Protein AF-0000000079915900 (afdb_homodimer)

Solvent-accessible surface area (backbone atoms only — not comparable to full-atom values): 59577 Å² total; per-residue (Å²): 134,82,80,74,71,80,75,80,64,76,68,66,56,54,59,34,45,52,44,34,48,49,46,30,49,30,17,37,51,18,39,53,46,24,35,73,49,29,59,40,56,47,31,46,56,17,28,40,26,33,21,35,33,28,34,64,54,98,89,42,49,38,28,45,20,43,36,99,22,16,42,59,53,60,73,24,43,40,51,26,53,40,46,46,52,72,74,42,65,73,85,75,60,54,71,45,28,26,36,32,35,15,30,29,89,50,32,28,62,23,43,41,36,38,33,41,38,31,57,38,68,56,97,87,35,74,50,33,34,36,37,32,37,34,47,47,68,51,53,18,28,60,38,75,43,37,49,38,36,54,31,46,33,42,44,39,33,38,59,57,36,61,75,29,69,44,20,56,60,67,35,75,32,57,60,55,51,49,39,55,41,74,44,30,80,47,37,67,44,46,51,35,34,53,48,16,48,49,49,17,47,54,53,26,49,54,48,46,50,51,49,31,70,73,59,32,61,68,51,45,52,49,10,36,52,48,45,22,49,52,34,26,51,47,42,24,54,27,43,45,71,44,66,68,43,78,28,64,28,73,46,62,44,55,44,28,41,70,52,73,56,64,38,45,41,27,38,36,41,36,36,55,60,44,33,37,36,42,33,30,59,81,35,25,61,46,50,66,6,13,41,15,20,44,48,41,40,46,58,41,23,50,53,37,52,36,60,66,45,40,69,78,64,76,67,35,44,16,59,48,68,47,51,45,74,44,62,47,80,54,10,31,51,12,33,50,84,63,45,17,27,44,37,32,66,44,46,29,37,42,35,22,39,30,47,33,55,14,51,40,73,66,38,79,80,33,54,18,27,33,24,41,34,50,45,42,33,29,37,31,42,47,31,63,46,91,94,40,64,76,39,56,44,69,49,71,45,36,64,16,12,3,26,20,0,24,71,83,40,60,21,51,52,66,34,47,45,88,50,45,59,38,43,43,51,52,59,68,58,48,37,73,70,38,59,38,39,71,80,41,78,45,75,37,47,24,12,28,1,36,13,42,17,27,16,3,32,7,18,35,40,28,42,34,25,64,21,54,28,43,33,23,38,43,39,41,30,30,67,47,35,13,48,33,26,74,68,17,12,19,4,12,37,26,39,32,29,43,27,68,73,56,42,66,91,80,58,60,51,87,49,50,45,67,79,42,42,45,34,24,27,21,13,36,96,85,61,44,78,26,76,81,77,33,36,74,20,46,88,25,80,29,78,45,47,26,40,49,82,42,73,44,43,53,47,18,28,40,39,33,35,36,15,0,0,0,0,13,26,41,18,69,67,30,58,61,68,60,53,49,50,33,35,75,69,55,48,30,45,63,68,52,34,34,73,42,36,20,36,36,65,52,96,91,35,79,34,66,68,57,17,53,51,41,38,52,49,49,52,53,30,35,77,71,69,75,43,70,68,50,56,21,53,58,85,72,66,39,114,133,83,79,74,71,78,77,80,60,78,67,69,55,49,60,35,45,52,45,32,50,48,47,28,48,31,17,38,52,18,38,53,45,24,36,72,51,28,58,41,58,47,32,45,56,16,30,38,26,33,24,35,34,26,34,65,54,97,89,42,47,38,28,46,22,43,35,101,21,15,42,57,55,59,72,24,44,40,51,27,52,40,48,48,52,70,74,43,67,72,86,74,60,54,72,45,28,27,35,33,37,12,29,29,89,52,32,27,66,23,44,40,35,38,32,40,38,32,56,38,67,56,96,86,36,73,49,33,36,36,36,30,36,33,47,46,66,53,56,19,28,60,38,75,42,35,51,40,35,56,31,45,33,42,44,38,33,37,58,56,37,60,76,29,70,45,20,57,58,68,36,75,33,58,60,57,51,49,38,56,40,74,43,30,79,48,35,69,44,47,51,35,33,51,48,15,49,49,49,16,47,54,53,27,49,55,49,47,49,52,50,32,71,73,59,32,62,68,49,46,51,48,10,32,51,47,44,22,50,52,35,27,51,46,42,26,53,28,44,45,69,45,67,68,43,79,29,63,30,73,45,64,45,53,44,28,42,69,53,71,57,63,38,45,42,28,36,36,40,35,37,55,60,44,33,36,36,42,32,30,58,82,34,25,60,47,49,66,7,13,41,14,21,43,46,43,42,50,60,40,24,50,53,35,51,36,60,65,46,40,69,80,64,76,67,36,44,16,59,48,68,48,50,45,73,43,63,48,79,54,12,32,52,12,33,51,86,63,45,17,29,44,36,32,66,43,46,29,36,43,35,22,40,31,47,34,56,13,51,40,74,67,38,78,80,33,55,16,29,33,24,41,35,50,46,42,34,29,38,32,42,47,31,62,45,90,95,40,63,75,39,55,43,69,48,69,45,35,63,16,13,3,27,20,0,24,73,82,40,60,22,50,54,66,35,46,46,89,51,45,60,40,42,45,51,51,59,68,58,49,35,71,69,38,59,38,40,70,79,40,78,45,75,38,47,24,13,28,1,35,14,44,15,27,16,3,32,7,19,34,40,26,43,33,27,65,21,54,27,43,34,23,39,43,38,42,31,31,66,46,34,12,47,34,27,76,68,17,11,19,4,12,37,25,39,33,29,42,28,68,73,56,41,66,90,80,57,59,52,87,48,50,44,68,78,43,43,45,33,25,27,22,14,34,97,85,61,45,78,25,77,82,77,33,36,74,21,46,89,26,79,28,76,44,46,27,41,50,81,42,73,43,45,53,47,18,28,39,39,32,35,34,16,0,0,0,0,13,27,42,17,70,69,30,58,61,69,59,54,50,50,32,36,75,70,57,47,30,46,64,66,51,34,34,72,44,36,21,36,36,67,50,96,90,37,77,32,64,69,57,17,54,50,40,39,53,48,48,52,52,31,37,76,70,68,75,42,71,70,51,56,21,52,58,86,72,66,40,115

Sequence (1278 aa):
MTITTPDTGPSVDVELDILRYGLTEVAREMLDSLMRSAFSPVCRDILDCTSAIHMRTGDGWETVALWEGCMQHAFTAPHIANFVMDEWDIDSMQPGDVIFVNDPWRGTIHQSDVNLLRPVFVDGRVEFLLHSTSHLVDLGGAIPGGFSNGTQTHFEEQLKLPPTLLYANDVPVRPLFNFILENNRVPQLVLGDLRALHGCLVVGERQLQDLIARGGLEKVRAAGRYAIEATEASMRRGIASIPDGDYTAEDFLDEDGVTDEPIPVNVTVKVRGDSMEIDFSGSGRQPLGNCGTAWCEASRCIEAVKLMVDPSTPVNSGTLRPIETLLPSGSVVQVLPPSSCSNHADIGARGINVVTQALSQAMDEAFACDTGTAVVVSLGGIDTRPGHEGTPWGAFALAGGGWGGTWKDDGVSFCVIPIGNCRTSVQEHVEIESPLVIVQHEMVIDTAGAGEFRGGLGSVYSIFAESDTMVTITADRVRCGAPGSNGGGAGSPAYGWYIENFDLAEHGDPLDLRGAEPLFGMFDEQGRPDPNNGEFGRGARYQTGKFSGLVLKAGDALRFVIGGGGGWGDPLARIPEKVLQDVRSGLVSPEFAADAHGVVIANGDVDEAATAARRAQLTADRDQGRWSVPVATPRNWNLMTITTPDTGPSVDVELDILRYGLTEVAREMLDSLMRSAFSPVCRDILDCTSAIHMRTGDGWETVALWEGCMQHAFTAPHIANFVMDEWDIDSMQPGDVIFVNDPWRGTIHQSDVNLLRPVFVDGRVEFLLHSTSHLVDLGGAIPGGFSNGTQTHFEEQLKLPPTLLYANDVPVRPLFNFILENNRVPQLVLGDLRALHGCLVVGERQLQDLIARGGLEKVRAAGRYAIEATEASMRRGIASIPDGDYTAEDFLDEDGVTDEPIPVNVTVKVRGDSMEIDFSGSGRQPLGNCGTAWCEASRCIEAVKLMVDPSTPVNSGTLRPIETLLPSGSVVQVLPPSSCSNHADIGARGINVVTQALSQAMDEAFACDTGTAVVVSLGGIDTRPGHEGTPWGAFALAGGGWGGTWKDDGVSFCVIPIGNCRTSVQEHVEIESPLVIVQHEMVIDTAGAGEFRGGLGSVYSIFAESDTMVTITADRVRCGAPGSNGGGAGSPAYGWYIENFDLAEHGDPLDLRGAEPLFGMFDEQGRPDPNNGEFGRGARYQTGKFSGLVLKAGDALRFVIGGGGGWGDPLARIPEKVLQDVRSGLVSPEFAADAHGVVIANGDVDEAATAARRAQLTADRDQGRWSVPVATPRNWNL

InterPro domains:
  IPR003692 Hydantoinase B/oxoprolinase [PF02538] (14-571)
  IPR045079 Oxoprolinase-like [PTHR11365] (14-498)

Structure (mmCIF, N/CA/C/O backbone):
data_AF-0000000079915900-model_v1
#
loop_
_entity.id
_entity.type
_entity.pdbx_description
1 polymer Hydantoinase
#
loop_
_atom_site.group_PDB
_atom_site.id
_atom_site.type_symbol
_atom_site.label_atom_id
_atom_site.label_alt_id
_atom_site.label_comp_id
_atom_site.label_asym_id
_atom_site.label_entity_id
_atom_site.label_seq_id
_atom_site.pdbx_PDB_ins_code
_atom_site.Cartn_x
_atom_site.Cartn_y
_atom_site.Cartn_z
_atom_site.occupancy
_atom_site.B_iso_or_equiv
_atom_site.auth_seq_id
_atom_site.auth_comp_id
_atom_site.auth_asym_id
_atom_site.auth_atom_id
_atom_site.pdbx_PDB_model_num
ATOM 1 N N . MET A 1 1 ? 35.906 45 47.688 1 25.5 1 MET A N 1
ATOM 2 C CA . MET A 1 1 ? 36.375 44.688 46.344 1 25.5 1 MET A CA 1
ATOM 3 C C . MET A 1 1 ? 35.25 44.719 45.344 1 25.5 1 MET A C 1
ATOM 5 O O . MET A 1 1 ? 34.281 43.969 45.469 1 25.5 1 MET A O 1
ATOM 9 N N . THR A 1 2 ? 34.969 45.875 44.625 1 27.56 2 THR A N 1
ATOM 10 C CA . THR A 1 2 ? 33.844 46.312 43.812 1 27.56 2 THR A CA 1
ATOM 11 C C . THR A 1 2 ? 33.781 45.469 42.531 1 27.56 2 THR A C 1
ATOM 13 O O . THR A 1 2 ? 34.75 45.375 41.781 1 27.56 2 THR A O 1
ATOM 16 N N . ILE A 1 3 ? 33 44.406 42.469 1 28.36 3 ILE A N 1
ATOM 17 C CA . ILE A 1 3 ? 32.875 43.438 41.375 1 28.36 3 ILE A CA 1
ATOM 18 C C . ILE A 1 3 ? 32.469 44.188 40.094 1 28.36 3 ILE A C 1
ATOM 20 O O . ILE A 1 3 ? 31.422 44.844 40.031 1 28.36 3 ILE A O 1
ATOM 24 N N . THR A 1 4 ? 33.469 44.844 39.406 1 29.34 4 THR A N 1
ATOM 25 C CA . THR A 1 4 ? 33.219 45.594 38.156 1 29.34 4 THR A CA 1
ATOM 26 C C . THR A 1 4 ? 32.469 44.719 37.156 1 29.34 4 THR A C 1
ATOM 28 O O . THR A 1 4 ? 32.875 43.594 36.875 1 29.34 4 THR A O 1
ATOM 31 N N . THR A 1 5 ? 31.172 44.906 36.969 1 31.83 5 THR A N 1
ATOM 32 C CA . THR A 1 5 ? 30.312 44.312 35.969 1 31.83 5 THR A CA 1
ATOM 33 C C . THR A 1 5 ? 30.922 44.438 34.594 1 31.83 5 THR A C 1
ATOM 35 O O . THR A 1 5 ? 31.266 45.562 34.156 1 31.83 5 THR A O 1
ATOM 38 N N . PRO A 1 6 ? 31.719 43.5 34.062 1 33.94 6 PRO A N 1
ATOM 39 C CA . PRO A 1 6 ? 32.375 43.75 32.781 1 33.94 6 PRO A CA 1
ATOM 40 C C . PRO A 1 6 ? 31.453 44.438 31.766 1 33.94 6 PRO A C 1
ATOM 42 O O . PRO A 1 6 ? 30.25 44.125 31.734 1 33.94 6 PRO A O 1
ATOM 45 N N . ASP A 1 7 ? 31.672 45.75 31.453 1 33.19 7 ASP A N 1
ATOM 46 C CA . ASP A 1 7 ? 31.078 46.594 30.422 1 33.19 7 ASP A CA 1
ATOM 47 C C . ASP A 1 7 ? 31.047 45.875 29.078 1 33.19 7 ASP A C 1
ATOM 49 O O . ASP A 1 7 ? 32.062 45.75 28.406 1 33.19 7 ASP A O 1
ATOM 53 N N . THR A 1 8 ? 30.531 44.688 28.938 1 37.25 8 THR A N 1
ATOM 54 C CA . THR A 1 8 ? 30.344 44.125 27.625 1 37.25 8 THR A CA 1
ATOM 55 C C . THR A 1 8 ? 29.875 45.156 26.625 1 37.25 8 THR A C 1
ATOM 57 O O . THR A 1 8 ? 28.781 45.719 26.766 1 37.25 8 THR A O 1
ATOM 60 N N . GLY A 1 9 ? 30.766 46.062 26.031 1 36.94 9 GLY A N 1
ATOM 61 C CA . GLY A 1 9 ? 30.656 47.188 25.094 1 36.94 9 GLY A CA 1
ATOM 62 C C . GLY A 1 9 ? 29.688 46.906 23.969 1 36.94 9 GLY A C 1
ATOM 63 O O . GLY A 1 9 ? 29.359 45.75 23.688 1 36.94 9 GLY A O 1
ATOM 64 N N . PRO A 1 10 ? 28.891 47.906 23.516 1 42.5 10 PRO A N 1
ATOM 65 C CA . PRO A 1 10 ? 27.859 48 22.469 1 42.5 10 PRO A CA 1
ATOM 66 C C . PRO A 1 10 ? 28.344 47.438 21.125 1 42.5 10 PRO A C 1
ATOM 68 O O . PRO A 1 10 ? 27.547 47.281 20.203 1 42.5 10 PRO A O 1
ATOM 71 N N . SER A 1 11 ? 29.625 47.594 20.734 1 43.75 11 SER A N 1
ATOM 72 C CA . SER A 1 11 ? 30.203 47.312 19.422 1 43.75 11 SER A CA 1
ATOM 73 C C . SER A 1 11 ? 30.031 45.875 19.047 1 43.75 11 SER A C 1
ATOM 75 O O . SER A 1 11 ? 30.094 45.5 17.859 1 43.75 11 SER A O 1
ATOM 77 N N . VAL A 1 12 ? 30.344 44.938 19.844 1 50.59 12 VAL A N 1
ATOM 78 C CA . VAL A 1 12 ? 30.25 43.5 19.656 1 50.59 12 VAL A CA 1
ATOM 79 C C . VAL A 1 12 ? 28.875 43.125 19.094 1 50.59 12 VAL A C 1
ATOM 81 O O . VAL A 1 12 ? 28.766 42.219 18.266 1 50.59 12 VAL A O 1
ATOM 84 N N . ASP A 1 13 ? 27.781 44 19.422 1 67.88 13 ASP A N 1
ATOM 85 C CA . ASP A 1 13 ? 26.391 43.625 19.203 1 67.88 13 ASP A CA 1
ATOM 86 C C . ASP A 1 13 ? 25.984 43.844 17.75 1 67.88 13 ASP A C 1
ATOM 88 O O . ASP A 1 13 ? 25.266 43.031 17.156 1 67.88 13 ASP A O 1
ATOM 92 N N . VAL A 1 14 ? 26.859 44.719 17.031 1 84.06 14 VAL A N 1
ATOM 93 C CA . VAL A 1 14 ? 26.406 45.031 15.688 1 84.06 14 VAL A CA 1
ATOM 94 C C . VAL A 1 14 ? 26.922 44 14.695 1 84.06 14 VAL A C 1
ATOM 96 O O . VAL A 1 14 ? 26.203 43.562 13.797 1 84.06 14 VAL A O 1
ATOM 99 N N . GLU A 1 15 ? 28.266 43.656 14.906 1 88.81 15 GLU A N 1
ATOM 100 C CA . GLU A 1 15 ? 28.844 42.656 14 1 88.81 15 GLU A CA 1
ATOM 101 C C . GLU A 1 15 ? 28.125 41.312 14.109 1 88.81 15 GLU A C 1
ATOM 103 O O . GLU A 1 15 ? 27.891 40.625 13.102 1 88.81 15 GLU A O 1
ATOM 108 N N . LEU A 1 16 ? 27.859 40.969 15.273 1 91 16 LEU A N 1
ATOM 109 C CA . LEU A 1 16 ? 27.125 39.719 15.492 1 91 16 LEU A CA 1
ATOM 110 C C . LEU A 1 16 ? 25.75 39.781 14.844 1 91 16 LEU A C 1
ATOM 112 O O . LEU A 1 16 ? 25.266 38.812 14.289 1 91 16 LEU A O 1
ATOM 116 N N . ASP A 1 17 ? 25.266 40.938 14.875 1 92 17 ASP A N 1
ATOM 117 C CA . ASP A 1 17 ? 23.953 41.125 14.281 1 92 17 ASP A CA 1
ATOM 118 C C . ASP A 1 17 ? 24 41 12.766 1 92 17 ASP A C 1
ATOM 120 O O . ASP A 1 17 ? 23.094 40.438 12.141 1 92 17 ASP A O 1
ATOM 124 N N . ILE A 1 18 ? 25 41.562 12.25 1 94.19 18 ILE A N 1
ATOM 125 C CA . ILE A 1 18 ? 25.172 41.5 10.797 1 94.19 18 ILE A CA 1
ATOM 126 C C . ILE A 1 18 ? 25.344 40.031 10.359 1 94.19 18 ILE A C 1
ATOM 128 O O . ILE A 1 18 ? 24.734 39.625 9.375 1 94.19 18 ILE A O 1
ATOM 132 N N . LEU A 1 19 ? 26.141 39.312 11.094 1 95.62 19 LEU A N 1
ATOM 133 C CA . LEU A 1 19 ? 26.391 37.906 10.75 1 95.62 19 LEU A CA 1
ATOM 134 C C . LEU A 1 19 ? 25.156 37.062 11.008 1 95.62 19 LEU A C 1
ATOM 136 O O . LEU A 1 19 ? 24.906 36.094 10.273 1 95.62 19 LEU A O 1
ATOM 140 N N . ARG A 1 20 ? 24.453 37.375 12.023 1 94.5 20 ARG A N 1
ATOM 141 C CA . ARG A 1 20 ? 23.203 36.688 12.289 1 94.5 20 ARG A CA 1
ATOM 142 C C . ARG A 1 20 ? 22.219 36.875 11.133 1 94.5 20 ARG A C 1
ATOM 144 O O . ARG A 1 20 ? 21.578 35.906 10.695 1 94.5 20 ARG A O 1
ATOM 151 N N . TYR A 1 21 ? 22.125 38.062 10.695 1 94.56 21 TYR A N 1
ATOM 152 C CA . TYR A 1 21 ? 21.266 38.344 9.555 1 94.56 21 TYR A CA 1
ATOM 153 C C . TYR A 1 21 ? 21.797 37.656 8.297 1 94.56 21 TYR A C 1
ATOM 155 O O . TYR A 1 21 ? 21.016 37.25 7.438 1 94.56 21 TYR A O 1
ATOM 163 N N . GLY A 1 22 ? 23.094 37.625 8.234 1 96.88 22 GLY A N 1
ATOM 164 C CA . GLY A 1 22 ? 23.688 36.875 7.137 1 96.88 22 GLY A CA 1
ATOM 165 C C . GLY A 1 22 ? 23.234 35.406 7.094 1 96.88 22 GLY A C 1
ATOM 166 O O . GLY A 1 22 ? 22.953 34.875 6.02 1 96.88 22 GLY A O 1
ATOM 167 N N . LEU A 1 23 ? 23.141 34.781 8.234 1 97.62 23 LEU A N 1
ATOM 168 C CA . LEU A 1 23 ? 22.656 33.406 8.328 1 97.62 23 LEU A CA 1
ATOM 169 C C . LEU A 1 23 ? 21.203 33.312 7.871 1 97.62 23 LEU A C 1
ATOM 171 O O . LEU A 1 23 ? 20.828 32.375 7.148 1 97.62 23 LEU A O 1
ATOM 175 N N . THR A 1 24 ? 20.406 34.25 8.258 1 96.06 24 THR A N 1
ATOM 176 C CA . THR A 1 24 ? 19 34.281 7.859 1 96.06 24 THR A CA 1
ATOM 177 C C . THR A 1 24 ? 18.875 34.469 6.352 1 96.06 24 THR A C 1
ATOM 179 O O . THR A 1 24 ? 18 33.875 5.715 1 96.06 24 THR A O 1
ATOM 182 N N . GLU A 1 25 ? 19.719 35.281 5.832 1 97 25 GLU A N 1
ATOM 183 C CA . GLU A 1 25 ? 19.703 35.531 4.391 1 97 25 GLU A CA 1
ATOM 184 C C . GLU A 1 25 ? 20.062 34.25 3.623 1 97 25 GLU A C 1
ATOM 186 O O . GLU A 1 25 ? 19.531 34 2.537 1 97 25 GLU A O 1
ATOM 191 N N . VAL A 1 26 ? 21 33.469 4.129 1 98.12 26 VAL A N 1
ATOM 192 C CA . VAL A 1 26 ? 21.344 32.219 3.51 1 98.12 26 VAL A CA 1
ATOM 193 C C . VAL A 1 26 ? 20.109 31.312 3.471 1 98.12 26 VAL A C 1
ATOM 195 O O . VAL A 1 26 ? 19.797 30.719 2.436 1 98.12 26 VAL A O 1
ATOM 198 N N . ALA A 1 27 ? 19.422 31.25 4.559 1 97.5 27 ALA A N 1
ATOM 199 C CA . ALA A 1 27 ? 18.203 30.438 4.637 1 97.5 27 ALA A CA 1
ATOM 200 C C . ALA A 1 27 ? 17.141 30.938 3.65 1 97.5 27 ALA A C 1
ATOM 202 O O . ALA A 1 27 ? 16.453 30.141 3.014 1 97.5 27 ALA A O 1
ATOM 203 N N . ARG A 1 28 ? 17.016 32.219 3.568 1 96.62 28 ARG A N 1
ATOM 204 C CA . ARG A 1 28 ? 16.062 32.812 2.645 1 96.62 28 ARG A CA 1
ATOM 205 C C . ARG A 1 28 ? 16.391 32.469 1.2 1 96.62 28 ARG A C 1
ATOM 207 O O . ARG A 1 28 ? 15.508 32.094 0.425 1 96.62 28 ARG A O 1
ATOM 214 N N . GLU A 1 29 ? 17.641 32.562 0.867 1 97.44 29 GLU A N 1
ATOM 215 C CA . GLU A 1 29 ? 18.078 32.25 -0.493 1 97.44 29 GLU A CA 1
ATOM 216 C C . GLU A 1 29 ? 17.844 30.781 -0.824 1 97.44 29 GLU A C 1
ATOM 218 O O . GLU A 1 29 ? 17.531 30.438 -1.969 1 97.44 29 GLU A O 1
ATOM 223 N N . MET A 1 30 ? 18.078 29.984 0.127 1 97.81 30 MET A N 1
ATOM 224 C CA . MET A 1 30 ? 17.781 28.562 -0.045 1 97.81 30 MET A CA 1
ATOM 225 C C . MET A 1 30 ? 16.297 28.359 -0.369 1 97.81 30 MET A C 1
ATOM 227 O O . MET A 1 30 ? 15.969 27.703 -1.354 1 97.81 30 MET A O 1
ATOM 231 N N . LEU A 1 31 ? 15.43 28.953 0.379 1 96.06 31 LEU A N 1
ATOM 232 C CA . LEU A 1 31 ? 14 28.766 0.206 1 96.06 31 LEU A CA 1
ATOM 233 C C . LEU A 1 31 ? 13.523 29.328 -1.125 1 96.06 31 LEU A C 1
ATOM 235 O O . LEU A 1 31 ? 12.711 28.719 -1.82 1 96.06 31 LEU A O 1
ATOM 239 N N . ASP A 1 32 ? 14.031 30.516 -1.433 1 95.62 32 ASP A N 1
ATOM 240 C CA . ASP A 1 32 ? 13.672 31.141 -2.699 1 95.62 32 ASP A CA 1
ATOM 241 C C . ASP A 1 32 ? 14.078 30.266 -3.883 1 95.62 32 ASP A C 1
ATOM 243 O O . ASP A 1 32 ? 13.328 30.125 -4.848 1 95.62 32 ASP A O 1
ATOM 247 N N . SER A 1 33 ? 15.242 29.781 -3.76 1 96.69 33 SER A N 1
ATOM 248 C CA . SER A 1 33 ? 15.734 28.891 -4.809 1 96.69 33 SER A CA 1
ATOM 249 C C . SER A 1 33 ? 14.859 27.641 -4.926 1 96.69 33 SER A C 1
ATOM 251 O O . SER A 1 33 ? 14.602 27.156 -6.031 1 96.69 33 SER A O 1
ATOM 253 N N . LEU A 1 34 ? 14.508 27.047 -3.82 1 96.12 34 LEU A N 1
ATOM 254 C CA . LEU A 1 34 ? 13.648 25.875 -3.787 1 96.12 34 LEU A CA 1
ATOM 255 C C . LEU A 1 34 ? 12.305 26.156 -4.449 1 96.12 34 LEU A C 1
ATOM 257 O O . LEU A 1 34 ? 11.859 25.422 -5.328 1 96.12 34 LEU A O 1
ATOM 261 N N . MET A 1 35 ? 11.656 27.219 -4.125 1 93.38 35 MET A N 1
ATOM 262 C CA . MET A 1 35 ? 10.328 27.562 -4.629 1 93.38 35 MET A CA 1
ATOM 263 C C . MET A 1 35 ? 10.367 27.844 -6.125 1 93.38 35 MET A C 1
ATOM 265 O O . MET A 1 35 ? 9.453 27.453 -6.859 1 93.38 35 MET A O 1
ATOM 269 N N . ARG A 1 36 ? 11.422 28.406 -6.602 1 93.25 36 ARG A N 1
ATOM 270 C CA . ARG A 1 36 ? 11.539 28.781 -8.008 1 93.25 36 ARG A CA 1
ATOM 271 C C . ARG A 1 36 ? 11.812 27.547 -8.875 1 93.25 36 ARG A C 1
ATOM 273 O O . ARG A 1 36 ? 11.492 27.547 -10.062 1 93.25 36 ARG A O 1
ATOM 280 N N . SER A 1 37 ? 12.391 26.578 -8.266 1 93.44 37 SER A N 1
ATOM 281 C CA . SER A 1 37 ? 12.852 25.453 -9.062 1 93.44 37 SER A CA 1
ATOM 282 C C . SER A 1 37 ? 11.922 24.25 -8.906 1 93.44 37 SER A C 1
ATOM 284 O O . SER A 1 37 ? 11.984 23.312 -9.695 1 93.44 37 SER A O 1
ATOM 286 N N . ALA A 1 38 ? 11.086 24.297 -7.914 1 90.81 38 ALA A N 1
ATOM 287 C CA . ALA A 1 38 ? 10.211 23.156 -7.641 1 90.81 38 ALA A CA 1
ATOM 288 C C . ALA A 1 38 ? 9.211 22.953 -8.773 1 90.81 38 ALA A C 1
ATOM 290 O O . ALA A 1 38 ? 8.773 23.906 -9.406 1 90.81 38 ALA A O 1
ATOM 291 N N . PHE A 1 39 ? 8.852 21.734 -8.984 1 86.06 39 PHE A N 1
ATOM 292 C CA . PHE A 1 39 ? 7.93 21.375 -10.055 1 86.06 39 PHE A CA 1
ATOM 293 C C . PHE A 1 39 ? 6.5 21.312 -9.531 1 86.06 39 PHE A C 1
ATOM 295 O O . PHE A 1 39 ? 5.559 21.656 -10.25 1 86.06 39 PHE A O 1
ATOM 302 N N . SER A 1 40 ? 6.371 20.844 -8.359 1 84.94 40 SER A N 1
ATOM 303 C CA . SER A 1 40 ? 5.027 20.656 -7.824 1 84.94 40 SER A CA 1
ATOM 304 C C . SER A 1 40 ? 4.48 21.953 -7.234 1 84.94 40 SER A C 1
ATOM 306 O O . SER A 1 40 ? 5.223 22.719 -6.617 1 84.94 40 SER A O 1
ATOM 308 N N . PRO A 1 41 ? 3.199 22.109 -7.348 1 84.44 41 PRO A N 1
ATOM 309 C CA . PRO A 1 41 ? 2.578 23.312 -6.773 1 84.44 41 PRO A CA 1
ATOM 310 C C . PRO A 1 41 ? 2.611 23.312 -5.246 1 84.44 41 PRO A C 1
ATOM 312 O O . PRO A 1 41 ? 2.496 24.375 -4.629 1 84.44 41 PRO A O 1
ATOM 315 N N . VAL A 1 42 ? 2.801 22.25 -4.68 1 83.44 42 VAL A N 1
ATOM 316 C CA . VAL A 1 42 ? 2.805 22.156 -3.225 1 83.44 42 VAL A CA 1
ATOM 317 C C . VAL A 1 42 ? 3.953 22.984 -2.652 1 83.44 42 VAL A C 1
ATOM 319 O O . VAL A 1 42 ? 3.789 23.672 -1.641 1 83.44 42 VAL A O 1
ATOM 322 N N . CYS A 1 43 ? 5.023 22.891 -3.297 1 85.06 43 CYS A N 1
ATOM 323 C CA . CYS A 1 43 ? 6.188 23.672 -2.881 1 85.06 43 CYS A CA 1
ATOM 324 C C . CYS A 1 43 ? 6.16 25.062 -3.492 1 85.06 43 CYS A C 1
ATOM 326 O O . CYS A 1 43 ? 6.266 26.062 -2.777 1 85.06 43 CYS A O 1
ATOM 328 N N . ARG A 1 44 ? 5.887 25.156 -4.684 1 85.81 44 ARG A N 1
ATOM 329 C CA . ARG A 1 44 ? 6.012 26.375 -5.457 1 85.81 44 ARG A CA 1
ATOM 330 C C . ARG A 1 44 ? 4.918 27.375 -5.082 1 85.81 44 ARG A C 1
ATOM 332 O O . ARG A 1 44 ? 5.18 28.578 -4.945 1 85.81 44 ARG A O 1
ATOM 339 N N . ASP A 1 45 ? 3.701 26.875 -4.906 1 85.25 45 ASP A N 1
ATOM 340 C CA . ASP A 1 45 ? 2.547 27.766 -4.75 1 85.25 45 ASP A CA 1
ATOM 341 C C . ASP A 1 45 ? 2.055 27.766 -3.305 1 85.25 45 ASP A C 1
ATOM 343 O O . ASP A 1 45 ? 1.742 28.828 -2.758 1 85.25 45 ASP A O 1
ATOM 347 N N . ILE A 1 46 ? 2.068 26.625 -2.721 1 86.19 46 ILE A N 1
ATOM 348 C CA . ILE A 1 46 ? 1.426 26.484 -1.419 1 86.19 46 ILE A CA 1
ATOM 349 C C . ILE A 1 46 ? 2.439 26.75 -0.309 1 86.19 46 ILE A C 1
ATOM 351 O O . ILE A 1 46 ? 2.062 27 0.838 1 86.19 46 ILE A O 1
ATOM 355 N N . LEU A 1 47 ? 3.74 26.734 -0.587 1 89.31 47 LEU A N 1
ATOM 356 C CA . LEU A 1 47 ? 4.816 26.984 0.363 1 89.31 47 LEU A CA 1
ATOM 357 C C . LEU A 1 47 ? 4.848 25.938 1.458 1 89.31 47 LEU A C 1
ATOM 359 O O . LEU A 1 47 ? 5.047 26.25 2.633 1 89.31 47 LEU A O 1
ATOM 363 N N . ASP A 1 48 ? 4.496 24.812 1.095 1 90.12 48 ASP A N 1
ATOM 364 C CA . ASP A 1 48 ? 4.668 23.688 2.008 1 90.12 48 ASP A CA 1
ATOM 365 C C . ASP A 1 48 ? 6.098 23.141 1.954 1 90.12 48 ASP A C 1
ATOM 367 O O . ASP A 1 48 ? 6.312 21.969 1.637 1 90.12 48 ASP A O 1
ATOM 371 N N . CYS A 1 49 ? 7.02 24 2.268 1 93.88 49 CYS A N 1
ATOM 372 C CA . CYS A 1 49 ? 8.453 23.719 2.254 1 93.88 49 CYS A CA 1
ATOM 373 C C . CYS A 1 49 ? 9.195 24.641 3.207 1 93.88 49 CYS A C 1
ATOM 375 O O . CYS A 1 49 ? 8.664 25.672 3.623 1 93.88 49 CYS A O 1
ATOM 377 N N . THR A 1 50 ? 10.352 24.25 3.578 1 94.12 50 THR A N 1
ATOM 378 C CA . THR A 1 50 ? 11.164 25 4.523 1 94.12 50 THR A CA 1
ATOM 379 C C . THR A 1 50 ? 12.648 24.75 4.293 1 94.12 50 THR A C 1
ATOM 381 O O . THR A 1 50 ? 13.023 23.719 3.73 1 94.12 50 THR A O 1
ATOM 384 N N . SER A 1 51 ? 13.445 25.734 4.621 1 96 51 SER A N 1
ATOM 385 C CA . SER A 1 51 ? 14.898 25.609 4.668 1 96 51 SER A CA 1
ATOM 386 C C . SER A 1 51 ? 15.445 26.047 6.02 1 96 51 SER A C 1
ATOM 388 O 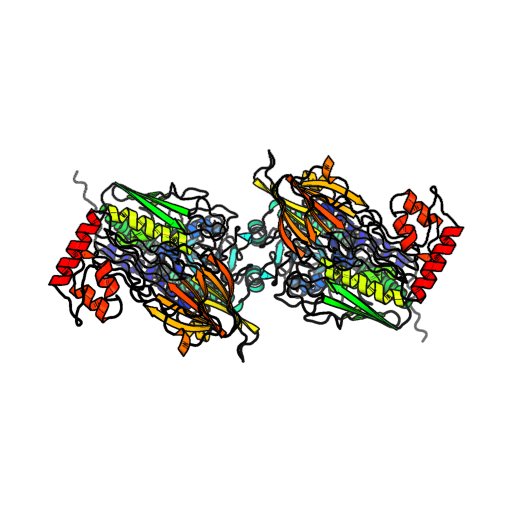O . SER A 1 51 ? 14.953 27.016 6.613 1 96 51 SER A O 1
ATOM 390 N N . ALA A 1 52 ? 16.391 25.359 6.48 1 97.06 52 ALA A N 1
ATOM 391 C CA . ALA A 1 52 ? 16.969 25.641 7.793 1 97.06 52 ALA A CA 1
ATOM 392 C C . ALA A 1 52 ? 18.469 25.422 7.793 1 97.06 52 ALA A C 1
ATOM 394 O O . ALA A 1 52 ? 19 24.672 6.965 1 97.06 52 ALA A O 1
ATOM 395 N N . ILE A 1 53 ? 19.156 26.141 8.703 1 98.5 53 ILE A N 1
ATOM 396 C CA . ILE A 1 53 ? 20.578 25.984 8.961 1 98.5 53 ILE A CA 1
ATOM 397 C C . ILE A 1 53 ? 20.797 25.531 10.398 1 98.5 53 ILE A C 1
ATOM 399 O O . ILE A 1 53 ? 20.359 26.203 11.344 1 98.5 53 ILE A O 1
ATOM 403 N N . HIS A 1 54 ? 21.438 24.406 10.516 1 98.25 54 HIS A N 1
ATOM 404 C CA . HIS A 1 54 ? 21.812 23.906 11.836 1 98.25 54 HIS A CA 1
ATOM 405 C C . HIS A 1 54 ? 23.312 24.094 12.086 1 98.25 54 HIS A C 1
ATOM 407 O O . HIS A 1 54 ? 24.109 24.016 11.148 1 98.25 54 HIS A O 1
ATOM 413 N N . MET A 1 55 ? 23.625 24.312 13.297 1 98 55 MET A N 1
ATOM 414 C CA . MET A 1 55 ? 25.016 24.484 13.719 1 98 55 MET A CA 1
ATOM 415 C C . MET A 1 55 ? 25.375 23.469 14.797 1 98 55 MET A C 1
ATOM 417 O O . MET A 1 55 ? 24.562 23.172 15.68 1 98 55 MET A O 1
ATOM 421 N N . ARG A 1 56 ? 26.578 22.969 14.672 1 95.12 56 ARG A N 1
ATOM 422 C CA . ARG A 1 56 ? 27.078 22.062 15.688 1 95.12 56 ARG A CA 1
ATOM 423 C C . ARG A 1 56 ? 27.375 22.812 16.984 1 95.12 56 ARG A C 1
ATOM 425 O O . ARG A 1 56 ? 28.141 23.781 17 1 95.12 56 ARG A O 1
ATOM 432 N N . THR A 1 57 ? 26.781 22.391 18.016 1 94.12 57 THR A N 1
ATOM 433 C CA . THR A 1 57 ? 27.016 22.984 19.344 1 94.12 57 THR A CA 1
ATOM 434 C C . THR A 1 57 ? 27.328 21.891 20.359 1 94.12 57 THR A C 1
ATOM 436 O O . THR A 1 57 ? 27.5 20.719 20 1 94.12 57 THR A O 1
ATOM 439 N N . GLY A 1 58 ? 27.516 22.281 21.625 1 90.81 58 GLY A N 1
ATOM 440 C CA . GLY A 1 58 ? 27.75 21.312 22.688 1 90.81 58 GLY A CA 1
ATOM 441 C C . GLY A 1 58 ? 26.516 20.469 23 1 90.81 58 GLY A C 1
ATOM 442 O O . GLY A 1 58 ? 26.641 19.391 23.578 1 90.81 58 GLY A O 1
ATOM 443 N N . ASP A 1 59 ? 25.391 20.875 22.547 1 90.5 59 ASP A N 1
ATOM 444 C CA . ASP A 1 59 ? 24.125 20.203 22.828 1 90.5 59 ASP A CA 1
ATOM 445 C C . ASP A 1 59 ? 23.609 19.453 21.609 1 90.5 59 ASP A C 1
ATOM 447 O O . ASP A 1 59 ? 22.453 19.016 21.578 1 90.5 59 ASP A O 1
ATOM 451 N N . GLY A 1 60 ? 24.453 19.312 20.625 1 94.25 60 GLY A N 1
ATOM 452 C CA . GLY A 1 60 ? 24.047 18.672 19.375 1 94.25 60 GLY A CA 1
ATOM 453 C C . GLY A 1 60 ? 23.891 19.641 18.219 1 94.25 60 GLY A C 1
ATOM 454 O O . GLY A 1 60 ? 24.688 20.578 18.078 1 94.25 60 GLY A O 1
ATOM 455 N N . TRP A 1 61 ? 22.953 19.359 17.391 1 96.5 61 TRP A N 1
ATOM 456 C CA . TRP A 1 61 ? 22.672 20.25 16.266 1 96.5 61 TRP A CA 1
ATOM 457 C C . TRP A 1 61 ? 21.516 21.203 16.594 1 96.5 61 TRP A C 1
ATOM 459 O O . TRP A 1 61 ? 20.406 20.766 16.875 1 96.5 61 TRP A O 1
ATOM 469 N N . GLU A 1 62 ? 21.797 22.469 16.516 1 97.25 62 GLU A N 1
ATOM 470 C CA . GLU A 1 62 ? 20.781 23.484 16.828 1 97.25 62 GLU A CA 1
ATOM 471 C C . GLU A 1 62 ? 20.484 24.359 15.617 1 97.25 62 GLU A C 1
ATOM 473 O O . GLU A 1 62 ? 21.406 24.734 14.883 1 97.25 62 GLU A O 1
ATOM 478 N N . THR A 1 63 ? 19.219 24.609 15.422 1 96.88 63 THR A N 1
ATOM 479 C CA . THR A 1 63 ? 18.828 25.469 14.312 1 96.88 63 THR A CA 1
ATOM 480 C C . THR A 1 63 ? 19.188 26.922 14.617 1 96.88 63 THR A C 1
ATOM 482 O O . THR A 1 63 ? 18.766 27.484 15.625 1 96.88 63 THR A O 1
ATOM 485 N N . VAL A 1 64 ? 19.906 27.562 13.695 1 97.25 64 VAL A N 1
ATOM 486 C CA . VAL A 1 64 ? 20.375 28.938 13.938 1 97.25 64 VAL A CA 1
ATOM 487 C C . VAL A 1 64 ? 19.578 29.906 13.07 1 97.25 64 VAL A C 1
ATOM 489 O O . VAL A 1 64 ? 19.469 31.094 13.391 1 97.25 64 VAL A O 1
ATOM 492 N N . ALA A 1 65 ? 19.109 29.406 11.977 1 96.06 65 ALA A N 1
ATOM 493 C CA . ALA A 1 65 ? 18.359 30.281 11.078 1 96.06 65 ALA A CA 1
ATOM 494 C C . ALA A 1 65 ? 17.344 29.484 10.258 1 96.06 65 ALA A C 1
ATOM 496 O O . ALA A 1 65 ? 17.594 28.328 9.898 1 96.06 65 ALA A O 1
ATOM 497 N N . LEU A 1 66 ? 16.25 30.078 10.094 1 92.69 66 LEU A N 1
ATOM 498 C CA . LEU A 1 66 ? 15.188 29.625 9.219 1 92.69 66 LEU A CA 1
ATOM 499 C C . LEU A 1 66 ? 14.5 30.797 8.516 1 92.69 66 LEU A C 1
ATOM 501 O O . LEU A 1 66 ? 14.625 31.938 8.961 1 92.69 66 LEU A O 1
ATOM 505 N N . TRP A 1 67 ? 13.938 30.453 7.383 1 85 67 TRP A N 1
ATOM 506 C CA . TRP A 1 67 ? 13.164 31.484 6.703 1 85 67 TRP A CA 1
ATOM 507 C C . TRP A 1 67 ? 11.695 31.078 6.586 1 85 67 TRP A C 1
ATOM 509 O O . TRP A 1 67 ? 11.367 29.891 6.602 1 85 67 TRP A O 1
ATOM 519 N N . GLU A 1 68 ? 10.711 32.062 6.391 1 75.88 68 GLU A N 1
ATOM 520 C CA . GLU A 1 68 ? 9.25 32.094 6.332 1 75.88 68 GLU A CA 1
ATOM 521 C C . GLU A 1 68 ? 8.711 30.875 5.578 1 75.88 68 GLU A C 1
ATOM 523 O O . GLU A 1 68 ? 8.312 31 4.418 1 75.88 68 GLU A O 1
ATOM 528 N N . GLY A 1 69 ? 8.781 29.656 6.051 1 83.38 69 GLY A N 1
ATOM 529 C CA . GLY A 1 69 ? 8.195 28.453 5.461 1 83.38 69 GLY A CA 1
ATOM 530 C C . GLY A 1 69 ? 7.129 27.812 6.328 1 83.38 69 GLY A C 1
ATOM 531 O O . GLY A 1 69 ? 6.41 28.516 7.051 1 83.38 69 GLY A O 1
ATOM 532 N N . CYS A 1 70 ? 6.949 26.641 6.016 1 86.44 70 CYS A N 1
ATOM 533 C CA . CYS A 1 70 ? 5.992 25.891 6.816 1 86.44 70 CYS A CA 1
ATOM 534 C C . CYS A 1 70 ? 6.469 25.766 8.258 1 86.44 70 CYS A C 1
ATOM 536 O O . CYS A 1 70 ? 7.527 25.188 8.516 1 86.44 70 CYS A O 1
ATOM 538 N N . MET A 1 71 ? 5.75 26.266 9.188 1 83.25 71 MET A N 1
ATOM 539 C CA . MET A 1 71 ? 6.152 26.328 10.594 1 83.25 71 MET A CA 1
ATOM 540 C C . MET A 1 71 ? 6.246 24.938 11.195 1 83.25 71 MET A C 1
ATOM 542 O O . MET A 1 71 ? 7.066 24.688 12.078 1 83.25 71 MET A O 1
ATOM 546 N N . GLN A 1 72 ? 5.434 24.109 10.695 1 84.62 72 GLN A N 1
ATOM 547 C CA . GLN A 1 72 ? 5.5 22.75 11.195 1 84.62 72 GLN A CA 1
ATOM 548 C C . GLN A 1 72 ? 6.879 22.141 10.961 1 84.62 72 GLN A C 1
ATOM 550 O O . GLN A 1 72 ? 7.422 21.453 11.828 1 84.62 72 GLN A O 1
ATOM 555 N N . HIS A 1 73 ? 7.375 22.391 9.828 1 89.38 73 HIS A N 1
ATOM 556 C CA . HIS A 1 73 ? 8.711 21.922 9.5 1 89.38 73 HIS A CA 1
ATOM 557 C C . HIS A 1 73 ? 9.766 22.578 10.383 1 89.38 73 HIS A C 1
ATOM 559 O O . HIS A 1 73 ? 10.711 21.906 10.82 1 89.38 73 HIS A O 1
ATOM 565 N N . ALA A 1 74 ? 9.547 23.797 10.641 1 85.5 74 ALA A N 1
ATOM 566 C CA . ALA A 1 74 ? 10.516 24.594 11.391 1 85.5 74 ALA A CA 1
ATOM 567 C C . ALA A 1 74 ? 10.695 24.031 12.805 1 85.5 74 ALA A C 1
ATOM 569 O O . ALA A 1 74 ? 11.82 23.938 13.297 1 85.5 74 ALA A O 1
ATOM 570 N N . PHE A 1 75 ? 9.672 23.672 13.406 1 85.19 75 PHE A N 1
ATOM 571 C CA . PHE A 1 75 ? 9.719 23.25 14.797 1 85.19 75 PHE A CA 1
ATOM 572 C C . PHE A 1 75 ? 10.258 21.828 14.906 1 85.19 75 PHE A C 1
ATOM 574 O O . PHE A 1 75 ? 10.781 21.438 15.953 1 85.19 75 PHE A O 1
ATOM 581 N N . THR A 1 76 ? 10.211 21.094 13.859 1 88.12 76 THR A N 1
ATOM 582 C CA . THR A 1 76 ? 10.664 19.703 13.914 1 88.12 76 THR A CA 1
ATOM 583 C C . THR A 1 76 ? 12.094 19.578 13.383 1 88.12 76 THR A C 1
ATOM 585 O O . THR A 1 76 ? 12.766 18.578 13.617 1 88.12 76 THR A O 1
ATOM 588 N N . ALA A 1 77 ? 12.555 20.609 12.758 1 91.81 77 ALA A N 1
ATOM 589 C CA . ALA A 1 77 ? 13.82 20.562 12.031 1 91.81 77 ALA A CA 1
ATOM 590 C C . ALA A 1 77 ? 14.969 20.172 12.961 1 91.81 77 ALA A C 1
ATOM 592 O O . ALA A 1 77 ? 15.789 19.328 12.617 1 91.81 77 ALA A O 1
ATOM 593 N N . PRO A 1 78 ? 15.086 20.781 14.172 1 91.62 78 PRO A N 1
ATOM 594 C CA . PRO A 1 78 ? 16.203 20.406 15.031 1 91.62 78 PRO A CA 1
ATOM 595 C C . PRO A 1 78 ? 16.141 18.938 15.453 1 91.62 78 PRO A C 1
ATOM 597 O O . PRO A 1 78 ? 17.188 18.297 15.609 1 91.62 78 PRO A O 1
ATOM 600 N N . HIS A 1 79 ? 14.953 18.422 15.656 1 89.69 79 HIS A N 1
ATOM 601 C CA . HIS A 1 79 ? 14.789 17.016 16.031 1 89.69 79 HIS A CA 1
ATOM 602 C C . HIS A 1 79 ? 15.234 16.094 14.914 1 89.69 79 HIS A C 1
ATOM 604 O O . HIS A 1 79 ? 15.922 15.094 15.156 1 89.69 79 HIS A O 1
ATOM 610 N N . ILE A 1 80 ? 14.82 16.391 13.719 1 93.06 80 ILE A N 1
ATOM 611 C CA . ILE A 1 80 ? 15.18 15.594 12.555 1 93.06 80 ILE A CA 1
ATOM 612 C C . ILE A 1 80 ? 16.703 15.57 12.391 1 93.06 80 ILE A C 1
ATOM 614 O O . ILE A 1 80 ? 17.281 14.508 12.188 1 93.06 80 ILE A O 1
ATOM 618 N N . ALA A 1 81 ? 17.281 16.766 12.484 1 95 81 ALA A N 1
ATOM 619 C CA . ALA A 1 81 ? 18.734 16.859 12.336 1 95 81 ALA A CA 1
ATOM 620 C C . ALA A 1 81 ? 19.453 15.977 13.344 1 95 81 ALA A C 1
ATOM 622 O O . ALA A 1 81 ? 20.406 15.266 12.984 1 95 81 ALA A O 1
ATOM 623 N N . ASN A 1 82 ? 19.047 16.016 14.547 1 93.94 82 ASN A N 1
ATOM 624 C CA . ASN A 1 82 ? 19.719 15.266 15.594 1 93.94 82 ASN A CA 1
ATOM 625 C C . ASN A 1 82 ? 19.469 13.766 15.453 1 93.94 82 ASN A C 1
ATOM 627 O O . ASN A 1 82 ? 20.375 12.953 15.648 1 93.94 82 ASN A O 1
ATOM 631 N N . PHE A 1 83 ? 18.266 13.367 15.109 1 90.69 83 PHE A N 1
ATOM 632 C CA . PHE A 1 83 ? 17.969 11.961 14.867 1 90.69 83 PHE A CA 1
ATOM 633 C C . PHE A 1 83 ? 18.844 11.414 13.742 1 90.69 83 PHE A C 1
ATOM 635 O O . PHE A 1 83 ? 19.438 10.344 13.875 1 90.69 83 PHE A O 1
ATOM 642 N N . VAL A 1 84 ? 18.844 12.125 12.633 1 91.81 84 VAL A N 1
ATOM 643 C CA . VAL A 1 84 ? 19.578 11.695 11.438 1 91.81 84 VAL A CA 1
ATOM 644 C C . VAL A 1 84 ? 21.062 11.594 11.75 1 91.81 84 VAL A C 1
ATOM 646 O O . VAL A 1 84 ? 21.703 10.594 11.422 1 91.81 84 VAL A O 1
ATOM 649 N N . MET A 1 85 ? 21.594 12.586 12.391 1 93.12 85 MET A N 1
ATOM 650 C CA . MET A 1 85 ? 23.047 12.641 12.617 1 93.12 85 MET A CA 1
ATOM 651 C C . MET A 1 85 ? 23.469 11.641 13.688 1 93.12 85 MET A C 1
ATOM 653 O O . MET A 1 85 ? 24.609 11.211 13.727 1 93.12 85 MET A O 1
ATOM 657 N N . ASP A 1 86 ? 22.562 11.258 14.531 1 90 86 ASP A N 1
ATOM 658 C CA . ASP A 1 86 ? 22.844 10.211 15.508 1 90 86 ASP A CA 1
ATOM 659 C C . ASP A 1 86 ? 23 8.852 14.828 1 90 86 ASP A C 1
ATOM 661 O O . ASP A 1 86 ? 23.656 7.957 15.367 1 90 86 ASP A O 1
ATOM 665 N N . GLU A 1 87 ? 22.422 8.742 13.703 1 84.5 87 GLU A N 1
ATOM 666 C CA . GLU A 1 87 ? 22.469 7.469 12.984 1 84.5 87 GLU A CA 1
ATOM 667 C C . GLU A 1 87 ? 23.625 7.453 11.977 1 84.5 87 GLU A C 1
ATOM 669 O O . GLU A 1 87 ? 23.891 6.43 11.344 1 84.5 87 GLU A O 1
ATOM 674 N N . TRP A 1 88 ? 24.266 8.594 11.852 1 80.88 88 TRP A N 1
ATOM 675 C CA . TRP A 1 88 ? 25.328 8.695 10.852 1 80.88 88 TRP A CA 1
ATOM 676 C C . TRP A 1 88 ? 26.688 8.883 11.523 1 80.88 88 TRP A C 1
ATOM 678 O O . TRP A 1 88 ? 26.797 9.602 12.516 1 80.88 88 TRP A O 1
ATOM 688 N N . ASP A 1 89 ? 27.672 8.148 11.008 1 81.88 89 ASP A N 1
ATOM 689 C CA . ASP A 1 89 ? 29.047 8.445 11.375 1 81.88 89 ASP A CA 1
ATOM 690 C C . ASP A 1 89 ? 29.562 9.688 10.648 1 81.88 89 ASP A C 1
ATOM 692 O O . ASP A 1 89 ? 29.938 9.609 9.477 1 81.88 89 ASP A O 1
ATOM 696 N N . ILE A 1 90 ? 29.594 10.781 11.359 1 87 90 ILE A N 1
ATOM 697 C CA . ILE A 1 90 ? 29.906 12.086 10.789 1 87 90 ILE A CA 1
ATOM 698 C C . ILE A 1 90 ? 31.297 12.062 10.172 1 87 90 ILE A C 1
ATOM 700 O O . ILE A 1 90 ? 31.562 12.727 9.172 1 87 90 ILE A O 1
ATOM 704 N N . ASP A 1 91 ? 32.156 11.203 10.695 1 86.06 91 ASP A N 1
ATOM 705 C CA . ASP A 1 91 ? 33.531 11.156 10.242 1 86.06 91 ASP A CA 1
ATOM 706 C C . ASP A 1 91 ? 33.656 10.43 8.906 1 86.06 91 ASP A C 1
ATOM 708 O O . ASP A 1 91 ? 34.656 10.555 8.211 1 86.06 91 ASP A O 1
ATOM 712 N N . SER A 1 92 ? 32.656 9.727 8.617 1 86.5 92 SER A N 1
ATOM 713 C CA . SER A 1 92 ? 32.688 8.992 7.355 1 86.5 92 SER A CA 1
ATOM 714 C C . SER A 1 92 ? 32.031 9.789 6.227 1 86.5 92 SER A C 1
ATOM 716 O O . SER A 1 92 ? 32.125 9.414 5.059 1 86.5 92 SER A O 1
ATOM 718 N N . MET A 1 93 ? 31.516 10.93 6.539 1 91.75 93 MET A N 1
ATOM 719 C CA . MET A 1 93 ? 30.828 11.734 5.535 1 91.75 93 MET A CA 1
ATOM 720 C C . MET A 1 93 ? 31.812 12.508 4.68 1 91.75 93 MET A C 1
ATOM 722 O O . MET A 1 93 ? 32.938 12.789 5.117 1 91.75 93 MET A O 1
ATOM 726 N N . GLN A 1 94 ? 31.406 12.742 3.457 1 94.56 94 GLN A N 1
ATOM 727 C CA . GLN A 1 94 ? 32.219 13.484 2.492 1 94.56 94 GLN A CA 1
ATOM 728 C C . GLN A 1 94 ? 31.484 14.734 2.018 1 94.56 94 GLN A C 1
ATOM 730 O O . GLN A 1 94 ? 30.25 14.797 2.055 1 94.56 94 GLN A O 1
ATOM 735 N N . PRO A 1 95 ? 32.312 15.789 1.604 1 96.12 95 PRO A N 1
ATOM 736 C CA . PRO A 1 95 ? 31.656 16.938 0.99 1 96.12 95 PRO A CA 1
ATOM 737 C C . PRO A 1 95 ? 30.75 16.562 -0.177 1 96.12 95 PRO A C 1
ATOM 739 O O . PRO A 1 95 ? 31.125 15.727 -1.005 1 96.12 95 PRO A O 1
ATOM 742 N N . GLY A 1 96 ? 29.578 17.094 -0.157 1 97 96 GLY A N 1
ATOM 743 C CA . GLY A 1 96 ? 28.641 16.812 -1.244 1 97 96 GLY A CA 1
ATOM 744 C C . GLY A 1 96 ? 27.641 15.719 -0.911 1 97 96 GLY A C 1
ATOM 745 O O . GLY A 1 96 ? 26.672 15.516 -1.64 1 97 96 GLY A O 1
ATOM 746 N N . ASP A 1 97 ? 27.828 15.07 0.251 1 96.81 97 ASP A N 1
ATOM 747 C CA . ASP A 1 97 ? 26.844 14.078 0.688 1 96.81 97 ASP A CA 1
ATOM 748 C C . ASP A 1 97 ? 25.516 14.734 1.034 1 96.81 97 ASP A C 1
ATOM 750 O O . ASP A 1 97 ? 25.484 15.836 1.594 1 96.81 97 ASP A O 1
ATOM 754 N N . VAL A 1 98 ? 24.438 14.117 0.651 1 97.62 98 VAL A N 1
ATOM 755 C CA . VAL A 1 98 ? 23.094 14.555 1.003 1 97.62 98 VAL A CA 1
ATOM 756 C C . VAL A 1 98 ? 22.281 13.367 1.532 1 97.62 98 VAL A C 1
ATOM 758 O O . VAL A 1 98 ? 22.188 12.336 0.871 1 97.62 98 VAL A O 1
ATOM 761 N N . ILE A 1 99 ? 21.734 13.516 2.699 1 96.31 99 ILE A N 1
ATOM 762 C CA . ILE A 1 99 ? 20.969 12.453 3.352 1 96.31 99 ILE A CA 1
ATOM 763 C C . ILE A 1 99 ? 19.469 12.695 3.141 1 96.31 99 ILE A C 1
ATOM 765 O O . ILE A 1 99 ? 18.984 13.82 3.287 1 96.31 99 ILE A O 1
ATOM 769 N N . PHE A 1 100 ? 18.766 11.664 2.711 1 96.19 100 PHE A N 1
ATOM 770 C CA . PHE A 1 100 ? 17.312 11.633 2.559 1 96.19 100 PHE A CA 1
ATOM 771 C C . PHE A 1 100 ? 16.656 10.969 3.76 1 96.19 100 PHE A C 1
ATOM 773 O O . PHE A 1 100 ? 17.125 9.93 4.23 1 96.19 100 PHE A O 1
ATOM 780 N N . VAL A 1 101 ? 15.508 11.602 4.309 1 94.88 101 VAL A N 1
ATOM 781 C CA . VAL A 1 101 ? 14.75 10.922 5.355 1 94.88 101 VAL A CA 1
ATOM 782 C C . VAL A 1 101 ? 13.289 11.375 5.309 1 94.88 101 VAL A C 1
ATOM 784 O O . VAL A 1 101 ? 13.008 12.539 5.027 1 94.88 101 VAL A O 1
ATOM 787 N N . ASN A 1 102 ? 12.328 10.453 5.488 1 94.81 102 ASN A N 1
ATOM 788 C CA . ASN A 1 102 ? 10.914 10.789 5.609 1 94.81 102 ASN A CA 1
ATOM 789 C C . ASN A 1 102 ? 10.203 9.867 6.59 1 94.81 102 ASN A C 1
ATOM 791 O O . ASN A 1 102 ? 8.977 9.727 6.539 1 94.81 102 ASN A O 1
ATOM 795 N N . ASP A 1 103 ? 10.914 9.227 7.508 1 93 103 ASP A N 1
ATOM 796 C CA . ASP A 1 103 ? 10.375 8.305 8.508 1 93 103 ASP A CA 1
ATOM 797 C C . ASP A 1 103 ? 9.828 9.07 9.711 1 93 103 ASP A C 1
ATOM 799 O O . ASP A 1 103 ? 10.586 9.695 10.461 1 93 103 ASP A O 1
ATOM 803 N N . PRO A 1 104 ? 8.547 8.938 9.992 1 92 104 PRO A N 1
ATOM 804 C CA . PRO A 1 104 ? 7.949 9.711 11.086 1 92 104 PRO A CA 1
ATOM 805 C C . PRO A 1 104 ? 8.562 9.391 12.445 1 92 104 PRO A C 1
ATOM 807 O O . PRO A 1 104 ? 8.648 10.273 13.305 1 92 104 PRO A O 1
ATOM 810 N N . TRP A 1 105 ? 9.039 8.289 12.719 1 90.62 105 TRP A N 1
ATOM 811 C CA . TRP A 1 105 ? 9.578 7.891 14.008 1 90.62 105 TRP A CA 1
ATOM 812 C C . TRP A 1 105 ? 11.055 8.273 14.125 1 90.62 105 TRP A C 1
ATOM 814 O O . TRP A 1 105 ? 11.688 8.023 15.148 1 90.62 105 TRP A O 1
ATOM 824 N N . ARG A 1 106 ? 11.5 8.969 13.086 1 88.44 106 ARG A N 1
ATOM 825 C CA . ARG A 1 106 ? 12.828 9.586 13.109 1 88.44 106 ARG A CA 1
ATOM 826 C C . ARG A 1 106 ? 12.727 11.102 13.016 1 88.44 106 ARG A C 1
ATOM 828 O O . ARG A 1 106 ? 13.562 11.742 12.375 1 88.44 106 ARG A O 1
ATOM 835 N N . GLY A 1 107 ? 11.625 11.602 13.484 1 82.06 107 GLY A N 1
ATOM 836 C CA . GLY A 1 107 ? 11.469 13.031 13.688 1 82.06 107 GLY A CA 1
ATOM 837 C C . GLY A 1 107 ? 10.656 13.703 12.594 1 82.06 107 GLY A C 1
ATOM 838 O O . GLY A 1 107 ? 10.219 14.844 12.75 1 82.06 107 GLY A O 1
ATOM 839 N N . THR A 1 108 ? 10.422 12.984 11.438 1 90.12 108 THR A N 1
ATOM 840 C CA . THR A 1 108 ? 9.664 13.617 10.359 1 90.12 108 THR A CA 1
ATOM 841 C C . THR A 1 108 ? 8.172 13.641 10.688 1 90.12 108 THR A C 1
ATOM 843 O O . THR A 1 108 ? 7.727 12.953 11.609 1 90.12 108 THR A O 1
ATOM 846 N N . ILE A 1 109 ? 7.438 14.445 10.047 1 89.25 109 ILE A N 1
ATOM 847 C CA . ILE A 1 109 ? 6.027 14.641 10.367 1 89.25 109 ILE A CA 1
ATOM 848 C C . ILE A 1 109 ? 5.199 13.492 9.797 1 89.25 109 ILE A C 1
ATOM 850 O O . ILE A 1 109 ? 4.375 12.906 10.492 1 89.25 109 ILE A O 1
ATOM 854 N N . HIS A 1 110 ? 5.273 13.203 8.602 1 92.25 110 HIS A N 1
ATOM 855 C CA . HIS A 1 110 ? 4.711 12.055 7.898 1 92.25 110 HIS A CA 1
ATOM 856 C C . HIS A 1 110 ? 5.523 11.727 6.652 1 92.25 110 HIS A C 1
ATOM 858 O O . HIS A 1 110 ? 6.484 12.43 6.328 1 92.25 110 HIS A O 1
ATOM 864 N N . GLN A 1 111 ? 5.223 10.711 5.938 1 93.12 111 GLN A N 1
ATOM 865 C CA . GLN A 1 111 ? 6.062 10.172 4.875 1 93.12 111 GLN A CA 1
ATOM 866 C C . GLN A 1 111 ? 6.129 11.125 3.686 1 93.12 111 GLN A C 1
ATOM 868 O O . GLN A 1 111 ? 7.141 11.188 2.986 1 93.12 111 GLN A O 1
ATOM 873 N N . SER A 1 112 ? 5.168 11.922 3.498 1 93.38 112 SER A N 1
ATOM 874 C CA . SER A 1 112 ? 5.117 12.805 2.338 1 93.38 112 SER A CA 1
ATOM 875 C C . SER A 1 112 ? 6.074 13.977 2.494 1 93.38 112 SER A C 1
ATOM 877 O O . SER A 1 112 ? 6.398 14.656 1.517 1 93.38 112 SER A O 1
ATOM 879 N N . ASP A 1 113 ? 6.449 14.227 3.682 1 93.31 113 ASP A N 1
ATOM 880 C CA . ASP A 1 113 ? 7.418 15.289 3.936 1 93.31 113 ASP A CA 1
ATOM 881 C C . ASP A 1 113 ? 8.852 14.773 3.812 1 93.31 113 ASP A C 1
ATOM 883 O O . ASP A 1 113 ? 9.367 14.148 4.738 1 93.31 113 ASP A O 1
ATOM 887 N N . VAL A 1 114 ? 9.445 15.18 2.793 1 96.19 114 VAL A N 1
ATOM 888 C CA . VAL A 1 114 ? 10.797 14.719 2.51 1 96.19 114 VAL A CA 1
ATOM 889 C C . VAL A 1 114 ? 11.812 15.734 3.029 1 96.19 114 VAL A C 1
ATOM 891 O O . VAL A 1 114 ? 11.641 16.938 2.846 1 96.19 114 VAL A O 1
ATOM 894 N N . ASN A 1 115 ? 12.836 15.25 3.684 1 97.06 115 ASN A N 1
ATOM 895 C CA . ASN A 1 115 ? 13.914 16.062 4.227 1 97.06 115 ASN A CA 1
ATOM 896 C C . ASN A 1 115 ? 15.258 15.688 3.623 1 97.06 115 ASN A C 1
ATOM 898 O O . ASN A 1 115 ? 15.602 14.508 3.553 1 97.06 115 ASN A O 1
ATOM 902 N N . LEU A 1 116 ? 15.953 16.656 3.18 1 98.06 116 LEU A N 1
ATOM 903 C CA . LEU A 1 116 ? 17.328 16.484 2.742 1 98.06 116 LEU A CA 1
ATOM 904 C C . LEU A 1 116 ? 18.281 17.266 3.641 1 98.06 116 LEU A C 1
ATOM 906 O O . LEU A 1 116 ? 18.031 18.422 3.969 1 98.06 116 LEU A O 1
ATOM 910 N N . LEU A 1 117 ? 19.328 16.625 4.098 1 98.06 117 LEU A N 1
ATOM 911 C CA . LEU A 1 117 ? 20.344 17.234 4.941 1 98.06 117 LEU A CA 1
ATOM 912 C C . LEU A 1 117 ? 21.719 17.172 4.273 1 98.06 117 LEU A C 1
ATOM 914 O O . LEU A 1 117 ? 22.141 16.109 3.809 1 98.06 117 LEU A O 1
ATOM 918 N N . ARG A 1 118 ? 22.359 18.266 4.215 1 98.19 118 ARG A N 1
ATOM 919 C CA . ARG A 1 118 ? 23.672 18.391 3.605 1 98.19 118 ARG A CA 1
ATOM 920 C C . ARG A 1 118 ? 24.688 18.922 4.609 1 98.19 118 ARG A C 1
ATOM 922 O O . ARG A 1 118 ? 24.641 20.094 4.984 1 98.19 118 ARG A O 1
ATOM 929 N N . PRO A 1 119 ? 25.703 18.062 5.012 1 97.69 119 PRO A N 1
ATOM 930 C CA . PRO A 1 119 ? 26.766 18.578 5.883 1 97.69 119 PRO A CA 1
ATOM 931 C C . PRO A 1 119 ? 27.672 19.578 5.18 1 97.69 119 PRO A C 1
ATOM 933 O O . PRO A 1 119 ? 28.016 19.391 4.016 1 97.69 119 PRO A O 1
ATOM 936 N N . VAL A 1 120 ? 28 20.625 5.867 1 98 120 VAL A N 1
ATOM 937 C CA . VAL A 1 120 ? 28.922 21.625 5.352 1 98 120 VAL A CA 1
ATOM 938 C C . VAL A 1 120 ? 30.266 21.531 6.078 1 98 120 VAL A C 1
ATOM 940 O O . VAL A 1 120 ? 30.328 21.734 7.293 1 98 120 VAL A O 1
ATOM 943 N N . PHE A 1 121 ? 31.266 21.266 5.305 1 96.88 121 PHE A N 1
ATOM 944 C CA . PHE A 1 121 ? 32.594 21.094 5.836 1 96.88 121 PHE A CA 1
ATOM 945 C C . PHE A 1 121 ? 33.344 22.422 5.891 1 96.88 121 PHE A C 1
ATOM 947 O O . PHE A 1 121 ? 33.406 23.141 4.898 1 96.88 121 PHE A O 1
ATOM 954 N N . VAL A 1 122 ? 33.875 22.766 7.008 1 95.94 122 VAL A N 1
ATOM 955 C CA . VAL A 1 122 ? 34.781 23.875 7.207 1 95.94 122 VAL A CA 1
ATOM 956 C C . VAL A 1 122 ? 36.094 23.391 7.855 1 95.94 122 VAL A C 1
ATOM 958 O O . VAL A 1 122 ? 36.062 22.844 8.961 1 95.94 122 VAL A O 1
ATOM 961 N N . ASP A 1 123 ? 37.156 23.531 7.18 1 92.88 123 ASP A N 1
ATOM 962 C CA . ASP A 1 123 ? 38.469 23.062 7.633 1 92.88 123 ASP A CA 1
ATOM 963 C C . ASP A 1 123 ? 38.438 21.578 7.98 1 92.88 123 ASP A C 1
ATOM 965 O O . ASP A 1 123 ? 38.906 21.172 9.047 1 92.88 123 ASP A O 1
ATOM 969 N N . GLY A 1 124 ? 37.719 20.828 7.281 1 92.44 124 GLY A N 1
ATOM 970 C CA . GLY A 1 124 ? 37.719 19.375 7.359 1 92.44 124 GLY A CA 1
ATOM 971 C C . GLY A 1 124 ? 36.719 18.828 8.344 1 92.44 124 GLY A C 1
ATOM 972 O O . GLY A 1 124 ? 36.594 17.609 8.5 1 92.44 124 GLY A O 1
ATOM 973 N N . ARG A 1 125 ? 35.969 19.656 8.984 1 93.31 125 ARG A N 1
ATOM 974 C CA . ARG A 1 125 ? 34.969 19.219 9.953 1 93.31 125 ARG A CA 1
ATOM 975 C C . ARG A 1 125 ? 33.562 19.688 9.555 1 93.31 125 ARG A C 1
ATOM 977 O O . ARG A 1 125 ? 33.406 20.766 8.977 1 93.31 125 ARG A O 1
ATOM 984 N N . VAL A 1 126 ? 32.625 18.859 9.891 1 96.38 126 VAL A N 1
ATOM 985 C CA . VAL A 1 126 ? 31.25 19.281 9.648 1 96.38 126 VAL A CA 1
ATOM 986 C C . VAL A 1 126 ? 30.828 20.281 10.727 1 96.38 126 VAL A C 1
ATOM 988 O O . VAL A 1 126 ? 30.641 19.906 11.891 1 96.38 126 VAL A O 1
ATOM 991 N N . GLU A 1 127 ? 30.641 21.484 10.344 1 96.44 127 GLU A N 1
ATOM 992 C CA . GLU A 1 127 ? 30.328 22.547 11.305 1 96.44 127 GLU A CA 1
ATOM 993 C C . GLU A 1 127 ? 28.859 22.953 11.234 1 96.44 127 GLU A C 1
ATOM 995 O O . GLU A 1 127 ? 28.312 23.469 12.203 1 96.44 127 GLU A O 1
ATOM 1000 N N . PHE A 1 128 ? 28.266 22.766 10.078 1 98.19 128 PHE A N 1
ATOM 1001 C CA . PHE A 1 128 ? 26.875 23.109 9.844 1 98.19 128 PHE A CA 1
ATOM 1002 C C . PHE A 1 128 ? 26.156 22 9.094 1 98.19 128 PHE A C 1
ATOM 1004 O O . PHE A 1 128 ? 26.797 21.125 8.5 1 98.19 128 PHE A O 1
ATOM 1011 N N . LEU A 1 129 ? 24.891 21.984 9.203 1 98.19 129 LEU A N 1
ATOM 1012 C CA . LEU A 1 129 ? 24 21.141 8.43 1 98.19 129 LEU A CA 1
ATOM 1013 C C . LEU A 1 129 ? 22.906 21.969 7.758 1 98.19 129 LEU A C 1
ATOM 1015 O O . LEU A 1 129 ? 22.156 22.672 8.43 1 98.19 129 LEU A O 1
ATOM 1019 N N . LEU A 1 130 ? 22.922 21.969 6.465 1 98.62 130 LEU A N 1
ATOM 1020 C CA . LEU A 1 130 ? 21.812 22.578 5.738 1 98.62 130 LEU A CA 1
ATOM 1021 C C . LEU A 1 130 ? 20.656 21.594 5.566 1 98.62 130 LEU A C 1
ATOM 1023 O O . LEU A 1 130 ? 20.891 20.406 5.344 1 98.62 130 LEU A O 1
ATOM 1027 N N . HIS A 1 131 ? 19.469 22.109 5.715 1 98.12 131 HIS A N 1
ATOM 1028 C CA . HIS A 1 131 ? 18.281 21.281 5.785 1 98.12 131 HIS A CA 1
ATOM 1029 C C . HIS A 1 131 ? 17.156 21.844 4.914 1 98.12 131 HIS A C 1
ATOM 1031 O O . HIS A 1 131 ? 16.781 23 5.062 1 98.12 131 HIS A O 1
ATOM 1037 N N . SER A 1 132 ? 16.688 21.078 3.955 1 97.38 132 SER A N 1
ATOM 1038 C CA . SER A 1 132 ? 15.531 21.453 3.156 1 97.38 132 SER A CA 1
ATOM 1039 C C . SER A 1 132 ? 14.406 20.438 3.318 1 97.38 132 SER A C 1
ATOM 1041 O O . SER A 1 132 ? 14.664 19.234 3.438 1 97.38 132 SER A O 1
ATOM 1043 N N . THR A 1 133 ? 13.188 20.891 3.414 1 96.19 133 THR A N 1
ATOM 1044 C CA . THR A 1 133 ? 12 20.062 3.564 1 96.19 133 THR A CA 1
ATOM 1045 C C . THR A 1 133 ? 10.906 20.484 2.586 1 96.19 133 THR A C 1
ATOM 1047 O O . THR A 1 133 ? 10.703 21.672 2.357 1 96.19 133 THR A O 1
ATOM 1050 N N . SER A 1 134 ? 10.289 19.547 2.027 1 95.12 134 SER A N 1
ATOM 1051 C CA . SER A 1 134 ? 9.102 19.828 1.224 1 95.12 134 SER A CA 1
ATOM 1052 C C . SER A 1 134 ? 8.141 18.641 1.234 1 95.12 134 SER A C 1
ATOM 1054 O O . SER A 1 134 ? 8.562 17.5 1.294 1 95.12 134 SER A O 1
ATOM 1056 N N . HIS A 1 135 ? 6.859 19.016 1.273 1 93.62 135 HIS A N 1
ATOM 1057 C CA . HIS A 1 135 ? 5.848 18.016 0.981 1 93.62 135 HIS A CA 1
ATOM 1058 C C . HIS A 1 135 ? 5.852 17.641 -0.497 1 93.62 135 HIS A C 1
ATOM 1060 O O . HIS A 1 135 ? 5.898 18.516 -1.362 1 93.62 135 HIS A O 1
ATOM 1066 N N . LEU A 1 136 ? 5.91 16.375 -0.776 1 93.19 136 LEU A N 1
ATOM 1067 C CA . LEU A 1 136 ? 5.828 15.922 -2.158 1 93.19 136 LEU A CA 1
ATOM 1068 C C . LEU A 1 136 ? 4.414 15.461 -2.496 1 93.19 136 LEU A C 1
ATOM 1070 O O . LEU A 1 136 ? 3.684 14.992 -1.62 1 93.19 136 LEU A O 1
ATOM 1074 N N . VAL A 1 137 ? 4.055 15.578 -3.73 1 89 137 VAL A N 1
ATOM 1075 C CA . VAL A 1 137 ? 2.686 15.367 -4.184 1 89 137 VAL A CA 1
ATOM 1076 C C . VAL A 1 137 ? 2.334 13.883 -4.074 1 89 137 VAL A C 1
ATOM 1078 O O . VAL A 1 137 ? 1.166 13.531 -3.891 1 89 137 VAL A O 1
ATOM 1081 N N . ASP A 1 138 ? 3.324 13.047 -4.293 1 90.44 138 ASP A N 1
ATOM 1082 C CA . ASP A 1 138 ? 3.117 11.602 -4.207 1 90.44 138 ASP A CA 1
ATOM 1083 C C . ASP A 1 138 ? 4.441 10.867 -3.998 1 90.44 138 ASP A C 1
ATOM 1085 O O . ASP A 1 138 ? 5.469 11.258 -4.555 1 90.44 138 ASP A O 1
ATOM 1089 N N . LEU A 1 139 ? 4.402 9.867 -3.166 1 92.75 139 LEU A N 1
ATOM 1090 C CA . LEU A 1 139 ? 5.574 9.023 -2.971 1 92.75 139 LEU A CA 1
ATOM 1091 C C . LEU A 1 139 ? 5.199 7.547 -3.051 1 92.75 139 LEU A C 1
ATOM 1093 O O . LEU A 1 139 ? 5.742 6.723 -2.311 1 92.75 139 LEU A O 1
ATOM 1097 N N . GLY A 1 140 ? 4.195 7.312 -3.809 1 91.31 140 GLY A N 1
ATOM 1098 C CA . GLY A 1 140 ? 3.768 5.938 -4.023 1 91.31 140 GLY A CA 1
ATOM 1099 C C . GLY A 1 140 ? 2.756 5.461 -2.996 1 91.31 140 GLY A C 1
ATOM 1100 O O . GLY A 1 140 ? 1.948 6.25 -2.5 1 91.31 140 GLY A O 1
ATOM 1101 N N . GLY A 1 141 ? 2.639 4.086 -2.811 1 90.69 141 GLY A N 1
ATOM 1102 C CA . GLY A 1 141 ? 1.66 3.508 -1.903 1 90.69 141 GLY A CA 1
ATOM 1103 C C . GLY A 1 141 ? 0.29 3.336 -2.533 1 90.69 141 GLY A C 1
ATOM 1104 O O . GLY A 1 141 ? 0.075 3.732 -3.68 1 90.69 141 GLY A O 1
ATOM 1105 N N . ALA A 1 142 ? -0.638 2.82 -1.759 1 88.75 142 ALA A N 1
ATOM 1106 C CA . ALA A 1 142 ? -1.93 2.396 -2.291 1 88.75 142 ALA A CA 1
ATOM 1107 C C . ALA A 1 142 ? -2.836 3.596 -2.553 1 88.75 142 ALA A C 1
ATOM 1109 O O . ALA A 1 142 ? -3.678 3.562 -3.453 1 88.75 142 ALA A O 1
ATOM 1110 N N . ILE A 1 143 ? -2.66 4.602 -1.793 1 90.06 143 ILE A N 1
ATOM 1111 C CA . ILE A 1 143 ? -3.537 5.762 -1.883 1 90.06 143 ILE A CA 1
ATOM 1112 C C . ILE A 1 143 ? -2.75 6.965 -2.395 1 90.06 143 ILE A C 1
ATOM 1114 O O . ILE A 1 143 ? -1.765 7.379 -1.779 1 90.06 143 ILE A O 1
ATO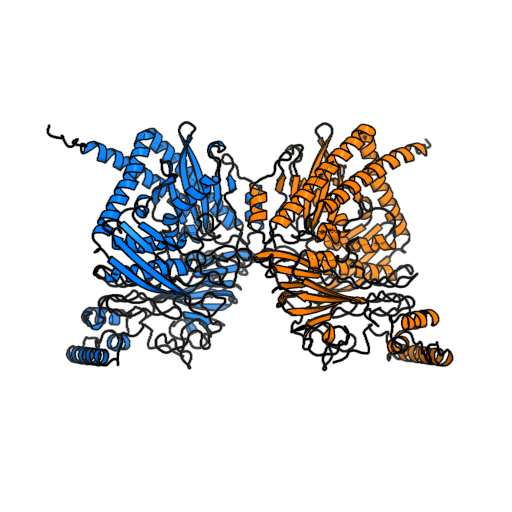M 1118 N N . PRO A 1 144 ? -3.207 7.512 -3.461 1 88.38 144 PRO A N 1
ATOM 1119 C CA . PRO A 1 144 ? -2.469 8.648 -4.023 1 88.38 144 PRO A CA 1
ATOM 1120 C C . PRO A 1 144 ? -2.461 9.859 -3.102 1 88.38 144 PRO A C 1
ATOM 1122 O O . PRO A 1 144 ? -3.439 10.109 -2.389 1 88.38 144 PRO A O 1
ATOM 1125 N N . GLY A 1 145 ? -1.347 10.664 -3.107 1 85.25 145 GLY A N 1
ATOM 1126 C CA . GLY A 1 145 ? -1.302 11.977 -2.48 1 85.25 145 GLY A CA 1
ATOM 1127 C C . GLY A 1 145 ? -0.753 11.945 -1.067 1 85.25 145 GLY A C 1
ATOM 1128 O O . GLY A 1 145 ? -0.457 12.984 -0.486 1 85.25 145 GLY A O 1
ATOM 1129 N N . GLY A 1 146 ? -0.733 10.805 -0.39 1 83.62 146 GLY A N 1
ATOM 1130 C CA . GLY A 1 146 ? 0.007 10.695 0.856 1 83.62 146 GLY A CA 1
ATOM 1131 C C . GLY A 1 146 ? -0.881 10.742 2.084 1 83.62 146 GLY A C 1
ATOM 1132 O O . GLY A 1 146 ? -0.434 10.445 3.193 1 83.62 146 GLY A O 1
ATOM 1133 N N . PHE A 1 147 ? -2.082 11.305 2.068 1 90.5 147 PHE A N 1
ATOM 1134 C CA . PHE A 1 147 ? -3.029 11.227 3.174 1 90.5 147 PHE A CA 1
ATOM 1135 C C . PHE A 1 147 ? -3.893 9.977 3.066 1 90.5 147 PHE A C 1
ATOM 1137 O O . PHE A 1 147 ? -5.035 10.047 2.609 1 90.5 147 PHE A O 1
ATOM 1144 N N . SER A 1 148 ? -3.348 8.961 3.604 1 91.5 148 SER A N 1
ATOM 1145 C CA . SER A 1 148 ? -3.938 7.648 3.375 1 91.5 148 SER A CA 1
ATOM 1146 C C . SER A 1 148 ? -5.074 7.375 4.352 1 91.5 148 SER A C 1
ATOM 1148 O O . SER A 1 148 ? -5.031 6.398 5.105 1 91.5 148 SER A O 1
ATOM 1150 N N . ASN A 1 149 ? -6.113 8.172 4.266 1 94.12 149 ASN A N 1
ATOM 1151 C CA . ASN A 1 149 ? -7.238 8.055 5.188 1 94.12 149 ASN A CA 1
ATOM 1152 C C . ASN A 1 149 ? -7.922 6.699 5.074 1 94.12 149 ASN A C 1
ATOM 1154 O O . ASN A 1 149 ? -8.133 6.195 3.971 1 94.12 149 ASN A O 1
ATOM 1158 N N . GLY A 1 150 ? -8.211 6.09 6.191 1 90.06 150 GLY A N 1
ATOM 1159 C CA . GLY A 1 150 ? -8.836 4.777 6.25 1 90.06 150 GLY A CA 1
ATOM 1160 C C . GLY A 1 150 ? -7.848 3.656 6.512 1 90.06 150 GLY A C 1
ATOM 1161 O O . GLY A 1 150 ? -8.242 2.506 6.719 1 90.06 150 GLY A O 1
ATOM 1162 N N . THR A 1 151 ? -6.594 3.967 6.496 1 92.88 151 THR A N 1
ATOM 1163 C CA . THR A 1 151 ? -5.57 2.953 6.723 1 92.88 151 THR A CA 1
ATOM 1164 C C . THR A 1 151 ? -5.273 2.809 8.211 1 92.88 151 THR A C 1
ATOM 1166 O O . THR A 1 151 ? -5.609 3.689 9.008 1 92.88 151 THR A O 1
ATOM 1169 N N . GLN A 1 152 ? -4.609 1.723 8.586 1 92.62 152 GLN A N 1
ATOM 1170 C CA . GLN A 1 152 ? -4.383 1.454 10 1 92.62 152 GLN A CA 1
ATOM 1171 C C . GLN A 1 152 ? -2.895 1.313 10.305 1 92.62 152 GLN A C 1
ATOM 1173 O O . GLN A 1 152 ? -2.451 1.599 11.414 1 92.62 152 GLN A O 1
ATOM 1178 N N . THR A 1 153 ? -2.125 0.927 9.32 1 92.38 153 THR A N 1
ATOM 1179 C CA . THR A 1 153 ? -0.697 0.732 9.547 1 92.38 153 THR A CA 1
ATOM 1180 C C . THR A 1 153 ? 0.122 1.525 8.531 1 92.38 153 THR A C 1
ATOM 1182 O O . THR A 1 153 ? -0.378 1.877 7.457 1 92.38 153 THR A O 1
ATOM 1185 N N . HIS A 1 154 ? 1.35 1.784 8.906 1 93.31 154 HIS A N 1
ATOM 1186 C CA . HIS A 1 154 ? 2.193 2.564 8.008 1 93.31 154 HIS A CA 1
ATOM 1187 C C . HIS A 1 154 ? 2.561 1.766 6.766 1 93.31 154 HIS A C 1
ATOM 1189 O O . HIS A 1 154 ? 3.041 2.33 5.777 1 93.31 154 HIS A O 1
ATOM 1195 N N . PHE A 1 155 ? 2.344 0.435 6.73 1 91.88 155 PHE A N 1
ATOM 1196 C CA . PHE A 1 155 ? 2.613 -0.386 5.555 1 91.88 155 PHE A CA 1
ATOM 1197 C C . PHE A 1 155 ? 1.662 -0.035 4.418 1 91.88 155 PHE A C 1
ATOM 1199 O O . PHE A 1 155 ? 1.945 -0.322 3.254 1 91.88 155 PHE A O 1
ATOM 1206 N N . GLU A 1 156 ? 0.567 0.531 4.801 1 92.38 156 GLU A N 1
ATOM 1207 C CA . GLU A 1 156 ? -0.454 0.884 3.818 1 92.38 156 GLU A CA 1
ATOM 1208 C C . GLU A 1 156 ? -0.225 2.287 3.264 1 92.38 156 GLU A C 1
ATOM 1210 O O . GLU A 1 156 ? -0.941 2.73 2.363 1 92.38 156 GLU A O 1
ATOM 1215 N N . GLU A 1 157 ? 0.793 2.955 3.77 1 93.56 157 GLU A N 1
ATOM 1216 C CA . GLU A 1 157 ? 1.078 4.336 3.387 1 93.56 157 GLU A CA 1
ATOM 1217 C C . GLU A 1 157 ? 2.146 4.395 2.299 1 93.56 157 GLU A C 1
ATOM 1219 O O . GLU A 1 157 ? 2.426 3.395 1.639 1 93.56 157 GLU A O 1
ATOM 1224 N N . GLN A 1 158 ? 2.641 5.586 2.066 1 93.19 158 GLN A N 1
ATOM 1225 C CA . GLN A 1 158 ? 3.664 5.824 1.055 1 93.19 158 GLN A CA 1
ATOM 1226 C C . GLN A 1 158 ? 5.008 5.25 1.486 1 93.19 158 GLN A C 1
ATOM 1228 O O . GLN A 1 158 ? 5.152 4.77 2.613 1 93.19 158 GLN A O 1
ATOM 1233 N N . LEU A 1 159 ? 5.953 5.316 0.559 1 88.94 159 LEU A N 1
ATOM 1234 C CA . LEU A 1 159 ? 7.301 4.828 0.811 1 88.94 159 LEU A CA 1
ATOM 1235 C C . LEU A 1 159 ? 7.938 5.566 1.983 1 88.94 159 LEU A C 1
ATOM 1237 O O . LEU A 1 159 ? 7.816 6.789 2.094 1 88.94 159 LEU A O 1
ATOM 1241 N N . LYS A 1 160 ? 8.438 4.816 2.875 1 90.94 160 LYS A N 1
ATOM 1242 C CA . LYS A 1 160 ? 9.133 5.348 4.043 1 90.94 160 LYS A CA 1
ATOM 1243 C C . LYS A 1 160 ? 10.609 4.965 4.027 1 90.94 160 LYS A C 1
ATOM 1245 O O . LYS A 1 160 ? 10.953 3.785 3.906 1 90.94 160 LYS A O 1
ATOM 1250 N N . LEU A 1 161 ? 11.484 5.91 4.133 1 91.81 161 LEU A N 1
ATOM 1251 C CA . LEU A 1 161 ? 12.922 5.656 4.113 1 91.81 161 LEU A CA 1
ATOM 1252 C C . LEU A 1 161 ? 13.586 6.203 5.371 1 91.81 161 LEU A C 1
ATOM 1254 O O . LEU A 1 161 ? 13.375 7.363 5.734 1 91.81 161 LEU A O 1
ATOM 1258 N N . PRO A 1 162 ? 14.328 5.367 6.102 1 90.44 162 PRO A N 1
ATOM 1259 C CA . PRO A 1 162 ? 15.234 5.914 7.113 1 90.44 162 PRO A CA 1
ATOM 1260 C C . PRO A 1 162 ? 16.328 6.793 6.512 1 90.44 162 PRO A C 1
ATOM 1262 O O . PRO A 1 162 ? 16.422 6.918 5.289 1 90.44 162 PRO A O 1
ATOM 1265 N N . PRO A 1 163 ? 17.125 7.414 7.352 1 92 163 PRO A N 1
ATOM 1266 C CA . PRO A 1 163 ? 18.203 8.219 6.777 1 92 163 PRO A CA 1
ATOM 1267 C C . PRO A 1 163 ? 19.062 7.438 5.793 1 92 163 PRO A C 1
ATOM 1269 O O . PRO A 1 163 ? 19.641 6.41 6.152 1 92 163 PRO A O 1
ATOM 1272 N N . THR A 1 164 ? 19.078 7.922 4.539 1 91 164 THR A N 1
ATOM 1273 C CA . THR A 1 164 ? 19.75 7.242 3.434 1 91 164 THR A CA 1
ATOM 1274 C C . THR A 1 164 ? 20.438 8.242 2.514 1 91 164 THR A C 1
ATOM 1276 O O . THR A 1 164 ? 19.906 9.328 2.256 1 91 164 THR A O 1
ATOM 1279 N N . LEU A 1 165 ? 21.531 7.836 1.988 1 92.81 165 LEU A N 1
ATOM 1280 C CA . LEU A 1 165 ? 22.281 8.734 1.118 1 92.81 165 LEU A CA 1
ATOM 1281 C C . LEU A 1 165 ? 21.578 8.891 -0.229 1 92.81 165 LEU A C 1
ATOM 1283 O O . LEU A 1 165 ? 21.375 7.91 -0.944 1 92.81 165 LEU A O 1
ATOM 1287 N N . LEU A 1 166 ? 21.219 10.055 -0.567 1 95.25 166 LEU A N 1
ATOM 1288 C CA . LEU A 1 166 ? 20.609 10.375 -1.855 1 95.25 166 LEU A CA 1
ATOM 1289 C C . LEU A 1 166 ? 21.672 10.836 -2.854 1 95.25 166 LEU A C 1
ATOM 1291 O O . LEU A 1 166 ? 21.562 10.547 -4.047 1 95.25 166 LEU A O 1
ATOM 1295 N N . TYR A 1 167 ? 22.625 11.594 -2.406 1 96.25 167 TYR A N 1
ATOM 1296 C CA . TYR A 1 167 ? 23.812 11.984 -3.158 1 96.25 167 TYR A CA 1
ATOM 1297 C C . TYR A 1 167 ? 25.078 11.602 -2.408 1 96.25 167 TYR A C 1
ATOM 1299 O O . TYR A 1 167 ? 25.172 11.805 -1.196 1 96.25 167 TYR A O 1
ATOM 1307 N N . ALA A 1 168 ? 25.953 10.992 -3.09 1 92.94 168 ALA A N 1
ATOM 1308 C CA . ALA A 1 168 ? 27.297 10.742 -2.598 1 92.94 168 ALA A CA 1
ATOM 1309 C C . ALA A 1 168 ? 28.312 11.641 -3.301 1 92.94 168 ALA A C 1
ATOM 1311 O O . ALA A 1 168 ? 28.578 11.477 -4.492 1 92.94 168 ALA A O 1
ATOM 1312 N N . ASN A 1 169 ? 28.891 12.609 -2.574 1 94.88 169 ASN A N 1
ATOM 1313 C CA . ASN A 1 169 ? 29.828 13.562 -3.158 1 94.88 169 ASN A CA 1
ATOM 1314 C C . ASN A 1 169 ? 29.219 14.266 -4.367 1 94.88 169 ASN A C 1
ATOM 1316 O O . ASN A 1 169 ? 29.828 14.305 -5.441 1 94.88 169 ASN A O 1
ATOM 1320 N N . ASP A 1 170 ? 27.953 14.633 -4.227 1 95.38 170 ASP A N 1
ATOM 1321 C CA . ASP A 1 170 ? 27.188 15.391 -5.215 1 95.38 170 ASP A CA 1
ATOM 1322 C C . ASP A 1 170 ? 26.859 14.531 -6.43 1 95.38 170 ASP A C 1
ATOM 1324 O O . ASP A 1 170 ? 26.5 15.055 -7.488 1 95.38 170 ASP A O 1
ATOM 1328 N N . VAL A 1 171 ? 27.047 13.242 -6.301 1 94.12 171 VAL A N 1
ATOM 1329 C CA . VAL A 1 171 ? 26.641 12.305 -7.344 1 94.12 171 VAL A CA 1
ATOM 1330 C C . VAL A 1 171 ? 25.375 11.562 -6.918 1 94.12 171 VAL A C 1
ATOM 1332 O O . VAL A 1 171 ? 25.328 10.969 -5.84 1 94.12 171 VAL A O 1
ATOM 1335 N N . PRO A 1 172 ? 24.375 11.594 -7.793 1 94.19 172 PRO A N 1
ATOM 1336 C CA . PRO A 1 172 ? 23.141 10.891 -7.43 1 94.19 172 PRO A CA 1
ATOM 1337 C C . PRO A 1 172 ? 23.359 9.406 -7.156 1 94.19 172 PRO A C 1
ATOM 1339 O O . PRO A 1 172 ? 24.062 8.734 -7.906 1 94.19 172 PRO A O 1
ATOM 1342 N N . VAL A 1 173 ? 22.844 9.008 -6.047 1 90.12 173 VAL A N 1
ATOM 1343 C CA . VAL A 1 173 ? 22.828 7.574 -5.762 1 90.12 173 VAL A CA 1
ATOM 1344 C C . VAL A 1 173 ? 21.734 6.895 -6.57 1 90.12 173 VAL A C 1
ATOM 1346 O O . VAL A 1 173 ? 20.578 6.852 -6.145 1 90.12 173 VAL A O 1
ATOM 1349 N N . ARG A 1 174 ? 22.031 6.312 -7.598 1 84.44 174 ARG A N 1
ATOM 1350 C CA . ARG A 1 174 ? 21.109 5.871 -8.641 1 84.44 174 ARG A CA 1
ATOM 1351 C C . ARG A 1 174 ? 20.109 4.855 -8.094 1 84.44 174 ARG A C 1
ATOM 1353 O O . ARG A 1 174 ? 18.906 4.941 -8.375 1 84.44 174 ARG A O 1
ATOM 1360 N N . PRO A 1 175 ? 20.578 3.869 -7.305 1 79.69 175 PRO A N 1
ATOM 1361 C CA . PRO A 1 175 ? 19.609 2.893 -6.812 1 79.69 175 PRO A CA 1
ATOM 1362 C C . PRO A 1 175 ? 18.484 3.539 -6.008 1 79.69 175 PRO A C 1
ATOM 1364 O O . PRO A 1 175 ? 17.328 3.117 -6.113 1 79.69 175 PRO A O 1
ATOM 1367 N N . LEU A 1 176 ? 18.812 4.516 -5.238 1 88.12 176 LEU A N 1
ATOM 1368 C CA . LEU A 1 176 ? 17.781 5.172 -4.441 1 88.12 176 LEU A CA 1
ATOM 1369 C C . LEU A 1 176 ? 16.812 5.941 -5.332 1 88.12 176 LEU A C 1
ATOM 1371 O O . LEU A 1 176 ? 15.594 5.887 -5.129 1 88.12 176 LEU A O 1
ATOM 1375 N N . PHE A 1 177 ? 17.328 6.625 -6.328 1 91.38 177 PHE A N 1
ATOM 1376 C CA . PHE A 1 177 ? 16.469 7.332 -7.273 1 91.38 177 PHE A CA 1
ATOM 1377 C C . PHE A 1 177 ? 15.562 6.355 -8.008 1 91.38 177 PHE A C 1
ATOM 1379 O O . PHE A 1 177 ? 14.367 6.617 -8.188 1 91.38 177 PHE A O 1
ATOM 1386 N N . ASN A 1 178 ? 16.141 5.27 -8.414 1 86.12 178 ASN A N 1
ATOM 1387 C CA . ASN A 1 178 ? 15.352 4.262 -9.109 1 86.12 178 ASN A CA 1
ATOM 1388 C C . ASN A 1 178 ? 14.211 3.746 -8.234 1 86.12 178 ASN A C 1
ATOM 1390 O O . ASN A 1 178 ? 13.094 3.566 -8.711 1 86.12 178 ASN A O 1
ATOM 1394 N N . PHE A 1 179 ? 14.555 3.531 -7.07 1 85.88 179 PHE A N 1
ATOM 1395 C CA . PHE A 1 179 ? 13.562 3.031 -6.133 1 85.88 179 PHE A CA 1
ATOM 1396 C C . PHE A 1 179 ? 12.406 4.02 -5.988 1 85.88 179 PHE A C 1
ATOM 1398 O O . PHE A 1 179 ? 11.242 3.633 -6.074 1 85.88 179 PHE A O 1
ATOM 1405 N N . ILE A 1 180 ? 12.711 5.238 -5.762 1 91.81 180 ILE A N 1
ATOM 1406 C CA . ILE A 1 180 ? 11.703 6.27 -5.531 1 91.81 180 ILE A CA 1
ATOM 1407 C C . ILE A 1 180 ? 10.891 6.488 -6.805 1 91.81 180 ILE A C 1
ATOM 1409 O O . ILE A 1 180 ? 9.656 6.484 -6.77 1 91.81 180 ILE A O 1
ATOM 1413 N N . LEU A 1 181 ? 11.539 6.566 -7.938 1 91.38 181 LEU A N 1
ATOM 1414 C CA . LEU A 1 181 ? 10.891 7.004 -9.172 1 91.38 181 LEU A CA 1
ATOM 1415 C C . LEU A 1 181 ? 10.094 5.867 -9.797 1 91.38 181 LEU A C 1
ATOM 1417 O O . LEU A 1 181 ? 9.055 6.098 -10.414 1 91.38 181 LEU A O 1
ATOM 1421 N N . GLU A 1 182 ? 10.508 4.613 -9.641 1 87.69 182 GLU A N 1
ATOM 1422 C CA . GLU A 1 182 ? 9.82 3.475 -10.25 1 87.69 182 GLU A CA 1
ATOM 1423 C C . GLU A 1 182 ? 8.586 3.086 -9.445 1 87.69 182 GLU A C 1
ATOM 1425 O O . GLU A 1 182 ? 7.711 2.375 -9.953 1 87.69 182 GLU A O 1
ATOM 1430 N N . ASN A 1 183 ? 8.516 3.555 -8.258 1 90.38 183 ASN A N 1
ATOM 1431 C CA . ASN A 1 183 ? 7.367 3.238 -7.406 1 90.38 183 ASN A CA 1
ATOM 1432 C C . ASN A 1 183 ? 6.445 4.441 -7.242 1 90.38 183 ASN A C 1
ATOM 1434 O O . ASN A 1 183 ? 5.727 4.547 -6.246 1 90.38 183 ASN A O 1
ATOM 1438 N N . ASN A 1 184 ? 6.48 5.305 -8.172 1 91.69 184 ASN A N 1
ATOM 1439 C CA . ASN A 1 184 ? 5.719 6.543 -8.062 1 91.69 184 ASN A CA 1
ATOM 1440 C C . ASN A 1 184 ? 4.844 6.773 -9.289 1 91.69 184 ASN A C 1
ATOM 1442 O O . ASN A 1 184 ? 5.262 6.5 -10.414 1 91.69 184 ASN A O 1
ATOM 1446 N N . ARG A 1 185 ? 3.666 7.391 -9.102 1 91.94 185 ARG A N 1
ATOM 1447 C CA . ARG A 1 185 ? 2.689 7.621 -10.164 1 91.94 185 ARG A CA 1
ATOM 1448 C C . ARG A 1 185 ? 3.074 8.828 -11.008 1 91.94 185 ARG A C 1
ATOM 1450 O O . ARG A 1 185 ? 2.664 8.945 -12.164 1 91.94 185 ARG A O 1
ATOM 1457 N N . VAL A 1 186 ? 3.75 9.758 -10.391 1 92.06 186 VAL A N 1
ATOM 1458 C CA . VAL A 1 186 ? 4.156 10.984 -11.062 1 92.06 186 VAL A CA 1
ATOM 1459 C C . VAL A 1 186 ? 5.66 11.188 -10.898 1 92.06 186 VAL A C 1
ATOM 1461 O O . VAL A 1 186 ? 6.105 12.242 -10.43 1 92.06 186 VAL A O 1
ATOM 1464 N N . PRO A 1 187 ? 6.465 10.344 -11.43 1 92.12 187 PRO A N 1
ATOM 1465 C CA . PRO A 1 187 ? 7.906 10.375 -11.172 1 92.12 187 PRO A CA 1
ATOM 1466 C C . PRO A 1 187 ? 8.57 11.664 -11.664 1 92.12 187 PRO A C 1
ATOM 1468 O O . PRO A 1 187 ? 9.547 12.117 -11.07 1 92.12 187 PRO A O 1
ATOM 1471 N N . GLN A 1 188 ? 8.047 12.289 -12.656 1 91.12 188 GLN A N 1
ATOM 1472 C CA . GLN A 1 188 ? 8.641 13.516 -13.188 1 91.12 188 GLN A CA 1
ATOM 1473 C C . GLN A 1 188 ? 8.531 14.656 -12.188 1 91.12 188 GLN A C 1
ATOM 1475 O O . GLN A 1 188 ? 9.453 15.461 -12.039 1 91.12 188 GLN A O 1
ATOM 1480 N N . LEU A 1 189 ? 7.402 14.758 -11.547 1 91.44 189 LEU A N 1
ATOM 1481 C CA . LEU A 1 189 ? 7.215 15.797 -10.539 1 91.44 189 LEU A CA 1
ATOM 1482 C C . LEU A 1 189 ? 8.109 15.539 -9.32 1 91.44 189 LEU A C 1
ATOM 1484 O O . LEU A 1 189 ? 8.711 16.469 -8.789 1 91.44 189 LEU A O 1
ATOM 1488 N N . VAL A 1 190 ? 8.203 14.305 -8.945 1 94.12 190 VAL A N 1
ATOM 1489 C CA . VAL A 1 190 ? 9 13.938 -7.777 1 94.12 190 VAL A CA 1
ATOM 1490 C C . VAL A 1 190 ? 10.477 14.195 -8.055 1 94.12 190 VAL A C 1
ATOM 1492 O O . VAL A 1 190 ? 11.188 14.734 -7.203 1 94.12 190 VAL A O 1
ATOM 1495 N N . LEU A 1 191 ? 10.914 13.828 -9.234 1 95.5 191 LEU A N 1
ATOM 1496 C CA . LEU A 1 191 ? 12.297 14.07 -9.609 1 95.5 191 LEU A CA 1
ATOM 1497 C C . LEU A 1 191 ? 12.617 15.562 -9.586 1 95.5 191 LEU A C 1
ATOM 1499 O O . LEU A 1 191 ? 13.664 15.969 -9.07 1 95.5 191 LEU A O 1
ATOM 1503 N N . GLY A 1 192 ? 11.703 16.297 -10.195 1 95.19 192 GLY A N 1
ATOM 1504 C CA . GLY A 1 192 ? 11.891 17.75 -10.172 1 95.19 192 GLY A CA 1
ATOM 1505 C C . GLY A 1 192 ? 11.984 18.312 -8.773 1 95.19 192 GLY A C 1
ATOM 1506 O O . GLY A 1 192 ? 12.852 19.141 -8.492 1 95.19 192 GLY A O 1
ATOM 1507 N N . ASP A 1 193 ? 11.164 17.922 -7.91 1 95.94 193 ASP A N 1
ATOM 1508 C CA . ASP A 1 193 ? 11.156 18.422 -6.539 1 95.94 193 ASP A CA 1
ATOM 1509 C C . ASP A 1 193 ? 12.406 17.969 -5.781 1 95.94 193 ASP A C 1
ATOM 1511 O O . ASP A 1 193 ? 12.961 18.719 -4.984 1 95.94 193 ASP A O 1
ATOM 1515 N N . LEU A 1 194 ? 12.805 16.688 -6.02 1 96.69 194 LEU A N 1
ATOM 1516 C CA . LEU A 1 194 ? 14.008 16.203 -5.363 1 96.69 194 LEU A CA 1
ATOM 1517 C C . LEU A 1 194 ? 15.234 17 -5.809 1 96.69 194 LEU A C 1
ATOM 1519 O O . LEU A 1 194 ? 16.109 17.297 -4.996 1 96.69 194 LEU A O 1
ATOM 1523 N N . ARG A 1 195 ? 15.281 17.312 -7.035 1 97 195 ARG A N 1
ATOM 1524 C CA . ARG A 1 195 ? 16.391 18.125 -7.559 1 97 195 ARG A CA 1
ATOM 1525 C C . ARG A 1 195 ? 16.344 19.547 -7.004 1 97 195 ARG A C 1
ATOM 1527 O O . ARG A 1 195 ? 17.375 20.141 -6.715 1 97 195 ARG A O 1
ATOM 1534 N N . ALA A 1 196 ? 15.133 20.062 -6.914 1 97.56 196 ALA A N 1
ATOM 1535 C CA . ALA A 1 196 ? 14.977 21.391 -6.328 1 97.56 196 ALA A CA 1
ATOM 1536 C C . ALA A 1 196 ? 15.438 21.406 -4.875 1 97.56 196 ALA A C 1
ATOM 1538 O O . ALA A 1 196 ? 16.125 22.328 -4.445 1 97.56 196 ALA A O 1
ATOM 1539 N N . LEU A 1 197 ? 15.055 20.422 -4.168 1 98.06 197 LEU A N 1
ATOM 1540 C CA . LEU A 1 197 ? 15.461 20.281 -2.773 1 98.06 197 LEU A CA 1
ATOM 1541 C C . LEU A 1 197 ? 16.984 20.188 -2.658 1 98.06 197 LEU A C 1
ATOM 1543 O O . LEU A 1 197 ? 17.578 20.781 -1.758 1 98.06 197 LEU A O 1
ATOM 1547 N N . HIS A 1 198 ? 17.562 19.438 -3.492 1 98.25 198 HIS A N 1
ATOM 1548 C CA . HIS A 1 198 ? 19.016 19.312 -3.521 1 98.25 198 HIS A CA 1
ATOM 1549 C C . HIS A 1 198 ? 19.672 20.625 -3.932 1 98.25 198 HIS A C 1
ATOM 1551 O O . HIS A 1 198 ? 20.625 21.078 -3.301 1 98.25 198 HIS A O 1
ATOM 1557 N N . GLY A 1 199 ? 19.172 21.188 -4.988 1 98.06 199 GLY A N 1
ATOM 1558 C CA . GLY A 1 199 ? 19.719 22.422 -5.535 1 98.06 199 GLY A CA 1
ATOM 1559 C C . GLY A 1 199 ? 19.781 23.547 -4.527 1 98.06 199 GLY A C 1
ATOM 1560 O O . GLY A 1 199 ? 20.75 24.312 -4.488 1 98.06 199 GLY A O 1
ATOM 1561 N N . CYS A 1 200 ? 18.766 23.672 -3.744 1 97.88 200 CYS A N 1
ATOM 1562 C CA . CYS A 1 200 ? 18.75 24.766 -2.787 1 97.88 200 CYS A CA 1
ATOM 1563 C C . CYS A 1 200 ? 19.812 24.578 -1.71 1 97.88 200 CYS A C 1
ATOM 1565 O O . CYS A 1 200 ? 20.312 25.547 -1.15 1 97.88 200 CYS A O 1
ATOM 1567 N N . LEU A 1 201 ? 20.141 23.312 -1.382 1 98.69 201 LEU A N 1
ATOM 1568 C CA . LEU A 1 201 ? 21.203 23.031 -0.428 1 98.69 201 LEU A CA 1
ATOM 1569 C C . LEU A 1 201 ? 22.562 23.453 -0.987 1 98.69 201 LEU A C 1
ATOM 1571 O O . LEU A 1 201 ? 23.406 23.984 -0.254 1 98.69 201 LEU A O 1
ATOM 1575 N N . VAL A 1 202 ? 22.766 23.234 -2.27 1 98.44 202 VAL A N 1
ATOM 1576 C CA . VAL A 1 202 ? 24 23.641 -2.93 1 98.44 202 VAL A CA 1
ATOM 1577 C C . VAL A 1 202 ? 24.125 25.156 -2.9 1 98.44 202 VAL A C 1
ATOM 1579 O O . VAL A 1 202 ? 25.203 25.688 -2.609 1 98.44 202 VAL A O 1
ATOM 1582 N N . VAL A 1 203 ? 23.062 25.828 -3.199 1 98.12 203 VAL A N 1
ATOM 1583 C CA . VAL A 1 203 ? 23.047 27.281 -3.131 1 98.12 203 VAL A CA 1
ATOM 1584 C C . VAL A 1 203 ? 23.359 27.734 -1.71 1 98.12 203 VAL A C 1
ATOM 1586 O O . VAL A 1 203 ? 24.172 28.656 -1.51 1 98.12 203 VAL A O 1
ATOM 1589 N N . GLY A 1 204 ? 22.75 27.125 -0.76 1 98.56 204 GLY A N 1
ATOM 1590 C CA . GLY A 1 204 ? 22.969 27.469 0.636 1 98.56 204 GLY A CA 1
ATOM 1591 C C . GLY A 1 204 ? 24.406 27.266 1.07 1 98.56 204 GLY A C 1
ATOM 1592 O O . GLY A 1 204 ? 24.969 28.078 1.811 1 98.56 204 GLY A O 1
ATOM 1593 N N . GLU A 1 205 ? 24.969 26.188 0.646 1 98.62 205 GLU A N 1
ATOM 1594 C CA . GLU A 1 205 ? 26.359 25.906 1.011 1 98.62 205 GLU A CA 1
ATOM 1595 C C . GLU A 1 205 ? 27.297 26.984 0.465 1 98.62 205 GLU A C 1
ATOM 1597 O O . GLU A 1 205 ? 28.203 27.438 1.167 1 98.62 205 GLU A O 1
ATOM 1602 N N . ARG A 1 206 ? 27.141 27.344 -0.77 1 98.25 206 ARG A N 1
ATOM 1603 C CA . ARG A 1 206 ? 27.953 28.375 -1.382 1 98.25 206 ARG A CA 1
ATOM 1604 C C . ARG A 1 206 ? 27.844 29.688 -0.614 1 98.25 206 ARG A C 1
ATOM 1606 O O . ARG A 1 206 ? 28.859 30.312 -0.29 1 98.25 206 ARG A O 1
ATOM 1613 N N . GLN A 1 207 ? 26.641 30.062 -0.331 1 98.38 207 GLN A N 1
ATOM 1614 C CA . GLN A 1 207 ? 26.406 31.328 0.365 1 98.38 207 GLN A CA 1
ATOM 1615 C C . GLN A 1 207 ? 26.953 31.281 1.791 1 98.38 207 GLN A C 1
ATOM 1617 O O . GLN A 1 207 ? 27.484 32.281 2.291 1 98.38 207 GLN A O 1
ATOM 1622 N N . LEU A 1 208 ? 26.766 30.141 2.451 1 98.56 208 LEU A N 1
ATOM 1623 C CA . LEU A 1 208 ? 27.266 29.984 3.812 1 98.56 208 LEU A CA 1
ATOM 1624 C C . LEU A 1 208 ? 28.797 30.047 3.834 1 98.56 208 LEU A C 1
ATOM 1626 O O . LEU A 1 208 ? 29.375 30.656 4.723 1 98.56 208 LEU A O 1
ATOM 1630 N N . GLN A 1 209 ? 29.406 29.422 2.896 1 98.12 209 GLN A N 1
ATOM 1631 C CA . GLN A 1 209 ? 30.859 29.469 2.777 1 98.12 209 GLN A CA 1
ATOM 1632 C C . GLN A 1 209 ? 31.344 30.906 2.553 1 98.12 209 GLN A C 1
ATOM 1634 O O . GLN A 1 209 ? 32.375 31.312 3.115 1 98.12 209 GLN A O 1
ATOM 1639 N N . ASP A 1 210 ? 30.672 31.609 1.745 1 98.12 210 ASP A N 1
ATOM 1640 C CA . ASP A 1 210 ? 31 33.031 1.519 1 98.12 210 ASP A CA 1
ATOM 1641 C C . ASP A 1 210 ? 30.906 33.812 2.814 1 98.12 210 ASP A C 1
ATOM 1643 O O . ASP A 1 210 ? 31.75 34.688 3.086 1 98.12 210 ASP A O 1
ATOM 1647 N N . LEU A 1 211 ? 29.844 33.562 3.531 1 97.94 211 LEU A N 1
ATOM 1648 C CA . LEU A 1 211 ? 29.656 34.25 4.809 1 97.94 211 LEU A CA 1
ATOM 1649 C C . LEU A 1 211 ? 30.797 33.938 5.766 1 97.94 211 LEU A C 1
ATOM 1651 O O . LEU A 1 211 ? 31.312 34.812 6.445 1 97.94 211 LEU A O 1
ATOM 1655 N N . ILE A 1 212 ? 31.219 32.688 5.824 1 97.75 212 ILE A N 1
ATOM 1656 C CA . ILE A 1 212 ? 32.312 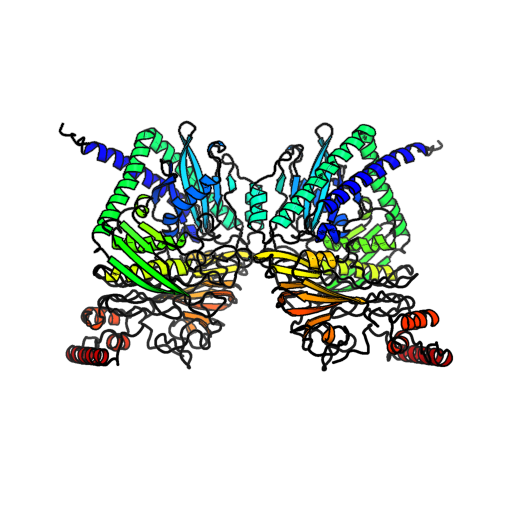32.25 6.695 1 97.75 212 ILE A CA 1
ATOM 1657 C C . ILE A 1 212 ? 33.625 32.844 6.227 1 97.75 212 ILE A C 1
ATOM 1659 O O . ILE A 1 212 ? 34.469 33.25 7.043 1 97.75 212 ILE A O 1
ATOM 1663 N N . ALA A 1 213 ? 33.812 32.906 4.957 1 96.94 213 ALA A N 1
ATOM 1664 C CA . ALA A 1 213 ? 35.031 33.5 4.402 1 96.94 213 ALA A CA 1
ATOM 1665 C C . ALA A 1 213 ? 35.156 34.969 4.781 1 96.94 213 ALA A C 1
ATOM 1667 O O . ALA A 1 213 ? 36.25 35.469 5.055 1 96.94 213 ALA A O 1
ATOM 1668 N N . ARG A 1 214 ? 34.094 35.625 4.852 1 95.06 214 ARG A N 1
ATOM 1669 C CA . ARG A 1 214 ? 34.094 37.062 5.148 1 95.06 214 ARG A CA 1
ATOM 1670 C C . ARG A 1 214 ? 34.188 37.312 6.652 1 95.06 214 ARG A C 1
ATOM 1672 O O . ARG A 1 214 ? 34.906 38.219 7.09 1 95.06 214 ARG A O 1
ATOM 1679 N N . GLY A 1 215 ? 33.469 36.531 7.398 1 94.56 215 GLY A N 1
ATOM 1680 C CA . GLY A 1 215 ? 33.312 36.812 8.82 1 94.56 215 GLY A CA 1
ATOM 1681 C C . GLY A 1 215 ? 34.219 35.969 9.688 1 94.56 215 GLY A C 1
ATOM 1682 O O . GLY A 1 215 ? 34.469 36.281 10.844 1 94.56 215 GLY A O 1
ATOM 1683 N N . GLY A 1 216 ? 34.719 34.875 9.133 1 95.94 216 GLY A N 1
ATOM 1684 C CA . GLY A 1 216 ? 35.438 33.875 9.93 1 95.94 216 GLY A CA 1
ATOM 1685 C C . GLY A 1 216 ? 34.5 32.906 10.633 1 95.94 216 GLY A C 1
ATOM 1686 O O . GLY A 1 216 ? 33.406 33.281 11.094 1 95.94 216 GLY A O 1
ATOM 1687 N N . LEU A 1 217 ? 34.938 31.656 10.719 1 96.88 217 LEU A N 1
ATOM 1688 C CA . LEU A 1 217 ? 34.125 30.594 11.289 1 96.88 217 LEU A CA 1
ATOM 1689 C C . LEU A 1 217 ? 33.719 30.922 12.727 1 96.88 217 LEU A C 1
ATOM 1691 O O . LEU A 1 217 ? 32.562 30.75 13.109 1 96.88 217 LEU A O 1
ATOM 1695 N N . GLU A 1 218 ? 34.594 31.375 13.539 1 96.25 218 GLU A N 1
ATOM 1696 C CA . GLU A 1 218 ? 34.344 31.609 14.953 1 96.25 218 GLU A CA 1
ATOM 1697 C C . GLU A 1 218 ? 33.312 32.688 15.156 1 96.25 218 GLU A C 1
ATOM 1699 O O . GLU A 1 218 ? 32.438 32.594 16.047 1 96.25 218 GLU A O 1
ATOM 1704 N N . LYS A 1 219 ? 33.375 33.719 14.367 1 96.31 219 LYS A N 1
ATOM 1705 C CA . LYS A 1 219 ? 32.406 34.812 14.484 1 96.31 219 LYS A CA 1
ATOM 1706 C C . LYS A 1 219 ? 31.016 34.375 14 1 96.31 219 LYS A C 1
ATOM 1708 O O . LYS A 1 219 ? 30 34.75 14.555 1 96.31 219 LYS A O 1
ATOM 1713 N N . VAL A 1 220 ? 31.016 33.594 12.938 1 97.12 220 VAL A N 1
ATOM 1714 C CA . VAL A 1 220 ? 29.734 33.094 12.438 1 97.12 220 VAL A CA 1
ATOM 1715 C C . VAL A 1 220 ? 29.109 32.188 13.477 1 97.12 220 VAL A C 1
ATOM 1717 O O . VAL A 1 220 ? 27.891 32.25 13.719 1 97.12 220 VAL A O 1
ATOM 1720 N N . ARG A 1 221 ? 29.906 31.344 14.156 1 96.94 221 ARG A N 1
ATOM 1721 C CA . ARG A 1 221 ? 29.406 30.5 15.234 1 96.94 221 ARG A CA 1
ATOM 1722 C C . ARG A 1 221 ? 28.859 31.344 16.391 1 96.94 221 ARG A C 1
ATOM 1724 O O . ARG A 1 221 ? 27.812 31.031 16.938 1 96.94 221 ARG A O 1
ATOM 1731 N N . ALA A 1 222 ? 29.609 32.344 16.672 1 96.56 222 ALA A N 1
ATOM 1732 C CA . ALA A 1 222 ? 29.188 33.25 17.75 1 96.56 222 ALA A CA 1
ATOM 1733 C C . ALA A 1 222 ? 27.859 33.906 17.391 1 96.56 222 ALA A C 1
ATOM 1735 O O . ALA A 1 222 ? 27 34.125 18.266 1 96.56 222 ALA A O 1
ATOM 1736 N N . ALA A 1 223 ? 27.75 34.312 16.172 1 96.62 223 ALA A N 1
ATOM 1737 C CA . ALA A 1 223 ? 26.5 34.906 15.711 1 96.62 223 ALA A CA 1
ATOM 1738 C C . ALA A 1 223 ? 25.344 33.938 15.82 1 96.62 223 ALA A C 1
ATOM 1740 O O . ALA A 1 223 ? 24.234 34.312 16.188 1 96.62 223 ALA A O 1
ATOM 1741 N N . GLY A 1 224 ? 25.625 32.688 15.438 1 96.88 224 GLY A N 1
ATOM 1742 C CA . GLY A 1 224 ? 24.609 31.672 15.602 1 96.88 224 GLY A CA 1
ATOM 1743 C C . GLY A 1 224 ? 24.172 31.469 17.047 1 96.88 224 GLY A C 1
ATOM 1744 O O . GLY A 1 224 ? 22.984 31.391 17.328 1 96.88 224 GLY A O 1
ATOM 1745 N N . ARG A 1 225 ? 25.094 31.406 17.906 1 96.56 225 ARG A N 1
ATOM 1746 C CA . ARG A 1 225 ? 24.797 31.266 19.328 1 96.56 225 ARG A CA 1
ATOM 1747 C C . ARG A 1 225 ? 24.016 32.469 19.828 1 96.56 225 ARG A C 1
ATOM 1749 O O . ARG A 1 225 ? 23.062 32.312 20.609 1 96.56 225 ARG A O 1
ATOM 1756 N N . TYR A 1 226 ? 24.422 33.594 19.406 1 95.19 226 TYR A N 1
ATOM 1757 C CA . TYR A 1 226 ? 23.734 34.844 19.781 1 95.19 226 TYR A CA 1
ATOM 1758 C C . TYR A 1 226 ? 22.281 34.812 19.328 1 95.19 226 TYR A C 1
ATOM 1760 O O . TYR A 1 226 ? 21.375 35.188 20.062 1 95.19 226 TYR A O 1
ATOM 1768 N N . ALA A 1 227 ? 22.062 34.375 18.094 1 95.38 227 ALA A N 1
ATOM 1769 C CA . ALA A 1 227 ? 20.703 34.25 17.562 1 95.38 227 ALA A CA 1
ATOM 1770 C C . ALA A 1 227 ? 19.828 33.375 18.438 1 95.38 227 ALA A C 1
ATOM 1772 O O . ALA A 1 227 ? 18.703 33.719 18.766 1 95.38 227 ALA A O 1
ATOM 1773 N N . ILE A 1 228 ? 20.344 32.219 18.812 1 96.31 228 ILE A N 1
ATOM 1774 C CA . ILE A 1 228 ? 19.609 31.25 19.625 1 96.31 228 ILE A CA 1
ATOM 1775 C C . ILE A 1 228 ? 19.312 31.844 21 1 96.31 228 ILE A C 1
ATOM 1777 O O . ILE A 1 228 ? 18.188 31.797 21.484 1 96.31 228 ILE A O 1
ATOM 1781 N N . GLU A 1 229 ? 20.297 32.438 21.594 1 96 229 GLU A N 1
ATOM 1782 C CA . GLU A 1 229 ? 20.172 33 22.938 1 96 229 GLU A CA 1
ATOM 1783 C C . GLU A 1 229 ? 19.203 34.188 22.969 1 96 229 GLU A C 1
ATOM 1785 O O . GLU A 1 229 ? 18.438 34.344 23.922 1 96 229 GLU A O 1
ATOM 1790 N N . ALA A 1 230 ? 19.297 35 21.938 1 94.38 230 ALA A N 1
ATOM 1791 C CA . ALA A 1 230 ? 18.406 36.156 21.859 1 94.38 230 ALA A CA 1
ATOM 1792 C C . ALA A 1 230 ? 16.953 35.688 21.734 1 94.38 230 ALA A C 1
ATOM 1794 O O . ALA A 1 230 ? 16.062 36.281 22.359 1 94.38 230 ALA A O 1
ATOM 1795 N N . THR A 1 231 ? 16.75 34.75 20.906 1 95.06 231 THR A N 1
ATOM 1796 C CA . THR A 1 231 ? 15.406 34.219 20.734 1 95.06 231 THR A CA 1
ATOM 1797 C C . THR A 1 231 ? 14.906 33.562 22.016 1 95.06 231 THR A C 1
ATOM 1799 O O . THR A 1 231 ? 13.75 33.75 22.391 1 95.06 231 THR A O 1
ATOM 1802 N N . GLU A 1 232 ? 15.742 32.781 22.672 1 96.56 232 GLU A N 1
ATOM 1803 C CA . GLU A 1 232 ? 15.383 32.188 23.938 1 96.56 232 GLU A CA 1
ATOM 1804 C C . GLU A 1 232 ? 14.992 33.25 24.969 1 96.56 232 GLU A C 1
ATOM 1806 O O . GLU A 1 232 ? 14 33.094 25.672 1 96.56 232 GLU A O 1
ATOM 1811 N N . ALA A 1 233 ? 15.805 34.25 25.016 1 97.12 233 ALA A N 1
ATOM 1812 C CA . ALA A 1 233 ? 15.539 35.344 25.969 1 97.12 233 ALA A CA 1
ATOM 1813 C C . ALA A 1 233 ? 14.18 35.969 25.688 1 97.12 233 ALA A C 1
ATOM 1815 O O . ALA A 1 233 ? 13.445 36.312 26.625 1 97.12 233 ALA A O 1
ATOM 1816 N N . SER A 1 234 ? 13.93 36.188 24.438 1 96.62 234 SER A N 1
ATOM 1817 C CA . SER A 1 234 ? 12.656 36.781 24.062 1 96.62 234 SER A CA 1
ATOM 1818 C C . SER A 1 234 ? 11.484 35.875 24.453 1 96.62 234 SER A C 1
ATOM 1820 O O . SER A 1 234 ? 10.5 36.344 25.016 1 96.62 234 SER A O 1
ATOM 1822 N N . MET A 1 235 ? 11.57 34.594 24.219 1 96.5 235 MET A N 1
ATOM 1823 C CA . MET A 1 235 ? 10.531 33.625 24.594 1 96.5 235 MET A CA 1
ATOM 1824 C C . MET A 1 235 ? 10.328 33.594 26.094 1 96.5 235 MET A C 1
ATOM 1826 O O . MET A 1 235 ? 9.195 33.594 26.578 1 96.5 235 MET A O 1
ATOM 1830 N N . ARG A 1 236 ? 11.414 33.594 26.812 1 97.75 236 ARG A N 1
ATOM 1831 C CA . ARG A 1 236 ? 11.352 33.531 28.266 1 97.75 236 ARG A CA 1
ATOM 1832 C C . ARG A 1 236 ? 10.688 34.781 28.828 1 97.75 236 ARG A C 1
ATOM 1834 O O . ARG A 1 236 ? 9.906 34.719 29.766 1 97.75 236 ARG A O 1
ATOM 1841 N N . ARG A 1 237 ? 11 35.938 28.219 1 97.31 237 ARG A N 1
ATOM 1842 C CA . ARG A 1 237 ? 10.352 37.156 28.641 1 97.31 237 ARG A CA 1
ATOM 1843 C C . ARG A 1 237 ? 8.844 37.094 28.406 1 97.31 237 ARG A C 1
ATOM 1845 O O . ARG A 1 237 ? 8.055 37.531 29.25 1 97.31 237 ARG A O 1
ATOM 1852 N N . GLY A 1 238 ? 8.508 36.625 27.234 1 95.62 238 GLY A N 1
ATOM 1853 C CA . GLY A 1 238 ? 7.094 36.469 26.922 1 95.62 238 GLY A CA 1
ATOM 1854 C C . GLY A 1 238 ? 6.387 35.5 27.859 1 95.62 238 GLY A C 1
ATOM 1855 O O . GLY A 1 238 ? 5.289 35.812 28.344 1 95.62 238 GLY A O 1
ATOM 1856 N N . ILE A 1 239 ? 6.969 34.375 28.172 1 96.75 239 ILE A N 1
ATOM 1857 C CA . ILE A 1 239 ? 6.383 33.375 29.047 1 96.75 239 ILE A CA 1
ATOM 1858 C C . ILE A 1 239 ? 6.242 33.969 30.453 1 96.75 239 ILE A C 1
ATOM 1860 O O . ILE A 1 239 ? 5.234 33.719 31.141 1 96.75 239 ILE A O 1
ATOM 1864 N N . ALA A 1 240 ? 7.191 34.75 30.875 1 97.38 240 ALA A N 1
ATOM 1865 C CA . ALA A 1 240 ? 7.203 35.344 32.219 1 97.38 240 ALA A CA 1
ATOM 1866 C C . ALA A 1 240 ? 6.043 36.312 32.375 1 97.38 240 ALA A C 1
ATOM 1868 O O . ALA A 1 240 ? 5.66 36.625 33.531 1 97.38 240 ALA A O 1
ATOM 1869 N N . SER A 1 241 ? 5.535 36.781 31.297 1 94.75 241 SER A N 1
ATOM 1870 C CA . SER A 1 241 ? 4.41 37.688 31.375 1 94.75 241 SER A CA 1
ATOM 1871 C C . SER A 1 241 ? 3.107 36.969 31.656 1 94.75 241 SER A C 1
ATOM 1873 O O . SER A 1 241 ? 2.105 37.594 32.031 1 94.75 241 SER A O 1
ATOM 1875 N N . ILE A 1 242 ? 3.061 35.719 31.578 1 95.81 242 ILE A N 1
ATOM 1876 C CA . ILE A 1 242 ? 1.895 34.906 31.891 1 95.81 242 ILE A CA 1
ATOM 1877 C C . ILE A 1 242 ? 1.901 34.562 33.375 1 95.81 242 ILE A C 1
ATOM 1879 O O . ILE A 1 242 ? 2.91 34.094 33.906 1 95.81 242 ILE A O 1
ATOM 1883 N N . PRO A 1 243 ? 0.833 34.75 34.062 1 96.62 243 PRO A N 1
ATOM 1884 C CA . PRO A 1 243 ? 0.8 34.344 35.5 1 96.62 243 PRO A CA 1
ATOM 1885 C C . PRO A 1 243 ? 1.101 32.875 35.688 1 96.62 243 PRO A C 1
ATOM 1887 O O . PRO A 1 243 ? 0.627 32.031 34.938 1 96.62 243 PRO A O 1
ATOM 1890 N N . ASP A 1 244 ? 1.948 32.594 36.719 1 97.81 244 ASP A N 1
ATOM 1891 C CA . ASP A 1 244 ? 2.211 31.219 37.062 1 97.81 244 ASP A CA 1
ATOM 1892 C C . ASP A 1 244 ? 0.909 30.453 37.344 1 97.81 244 ASP A C 1
ATOM 1894 O O . ASP A 1 244 ? -0.026 31.016 37.906 1 97.81 244 ASP A O 1
ATOM 1898 N N . GLY A 1 245 ? 0.865 29.188 36.812 1 98.06 245 GLY A N 1
ATOM 1899 C CA . GLY A 1 245 ? -0.335 28.391 37 1 98.06 245 GLY A CA 1
ATOM 1900 C C . GLY A 1 245 ? -0.399 27.172 36.094 1 98.06 245 GLY A C 1
ATOM 1901 O O . GLY A 1 245 ? 0.489 26.969 35.281 1 98.06 245 GLY A O 1
ATOM 1902 N N . ASP A 1 246 ? -1.304 26.328 36.469 1 98.38 246 ASP A N 1
ATOM 1903 C CA . ASP A 1 246 ? -1.661 25.188 35.625 1 98.38 246 ASP A CA 1
ATOM 1904 C C . ASP A 1 246 ? -2.979 25.438 34.906 1 98.38 246 ASP A C 1
ATOM 1906 O O . ASP A 1 246 ? -4.035 25.531 35.531 1 98.38 246 ASP A O 1
ATOM 1910 N N . TYR A 1 247 ? -2.908 25.562 33.656 1 97.81 247 TYR A N 1
ATOM 1911 C CA . TYR A 1 247 ? -4.078 25.844 32.812 1 97.81 247 TYR A CA 1
ATOM 1912 C C . TYR A 1 247 ? -4.453 24.641 31.969 1 97.81 247 TYR A C 1
ATOM 1914 O O . TYR A 1 247 ? -3.621 24.109 31.234 1 97.81 247 TYR A O 1
ATOM 1922 N N . THR A 1 248 ? -5.691 24.203 32.062 1 97.69 248 THR A N 1
ATOM 1923 C CA . THR A 1 248 ? -6.105 22.969 31.391 1 97.69 248 THR A CA 1
ATOM 1924 C C . THR A 1 248 ? -7.184 23.25 30.344 1 97.69 248 THR A C 1
ATOM 1926 O O . THR A 1 248 ? -7.992 24.172 30.516 1 97.69 248 THR A O 1
ATOM 1929 N N . ALA A 1 249 ? -7.164 22.516 29.281 1 96.69 249 ALA A N 1
ATOM 1930 C CA . ALA A 1 249 ? -8.195 22.531 28.25 1 96.69 249 ALA A CA 1
ATOM 1931 C C . ALA A 1 249 ? -8.359 21.156 27.609 1 96.69 249 ALA A C 1
ATOM 1933 O O . ALA A 1 249 ? -7.449 20.328 27.672 1 96.69 249 ALA A O 1
ATOM 1934 N N . GLU A 1 250 ? -9.531 20.953 27.109 1 96.38 250 GLU A N 1
ATOM 1935 C CA . GLU A 1 250 ? -9.844 19.703 26.406 1 96.38 250 GLU A CA 1
ATOM 1936 C C . GLU A 1 250 ? -10.516 19.984 25.062 1 96.38 250 GLU A C 1
ATOM 1938 O O . GLU A 1 250 ? -11.328 20.906 24.938 1 96.38 250 GLU A O 1
ATOM 1943 N N . ASP A 1 251 ? -10.148 19.312 24.141 1 96 251 ASP A N 1
ATOM 1944 C CA . ASP A 1 251 ? -10.742 19.25 22.797 1 96 251 ASP A CA 1
ATOM 1945 C C . ASP A 1 251 ? -10.75 17.812 22.281 1 96 251 ASP A C 1
ATOM 1947 O O . ASP A 1 251 ? -10.617 16.875 23.047 1 96 251 ASP A O 1
ATOM 1951 N N . PHE A 1 252 ? -11.086 17.625 20.984 1 96.56 252 PHE A N 1
ATOM 1952 C CA . PHE A 1 252 ? -11.109 16.266 20.469 1 96.56 252 PHE A CA 1
ATOM 1953 C C . PHE A 1 252 ? -10.945 16.25 18.953 1 96.56 252 PHE A C 1
ATOM 1955 O O . PHE A 1 252 ? -11.164 17.266 18.297 1 96.56 252 PHE A O 1
ATOM 1962 N N . LEU A 1 253 ? -10.453 15.195 18.391 1 96.38 253 LEU A N 1
ATOM 1963 C CA . LEU A 1 253 ? -10.641 14.867 16.984 1 96.38 253 LEU A CA 1
ATOM 1964 C C . LEU A 1 253 ? -11.992 14.195 16.766 1 96.38 253 LEU A C 1
ATOM 1966 O O . LEU A 1 253 ? -12.422 13.375 17.578 1 96.38 253 LEU A O 1
ATOM 1970 N N . ASP A 1 254 ? -12.609 14.453 15.664 1 96.75 254 ASP A N 1
ATOM 1971 C CA . ASP A 1 254 ? -13.953 13.945 15.406 1 96.75 254 ASP A CA 1
ATOM 1972 C C . ASP A 1 254 ? -13.984 12.414 15.469 1 96.75 254 ASP A C 1
ATOM 1974 O O . ASP A 1 254 ? -14.906 11.836 16.047 1 96.75 254 ASP A O 1
ATOM 1978 N N . GLU A 1 255 ? -13.172 11.781 14.867 1 95.81 255 GLU A N 1
ATOM 1979 C CA . GLU A 1 255 ? -13.008 10.344 14.719 1 95.81 255 GLU A CA 1
ATOM 1980 C C . GLU A 1 255 ? -11.711 10.008 13.992 1 95.81 255 GLU A C 1
ATOM 1982 O O . GLU A 1 255 ? -10.906 10.898 13.695 1 95.81 255 GLU A O 1
ATOM 1987 N N . ASP A 1 256 ? -11.406 8.727 13.844 1 94.94 256 ASP A N 1
ATOM 1988 C CA . ASP A 1 256 ? -10.102 8.406 13.266 1 94.94 256 ASP A CA 1
ATOM 1989 C C . ASP A 1 256 ? -10.25 7.773 11.883 1 94.94 256 ASP A C 1
ATOM 1991 O O . ASP A 1 256 ? -9.297 7.227 11.344 1 94.94 256 ASP A O 1
ATOM 1995 N N . GLY A 1 257 ? -11.43 7.816 11.32 1 92.88 257 GLY A N 1
ATOM 1996 C CA . GLY A 1 257 ? -11.672 7.273 9.992 1 92.88 257 GLY A CA 1
ATOM 1997 C C . GLY A 1 257 ? -11.992 5.793 10 1 92.88 257 GLY A C 1
ATOM 1998 O O . GLY A 1 257 ? -12.445 5.242 9 1 92.88 257 GLY A O 1
ATOM 1999 N N . VAL A 1 258 ? -11.75 5.078 11.062 1 92.62 258 VAL A N 1
ATOM 2000 C CA . VAL A 1 258 ? -11.984 3.646 11.219 1 92.62 258 VAL A CA 1
ATOM 2001 C C . VAL A 1 258 ? -13.102 3.418 12.234 1 92.62 258 VAL A C 1
ATOM 2003 O O . VAL A 1 258 ? -13.992 2.594 12.016 1 92.62 258 VAL A O 1
ATOM 2006 N N . THR A 1 259 ? -13.062 4.16 13.281 1 91.31 259 THR A N 1
ATOM 2007 C CA . THR A 1 259 ? -14.117 4.145 14.297 1 91.31 259 THR A CA 1
ATOM 2008 C C . THR A 1 259 ? -14.82 5.496 14.359 1 91.31 259 THR A C 1
ATOM 2010 O O . THR A 1 259 ? -14.258 6.516 13.953 1 91.31 259 THR A O 1
ATOM 2013 N N . ASP A 1 260 ? -15.969 5.531 14.93 1 88.31 260 ASP A N 1
ATOM 2014 C CA . ASP A 1 260 ? -16.781 6.746 14.922 1 88.31 260 ASP A CA 1
ATOM 2015 C C . ASP A 1 260 ? -16.641 7.508 16.234 1 88.31 260 ASP A C 1
ATOM 2017 O O . ASP A 1 260 ? -17.219 8.586 16.406 1 88.31 260 ASP A O 1
ATOM 2021 N N . GLU A 1 261 ? -15.859 7.047 17.062 1 92.44 261 GLU A N 1
ATOM 2022 C CA . GLU A 1 261 ? -15.742 7.668 18.375 1 92.44 261 GLU A CA 1
ATOM 2023 C C . GLU A 1 261 ? -14.781 8.852 18.344 1 92.44 261 GLU A C 1
ATOM 2025 O O . GLU A 1 261 ? -13.711 8.773 17.734 1 92.44 261 GLU A O 1
ATOM 2030 N N . PRO A 1 262 ? -15.211 9.984 19 1 95.69 262 PRO A N 1
ATOM 2031 C CA . PRO A 1 262 ? -14.258 11.094 19.141 1 95.69 262 PRO A CA 1
ATOM 2032 C C . PRO A 1 262 ? -13.023 10.711 19.953 1 95.69 262 PRO A C 1
ATOM 2034 O O . PRO A 1 262 ? -13.102 9.844 20.828 1 95.69 262 PRO A O 1
ATOM 2037 N N . ILE A 1 263 ? -11.93 11.305 19.656 1 97 263 ILE A N 1
ATOM 2038 C CA . ILE A 1 263 ? -10.68 11.078 20.375 1 97 263 ILE A CA 1
ATOM 2039 C C . ILE A 1 263 ? -10.297 12.336 21.156 1 97 263 ILE A C 1
ATOM 2041 O O . ILE A 1 263 ? -9.906 13.344 20.562 1 97 263 ILE A O 1
ATOM 2045 N N . PRO A 1 264 ? -10.289 12.281 22.422 1 97.44 264 PRO A N 1
ATOM 2046 C CA . PRO A 1 264 ? -9.977 13.469 23.219 1 97.44 264 PRO A CA 1
ATOM 2047 C C . PRO A 1 264 ? -8.523 13.914 23.078 1 97.44 264 PRO A C 1
ATOM 2049 O O . PRO A 1 264 ? -7.625 13.07 22.984 1 97.44 264 PRO A O 1
ATOM 2052 N N . VAL A 1 265 ? -8.344 15.164 23.078 1 96.5 265 VAL A N 1
ATOM 2053 C CA . VAL A 1 265 ? -7.039 15.812 23.156 1 96.5 265 VAL A CA 1
ATOM 2054 C C . VAL A 1 265 ? -7.008 16.75 24.359 1 96.5 265 VAL A C 1
ATOM 2056 O O . VAL A 1 265 ? -7.59 17.844 24.312 1 96.5 265 VAL A O 1
ATOM 2059 N N . ASN A 1 266 ? -6.273 16.312 25.375 1 96.81 266 ASN A N 1
ATOM 2060 C CA . ASN A 1 266 ? -6.188 17.062 26.625 1 96.81 266 ASN A CA 1
ATOM 2061 C C . ASN A 1 266 ? -4.816 17.703 26.797 1 96.81 266 ASN A C 1
ATOM 2063 O O . ASN A 1 266 ? -3.803 17.141 26.375 1 96.81 266 ASN A O 1
ATOM 2067 N N . VAL A 1 267 ? -4.84 18.906 27.438 1 97 267 VAL A N 1
ATOM 2068 C CA . VAL A 1 267 ? -3.549 19.531 27.688 1 97 267 VAL A CA 1
ATOM 2069 C C . VAL A 1 267 ? -3.584 20.234 29.047 1 97 267 VAL A C 1
ATOM 2071 O O . VAL A 1 267 ? -4.637 20.719 29.469 1 97 267 VAL A O 1
ATOM 2074 N N . THR A 1 268 ? -2.537 20.172 29.75 1 98.06 268 THR A N 1
ATOM 2075 C CA . THR A 1 268 ? -2.238 21.047 30.875 1 98.06 268 THR A CA 1
ATOM 2076 C C . THR A 1 268 ? -0.967 21.844 30.609 1 98.06 268 THR A C 1
ATOM 2078 O O . THR A 1 268 ? 0.113 21.281 30.453 1 98.06 268 THR A O 1
ATOM 2081 N N . VAL A 1 269 ? -1.139 23.141 30.516 1 97.5 269 VAL A N 1
ATOM 2082 C CA . VAL A 1 269 ? 0.01 24.031 30.375 1 97.5 269 VAL A CA 1
ATOM 2083 C C . VAL A 1 269 ? 0.436 24.562 31.734 1 97.5 269 VAL A C 1
ATOM 2085 O O . VAL A 1 269 ? -0.317 25.281 32.406 1 97.5 269 VAL A O 1
ATOM 2088 N N . LYS A 1 270 ? 1.654 24.172 32.125 1 98.38 270 LYS A N 1
ATOM 2089 C CA . LYS A 1 270 ? 2.205 24.594 33.406 1 98.38 270 LYS A CA 1
ATOM 2090 C C . LYS A 1 270 ? 3.223 25.719 33.219 1 98.38 270 LYS A C 1
ATOM 2092 O O . LYS A 1 270 ? 4.285 25.516 32.625 1 98.38 270 LYS A O 1
ATOM 2097 N N . VAL A 1 271 ? 2.869 26.875 33.688 1 98.06 271 VAL A N 1
ATOM 2098 C CA . VAL A 1 271 ? 3.76 28.031 33.594 1 98.06 271 VAL A CA 1
ATOM 2099 C C . VAL A 1 271 ? 4.453 28.234 34.938 1 98.06 271 VAL A C 1
ATOM 2101 O O . VAL A 1 271 ? 3.799 28.312 36 1 98.06 271 VAL A O 1
ATOM 2104 N N . ARG A 1 272 ? 5.793 28.234 34.969 1 98.38 272 ARG A N 1
ATOM 2105 C CA . ARG A 1 272 ? 6.641 28.5 36.125 1 98.38 272 ARG A CA 1
ATOM 2106 C C . ARG A 1 272 ? 7.73 29.5 35.812 1 98.38 272 ARG A C 1
ATOM 2108 O O . ARG A 1 272 ? 8.758 29.156 35.219 1 98.38 272 ARG A O 1
ATOM 2115 N N . GLY A 1 273 ? 7.512 30.688 36.25 1 97.81 273 GLY A N 1
ATOM 2116 C CA . GLY A 1 273 ? 8.477 31.734 35.938 1 97.81 273 GLY A CA 1
ATOM 2117 C C . GLY A 1 273 ? 8.586 32 34.469 1 97.81 273 GLY A C 1
ATOM 2118 O O . GLY A 1 273 ? 7.641 32.5 33.844 1 97.81 273 GLY A O 1
ATOM 2119 N N . ASP A 1 274 ? 9.719 31.641 33.938 1 98.06 274 ASP A N 1
ATOM 2120 C CA . ASP A 1 274 ? 9.984 31.938 32.531 1 98.06 274 ASP A CA 1
ATOM 2121 C C . ASP A 1 274 ? 10.047 30.656 31.703 1 98.06 274 ASP A C 1
ATOM 2123 O O . ASP A 1 274 ? 10.664 30.625 30.625 1 98.06 274 ASP A O 1
ATOM 2127 N N . SER A 1 275 ? 9.492 29.609 32.281 1 97.56 275 SER A N 1
ATOM 2128 C CA . SER A 1 275 ? 9.461 28.312 31.609 1 97.56 275 SER A CA 1
ATOM 2129 C C . SER A 1 275 ? 8.055 27.719 31.625 1 97.56 275 SER A C 1
ATOM 2131 O O . SER A 1 275 ? 7.191 28.172 32.375 1 97.56 275 SER A O 1
ATOM 2133 N N . MET A 1 276 ? 7.93 26.797 30.688 1 96.12 276 MET A N 1
ATOM 2134 C CA . MET A 1 276 ? 6.605 26.219 30.516 1 96.12 276 MET A CA 1
ATOM 2135 C C . MET A 1 276 ? 6.707 24.719 30.234 1 96.12 276 MET A C 1
ATOM 2137 O O . MET A 1 276 ? 7.641 24.266 29.578 1 96.12 276 MET A O 1
ATOM 2141 N N . GLU A 1 277 ? 5.797 23.953 30.766 1 96.88 277 GLU A N 1
ATOM 2142 C CA . GLU A 1 277 ? 5.582 22.547 30.422 1 96.88 277 GLU A CA 1
ATOM 2143 C C . GLU A 1 277 ? 4.207 22.344 29.797 1 96.88 277 GLU A C 1
ATOM 2145 O O . GLU A 1 277 ? 3.193 22.766 30.359 1 96.88 277 GLU A O 1
ATOM 2150 N N . ILE A 1 278 ? 4.191 21.797 28.656 1 96.44 278 ILE A N 1
ATOM 2151 C CA . ILE A 1 278 ? 2.945 21.438 27.984 1 96.44 278 ILE A CA 1
ATOM 2152 C C . ILE A 1 278 ? 2.709 19.938 28.078 1 96.44 278 ILE A C 1
ATOM 2154 O O . ILE A 1 278 ? 3.344 19.156 27.359 1 96.44 278 ILE A O 1
ATOM 2158 N N . ASP A 1 279 ? 1.781 19.531 28.875 1 96.81 279 ASP A N 1
ATOM 2159 C CA . ASP A 1 279 ? 1.525 18.141 29.234 1 96.81 279 ASP A CA 1
ATOM 2160 C C . ASP A 1 279 ? 0.246 17.625 28.578 1 96.81 279 ASP A C 1
ATOM 2162 O O . ASP A 1 279 ? -0.855 18.047 28.938 1 96.81 279 ASP A O 1
ATOM 2166 N N . PHE A 1 280 ? 0.391 16.688 27.688 1 96.44 280 PHE A N 1
ATOM 2167 C CA . PHE A 1 280 ? -0.76 16.156 26.969 1 96.44 280 PHE A CA 1
ATOM 2168 C C . PHE A 1 280 ? -1.289 14.898 27.656 1 96.44 280 PHE A C 1
ATOM 2170 O O . PHE A 1 280 ? -2.105 14.18 27.078 1 96.44 280 PHE A O 1
ATOM 2177 N N . SER A 1 281 ? -0.85 14.68 28.812 1 95.38 281 SER A N 1
ATOM 2178 C CA . SER A 1 281 ? -1.4 13.555 29.547 1 95.38 281 SER A CA 1
ATOM 2179 C C . SER A 1 281 ? -2.922 13.625 29.625 1 95.38 281 SER A C 1
ATOM 2181 O O . SER A 1 281 ? -3.49 14.711 29.781 1 95.38 281 SER A O 1
ATOM 2183 N N . GLY A 1 282 ? -3.502 12.469 29.516 1 96.06 282 GLY A N 1
ATOM 2184 C CA . GLY A 1 282 ? -4.953 12.414 29.516 1 96.06 282 GLY A CA 1
ATOM 2185 C C . GLY A 1 282 ? -5.555 12.398 28.125 1 96.06 282 GLY A C 1
ATOM 2186 O O . GLY A 1 282 ? -6.754 12.18 27.969 1 96.06 282 GLY A O 1
ATOM 2187 N N . SER A 1 283 ? -4.773 12.633 27.141 1 96 283 SER A N 1
ATOM 2188 C CA . SER A 1 283 ? -5.254 12.531 25.766 1 96 283 SER A CA 1
ATOM 2189 C C . SER A 1 283 ? -5.664 11.102 25.422 1 96 283 SER A C 1
ATOM 2191 O O . SER A 1 283 ? -5.266 10.156 26.094 1 96 283 SER A O 1
ATOM 2193 N N . GLY A 1 284 ? -6.41 10.984 24.406 1 95.56 284 GLY A N 1
ATOM 2194 C CA . GLY A 1 284 ? -7.07 9.742 24.047 1 95.56 284 GLY A CA 1
ATOM 2195 C C . GLY A 1 284 ? -6.105 8.672 23.578 1 95.56 284 GLY A C 1
ATOM 2196 O O . GLY A 1 284 ? -4.895 8.891 23.547 1 95.56 284 GLY A O 1
ATOM 2197 N N . ARG A 1 285 ? -6.68 7.602 23.219 1 91.94 285 ARG A N 1
ATOM 2198 C CA . ARG A 1 285 ? -5.984 6.395 22.781 1 91.94 285 ARG A CA 1
ATOM 2199 C C . ARG A 1 285 ? -5.234 6.637 21.469 1 91.94 285 ARG A C 1
ATOM 2201 O O . ARG A 1 285 ? -5.516 7.602 20.75 1 91.94 285 ARG A O 1
ATOM 2208 N N . GLN A 1 286 ? -4.328 5.746 21.25 1 94.44 286 GLN A N 1
ATOM 2209 C CA . GLN A 1 286 ? -3.812 5.641 19.891 1 94.44 286 GLN A CA 1
ATOM 2210 C C . GLN A 1 286 ? -4.93 5.32 18.906 1 94.44 286 GLN A C 1
ATOM 2212 O O . GLN A 1 286 ? -5.656 4.34 19.078 1 94.44 286 GLN A O 1
ATOM 2217 N N . PRO A 1 287 ? -5.105 6.215 17.938 1 95.81 287 PRO A N 1
ATOM 2218 C CA . PRO A 1 287 ? -6.176 5.957 16.969 1 95.81 287 PRO A CA 1
ATOM 2219 C C . PRO A 1 287 ? -5.953 4.676 16.172 1 95.81 287 PRO A C 1
ATOM 2221 O O . PRO A 1 287 ? -4.812 4.324 15.867 1 95.81 287 PRO A O 1
ATOM 2224 N N . LEU A 1 288 ? -7.016 4.008 15.781 1 94 288 LEU A N 1
ATOM 2225 C CA . LEU A 1 288 ? -6.922 2.893 14.852 1 94 288 LEU A CA 1
ATOM 2226 C C . LEU A 1 288 ? -6.648 3.389 13.43 1 94 288 LEU A C 1
ATOM 2228 O O . LEU A 1 288 ? -6.012 2.693 12.641 1 94 288 LEU A O 1
ATOM 2232 N N . GLY A 1 289 ? -7.133 4.543 13.188 1 94.44 289 GLY A N 1
ATOM 2233 C CA . GLY A 1 289 ? -6.875 5.168 11.898 1 94.44 289 GLY A CA 1
ATOM 2234 C C . GLY A 1 289 ? -5.625 6.027 11.898 1 94.44 289 GLY A C 1
ATOM 2235 O O . GLY A 1 289 ? -4.754 5.871 12.758 1 94.44 289 GLY A O 1
ATOM 2236 N N . ASN A 1 290 ? -5.449 6.898 10.953 1 94.44 290 ASN A N 1
ATOM 2237 C CA . ASN A 1 290 ? -4.168 7.52 10.648 1 94.44 290 ASN A CA 1
ATOM 2238 C C . ASN A 1 290 ? -4.105 8.961 11.141 1 94.44 290 ASN A C 1
ATOM 2240 O O . ASN A 1 290 ? -3.316 9.766 10.641 1 94.44 290 ASN A O 1
ATOM 2244 N N . CYS A 1 291 ? -4.852 9.414 12.102 1 94.19 291 CYS A N 1
ATOM 2245 C CA . CYS A 1 291 ? -4.973 10.828 12.43 1 94.19 291 CYS A CA 1
ATOM 2246 C C . CYS A 1 291 ? -4.105 11.18 13.633 1 94.19 291 CYS A C 1
ATOM 2248 O O . CYS A 1 291 ? -4.188 12.297 14.156 1 94.19 291 CYS A O 1
ATOM 2250 N N . GLY A 1 292 ? -3.318 10.242 14.133 1 93.56 292 GLY A N 1
ATOM 2251 C CA . GLY A 1 292 ? -2.35 10.555 15.172 1 93.56 292 GLY A CA 1
ATOM 2252 C C . GLY A 1 292 ? -1.01 11 14.617 1 93.56 292 GLY A C 1
ATOM 2253 O O . GLY A 1 292 ? -0.828 11.094 13.406 1 93.56 292 GLY A O 1
ATOM 2254 N N . THR A 1 293 ? -0.139 11.344 15.547 1 92.56 293 THR A N 1
ATOM 2255 C CA . THR A 1 293 ? 1.2 11.75 15.133 1 92.56 293 THR A CA 1
ATOM 2256 C C . THR A 1 293 ? 2.262 10.938 15.883 1 92.56 293 THR A C 1
ATOM 2258 O O . THR A 1 293 ? 2.027 10.477 17 1 92.56 293 THR A O 1
ATOM 2261 N N . ALA A 1 294 ? 3.355 10.656 15.273 1 86.75 294 ALA A N 1
ATOM 2262 C CA . ALA A 1 294 ? 4.414 9.859 15.891 1 86.75 294 ALA A CA 1
ATOM 2263 C C . ALA A 1 294 ? 5.102 10.633 17.016 1 86.75 294 ALA A C 1
ATOM 2265 O O . ALA A 1 294 ? 5.336 10.094 18.094 1 86.75 294 ALA A O 1
ATOM 2266 N N . TRP A 1 295 ? 5.527 11.766 16.984 1 73.81 295 TRP A N 1
ATOM 2267 C CA . TRP A 1 295 ? 6.164 12.484 18.094 1 73.81 295 TRP A CA 1
ATOM 2268 C C . TRP A 1 295 ? 6.16 13.984 17.828 1 73.81 295 TRP A C 1
ATOM 2270 O O . TRP A 1 295 ? 5.621 14.758 18.625 1 73.81 295 TRP A O 1
ATOM 2280 N N . CYS A 1 296 ? 6.582 14.312 16.75 1 62.38 296 CYS A N 1
ATOM 2281 C CA . CYS A 1 296 ? 7.117 15.656 16.562 1 62.38 296 CYS A CA 1
ATOM 2282 C C . CYS A 1 296 ? 6 16.656 16.312 1 62.38 296 CYS A C 1
ATOM 2284 O O . CYS A 1 296 ? 6.094 17.812 16.719 1 62.38 296 CYS A O 1
ATOM 2286 N N . GLU A 1 297 ? 4.855 16.172 15.828 1 63.72 297 GLU A N 1
ATOM 2287 C CA . GLU A 1 297 ? 3.84 17.141 15.422 1 63.72 297 GLU A CA 1
ATOM 2288 C C . GLU A 1 297 ? 3.107 17.719 16.641 1 63.72 297 GLU A C 1
ATOM 2290 O O . GLU A 1 297 ? 2.699 18.875 16.625 1 63.72 297 GLU A O 1
ATOM 2295 N N . ALA A 1 298 ? 3.131 16.922 17.609 1 61.94 298 ALA A N 1
ATOM 2296 C CA . ALA A 1 298 ? 2.465 17.453 18.797 1 61.94 298 ALA A CA 1
ATOM 2297 C C . ALA A 1 298 ? 3.285 18.578 19.422 1 61.94 298 ALA A C 1
ATOM 2299 O O . ALA A 1 298 ? 2.734 19.453 20.094 1 61.94 298 ALA A O 1
ATOM 2300 N N . SER A 1 299 ? 4.457 18.609 19.047 1 69.81 299 SER A N 1
ATOM 2301 C CA . SER A 1 299 ? 5.281 19.703 19.578 1 69.81 299 SER A CA 1
ATOM 2302 C C . SER A 1 299 ? 5.008 21 18.828 1 69.81 299 SER A C 1
ATOM 2304 O O . SER A 1 299 ? 5.422 22.078 19.266 1 69.81 299 SER A O 1
ATOM 2306 N N . ARG A 1 300 ? 4.176 20.812 17.875 1 81 300 ARG A N 1
ATOM 2307 C CA . ARG A 1 300 ? 3.725 21.984 17.125 1 81 300 ARG A CA 1
ATOM 2308 C C . ARG A 1 300 ? 2.885 22.906 18 1 81 300 ARG A C 1
ATOM 2310 O O . ARG A 1 300 ? 2.684 24.078 17.672 1 81 300 ARG A O 1
ATOM 2317 N N . CYS A 1 301 ? 2.504 22.391 19.047 1 86.44 301 CYS A N 1
ATOM 2318 C CA . CYS A 1 301 ? 1.665 23.141 19.953 1 86.44 301 CYS A CA 1
ATOM 2319 C C .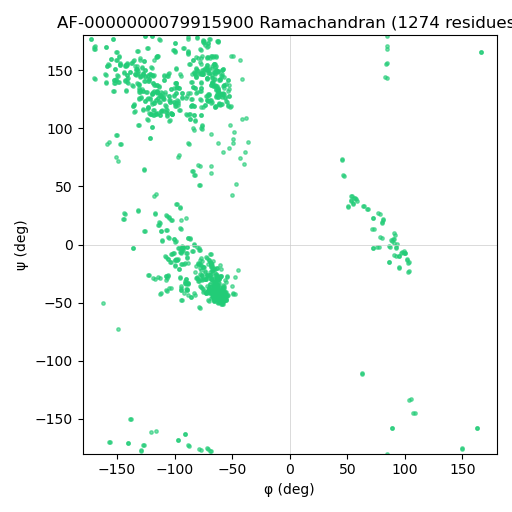 CYS A 1 301 ? 2.381 24.406 20.438 1 86.44 301 CYS A C 1
ATOM 2321 O O . CYS A 1 301 ? 1.736 25.375 20.844 1 86.44 301 CYS A O 1
ATOM 2323 N N . ILE A 1 302 ? 3.658 24.422 20.281 1 89 302 ILE A N 1
ATOM 2324 C CA . ILE A 1 302 ? 4.484 25.547 20.703 1 89 302 ILE A CA 1
ATOM 2325 C C . ILE A 1 302 ? 4.152 26.766 19.844 1 89 302 ILE A C 1
ATOM 2327 O O . ILE A 1 302 ? 4.379 27.906 20.266 1 89 302 ILE A O 1
ATOM 2331 N N . GLU A 1 303 ? 3.602 26.5 18.719 1 89.19 303 GLU A N 1
ATOM 2332 C CA . GLU A 1 303 ? 3.186 27.609 17.844 1 89.19 303 GLU A CA 1
ATOM 2333 C C . GLU A 1 303 ? 2.162 28.5 18.547 1 89.19 303 GLU A C 1
ATOM 2335 O O . GLU A 1 303 ? 2.154 29.719 18.359 1 89.19 303 GLU A O 1
ATOM 2340 N N . ALA A 1 304 ? 1.273 27.891 19.266 1 90.38 304 ALA A N 1
ATOM 2341 C CA . ALA A 1 304 ? 0.306 28.672 20.031 1 90.38 304 ALA A CA 1
ATOM 2342 C C . ALA A 1 304 ? 1.009 29.625 21 1 90.38 304 ALA A C 1
ATOM 2344 O O . ALA A 1 304 ? 0.638 30.797 21.125 1 90.38 304 ALA A O 1
ATOM 2345 N N . VAL A 1 305 ? 2.031 29.078 21.656 1 91.88 305 VAL A N 1
ATOM 2346 C CA . VAL A 1 305 ? 2.791 29.875 22.609 1 91.88 305 VAL A CA 1
ATOM 2347 C C . VAL A 1 305 ? 3.523 31 21.875 1 91.88 305 VAL A C 1
ATOM 2349 O O . VAL A 1 305 ? 3.49 32.156 22.312 1 91.88 305 VAL A O 1
ATOM 2352 N N . LYS A 1 306 ? 4.145 30.594 20.828 1 91.06 306 LYS A N 1
ATOM 2353 C CA . LYS A 1 306 ? 4.91 31.562 20.047 1 91.06 306 LYS A CA 1
ATOM 2354 C C . LYS A 1 306 ? 4.02 32.719 19.562 1 91.06 306 LYS A C 1
ATOM 2356 O O . LYS A 1 306 ? 4.402 33.875 19.656 1 91.06 306 LYS A O 1
ATOM 2361 N N . LEU A 1 307 ? 2.893 32.469 19.109 1 87.31 307 LEU A N 1
ATOM 2362 C CA . LEU A 1 307 ? 1.966 33.469 18.594 1 87.31 307 LEU A CA 1
ATOM 2363 C C . LEU A 1 307 ? 1.48 34.375 19.719 1 87.31 307 LEU A C 1
ATOM 2365 O O . LEU A 1 307 ? 1.22 35.562 19.5 1 87.31 307 LEU A O 1
ATOM 2369 N N . MET A 1 308 ? 1.425 33.906 20.875 1 88.5 308 MET A N 1
ATOM 2370 C CA . MET A 1 308 ? 0.839 34.656 21.969 1 88.5 308 MET A CA 1
ATOM 2371 C C . MET A 1 308 ? 1.898 35.5 22.688 1 88.5 308 MET A C 1
ATOM 2373 O O . MET A 1 308 ? 1.629 36.625 23.094 1 88.5 308 MET A O 1
ATOM 2377 N N . VAL A 1 309 ? 3.158 34.969 22.734 1 90.56 309 VAL A N 1
ATOM 2378 C CA . VAL A 1 309 ? 4.082 35.625 23.656 1 90.56 309 VAL A CA 1
ATOM 2379 C C . VAL A 1 309 ? 5.191 36.312 22.875 1 90.56 309 VAL A C 1
ATOM 2381 O O . VAL A 1 309 ? 5.82 37.25 23.375 1 90.56 309 VAL A O 1
ATOM 2384 N N . ASP A 1 310 ? 5.488 35.75 21.688 1 90.06 310 ASP A N 1
ATOM 2385 C CA . ASP A 1 310 ? 6.562 36.312 20.891 1 90.06 310 ASP A CA 1
ATOM 2386 C C . ASP A 1 310 ? 6.312 36.125 19.406 1 90.06 310 ASP A C 1
ATOM 2388 O O . ASP A 1 310 ? 7.082 35.406 18.734 1 90.06 310 ASP A O 1
ATOM 2392 N N . PRO A 1 311 ? 5.41 36.812 18.812 1 84.06 311 PRO A N 1
ATOM 2393 C CA . PRO A 1 311 ? 5.062 36.594 17.406 1 84.06 311 PRO A CA 1
ATOM 2394 C C . PRO A 1 311 ? 6.074 37.219 16.453 1 84.06 311 PRO A C 1
ATOM 2396 O O . PRO A 1 311 ? 6.047 36.938 15.25 1 84.06 311 PRO A O 1
ATOM 2399 N N . SER A 1 312 ? 7.066 37.938 16.906 1 84.31 312 SER A N 1
ATOM 2400 C CA . SER A 1 312 ? 7.852 38.75 16 1 84.31 312 SER A CA 1
ATOM 2401 C C . SER A 1 312 ? 9.227 38.156 15.75 1 84.31 312 SER A C 1
ATOM 2403 O O . SER A 1 312 ? 9.844 38.406 14.711 1 84.31 312 SER A O 1
ATOM 2405 N N . THR A 1 313 ? 9.75 37.438 16.703 1 86.06 313 THR A N 1
ATOM 2406 C CA . THR A 1 313 ? 11.102 36.906 16.531 1 86.06 313 THR A CA 1
ATOM 2407 C C . THR A 1 313 ? 11.086 35.688 15.617 1 86.06 313 THR A C 1
ATOM 2409 O O . THR A 1 313 ? 10.148 34.875 15.664 1 86.06 313 THR A O 1
ATOM 2412 N N . PRO A 1 314 ? 12.164 35.531 14.844 1 85.88 314 PRO A N 1
ATOM 2413 C CA . PRO A 1 314 ? 12.25 34.312 14.016 1 85.88 314 PRO A CA 1
ATOM 2414 C C . PRO A 1 314 ? 12.375 33.031 14.844 1 85.88 314 PRO A C 1
ATOM 2416 O O . PRO A 1 314 ? 12.883 33.062 15.969 1 85.88 314 PRO A O 1
ATOM 2419 N N . VAL A 1 315 ? 11.961 32 14.227 1 90.06 315 VAL A N 1
ATOM 2420 C CA . VAL A 1 315 ? 12 30.703 14.906 1 90.06 315 VAL A CA 1
ATOM 2421 C C . VAL A 1 315 ? 13.398 30.109 14.789 1 90.06 315 VAL A C 1
ATOM 2423 O O . VAL A 1 315 ? 14.023 30.172 13.727 1 90.06 315 VAL A O 1
ATOM 2426 N N . ASN A 1 316 ? 13.953 29.609 15.766 1 94 316 ASN A N 1
ATOM 2427 C CA . ASN A 1 316 ? 15.172 28.812 15.859 1 94 316 ASN A CA 1
ATOM 2428 C C . ASN A 1 316 ? 15.18 27.953 17.125 1 94 316 ASN A C 1
ATOM 2430 O O . ASN A 1 316 ? 14.141 27.766 17.766 1 94 316 ASN A O 1
ATOM 2434 N N . SER A 1 317 ? 16.281 27.328 17.453 1 94.56 317 SER A N 1
ATOM 2435 C CA . SER A 1 317 ? 16.328 26.406 18.578 1 94.56 317 SER A CA 1
ATOM 2436 C C . SER A 1 317 ? 16.031 27.141 19.891 1 94.56 317 SER A C 1
ATOM 2438 O O . SER A 1 317 ? 15.555 26.531 20.844 1 94.56 317 SER A O 1
ATOM 2440 N N . GLY A 1 318 ? 16.312 28.391 19.969 1 94.81 318 GLY A N 1
ATOM 2441 C CA . GLY A 1 318 ? 16.016 29.172 21.156 1 94.81 318 GLY A CA 1
ATOM 2442 C C . GLY A 1 318 ? 14.523 29.266 21.453 1 94.81 318 GLY A C 1
ATOM 2443 O O . GLY A 1 318 ? 14.125 29.438 22.609 1 94.81 318 GLY A O 1
ATOM 2444 N N . THR A 1 319 ? 13.727 29.188 20.422 1 93.44 319 THR A N 1
ATOM 2445 C CA . THR A 1 319 ? 12.273 29.219 20.562 1 93.44 319 THR A CA 1
ATOM 2446 C C . THR A 1 319 ? 11.781 28.031 21.391 1 93.44 319 THR A C 1
ATOM 2448 O O . THR A 1 319 ? 10.82 28.156 22.141 1 93.44 319 THR A O 1
ATOM 2451 N N . LEU A 1 320 ? 12.469 26.922 21.359 1 92 320 LEU A N 1
ATOM 2452 C CA . LEU A 1 320 ? 12 25.672 21.922 1 92 320 LEU A CA 1
ATOM 2453 C C . LEU A 1 320 ? 12.555 25.453 23.328 1 92 320 LEU A C 1
ATOM 2455 O O . LEU A 1 320 ? 11.953 24.75 24.141 1 92 320 LEU A O 1
ATOM 2459 N N . ARG A 1 321 ? 13.609 26.078 23.703 1 93.69 321 ARG A N 1
ATOM 2460 C CA . ARG A 1 321 ? 14.383 25.781 24.891 1 93.69 321 ARG A CA 1
ATOM 2461 C C . ARG A 1 321 ? 13.547 26 26.156 1 93.69 321 ARG A C 1
ATOM 2463 O O . ARG A 1 321 ? 13.625 25.203 27.094 1 93.69 321 ARG A O 1
ATOM 2470 N N . PRO A 1 322 ? 12.742 27 26.172 1 96.19 322 PRO A N 1
ATOM 2471 C CA . PRO A 1 322 ? 12.039 27.234 27.438 1 96.19 322 PRO A CA 1
ATOM 2472 C C . PRO A 1 322 ? 10.797 26.359 27.594 1 96.19 322 PRO A C 1
ATOM 2474 O O . PRO A 1 322 ? 10.086 26.469 28.594 1 96.19 322 PRO A O 1
ATOM 2477 N N . ILE A 1 323 ? 10.484 25.531 26.672 1 95.12 323 ILE A N 1
ATOM 2478 C CA . ILE A 1 323 ? 9.234 24.781 26.672 1 95.12 323 ILE A CA 1
ATOM 2479 C C . ILE A 1 323 ? 9.516 23.281 26.656 1 95.12 323 ILE A C 1
ATOM 2481 O O . ILE A 1 323 ? 10.258 22.812 25.797 1 95.12 323 ILE A O 1
ATOM 2485 N N . GLU A 1 324 ? 8.992 22.578 27.562 1 93.44 324 GLU A N 1
ATOM 2486 C CA . GLU A 1 324 ? 9.023 21.109 27.578 1 93.44 324 GLU A CA 1
ATOM 2487 C C . GLU A 1 324 ? 7.652 20.531 27.266 1 93.44 324 GLU A C 1
ATOM 2489 O O . GLU A 1 324 ? 6.641 21 27.797 1 93.44 324 GLU A O 1
ATOM 2494 N N . THR A 1 325 ? 7.637 19.625 26.375 1 93 325 THR A N 1
ATOM 2495 C CA . THR A 1 325 ? 6.375 18.984 26.031 1 93 325 THR A CA 1
ATOM 2496 C C . THR A 1 325 ? 6.367 17.531 26.484 1 93 325 THR A C 1
ATOM 2498 O O . THR A 1 325 ? 7.324 16.797 26.234 1 93 325 THR A O 1
ATOM 2501 N N . LEU A 1 326 ? 5.332 17.141 27.141 1 93.75 326 LEU A N 1
ATOM 2502 C CA . LEU A 1 326 ? 5.137 15.758 27.578 1 93.75 326 LEU A CA 1
ATOM 2503 C C . LEU A 1 326 ? 4.051 15.078 26.75 1 93.75 326 LEU A C 1
ATOM 2505 O O . LEU A 1 326 ? 2.891 15.5 26.766 1 93.75 326 LEU A O 1
ATOM 2509 N N . LEU A 1 327 ? 4.434 14.086 26.047 1 93.94 327 LEU A N 1
ATOM 2510 C CA . LE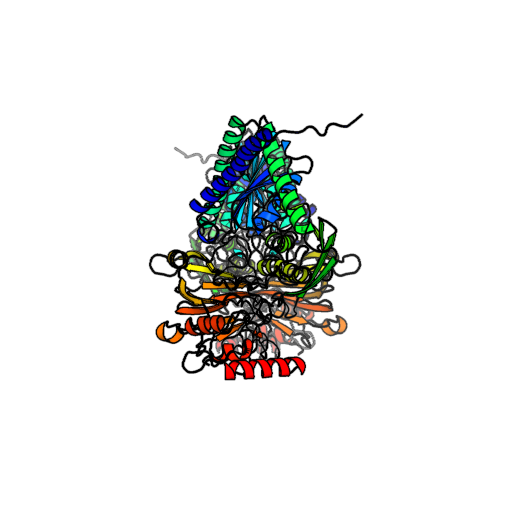U A 1 327 ? 3.531 13.352 25.172 1 93.94 327 LEU A CA 1
ATOM 2511 C C . LEU A 1 327 ? 3.375 11.906 25.641 1 93.94 327 LEU A C 1
ATOM 2513 O O . LEU A 1 327 ? 4.32 11.117 25.578 1 93.94 327 LEU A O 1
ATOM 2517 N N . PRO A 1 328 ? 2.232 11.508 26.094 1 94.12 328 PRO A N 1
ATOM 2518 C CA . PRO A 1 328 ? 2.049 10.109 26.5 1 94.12 328 PRO A CA 1
ATOM 2519 C C . PRO A 1 328 ? 2.209 9.133 25.344 1 94.12 328 PRO A C 1
ATOM 2521 O O . PRO A 1 328 ? 1.533 9.273 24.312 1 94.12 328 PRO A O 1
ATOM 2524 N N . SER A 1 329 ? 3.029 8.102 25.516 1 93.25 329 SER A N 1
ATOM 2525 C CA . SER A 1 329 ? 3.264 7.094 24.5 1 93.25 329 SER A CA 1
ATOM 2526 C C . SER A 1 329 ? 2.01 6.262 24.25 1 93.25 329 SER A C 1
ATOM 2528 O O . SER A 1 329 ? 1.298 5.902 25.188 1 93.25 329 SER A O 1
ATOM 2530 N N . GLY A 1 330 ? 1.762 5.965 23 1 94.31 330 GLY A N 1
ATOM 2531 C CA . GLY A 1 330 ? 0.606 5.152 22.656 1 94.31 330 GLY A CA 1
ATOM 2532 C C . GLY A 1 330 ? -0.697 5.93 22.672 1 94.31 330 GLY A C 1
ATOM 2533 O O . GLY A 1 330 ? -1.752 5.367 22.984 1 94.31 330 GLY A O 1
ATOM 2534 N N . SER A 1 331 ? -0.611 7.152 22.469 1 95.12 331 SER A N 1
ATOM 2535 C CA . SER A 1 331 ? -1.777 8.023 22.422 1 95.12 331 SER A CA 1
ATOM 2536 C C . SER A 1 331 ? -1.898 8.711 21.062 1 95.12 331 SER A C 1
ATOM 2538 O O . SER A 1 331 ? -1.043 8.531 20.188 1 95.12 331 SER A O 1
ATOM 2540 N N . VAL A 1 332 ? -2.91 9.492 20.906 1 95.75 332 VAL A N 1
ATOM 2541 C CA . VAL A 1 332 ? -3.16 10.211 19.672 1 95.75 332 VAL A CA 1
ATOM 2542 C C . VAL A 1 332 ? -2.035 11.211 19.406 1 95.75 332 VAL A C 1
ATOM 2544 O O . VAL A 1 332 ? -1.724 11.523 18.25 1 95.75 332 VAL A O 1
ATOM 2547 N N . VAL A 1 333 ? -1.343 11.664 20.453 1 95.19 333 VAL A N 1
ATOM 2548 C CA . VAL A 1 333 ? -0.315 12.688 20.312 1 95.19 333 VAL A CA 1
ATOM 2549 C C . VAL A 1 333 ? 1.059 12.031 20.203 1 95.19 333 VAL A C 1
ATOM 2551 O O . VAL A 1 333 ? 2.07 12.711 20.047 1 95.19 333 VAL A O 1
ATOM 2554 N N . GLN A 1 334 ? 1.133 10.773 20.297 1 94.5 334 GLN A N 1
ATOM 2555 C CA . GLN A 1 334 ? 2.35 10 20.078 1 94.5 334 GLN A CA 1
ATOM 2556 C C . GLN A 1 334 ? 2.021 8.547 19.75 1 94.5 334 GLN A C 1
ATOM 2558 O O . GLN A 1 334 ? 2.104 7.68 20.625 1 94.5 334 GLN A O 1
ATOM 2563 N N . VAL A 1 335 ? 1.812 8.305 18.562 1 94.75 335 VAL A N 1
ATOM 2564 C CA . VAL A 1 335 ? 1.46 6.953 18.141 1 94.75 335 VAL A CA 1
ATOM 2565 C C . VAL A 1 335 ? 2.725 6.105 18.016 1 94.75 335 VAL A C 1
ATOM 2567 O O . VAL A 1 335 ? 3.803 6.629 17.719 1 94.75 335 VAL A O 1
ATOM 2570 N N . LEU A 1 336 ? 2.584 4.914 18.219 1 92.88 336 LEU A N 1
ATOM 2571 C CA . LEU A 1 336 ? 3.676 3.953 18.094 1 92.88 336 LEU A CA 1
ATOM 2572 C C . LEU A 1 336 ? 3.51 3.121 16.812 1 92.88 336 LEU A C 1
ATOM 2574 O O . LEU A 1 336 ? 2.389 2.906 16.359 1 92.88 336 LEU A O 1
ATOM 2578 N N . PRO A 1 337 ? 4.664 2.758 16.156 1 89.19 337 PRO A N 1
ATOM 2579 C CA . PRO A 1 337 ? 4.547 1.841 15.023 1 89.19 337 PRO A CA 1
ATOM 2580 C C . PRO A 1 337 ? 3.885 0.518 15.398 1 89.19 337 PRO A C 1
ATOM 2582 O O . PRO A 1 337 ? 3.947 0.096 16.562 1 89.19 337 PRO A O 1
ATOM 2585 N N . PRO A 1 338 ? 3.188 -0.143 14.445 1 89.88 338 PRO A N 1
ATOM 2586 C CA . PRO A 1 338 ? 3.145 0.193 13.023 1 89.88 338 PRO A CA 1
ATOM 2587 C C . PRO A 1 338 ? 1.947 1.069 12.656 1 89.88 338 PRO A C 1
ATOM 2589 O O . PRO A 1 338 ? 1.472 1.029 11.523 1 89.88 338 PRO A O 1
ATOM 2592 N N . SER A 1 339 ? 1.496 1.907 13.516 1 92.19 339 SER A N 1
ATOM 2593 C CA . SER A 1 339 ? 0.331 2.748 13.258 1 92.19 339 SER A CA 1
ATOM 2594 C C . SER A 1 339 ? 0.555 3.654 12.055 1 92.19 339 SER A C 1
ATOM 2596 O O . SER A 1 339 ? 1.678 4.098 11.805 1 92.19 339 SER A O 1
ATOM 2598 N N . SER A 1 340 ? -0.55 3.789 11.344 1 93.31 340 SER A N 1
ATOM 2599 C CA . SER A 1 340 ? -0.544 4.824 10.312 1 93.31 340 SER A CA 1
ATOM 2600 C C . SER A 1 340 ? -0.595 6.219 10.93 1 93.31 340 SER A C 1
ATOM 2602 O O . SER A 1 340 ? -1.253 6.426 11.953 1 93.31 340 SER A O 1
ATOM 2604 N N . CYS A 1 341 ? 0.131 7.219 10.328 1 91.75 341 CYS A N 1
ATOM 2605 C CA . CYS A 1 341 ? 0.115 8.578 10.867 1 91.75 341 CYS A CA 1
ATOM 2606 C C . CYS A 1 341 ? 0.147 9.609 9.75 1 91.75 341 CYS A C 1
ATOM 2608 O O . CYS A 1 341 ? 0.683 10.703 9.922 1 91.75 341 CYS A O 1
ATOM 2610 N N . SER A 1 342 ? -0.333 9.25 8.609 1 92.38 342 SER A N 1
ATOM 2611 C CA . SER A 1 342 ? -0.233 10.102 7.43 1 92.38 342 SER A CA 1
ATOM 2612 C C . SER A 1 342 ? -1.097 11.352 7.574 1 92.38 342 SER A C 1
ATOM 2614 O O . SER A 1 342 ? -0.823 12.375 6.949 1 92.38 342 SER A O 1
ATOM 2616 N N . ASN A 1 343 ? -2.162 11.281 8.297 1 91.06 343 ASN A N 1
ATOM 2617 C CA . ASN A 1 343 ? -3.021 12.43 8.531 1 91.06 343 ASN A CA 1
ATOM 2618 C C . ASN A 1 343 ? -2.682 13.125 9.852 1 91.06 343 ASN A C 1
ATOM 2620 O O . ASN A 1 343 ? -3.459 13.07 10.805 1 91.06 343 ASN A O 1
ATOM 2624 N N . HIS A 1 344 ? -1.678 13.836 9.859 1 86 344 HIS A N 1
ATOM 2625 C CA . HIS A 1 344 ? -1.23 14.594 11.023 1 86 344 HIS A CA 1
ATOM 2626 C C . HIS A 1 344 ? -1.841 15.992 11.047 1 86 344 HIS A C 1
ATOM 2628 O O . HIS A 1 344 ? -1.688 16.734 12.023 1 86 344 HIS A O 1
ATOM 2634 N N . ALA A 1 345 ? -2.51 16.359 10.039 1 86.06 345 ALA A N 1
ATOM 2635 C CA . ALA A 1 345 ? -2.928 17.75 9.836 1 86.06 345 ALA A CA 1
ATOM 2636 C C . ALA A 1 345 ? -3.92 18.188 10.906 1 86.06 345 ALA A C 1
ATOM 2638 O O . ALA A 1 345 ? -3.879 19.328 11.367 1 86.06 345 ALA A O 1
ATOM 2639 N N . ASP A 1 346 ? -4.68 17.297 11.336 1 90.81 346 ASP A N 1
ATOM 2640 C CA . ASP A 1 346 ? -5.742 17.703 12.25 1 90.81 346 ASP A CA 1
ATOM 2641 C C . ASP A 1 346 ? -5.266 17.656 13.703 1 90.81 346 ASP A C 1
ATOM 2643 O O . ASP A 1 346 ? -5.648 18.5 14.508 1 90.81 346 ASP A O 1
ATOM 2647 N N . ILE A 1 347 ? -4.469 16.641 14.023 1 92.62 347 ILE A N 1
ATOM 2648 C CA . ILE A 1 347 ? -3.984 16.547 15.398 1 92.62 347 ILE A CA 1
ATOM 2649 C C . ILE A 1 347 ? -3.045 17.719 15.688 1 92.62 347 ILE A C 1
ATOM 2651 O O . ILE A 1 347 ? -3.025 18.25 16.797 1 92.62 347 ILE A O 1
ATOM 2655 N N . GLY A 1 348 ? -2.227 18.094 14.727 1 90.06 348 GLY A N 1
ATOM 2656 C CA . GLY A 1 348 ? -1.376 19.266 14.891 1 90.06 348 GLY A CA 1
ATOM 2657 C C . GLY A 1 348 ? -2.158 20.531 15.148 1 90.06 348 GLY A C 1
ATOM 2658 O O . GLY A 1 348 ? -1.839 21.281 16.078 1 90.06 348 GLY A O 1
ATOM 2659 N N . ALA A 1 349 ? -3.113 20.781 14.344 1 91.06 349 ALA A N 1
ATOM 2660 C CA . ALA A 1 349 ? -3.969 21.953 14.523 1 91.06 349 ALA A CA 1
ATOM 2661 C C . ALA A 1 349 ? -4.695 21.906 15.859 1 91.06 349 ALA A C 1
ATOM 2663 O O . ALA A 1 349 ? -4.875 22.938 16.516 1 91.06 349 ALA A O 1
ATOM 2664 N N . ARG A 1 350 ? -5.07 20.719 16.219 1 93.75 350 ARG A N 1
ATOM 2665 C CA . ARG A 1 350 ? -5.77 20.562 17.484 1 93.75 350 ARG A CA 1
ATOM 2666 C C . ARG A 1 350 ? -4.852 20.875 18.672 1 93.75 350 ARG A C 1
ATOM 2668 O O . ARG A 1 350 ? -5.305 21.391 19.703 1 93.75 350 ARG A O 1
ATOM 2675 N N . GLY A 1 351 ? -3.633 20.438 18.547 1 92.44 351 GLY A N 1
ATOM 2676 C CA . GLY A 1 351 ? -2.656 20.781 19.562 1 92.44 351 GLY A CA 1
ATOM 2677 C C . GLY A 1 351 ? -2.51 22.281 19.766 1 92.44 351 GLY A C 1
ATOM 2678 O O . GLY A 1 351 ? -2.441 22.75 20.906 1 92.44 351 GLY A O 1
ATOM 2679 N N . ILE A 1 352 ? -2.486 23.031 18.719 1 92.19 352 ILE A N 1
ATOM 2680 C CA . ILE A 1 352 ? -2.396 24.484 18.781 1 92.19 352 ILE A CA 1
ATOM 2681 C C . ILE A 1 352 ? -3.654 25.047 19.422 1 92.19 352 ILE A C 1
ATOM 2683 O O . ILE A 1 352 ? -3.57 25.922 20.297 1 92.19 352 ILE A O 1
ATOM 2687 N N . ASN A 1 353 ? -4.773 24.562 19.062 1 94 353 ASN A N 1
ATOM 2688 C CA . ASN A 1 353 ? -6.055 25.062 19.547 1 94 353 ASN A CA 1
ATOM 2689 C C . ASN A 1 353 ? -6.215 24.828 21.047 1 94 353 ASN A C 1
ATOM 2691 O O . ASN A 1 353 ? -6.676 25.703 21.781 1 94 353 ASN A O 1
ATOM 2695 N N . VAL A 1 354 ? -5.871 23.641 21.469 1 95 354 VAL A N 1
ATOM 2696 C CA . VAL A 1 354 ? -6.102 23.312 22.875 1 95 354 VAL A CA 1
ATOM 2697 C C . VAL A 1 354 ? -5.145 24.109 23.766 1 95 354 VAL A C 1
ATOM 2699 O O . VAL A 1 354 ? -5.496 24.5 24.875 1 95 354 VAL A O 1
ATOM 2702 N N . VAL A 1 355 ? -3.947 24.297 23.328 1 94.69 355 VAL A N 1
ATOM 2703 C CA . VAL A 1 355 ? -3.006 25.125 24.078 1 94.69 355 VAL A CA 1
ATOM 2704 C C . VAL A 1 355 ? -3.488 26.562 24.094 1 94.69 355 VAL A C 1
ATOM 2706 O O . VAL A 1 355 ? -3.395 27.25 25.125 1 94.69 355 VAL A O 1
ATOM 2709 N N . THR A 1 356 ? -3.947 27.062 22.984 1 93 356 THR A N 1
ATOM 2710 C CA . THR A 1 356 ? -4.531 28.391 22.922 1 93 356 THR A CA 1
ATOM 2711 C C . THR A 1 356 ? -5.664 28.547 23.922 1 93 356 THR A C 1
ATOM 2713 O O . THR A 1 356 ? -5.738 29.547 24.641 1 93 356 THR A O 1
ATOM 2716 N N . GLN A 1 357 ? -6.52 27.609 23.953 1 95 357 GLN A N 1
ATOM 2717 C CA . GLN A 1 357 ? -7.645 27.625 24.891 1 95 357 GLN A CA 1
ATOM 2718 C C . GLN A 1 357 ? -7.164 27.656 26.344 1 95 357 GLN A C 1
ATOM 2720 O O . GLN A 1 357 ? -7.699 28.391 27.156 1 95 357 GLN A O 1
ATOM 2725 N N . ALA A 1 358 ? -6.195 26.844 26.625 1 96.06 358 ALA A N 1
ATOM 2726 C CA . ALA A 1 358 ? -5.652 26.781 27.969 1 96.06 358 ALA A CA 1
ATOM 2727 C C . ALA A 1 358 ? -5.051 28.125 28.375 1 96.06 358 ALA A C 1
ATOM 2729 O O . ALA A 1 358 ? -5.375 28.672 29.438 1 96.06 358 ALA A O 1
ATOM 2730 N N . LEU A 1 359 ? -4.227 28.656 27.516 1 93.81 359 LEU A N 1
ATOM 2731 C CA . LEU A 1 359 ? -3.512 29.891 27.844 1 93.81 359 LEU A CA 1
ATOM 2732 C C . LEU A 1 359 ? -4.457 31.094 27.844 1 93.81 359 LEU A C 1
ATOM 2734 O O . LEU A 1 359 ? -4.184 32.094 28.5 1 93.81 359 LEU A O 1
ATOM 2738 N N . SER A 1 360 ? -5.492 31.016 27.109 1 92.06 360 SER A N 1
ATOM 2739 C CA . SER A 1 360 ? -6.477 32.094 27.078 1 92.06 360 SER A CA 1
ATOM 2740 C C . SER A 1 360 ? -7.125 32.281 28.453 1 92.06 360 SER A C 1
ATOM 2742 O O . SER A 1 360 ? -7.703 33.344 28.734 1 92.06 360 SER A O 1
ATOM 2744 N N . GLN A 1 361 ? -7.055 31.281 29.281 1 92.25 361 GLN A N 1
ATOM 2745 C CA . GLN A 1 361 ? -7.562 31.391 30.641 1 92.25 361 GLN A CA 1
ATOM 2746 C C . GLN A 1 361 ? -6.664 32.281 31.5 1 92.25 361 GLN A C 1
ATOM 2748 O O . GLN A 1 361 ? -7.105 32.812 32.531 1 92.25 361 GLN A O 1
ATOM 2753 N N . ALA A 1 362 ? -5.473 32.312 31.109 1 91.75 362 ALA A N 1
ATOM 2754 C CA . ALA A 1 362 ? -4.473 33 31.922 1 91.75 362 ALA A CA 1
ATOM 2755 C C . ALA A 1 362 ? -4.371 34.469 31.516 1 91.75 362 ALA A C 1
ATOM 2757 O O . ALA A 1 362 ? -3.939 35.312 32.312 1 91.75 362 ALA A O 1
ATOM 2758 N N . MET A 1 363 ? -4.641 34.75 30.266 1 86.19 363 MET A N 1
ATOM 2759 C CA . MET A 1 363 ? -4.426 36.094 29.766 1 86.19 363 MET A CA 1
ATOM 2760 C C . MET A 1 363 ? -5.613 36.562 28.938 1 86.19 363 MET A C 1
ATOM 2762 O O . MET A 1 363 ? -6.188 35.781 28.172 1 86.19 363 MET A O 1
ATOM 2766 N N . ASP A 1 364 ? -5.898 37.812 28.984 1 80.38 364 ASP A N 1
ATOM 2767 C CA . ASP A 1 364 ? -6.973 38.406 28.203 1 80.38 364 ASP A CA 1
ATOM 2768 C C . ASP A 1 364 ? -6.527 38.688 26.766 1 80.38 364 ASP A C 1
ATOM 2770 O O . ASP A 1 364 ? -7.344 38.656 25.844 1 80.38 364 ASP A O 1
ATOM 2774 N N . GLU A 1 365 ? -5.262 38.938 26.578 1 84.31 365 GLU A N 1
ATOM 2775 C CA . GLU A 1 365 ? -4.715 39.156 25.25 1 84.31 365 GLU A CA 1
ATOM 2776 C C . GLU A 1 365 ? -4.516 37.844 24.5 1 84.31 365 GLU A C 1
ATOM 2778 O O . GLU A 1 365 ? -3.379 37.406 24.266 1 84.31 365 GLU A O 1
ATOM 2783 N N . ALA A 1 366 ? -5.652 37.25 24.188 1 87 366 ALA A N 1
ATOM 2784 C CA . ALA A 1 366 ? -5.656 35.938 23.531 1 87 366 ALA A CA 1
ATOM 2785 C C . ALA A 1 366 ? -6.477 36 22.25 1 87 366 ALA A C 1
ATOM 2787 O O . ALA A 1 366 ? -6.844 37.062 21.766 1 87 366 ALA A O 1
ATOM 2788 N N . PHE A 1 367 ? -6.535 34.875 21.562 1 91.25 367 PHE A N 1
ATOM 2789 C CA . PHE A 1 367 ? -7.34 34.75 20.359 1 91.25 367 PHE A CA 1
ATOM 2790 C C . PHE A 1 367 ? -8.148 33.438 20.391 1 91.25 367 PHE A C 1
ATOM 2792 O O . PHE A 1 367 ? -7.809 32.5 21.125 1 91.25 367 PHE A O 1
ATOM 2799 N N . ALA A 1 368 ? -9.258 33.469 19.688 1 94.81 368 ALA A N 1
ATOM 2800 C CA . ALA A 1 368 ? -10.078 32.25 19.531 1 94.81 368 ALA A CA 1
ATOM 2801 C C . ALA A 1 368 ? -9.461 31.297 18.5 1 94.81 368 ALA A C 1
ATOM 2803 O O . ALA A 1 368 ? -8.508 31.656 17.812 1 94.81 368 ALA A O 1
ATOM 2804 N N . CYS A 1 369 ? -9.945 30.125 18.484 1 95.25 369 CYS A N 1
ATOM 2805 C CA . CYS A 1 369 ? -9.398 29.078 17.625 1 95.25 369 CYS A CA 1
ATOM 2806 C C . CYS A 1 369 ? -9.727 29.328 16.156 1 95.25 369 CYS A C 1
ATOM 2808 O O . CYS A 1 369 ? -10.797 29.859 15.844 1 95.25 369 CYS A O 1
ATOM 2810 N N . ASP A 1 370 ? -8.797 29.031 15.266 1 94.81 370 ASP A N 1
ATOM 2811 C CA . ASP A 1 370 ? -9.07 28.969 13.828 1 94.81 370 ASP A CA 1
ATOM 2812 C C . ASP A 1 370 ? -9.914 27.75 13.477 1 94.81 370 ASP A C 1
ATOM 2814 O O . ASP A 1 370 ? -10.367 27.016 14.367 1 94.81 370 ASP A O 1
ATOM 2818 N N . THR A 1 371 ? -10.156 27.531 12.203 1 94.06 371 THR A N 1
ATOM 2819 C CA . THR A 1 371 ? -11.047 26.469 11.766 1 94.06 371 THR A CA 1
ATOM 2820 C C . THR A 1 371 ? -10.609 25.125 12.344 1 94.06 371 THR A C 1
ATOM 2822 O O . THR A 1 371 ? -11.422 24.203 12.469 1 94.06 371 THR A O 1
ATOM 2825 N N . GLY A 1 372 ? -9.32 24.984 12.633 1 91.81 372 GLY A N 1
ATOM 2826 C CA . GLY A 1 372 ? -8.789 23.766 13.211 1 91.81 372 GLY A CA 1
ATOM 2827 C C . GLY A 1 372 ? -8.656 22.641 12.195 1 91.81 372 GLY A C 1
ATOM 2828 O O . GLY A 1 372 ? -8.297 21.516 12.562 1 91.81 372 GLY A O 1
ATOM 2829 N N . THR A 1 373 ? -9.023 22.812 11 1 92.56 373 THR A N 1
ATOM 2830 C CA . THR A 1 373 ? -8.867 21.859 9.906 1 92.56 373 THR A CA 1
ATOM 2831 C C . THR A 1 373 ? -8.68 22.578 8.578 1 92.56 373 THR A C 1
ATOM 2833 O O . THR A 1 373 ? -9.297 23.625 8.344 1 92.56 373 THR A O 1
ATOM 2836 N N . ALA A 1 374 ? -7.82 22.078 7.781 1 90.06 374 ALA A N 1
ATOM 2837 C CA . ALA A 1 374 ? -7.586 22.672 6.465 1 90.06 374 ALA A CA 1
ATOM 2838 C C . ALA A 1 374 ? -8.516 22.062 5.422 1 90.06 374 ALA A C 1
ATOM 2840 O O . ALA A 1 374 ? -8.688 22.625 4.332 1 90.06 374 ALA A O 1
ATOM 2841 N N . VAL A 1 375 ? -9.188 21 5.758 1 93.31 375 VAL A N 1
ATOM 2842 C CA . VAL A 1 375 ? -9.898 20.203 4.762 1 93.31 375 VAL A CA 1
ATOM 2843 C C . VAL A 1 375 ? -9.008 19.969 3.551 1 93.31 375 VAL A C 1
ATOM 2845 O O . VAL A 1 375 ? -9.227 20.547 2.482 1 93.31 375 VAL A O 1
ATOM 2848 N N . VAL A 1 376 ? -8.07 19.141 3.725 1 92.75 376 VAL A N 1
ATOM 2849 C CA . VAL A 1 376 ? -7.117 18.844 2.662 1 92.75 376 VAL A CA 1
ATOM 2850 C C . VAL A 1 376 ? -7.754 17.891 1.649 1 92.75 376 VAL A C 1
ATOM 2852 O O . VAL A 1 376 ? -8.25 16.828 2.016 1 92.75 376 VAL A O 1
ATOM 2855 N N . VAL A 1 377 ? -7.734 18.328 0.424 1 93.94 377 VAL A N 1
ATOM 2856 C CA . VAL A 1 377 ? -8.25 17.484 -0.652 1 93.94 377 VAL A CA 1
ATOM 2857 C C . VAL A 1 377 ? -7.105 17.062 -1.569 1 93.94 377 VAL A C 1
ATOM 2859 O O . VAL A 1 377 ? -6.484 17.891 -2.229 1 93.94 377 VAL A O 1
ATOM 2862 N N . SER A 1 378 ? -6.785 15.836 -1.553 1 93.38 378 SER A N 1
ATOM 2863 C CA . SER A 1 378 ? -5.816 15.273 -2.486 1 93.38 378 SER A CA 1
ATOM 2864 C C . SER A 1 378 ? -6.504 14.688 -3.717 1 93.38 378 SER A C 1
ATOM 2866 O O . SER A 1 378 ? -7.473 13.938 -3.596 1 93.38 378 SER A O 1
ATOM 2868 N N . LEU A 1 379 ? -6 15.086 -4.832 1 93.94 379 LEU A N 1
ATOM 2869 C CA . LEU A 1 379 ? -6.613 14.688 -6.094 1 93.94 379 LEU A CA 1
ATOM 2870 C C . LEU A 1 379 ? -5.57 14.125 -7.055 1 93.94 379 LEU A C 1
ATOM 2872 O O . LEU A 1 379 ? -4.418 14.562 -7.055 1 93.94 379 LEU A O 1
ATOM 2876 N N . GLY A 1 380 ? -5.926 13.148 -7.832 1 92.38 380 GLY A N 1
ATOM 2877 C CA . GLY A 1 380 ? -5.031 12.594 -8.836 1 92.38 380 GLY A CA 1
ATOM 2878 C C . GLY A 1 380 ? -5.727 11.648 -9.797 1 92.38 380 GLY A C 1
ATOM 2879 O O . GLY A 1 380 ? -6.863 11.234 -9.555 1 92.38 380 GLY A O 1
ATOM 2880 N N . GLY A 1 381 ? -5.023 11.32 -10.859 1 91.69 381 GLY A N 1
ATOM 2881 C CA . GLY A 1 381 ? -5.547 10.414 -11.867 1 91.69 381 GLY A CA 1
ATOM 2882 C C . GLY A 1 381 ? -4.793 10.484 -13.18 1 91.69 381 GLY A C 1
ATOM 2883 O O . GLY A 1 381 ? -3.594 10.766 -13.203 1 91.69 381 GLY A O 1
ATOM 2884 N N . ILE A 1 382 ? -5.457 10.062 -14.211 1 92.5 382 ILE A N 1
ATOM 2885 C CA . ILE A 1 382 ? -4.949 10.109 -15.578 1 92.5 382 ILE A CA 1
ATOM 2886 C C . ILE A 1 382 ? -5.734 11.148 -16.375 1 92.5 382 ILE A C 1
ATOM 2888 O O . ILE A 1 382 ? -6.961 11.094 -16.453 1 92.5 382 ILE A O 1
ATOM 2892 N N . ASP A 1 383 ? -4.977 12.047 -16.953 1 94.88 383 ASP A N 1
ATOM 2893 C CA . ASP A 1 383 ? -5.613 13.086 -17.75 1 94.88 383 ASP A CA 1
ATOM 2894 C C . ASP A 1 383 ? -6.211 12.508 -19.031 1 94.88 383 ASP A C 1
ATOM 2896 O O . ASP A 1 383 ? -5.527 11.805 -19.781 1 94.88 383 ASP A O 1
ATOM 2900 N N . THR A 1 384 ? -7.453 12.719 -19.234 1 94.94 384 THR A N 1
ATOM 2901 C CA . THR A 1 384 ? -8.117 12.172 -20.422 1 94.94 384 THR A CA 1
ATOM 2902 C C . THR A 1 384 ? -8.508 13.281 -21.391 1 94.94 384 THR A C 1
ATOM 2904 O O . THR A 1 384 ? -9.188 13.031 -22.375 1 94.94 384 THR A O 1
ATOM 2907 N N . ARG A 1 385 ? -8.188 14.516 -21.156 1 94 385 ARG A N 1
ATOM 2908 C CA . ARG A 1 385 ? -8.5 15.625 -22.047 1 94 385 ARG A CA 1
ATOM 2909 C C . ARG A 1 385 ? -7.766 15.477 -23.375 1 94 385 ARG A C 1
ATOM 2911 O O . ARG A 1 385 ? -6.68 14.898 -23.438 1 94 385 ARG A O 1
ATOM 2918 N N . PRO A 1 386 ? -8.344 16.031 -24.359 1 92.75 386 PRO A N 1
ATOM 2919 C CA . PRO A 1 386 ? -7.641 15.984 -25.641 1 92.75 386 PRO A CA 1
ATOM 2920 C C . PRO A 1 386 ? -6.25 16.609 -25.578 1 92.75 386 PRO A C 1
ATOM 2922 O O . PRO A 1 386 ? -6.094 17.734 -25.078 1 92.75 386 PRO A O 1
ATOM 2925 N N . GLY A 1 387 ? -5.277 15.914 -26.047 1 92.19 387 GLY A N 1
ATOM 2926 C CA . GLY A 1 387 ? -3.906 16.406 -26.078 1 92.19 387 GLY A CA 1
ATOM 2927 C C . GLY A 1 387 ? -3.113 16.016 -24.844 1 92.19 387 GLY A C 1
ATOM 2928 O O . GLY A 1 387 ? -1.889 16.156 -24.812 1 92.19 387 GLY A O 1
ATOM 2929 N N . HIS A 1 388 ? -3.76 15.469 -23.812 1 91.56 388 HIS A N 1
ATOM 2930 C CA . HIS A 1 388 ? -3.1 15.117 -22.547 1 91.56 388 HIS A CA 1
ATOM 2931 C C . HIS A 1 388 ? -3.359 13.656 -22.188 1 91.56 388 HIS A C 1
ATOM 2933 O O . HIS A 1 388 ? -2.994 13.211 -21.094 1 91.56 388 HIS A O 1
ATOM 2939 N N . GLU A 1 389 ? -3.877 12.914 -23.078 1 88.69 389 GLU A N 1
ATOM 2940 C CA . GLU A 1 389 ? -4.359 11.57 -22.781 1 88.69 389 GLU A CA 1
ATOM 2941 C C . GLU A 1 389 ? -3.238 10.688 -22.25 1 88.69 389 GLU A C 1
ATOM 2943 O O . GLU A 1 389 ? -2.145 10.656 -22.812 1 88.69 389 GLU A O 1
ATOM 2948 N N . GLY A 1 390 ? -3.59 10.094 -21.078 1 88.06 390 GLY A N 1
ATOM 2949 C CA . GLY A 1 390 ? -2.652 9.117 -20.531 1 88.06 390 GLY A CA 1
ATOM 2950 C C . GLY A 1 390 ? -1.658 9.727 -19.562 1 88.06 390 GLY A C 1
ATOM 2951 O O . GLY A 1 390 ? -0.89 9.008 -18.922 1 88.06 390 GLY A O 1
ATOM 2952 N N . THR A 1 391 ? -1.701 10.992 -19.359 1 90.5 391 THR A N 1
ATOM 2953 C CA . THR A 1 391 ? -0.731 11.656 -18.5 1 90.5 391 THR A CA 1
ATOM 2954 C C . THR A 1 391 ? -1.164 11.578 -17.031 1 90.5 391 THR A C 1
ATOM 2956 O O . THR A 1 391 ? -2.242 12.055 -16.672 1 90.5 391 THR A O 1
ATOM 2959 N N . PRO A 1 392 ? -0.32 10.961 -16.234 1 90.88 392 PRO A N 1
ATOM 2960 C CA . PRO A 1 392 ? -0.634 10.977 -14.805 1 90.88 392 PRO A CA 1
ATOM 2961 C C . PRO A 1 392 ? -0.454 12.359 -14.18 1 90.88 392 PRO A C 1
ATOM 2963 O O . PRO A 1 392 ? 0.405 13.133 -14.617 1 90.88 392 PRO A O 1
ATOM 2966 N N . TRP A 1 393 ? -1.263 12.664 -13.203 1 91.5 393 TRP A N 1
ATOM 2967 C CA . TRP A 1 393 ? -1.185 13.953 -12.523 1 91.5 393 TRP A CA 1
ATOM 2968 C C . TRP A 1 393 ? -1.594 13.82 -11.062 1 91.5 393 TRP A C 1
ATOM 2970 O O . TRP A 1 393 ? -2.139 12.797 -10.648 1 91.5 393 TRP A O 1
ATOM 2980 N N . GLY A 1 394 ? -1.235 14.758 -10.281 1 90.25 394 GLY A N 1
ATOM 2981 C CA . GLY A 1 394 ? -1.597 14.898 -8.883 1 90.25 394 GLY A CA 1
ATOM 2982 C C . GLY A 1 394 ? -1.674 16.344 -8.43 1 90.25 394 GLY A C 1
ATOM 2983 O O . GLY A 1 394 ? -0.901 17.188 -8.891 1 90.25 394 GLY A O 1
ATOM 2984 N N . ALA A 1 395 ? -2.654 16.594 -7.496 1 89.5 395 ALA A N 1
ATOM 2985 C CA . ALA A 1 395 ? -2.842 17.953 -6.988 1 89.5 395 ALA A CA 1
ATOM 2986 C C . ALA A 1 395 ? -3.379 17.938 -5.559 1 89.5 395 ALA A C 1
ATOM 2988 O O . ALA A 1 395 ? -3.898 16.906 -5.098 1 89.5 395 ALA A O 1
ATOM 2989 N N . PHE A 1 396 ? -3.168 19.031 -4.914 1 89.44 396 PHE A N 1
ATOM 2990 C CA . PHE A 1 396 ? -3.793 19.312 -3.627 1 89.44 396 PHE A CA 1
ATOM 2991 C C . PHE A 1 396 ? -4.66 20.562 -3.711 1 89.44 396 PHE A C 1
ATOM 2993 O O . PHE A 1 396 ? -4.332 21.516 -4.43 1 89.44 396 PHE A O 1
ATOM 3000 N N . ALA A 1 397 ? -5.695 20.5 -2.973 1 88.19 397 ALA A N 1
ATOM 3001 C CA . ALA A 1 397 ? -6.535 21.703 -2.85 1 88.19 397 ALA A CA 1
ATOM 3002 C C . ALA A 1 397 ? -6.676 22.125 -1.391 1 88.19 397 ALA A C 1
ATOM 3004 O O . ALA A 1 397 ? -7.113 21.328 -0.549 1 88.19 397 ALA A O 1
ATOM 3005 N N . LEU A 1 398 ? -6.223 23.266 -1.146 1 88.5 398 LEU A N 1
ATOM 3006 C CA . LEU A 1 398 ? -6.367 23.938 0.141 1 88.5 398 LEU A CA 1
ATOM 3007 C C . LEU A 1 398 ? -7.113 25.25 -0.014 1 88.5 398 LEU A C 1
ATOM 3009 O O . LEU A 1 398 ? -6.574 26.219 -0.565 1 88.5 398 LEU A O 1
ATOM 3013 N N . ALA A 1 399 ? -8.273 25.344 0.497 1 86.56 399 ALA A N 1
ATOM 3014 C CA . ALA A 1 399 ? -9.109 26.516 0.244 1 86.56 399 ALA A CA 1
ATOM 3015 C C . ALA A 1 399 ? -8.969 27.547 1.36 1 86.56 399 ALA A C 1
ATOM 3017 O O . ALA A 1 399 ? -9.141 28.75 1.132 1 86.56 399 ALA A O 1
ATOM 3018 N N . GLY A 1 400 ? -8.664 27.141 2.549 1 90.38 400 GLY A N 1
ATOM 3019 C CA . GLY A 1 400 ? -8.594 28.062 3.676 1 90.38 400 GLY A CA 1
ATOM 3020 C C . GLY A 1 400 ? -9.945 28.328 4.309 1 90.38 400 GLY A C 1
ATOM 3021 O O . GLY A 1 400 ? -10.977 28.25 3.643 1 90.38 400 GLY A O 1
ATOM 3022 N N . GLY A 1 401 ? -9.898 28.703 5.539 1 94.06 401 GLY A N 1
ATOM 3023 C CA . GLY A 1 401 ? -11.078 29.062 6.309 1 94.06 401 GLY A CA 1
ATOM 3024 C C . GLY A 1 401 ? -10.875 30.297 7.18 1 94.06 401 GLY A C 1
ATOM 3025 O O . GLY A 1 401 ? -10.219 31.25 6.762 1 94.06 401 GLY A O 1
ATOM 3026 N N . GLY A 1 402 ? -11.609 30.266 8.258 1 95.75 402 GLY A N 1
ATOM 3027 C CA . GLY A 1 402 ? -11.555 31.438 9.133 1 95.75 402 GLY A CA 1
ATOM 3028 C C . GLY A 1 402 ? -10.625 31.25 10.312 1 95.75 402 GLY A C 1
ATOM 3029 O O . GLY A 1 402 ? -10.586 30.172 10.914 1 95.75 402 GLY A O 1
ATOM 3030 N N . TRP A 1 403 ? -9.867 32.312 10.641 1 96.12 403 TRP A N 1
ATOM 3031 C CA . TRP A 1 403 ? -9.117 32.344 11.891 1 96.12 403 TRP A CA 1
ATOM 3032 C C . TRP A 1 403 ? -9.977 32.906 13.023 1 96.12 403 TRP A C 1
ATOM 3034 O O . TRP A 1 403 ? -11.047 33.469 12.773 1 96.12 403 TRP A O 1
ATOM 3044 N N . GLY A 1 404 ? -9.539 32.719 14.188 1 96.69 404 GLY A N 1
ATOM 3045 C CA . GLY A 1 404 ? -10.297 33.188 15.344 1 96.69 404 GLY A CA 1
ATOM 3046 C C . GLY A 1 404 ? -10.219 34.688 15.562 1 96.69 404 GLY A C 1
ATOM 3047 O O . GLY A 1 404 ? -9.211 35.312 15.234 1 96.69 404 GLY A O 1
ATOM 3048 N N . GLY A 1 405 ? -11.32 35.188 16.062 1 96.75 405 GLY A N 1
ATOM 3049 C CA . GLY A 1 405 ? -11.234 36.562 16.562 1 96.75 405 GLY A CA 1
ATOM 3050 C C . GLY A 1 405 ? -10.203 36.75 17.656 1 96.75 405 GLY A C 1
ATOM 3051 O O . GLY A 1 405 ? -9.875 35.781 18.375 1 96.75 405 GLY A O 1
ATOM 3052 N N . THR A 1 406 ? -9.641 38 17.703 1 95 406 THR A N 1
ATOM 3053 C CA . THR A 1 406 ? -8.648 38.281 18.734 1 95 406 THR A CA 1
ATOM 3054 C C . THR A 1 406 ? -9.188 39.312 19.719 1 95 406 THR A C 1
ATOM 3056 O O . THR A 1 406 ? -10.305 39.812 19.547 1 95 406 THR A O 1
ATOM 3059 N N . TRP A 1 407 ? -8.344 39.594 20.766 1 93 407 TRP A N 1
ATOM 3060 C CA . TRP A 1 407 ? -8.742 40.562 21.781 1 93 407 TRP A CA 1
ATOM 3061 C C . TRP A 1 407 ? -8.773 41.969 21.203 1 93 407 TRP A C 1
ATOM 3063 O O . TRP A 1 407 ? -9.32 42.906 21.812 1 93 407 TRP A O 1
ATOM 3073 N N . LYS A 1 408 ? -8.266 42.031 19.953 1 93.69 408 LYS A N 1
ATOM 3074 C CA . LYS A 1 408 ? -8.125 43.375 19.391 1 93.69 408 LYS A CA 1
ATOM 3075 C C . LYS A 1 408 ? -8.969 43.531 18.141 1 93.69 408 LYS A C 1
ATOM 3077 O O . LYS A 1 408 ? -9.352 44.656 17.781 1 93.69 408 LYS A O 1
ATOM 3082 N N . ASP A 1 409 ? -9.172 42.469 17.469 1 96.25 409 ASP A N 1
ATOM 3083 C CA . ASP A 1 409 ? -9.828 42.625 16.172 1 96.25 409 ASP A CA 1
ATOM 3084 C C . ASP A 1 409 ? -10.453 41.312 15.703 1 96.25 409 ASP A C 1
ATOM 3086 O O . ASP A 1 409 ? -10.227 40.25 16.312 1 96.25 409 ASP A O 1
ATOM 3090 N N . ASP A 1 410 ? -11.273 41.438 14.586 1 97.94 410 ASP A N 1
ATOM 3091 C CA . ASP A 1 410 ? -11.945 40.281 13.984 1 97.94 410 ASP A CA 1
ATOM 3092 C C . ASP A 1 410 ? -10.93 39.312 13.344 1 97.94 410 ASP A C 1
ATOM 3094 O O . ASP A 1 410 ? -9.82 39.719 13.008 1 97.94 410 ASP A O 1
ATOM 3098 N N . GLY A 1 411 ? -11.297 38.062 13.273 1 96.81 411 GLY A N 1
ATOM 3099 C CA . GLY A 1 411 ? -10.453 37.094 12.617 1 96.81 411 GLY A CA 1
ATOM 3100 C C . GLY A 1 411 ? -10.344 37.281 11.117 1 96.81 411 GLY A C 1
ATOM 3101 O O . GLY A 1 411 ? -11.211 37.906 10.516 1 96.81 411 GLY A O 1
ATOM 3102 N N . VAL A 1 412 ? -9.344 36.688 10.531 1 94.38 412 VAL A N 1
ATOM 3103 C CA . VAL A 1 412 ? -9.109 36.812 9.094 1 94.38 412 VAL A CA 1
ATOM 3104 C C . VAL A 1 412 ? -9.742 35.625 8.375 1 94.38 412 VAL A C 1
ATOM 3106 O O . VAL A 1 412 ? -9.844 34.531 8.938 1 94.38 412 VAL A O 1
ATOM 3109 N N . SER A 1 413 ? -10.234 35.844 7.145 1 94.56 413 SER A N 1
ATOM 3110 C CA . SER A 1 413 ? -10.82 34.812 6.316 1 94.56 413 SER A CA 1
ATOM 3111 C C . SER A 1 413 ? -9.844 34.344 5.25 1 94.56 413 SER A C 1
ATOM 3113 O O . SER A 1 413 ? -8.789 34.938 5.043 1 94.56 413 SER A O 1
ATOM 3115 N N . PHE A 1 414 ? -10.117 33.219 4.566 1 91.69 414 PHE A N 1
ATOM 3116 C CA . PHE A 1 414 ? -9.352 32.625 3.475 1 91.69 414 PHE A CA 1
ATOM 3117 C C . PHE A 1 414 ? -7.926 32.312 3.918 1 91.69 414 PHE A C 1
ATOM 3119 O O . PHE A 1 414 ? -6.973 32.5 3.16 1 91.69 414 PHE A O 1
ATOM 3126 N N . CYS A 1 415 ? -7.824 31.875 5.16 1 88.56 415 CYS A N 1
ATOM 3127 C CA . CYS A 1 415 ? -6.508 31.5 5.672 1 88.56 415 CYS A CA 1
ATOM 3128 C C . CYS A 1 415 ? -6.445 30.016 5.984 1 88.56 415 CYS A C 1
ATOM 3130 O O . CYS A 1 415 ? -7.383 29.453 6.555 1 88.56 415 CYS A O 1
ATOM 3132 N N . VAL A 1 416 ? -5.355 29.5 5.594 1 87.31 416 VAL A N 1
ATOM 3133 C CA . VAL A 1 416 ? -5.113 28.125 5.988 1 87.31 416 VAL A CA 1
ATOM 3134 C C . VAL A 1 416 ? -4.758 28.062 7.473 1 87.31 416 VAL A C 1
ATOM 3136 O O . VAL A 1 416 ? -4.293 29.047 8.047 1 87.31 416 VAL A O 1
ATOM 3139 N N . ILE A 1 417 ? -5.059 27.016 8.109 1 83.75 417 ILE A N 1
ATOM 3140 C CA . ILE A 1 417 ? -4.758 26.844 9.531 1 83.75 417 ILE A CA 1
ATOM 3141 C C . ILE A 1 417 ? -3.285 27.156 9.789 1 83.75 417 ILE A C 1
ATOM 3143 O O . ILE A 1 417 ? -2.482 27.203 8.852 1 83.75 417 ILE A O 1
ATOM 3147 N N . PRO A 1 418 ? -3.021 27.375 10.984 1 75.31 418 PRO A N 1
ATOM 3148 C CA . PRO A 1 418 ? -1.643 27.781 11.266 1 75.31 418 PRO A CA 1
ATOM 3149 C C . PRO A 1 418 ? -0.633 26.656 11.023 1 75.31 418 PRO A C 1
ATOM 3151 O O . PRO A 1 418 ? -0.086 26.109 11.977 1 75.31 418 PRO A O 1
ATOM 3154 N N . ILE A 1 419 ? -0.508 26.172 9.883 1 65 419 ILE A N 1
ATOM 3155 C CA . ILE A 1 419 ? 0.566 25.281 9.484 1 65 419 ILE A CA 1
ATOM 3156 C C . ILE A 1 419 ? 1.744 26.078 8.945 1 65 419 ILE A C 1
ATOM 3158 O O . ILE A 1 419 ? 2.611 25.547 8.25 1 65 419 ILE A O 1
ATOM 3162 N N . GLY A 1 420 ? 1.729 27.312 9.406 1 59.41 420 GLY A N 1
ATOM 3163 C CA . GLY A 1 420 ? 2.773 28.25 9.031 1 59.41 420 GLY A CA 1
ATOM 3164 C C . GLY A 1 420 ? 2.324 29.25 7.992 1 59.41 420 GLY A C 1
ATOM 3165 O O . GLY A 1 420 ? 1.29 29.906 8.156 1 59.41 420 GLY A O 1
ATOM 3166 N N . ASN A 1 421 ? 3.162 29.375 7.074 1 69.12 421 ASN A N 1
ATOM 3167 C CA . ASN A 1 421 ? 2.957 30.375 6.039 1 69.12 421 ASN A CA 1
ATOM 3168 C C . ASN A 1 421 ? 2.441 29.75 4.746 1 69.12 421 ASN A C 1
ATOM 3170 O O . ASN A 1 421 ? 2.564 30.359 3.674 1 69.12 421 ASN A O 1
ATOM 3174 N N . CYS A 1 422 ? 1.851 28.516 4.98 1 76.94 422 CYS A N 1
ATOM 3175 C CA . CYS A 1 422 ? 1.283 27.891 3.795 1 76.94 422 CYS A CA 1
ATOM 3176 C C . CYS A 1 422 ? 0.129 28.719 3.238 1 76.94 422 CYS A C 1
ATOM 3178 O O . CYS A 1 422 ? -0.558 29.422 3.986 1 76.94 422 CYS A O 1
ATOM 3180 N N . ARG A 1 423 ? 0.052 28.547 1.923 1 80.38 423 ARG A N 1
ATOM 3181 C CA . ARG A 1 423 ? -0.945 29.344 1.214 1 80.38 423 ARG A CA 1
ATOM 3182 C C . ARG A 1 423 ? -2.027 28.453 0.612 1 80.38 423 ARG A C 1
ATOM 3184 O O . ARG A 1 423 ? -1.88 27.234 0.565 1 80.38 423 ARG A O 1
ATOM 3191 N N . THR A 1 424 ? -3.076 29.141 0.327 1 79.5 424 THR A N 1
ATOM 3192 C CA . THR A 1 424 ? -4.105 28.453 -0.442 1 79.5 424 THR A CA 1
ATOM 3193 C C . THR A 1 424 ? -3.598 28.109 -1.839 1 79.5 424 THR A C 1
ATOM 3195 O O . THR A 1 424 ? -2.643 28.719 -2.326 1 79.5 424 THR A O 1
ATOM 3198 N N . SER A 1 425 ? -4.121 27.203 -2.389 1 81.06 425 SER A N 1
ATOM 3199 C CA . SER A 1 425 ? -3.785 26.844 -3.76 1 81.06 425 SER A CA 1
ATOM 3200 C C . SER A 1 425 ? -4.035 28 -4.723 1 81.06 425 SER A C 1
ATOM 3202 O O . SER A 1 425 ? -4.938 28.797 -4.504 1 81.06 425 SER A O 1
ATOM 3204 N N . VAL A 1 426 ? -3.217 28.031 -5.668 1 85.19 426 VAL A N 1
ATOM 3205 C CA . VAL A 1 426 ? -3.461 28.969 -6.762 1 85.19 426 VAL A CA 1
ATOM 3206 C C . VAL A 1 426 ? -4.359 28.312 -7.809 1 85.19 426 VAL A C 1
ATOM 3208 O O . VAL A 1 426 ? -3.928 27.406 -8.531 1 85.19 426 VAL A O 1
ATOM 3211 N N . GLN A 1 427 ? -5.543 28.844 -7.891 1 88.88 427 GLN A N 1
ATOM 3212 C CA . GLN A 1 427 ? -6.594 28.172 -8.656 1 88.88 427 GLN A CA 1
ATOM 3213 C C . GLN A 1 427 ? -6.207 28.047 -10.125 1 88.88 427 GLN A C 1
ATOM 3215 O O . GLN A 1 427 ? -6.426 27 -10.742 1 88.88 427 GLN A O 1
ATOM 3220 N N . GLU A 1 428 ? -5.617 29.078 -10.633 1 89.56 428 GLU A N 1
ATOM 3221 C CA . GLU A 1 428 ? -5.211 29.062 -12.031 1 89.56 428 GLU A CA 1
ATOM 3222 C C . GLU A 1 428 ? -4.168 27.984 -12.297 1 89.56 428 GLU A C 1
ATOM 3224 O O . GLU A 1 428 ? -4.184 27.344 -13.344 1 89.56 428 GLU A O 1
ATOM 3229 N N . HIS A 1 429 ? -3.287 27.859 -11.406 1 88.31 429 HIS A N 1
ATOM 3230 C CA . HIS A 1 429 ? -2.252 26.844 -11.562 1 88.31 429 HIS A CA 1
ATOM 3231 C C . HIS A 1 429 ? -2.842 25.438 -11.469 1 88.31 429 HIS A C 1
ATOM 3233 O O . HIS A 1 429 ? -2.43 24.547 -12.203 1 88.31 429 HIS A O 1
ATOM 3239 N N . VAL A 1 430 ? -3.779 25.25 -10.57 1 88.81 430 VAL A N 1
ATOM 3240 C CA . VAL A 1 430 ? -4.461 23.953 -10.453 1 88.81 430 VAL A CA 1
ATOM 3241 C C . VAL A 1 430 ? -5.125 23.609 -11.781 1 88.81 430 VAL A C 1
ATOM 3243 O O . VAL A 1 430 ? -5 22.484 -12.266 1 88.81 430 VAL A O 1
ATOM 3246 N N . GLU A 1 431 ? -5.723 24.594 -12.383 1 91.81 431 GLU A N 1
ATOM 3247 C CA . GLU A 1 431 ? -6.48 24.375 -13.609 1 91.81 431 GLU A CA 1
ATOM 3248 C C . GLU A 1 431 ? -5.551 24.109 -14.789 1 91.81 431 GLU A C 1
ATOM 3250 O O . GLU A 1 431 ? -5.906 23.391 -15.727 1 91.81 431 GLU A O 1
ATOM 3255 N N . ILE A 1 432 ? -4.379 24.656 -14.75 1 89.38 432 ILE A N 1
ATOM 3256 C CA . ILE A 1 432 ? -3.416 24.5 -15.836 1 89.38 432 ILE A CA 1
ATOM 3257 C C . ILE A 1 432 ? -2.76 23.125 -15.727 1 89.38 432 ILE A C 1
ATOM 3259 O O . ILE A 1 432 ? -2.523 22.453 -16.75 1 89.38 432 ILE A O 1
ATOM 3263 N N . GLU A 1 433 ? -2.547 22.688 -14.586 1 89.31 433 GLU A N 1
ATOM 3264 C CA . GLU A 1 433 ? -1.693 21.516 -14.391 1 89.31 433 GLU A CA 1
ATOM 3265 C C . GLU A 1 433 ? -2.523 20.266 -14.141 1 89.31 433 GLU A C 1
ATOM 3267 O O . GLU A 1 433 ? -1.979 19.156 -14.031 1 89.31 433 GLU A O 1
ATOM 3272 N N . SER A 1 434 ? -3.781 20.375 -13.992 1 92.56 434 SER A N 1
ATOM 3273 C CA . SER A 1 434 ? -4.672 19.234 -13.75 1 92.56 434 SER A CA 1
ATOM 3274 C C . SER A 1 434 ? -5.992 19.406 -14.492 1 92.56 434 SER A C 1
ATOM 3276 O O . SER A 1 434 ? -6.359 20.516 -14.883 1 92.56 434 SER A O 1
ATOM 3278 N N . PRO A 1 435 ? -6.66 18.281 -14.797 1 96.81 435 PRO A N 1
ATOM 3279 C CA . PRO A 1 435 ? -7.957 18.375 -15.469 1 96.81 435 PRO A CA 1
ATOM 3280 C C . PRO A 1 435 ? -9.094 18.734 -14.516 1 96.81 435 PRO A C 1
ATOM 3282 O O . PRO A 1 435 ? -10.133 18.062 -14.5 1 96.81 435 PRO A O 1
ATOM 3285 N N . LEU A 1 436 ? -8.922 19.781 -13.75 1 96.56 436 LEU A N 1
ATOM 3286 C CA . LEU A 1 436 ? -9.875 20.297 -12.773 1 96.56 436 LEU A CA 1
ATOM 3287 C C . LEU A 1 436 ? -10.172 21.781 -13.039 1 96.56 436 LEU A C 1
ATOM 3289 O O . LEU A 1 436 ? -9.344 22.484 -13.609 1 96.56 436 LEU A O 1
ATOM 3293 N N . VAL A 1 437 ? -11.328 22.156 -12.703 1 96.94 437 VAL A N 1
ATOM 3294 C CA . VAL A 1 437 ? -11.695 23.578 -12.711 1 96.94 437 VAL A CA 1
ATOM 3295 C C . VAL A 1 437 ? -12.234 23.984 -11.344 1 96.94 437 VAL A C 1
ATOM 3297 O O . VAL A 1 437 ? -13.18 23.375 -10.828 1 96.94 437 VAL A O 1
ATOM 3300 N N . ILE A 1 438 ? -11.594 24.953 -10.812 1 96.06 438 ILE A N 1
ATOM 3301 C CA . ILE A 1 438 ? -12.109 25.516 -9.57 1 96.06 438 ILE A CA 1
ATOM 3302 C C . ILE A 1 438 ? -13.227 26.516 -9.875 1 96.06 438 ILE A C 1
ATOM 3304 O O . ILE A 1 438 ? -12.961 27.688 -10.148 1 96.06 438 ILE A O 1
ATOM 3308 N N . VAL A 1 439 ? -14.422 26.156 -9.609 1 96 439 VAL A N 1
ATOM 3309 C CA . VAL A 1 439 ? -15.555 26.938 -10.094 1 96 439 VAL A CA 1
ATOM 3310 C C . VAL A 1 439 ? -16 27.922 -9.016 1 96 439 VAL A C 1
ATOM 3312 O O . VAL A 1 439 ? -16.719 28.891 -9.305 1 96 439 VAL A O 1
ATOM 3315 N N . GLN A 1 440 ? -15.562 27.656 -7.848 1 94.81 440 GLN A N 1
ATOM 3316 C CA . GLN A 1 440 ? -15.992 28.531 -6.766 1 94.81 440 GLN A CA 1
ATOM 3317 C C . GLN A 1 440 ? -14.969 28.562 -5.633 1 94.81 440 GLN A C 1
ATOM 3319 O O . GLN A 1 440 ? -14.477 27.5 -5.215 1 94.81 440 GLN A O 1
ATOM 3324 N N . HIS A 1 441 ? -14.609 29.703 -5.168 1 95.06 441 HIS A N 1
ATOM 3325 C CA . HIS A 1 441 ? -13.812 30 -3.979 1 95.06 441 HIS A CA 1
ATOM 3326 C C . HIS A 1 441 ? -14.18 31.344 -3.385 1 95.06 441 HIS A C 1
ATOM 3328 O O . HIS A 1 441 ? -13.617 32.375 -3.771 1 95.06 441 HIS A O 1
ATOM 3334 N N . GLU A 1 442 ? -15.062 31.359 -2.422 1 95.5 442 GLU A N 1
ATOM 3335 C CA . GLU A 1 442 ? -15.594 32.594 -1.865 1 95.5 442 GLU A CA 1
ATOM 3336 C C . GLU A 1 442 ? -15.977 32.438 -0.399 1 95.5 442 GLU A C 1
ATOM 3338 O O . GLU A 1 442 ? -16.047 31.297 0.104 1 95.5 442 GLU A O 1
ATOM 3343 N N . MET A 1 443 ? -16.188 33.469 0.265 1 96.19 443 MET A N 1
ATOM 3344 C CA . MET A 1 443 ? -16.625 33.438 1.655 1 96.19 443 MET A CA 1
ATOM 3345 C C . MET A 1 443 ? -18.078 32.969 1.751 1 96.19 443 MET A C 1
ATOM 3347 O O . MET A 1 443 ? -18.875 33.219 0.838 1 96.19 443 MET A O 1
ATOM 3351 N N . VAL A 1 444 ? -18.391 32.375 2.811 1 97 444 VAL A N 1
ATOM 3352 C CA . VAL A 1 444 ? -19.75 31.922 3.039 1 97 444 VAL A CA 1
ATOM 3353 C C . VAL A 1 444 ? -20.391 32.719 4.176 1 97 444 VAL A C 1
ATOM 3355 O O . VAL A 1 444 ? -19.844 32.781 5.277 1 97 444 VAL A O 1
ATOM 3358 N N . ILE A 1 445 ? -21.547 33.25 3.959 1 97.56 445 ILE A N 1
ATOM 3359 C CA . ILE A 1 445 ? -22.266 34.094 4.898 1 97.56 445 ILE A CA 1
ATOM 3360 C C . ILE A 1 445 ? -22.562 33.312 6.172 1 97.56 445 ILE A C 1
ATOM 3362 O O . ILE A 1 445 ? -22.812 32.094 6.121 1 97.56 445 ILE A O 1
ATOM 3366 N N . ASP A 1 446 ? -22.484 33.938 7.371 1 98.12 446 ASP A N 1
ATOM 3367 C CA . ASP A 1 446 ? -22.922 33.438 8.672 1 98.12 446 ASP A CA 1
ATOM 3368 C C . ASP A 1 446 ? -22.062 32.25 9.125 1 98.12 446 ASP A C 1
ATOM 3370 O O . ASP A 1 446 ? -22.562 31.344 9.773 1 98.12 446 ASP A O 1
ATOM 3374 N N . THR A 1 447 ? -20.812 32.219 8.742 1 98.12 447 THR A N 1
ATOM 3375 C CA . THR A 1 447 ? -19.984 31.078 9.148 1 98.12 447 THR A CA 1
ATOM 3376 C C . THR A 1 447 ? -18.984 31.5 10.219 1 98.12 447 THR A C 1
ATOM 3378 O O . THR A 1 447 ? -18.328 30.656 10.828 1 98.12 447 THR A O 1
ATOM 3381 N N . ALA A 1 448 ? -18.812 32.75 10.492 1 98.5 448 ALA A N 1
ATOM 3382 C CA . ALA A 1 448 ? -17.891 33.25 11.508 1 98.5 448 ALA A CA 1
ATOM 3383 C C . ALA A 1 448 ? -18.5 33.156 12.906 1 98.5 448 ALA A C 1
ATOM 3385 O O . ALA A 1 448 ? -19.641 33.531 13.125 1 98.5 448 ALA A O 1
ATOM 3386 N N . GLY A 1 449 ? -17.703 32.594 13.82 1 98.62 449 GLY A N 1
ATOM 3387 C CA . GLY A 1 449 ? -18.156 32.594 15.203 1 98.62 449 GLY A CA 1
ATOM 3388 C C . GLY A 1 449 ? -18.453 34 15.734 1 98.62 449 GLY A C 1
ATOM 3389 O O . GLY A 1 449 ? -17.672 34.906 15.5 1 98.62 449 GLY A O 1
ATOM 3390 N N . ALA A 1 450 ? -19.547 34.125 16.453 1 98.62 450 ALA A N 1
ATOM 3391 C CA . ALA A 1 450 ? -19.969 35.406 16.984 1 98.62 450 ALA A CA 1
ATOM 3392 C C . ALA A 1 450 ? -19.141 35.781 18.219 1 98.62 450 ALA A C 1
ATOM 3394 O O . ALA A 1 450 ? -18.812 34.938 19.031 1 98.62 450 ALA A O 1
ATOM 3395 N N . GLY A 1 451 ? -18.781 37.031 18.312 1 98.31 451 GLY A N 1
ATOM 3396 C CA . GLY A 1 451 ? -18.062 37.562 19.453 1 98.31 451 GLY A CA 1
ATOM 3397 C C . GLY A 1 451 ? -17.984 39.094 19.422 1 98.31 451 GLY A C 1
ATOM 3398 O O . GLY A 1 451 ? -18.5 39.719 18.5 1 98.31 451 GLY A O 1
ATOM 3399 N N . GLU A 1 452 ? -17.5 39.656 20.594 1 98.19 452 GLU A N 1
ATOM 3400 C CA . GLU A 1 452 ? -17.141 41.062 20.5 1 98.19 452 GLU A CA 1
ATOM 3401 C C . GLU A 1 452 ? -16.281 41.344 19.266 1 98.19 452 GLU A C 1
ATOM 3403 O O . GLU A 1 452 ? -16.469 42.344 18.594 1 98.19 452 GLU A O 1
ATOM 3408 N N . PHE A 1 453 ? -15.398 40.469 19.078 1 98.31 453 PHE A N 1
ATOM 3409 C CA . PHE A 1 453 ? -14.688 40.344 17.812 1 98.31 453 PHE A CA 1
ATOM 3410 C C . PHE A 1 453 ? -14.984 39 17.156 1 98.31 453 PHE A C 1
ATOM 3412 O O . PHE A 1 453 ? -14.586 37.938 17.688 1 98.31 453 PHE A O 1
ATOM 3419 N N . ARG A 1 454 ? -15.656 39.031 16.078 1 98.44 454 ARG A N 1
ATOM 3420 C CA . ARG A 1 454 ? -16.094 37.812 15.43 1 98.44 454 ARG A CA 1
ATOM 3421 C C . ARG A 1 454 ? -14.906 37.062 14.805 1 98.44 454 ARG A C 1
ATOM 3423 O O . ARG A 1 454 ? -13.852 37.656 14.57 1 98.44 454 ARG A O 1
ATOM 3430 N N . GLY A 1 455 ? -15.109 35.812 14.547 1 98.31 455 GLY A N 1
ATOM 3431 C CA . GLY A 1 455 ? -14.117 35.062 13.797 1 98.31 455 GLY A CA 1
ATOM 3432 C C . GLY A 1 455 ? -14.109 35.406 12.32 1 98.31 455 GLY A C 1
ATOM 3433 O O . GLY A 1 455 ? -14.945 36.188 11.852 1 98.31 455 GLY A O 1
ATOM 3434 N N . GLY A 1 456 ? -13.117 34.844 11.641 1 98 456 GLY A N 1
ATOM 3435 C CA . GLY A 1 456 ? -13.141 34.906 10.188 1 98 456 GLY A CA 1
ATOM 3436 C C . GLY A 1 456 ? -14.172 33.969 9.562 1 98 456 GLY A C 1
ATOM 3437 O O . GLY A 1 456 ? -14.516 32.938 10.141 1 98 456 GLY A O 1
ATOM 3438 N N . LEU A 1 457 ? -14.641 34.375 8.375 1 98.06 457 LEU A N 1
ATOM 3439 C CA . LEU A 1 457 ? -15.648 33.594 7.688 1 98.06 457 LEU A CA 1
ATOM 3440 C C . LEU A 1 457 ? -15.016 32.344 7.051 1 98.06 457 LEU A C 1
ATOM 3442 O O . LEU A 1 457 ? -13.859 32.375 6.621 1 98.06 457 LEU A O 1
ATOM 3446 N N . GLY A 1 458 ? -15.812 31.297 7.039 1 96.94 458 GLY A N 1
ATOM 3447 C CA . GLY A 1 458 ? -15.445 30.141 6.242 1 96.94 458 GLY A CA 1
ATOM 3448 C C . GLY A 1 458 ? -15.531 30.375 4.75 1 96.94 458 GLY A C 1
ATOM 3449 O O . GLY A 1 458 ? -15.945 31.453 4.316 1 96.94 458 GLY A O 1
ATOM 3450 N N . SER A 1 459 ? -15.156 29.391 4.039 1 96.38 459 SER A N 1
ATOM 3451 C CA . SER A 1 459 ? -15.148 29.531 2.584 1 96.38 459 SER A CA 1
ATOM 3452 C C . SER A 1 459 ? -15.789 28.312 1.916 1 96.38 459 SER A C 1
ATOM 3454 O O . SER A 1 459 ? -15.812 27.219 2.488 1 96.38 459 SER A O 1
ATOM 3456 N N . VAL A 1 460 ? -16.344 28.547 0.802 1 96.62 460 VAL A N 1
ATOM 3457 C CA . VAL A 1 460 ? -16.797 27.469 -0.054 1 96.62 460 VAL A CA 1
ATOM 3458 C C . VAL A 1 460 ? -15.773 27.188 -1.146 1 96.62 460 VAL A C 1
ATOM 3460 O O . VAL A 1 460 ? -15.133 28.109 -1.654 1 96.62 460 VAL A O 1
ATOM 3463 N N . TYR A 1 461 ? -15.547 26.016 -1.432 1 96.38 461 TYR A N 1
ATOM 3464 C CA . TYR A 1 461 ? -14.617 25.562 -2.459 1 96.38 461 TYR A CA 1
ATOM 3465 C C . TYR A 1 461 ? -15.242 24.453 -3.301 1 96.38 461 TYR A C 1
ATOM 3467 O O . TYR A 1 461 ? -15.562 23.375 -2.789 1 96.38 461 TYR A O 1
ATOM 3475 N N . SER A 1 462 ? -15.477 24.719 -4.566 1 96.94 462 SER A N 1
ATOM 3476 C CA . SER A 1 462 ? -16.078 23.734 -5.465 1 96.94 462 SER A CA 1
ATOM 3477 C C . SER A 1 462 ? -15.141 23.375 -6.605 1 96.94 462 SER A C 1
ATOM 3479 O O . SER A 1 462 ? -14.594 24.266 -7.266 1 96.94 462 SER A O 1
ATOM 3481 N N . ILE A 1 463 ? -14.969 22.125 -6.855 1 97.31 463 ILE A N 1
ATOM 3482 C CA . ILE A 1 463 ? -14.039 21.594 -7.848 1 97.31 463 ILE A CA 1
ATOM 3483 C C . ILE A 1 463 ? -14.805 20.797 -8.898 1 97.31 463 ILE A C 1
ATOM 3485 O O . ILE A 1 463 ? -15.5 19.828 -8.562 1 97.31 463 ILE A O 1
ATOM 3489 N N . PHE A 1 464 ? -14.688 21.203 -10.117 1 97.75 464 PHE A N 1
ATOM 3490 C CA . PHE A 1 464 ? -15.266 20.5 -11.258 1 97.75 464 PHE A CA 1
ATOM 3491 C C . PHE A 1 464 ? -14.211 19.641 -11.945 1 97.75 464 PHE A C 1
ATOM 3493 O O . PHE A 1 464 ? -13.102 20.094 -12.203 1 97.75 464 PHE A O 1
ATOM 3500 N N . ALA A 1 465 ? -14.594 18.375 -12.266 1 98.06 465 ALA A N 1
ATOM 3501 C CA . ALA A 1 465 ? -13.625 17.453 -12.859 1 98.06 465 ALA A CA 1
ATOM 3502 C C . ALA A 1 465 ? -13.859 17.312 -14.359 1 98.06 465 ALA A C 1
ATOM 3504 O O . ALA A 1 465 ? -14.992 17.078 -14.805 1 98.06 465 ALA A O 1
ATOM 3505 N N . GLU A 1 466 ? -12.781 17.391 -15.117 1 97.69 466 GLU A N 1
ATOM 3506 C CA . GLU A 1 466 ? -12.82 17.156 -16.562 1 97.69 466 GLU A CA 1
ATOM 3507 C C . GLU A 1 466 ? -12.352 15.75 -16.891 1 97.69 466 GLU A C 1
ATOM 3509 O O . GLU A 1 466 ? -12.477 15.305 -18.047 1 97.69 466 GLU A O 1
ATOM 3514 N N . SER A 1 467 ? -11.766 15.062 -15.984 1 97.62 467 SER A N 1
ATOM 3515 C CA . SER A 1 467 ? -11.383 13.656 -16.031 1 97.62 467 SER A CA 1
ATOM 3516 C C . SER A 1 467 ? -11.789 12.938 -14.742 1 97.62 467 SER A C 1
ATOM 3518 O O . SER A 1 467 ? -11.906 13.555 -13.688 1 97.62 467 SER A O 1
ATOM 3520 N N . ASP A 1 468 ? -12.062 11.617 -14.914 1 96.69 468 ASP A N 1
ATOM 3521 C CA . ASP A 1 468 ? -12.258 10.852 -13.68 1 96.69 468 ASP A CA 1
ATOM 3522 C C . ASP A 1 468 ? -11.086 11.055 -12.719 1 96.69 468 ASP A C 1
ATOM 3524 O O . ASP A 1 468 ? -9.93 10.961 -13.117 1 96.69 468 ASP A O 1
ATOM 3528 N N . THR A 1 469 ? -11.406 11.422 -11.484 1 96.62 469 THR A N 1
ATOM 3529 C CA . THR A 1 469 ? -10.391 11.844 -10.531 1 96.62 469 THR A CA 1
ATOM 3530 C C . THR A 1 469 ? -10.539 11.086 -9.211 1 96.62 469 THR A C 1
ATOM 3532 O O . THR A 1 469 ? -11.633 11 -8.656 1 96.62 469 THR A O 1
ATOM 3535 N N . MET A 1 470 ? -9.414 10.484 -8.805 1 94.81 470 MET A N 1
ATOM 3536 C CA . MET A 1 470 ? -9.383 9.898 -7.473 1 94.81 470 MET A CA 1
ATOM 3537 C C . MET A 1 470 ? -9.219 10.969 -6.402 1 94.81 470 MET A C 1
ATOM 3539 O O . MET A 1 470 ? -8.359 11.852 -6.527 1 94.81 470 MET A O 1
ATOM 3543 N N . VAL A 1 471 ? -10.047 10.875 -5.289 1 96.56 471 VAL A N 1
ATOM 3544 C CA . VAL A 1 471 ? -10.078 11.953 -4.305 1 96.56 471 VAL A CA 1
ATOM 3545 C C . VAL A 1 471 ? -9.914 11.375 -2.902 1 96.56 471 VAL A C 1
ATOM 3547 O O . VAL A 1 471 ? -10.531 10.359 -2.568 1 96.56 471 VAL A O 1
ATOM 3550 N N . THR A 1 472 ? -9.062 11.922 -2.135 1 96 472 THR A N 1
ATOM 3551 C CA . THR A 1 472 ? -8.938 11.695 -0.7 1 96 472 THR A CA 1
ATOM 3552 C C . THR A 1 472 ? -9.258 12.969 0.082 1 96 472 THR A C 1
ATOM 3554 O O . THR A 1 472 ? -8.734 14.039 -0.234 1 96 472 THR A O 1
ATOM 3557 N N . ILE A 1 473 ? -10.094 12.836 1.089 1 96.06 473 ILE A N 1
ATOM 3558 C CA . ILE A 1 473 ? -10.5 13.992 1.883 1 96.06 473 ILE A CA 1
ATOM 3559 C C . ILE A 1 473 ? -9.992 13.836 3.314 1 96.06 473 ILE A C 1
ATOM 3561 O O . ILE A 1 473 ? -10.141 12.781 3.924 1 96.06 473 ILE A O 1
ATOM 3565 N N . THR A 1 474 ? -9.406 14.852 3.771 1 95.38 474 THR A N 1
ATOM 3566 C CA . THR A 1 474 ? -8.992 14.977 5.164 1 95.38 474 THR A CA 1
ATOM 3567 C C . THR A 1 474 ? -9.664 16.172 5.828 1 95.38 474 THR A C 1
ATOM 3569 O O . THR A 1 474 ? -9.234 17.312 5.656 1 95.38 474 THR A O 1
ATOM 3572 N N . ALA A 1 475 ? -10.688 15.852 6.578 1 95.56 475 ALA A N 1
ATOM 3573 C CA . ALA A 1 475 ? -11.445 16.906 7.234 1 95.56 475 ALA A CA 1
ATOM 3574 C C . ALA A 1 475 ? -11.766 16.547 8.68 1 95.56 475 ALA A C 1
ATOM 3576 O O . ALA A 1 475 ? -12.078 15.383 8.977 1 95.56 475 ALA A O 1
ATOM 3577 N N . ASP A 1 476 ? -11.602 17.453 9.484 1 95.69 476 ASP A N 1
ATOM 3578 C CA . ASP A 1 476 ? -12.031 17.422 10.875 1 95.69 476 ASP A CA 1
ATOM 3579 C C . ASP A 1 476 ? -12.883 18.641 11.219 1 95.69 476 ASP A C 1
ATOM 3581 O O . ASP A 1 476 ? -13.391 19.312 10.328 1 95.69 476 ASP A O 1
ATOM 3585 N N . ARG A 1 477 ? -13.219 18.828 12.5 1 96.75 477 ARG A N 1
ATOM 3586 C CA . ARG A 1 477 ? -14.133 19.906 12.852 1 96.75 477 ARG A CA 1
ATOM 3587 C C . ARG A 1 477 ? -15.414 19.844 12.039 1 96.75 477 ARG A C 1
ATOM 3589 O O . ARG A 1 477 ? -15.875 20.844 11.508 1 96.75 477 ARG A O 1
ATOM 3596 N N . VAL A 1 478 ? -15.836 18.641 11.828 1 96.94 478 VAL A N 1
ATOM 3597 C CA . VAL A 1 478 ? -17.094 18.359 11.156 1 96.94 478 VAL A CA 1
ATOM 3598 C C . VAL A 1 478 ? -18.219 18.281 12.188 1 96.94 478 VAL A C 1
ATOM 3600 O O . VAL A 1 478 ? -19.312 18.828 11.977 1 96.94 478 VAL A O 1
ATOM 3603 N N . ARG A 1 479 ? -17.938 17.719 13.344 1 95.06 479 ARG A N 1
ATOM 3604 C CA . ARG A 1 479 ? -18.906 17.547 14.422 1 95.06 479 ARG A CA 1
ATOM 3605 C C . ARG A 1 479 ? -19.156 18.875 15.133 1 95.06 479 ARG A C 1
ATOM 3607 O O . ARG A 1 479 ? -20.281 19.141 15.555 1 95.06 479 ARG A O 1
ATOM 3614 N N . CYS A 1 480 ? -18.094 19.547 15.305 1 93.31 480 CYS A N 1
ATOM 3615 C CA . CYS A 1 480 ? -18.156 20.812 16.016 1 93.31 480 CYS A CA 1
ATOM 3616 C C . CYS A 1 480 ? -17.25 21.859 15.375 1 93.31 480 CYS A C 1
ATOM 3618 O O . CYS A 1 480 ? -16.109 21.531 15.008 1 93.31 480 CYS A O 1
ATOM 3620 N N . GLY A 1 481 ? -17.75 23 15.312 1 94.81 481 GLY A N 1
ATOM 3621 C CA . GLY A 1 481 ? -16.938 24.078 14.758 1 94.81 481 GLY A CA 1
ATOM 3622 C C . GLY A 1 481 ? -15.852 24.562 15.711 1 94.81 481 GLY A C 1
ATOM 3623 O O . GLY A 1 481 ? -15.742 24.062 16.828 1 94.81 481 GLY A O 1
ATOM 3624 N N . ALA A 1 482 ? -15.055 25.453 15.219 1 95.81 482 ALA A N 1
ATOM 3625 C CA . ALA A 1 482 ? -13.969 26.031 16.016 1 95.81 482 ALA A CA 1
ATOM 3626 C C . ALA A 1 482 ? -14.516 26.781 17.234 1 95.81 482 ALA A C 1
ATOM 3628 O O . ALA A 1 482 ? -15.32 27.703 17.078 1 95.81 482 ALA A O 1
ATOM 3629 N N . PRO A 1 483 ? -14.039 26.453 18.375 1 95.69 483 PRO A N 1
ATOM 3630 C CA . PRO A 1 483 ? -14.594 27.094 19.562 1 95.69 483 PRO A CA 1
ATOM 3631 C C . PRO A 1 483 ? -14.203 28.578 19.672 1 95.69 483 PRO A C 1
ATOM 3633 O O . PRO A 1 483 ? -13.117 28.969 19.234 1 95.69 483 PRO A O 1
ATOM 3636 N N . GLY A 1 484 ? -15.078 29.328 20.281 1 94.69 484 GLY A N 1
ATOM 3637 C CA . GLY A 1 484 ? -14.75 30.703 20.625 1 94.69 484 GLY A CA 1
ATOM 3638 C C . GLY A 1 484 ? -13.922 30.812 21.891 1 94.69 484 GLY A C 1
ATOM 3639 O O . GLY A 1 484 ? -13.523 29.797 22.484 1 94.69 484 GLY A O 1
ATOM 3640 N N . SER A 1 485 ? -13.594 32 22.188 1 93.88 485 SER A N 1
ATOM 3641 C CA . SER A 1 485 ? -12.859 32.312 23.406 1 93.88 485 SER A CA 1
ATOM 3642 C C . SER A 1 485 ? -13.477 33.5 24.156 1 93.88 485 SER A C 1
ATOM 3644 O O . SER A 1 485 ? -14.117 34.344 23.547 1 93.88 485 SER A O 1
ATOM 3646 N N . ASN A 1 486 ? -13.391 33.438 25.516 1 92.94 486 ASN A N 1
ATOM 3647 C CA . ASN A 1 486 ? -13.836 34.531 26.391 1 92.94 486 ASN A CA 1
ATOM 3648 C C . ASN A 1 486 ? -15.297 34.875 26.141 1 92.94 486 ASN A C 1
ATOM 3650 O O . ASN A 1 486 ? -15.648 36.062 26.016 1 92.94 486 ASN A O 1
ATOM 3654 N N . GLY A 1 487 ? -16.062 33.844 25.938 1 92.88 487 GLY A N 1
ATOM 3655 C CA . GLY A 1 487 ? -17.484 34.031 25.812 1 92.88 487 GLY A CA 1
ATOM 3656 C C . GLY A 1 487 ? -17.969 34.062 24.375 1 92.88 487 GLY A C 1
ATOM 3657 O O . GLY A 1 487 ? -19.172 34.094 24.109 1 92.88 487 GLY A O 1
ATOM 3658 N N . GLY A 1 488 ? -17.078 34.031 23.422 1 96.31 488 GLY A N 1
ATOM 3659 C CA . GLY A 1 488 ? -17.422 34 22.016 1 96.31 488 GLY A CA 1
ATOM 3660 C C . GLY A 1 488 ? -18 32.656 21.578 1 96.31 488 GLY A C 1
ATOM 3661 O O . GLY A 1 488 ? -17.844 31.656 22.281 1 96.31 488 GLY A O 1
ATOM 3662 N N . GLY A 1 489 ? -18.703 32.656 20.438 1 97.12 489 GLY A N 1
ATOM 3663 C CA . GLY A 1 489 ? -19.312 31.469 19.906 1 97.12 489 GLY A CA 1
ATOM 3664 C C . GLY A 1 489 ? -18.422 30.734 18.922 1 97.12 489 GLY A C 1
ATOM 3665 O O . GLY A 1 489 ? -17.391 31.25 18.5 1 97.12 489 GLY A O 1
ATOM 3666 N N . ALA A 1 490 ? -18.859 29.547 18.609 1 98.06 490 ALA A N 1
ATOM 3667 C CA . ALA A 1 490 ? -18.109 28.688 17.688 1 98.06 490 ALA A CA 1
ATOM 3668 C C . ALA A 1 490 ? -18.375 29.062 16.234 1 98.06 490 ALA A C 1
ATOM 3670 O O . ALA A 1 490 ? -19.484 29.5 15.898 1 98.06 490 ALA A O 1
ATOM 3671 N N . GLY A 1 491 ? -17.297 28.938 15.43 1 98.31 491 GLY A N 1
ATOM 3672 C CA . GLY A 1 491 ? -17.484 29.047 13.992 1 98.31 491 GLY A CA 1
ATOM 3673 C C . GLY A 1 491 ? -18.203 27.859 13.383 1 98.31 491 GLY A C 1
ATOM 3674 O O . GLY A 1 491 ? -18.422 26.844 14.055 1 98.31 491 GLY A O 1
ATOM 3675 N N . SER A 1 492 ? -18.562 28 12.125 1 97.62 492 SER A N 1
ATOM 3676 C CA . SER A 1 492 ? -19.219 26.922 11.406 1 97.62 492 SER A CA 1
ATOM 3677 C C . SER A 1 492 ? -18.281 25.719 11.25 1 97.62 492 SER A C 1
ATOM 3679 O O . SER A 1 492 ? -17.078 25.875 11.023 1 97.62 492 SER A O 1
ATOM 3681 N N . PRO A 1 493 ? -18.812 24.469 11.344 1 97.81 493 PRO A N 1
ATOM 3682 C CA . PRO A 1 493 ? -18.016 23.281 11.016 1 97.81 493 PRO A CA 1
ATOM 3683 C C . PRO A 1 493 ? -17.828 23.094 9.516 1 97.81 493 PRO A C 1
ATOM 3685 O O . PRO A 1 493 ? -18.328 23.891 8.719 1 97.81 493 PRO A O 1
ATOM 3688 N N . ALA A 1 494 ? -17.031 22.109 9.164 1 97.69 494 ALA A N 1
ATOM 3689 C CA . ALA A 1 494 ? -16.781 21.781 7.762 1 97.69 494 ALA A CA 1
ATOM 3690 C C . ALA A 1 494 ? -17.906 20.906 7.195 1 97.69 494 ALA A C 1
ATOM 3692 O O . ALA A 1 494 ? -18.5 20.109 7.914 1 97.69 494 ALA A O 1
ATOM 3693 N N . TYR A 1 495 ? -18.219 21.031 5.926 1 97.69 495 TYR A N 1
ATOM 3694 C CA . TYR A 1 495 ? -19.219 20.25 5.203 1 97.69 495 TYR A CA 1
ATOM 3695 C C . TYR A 1 495 ? -18.703 19.844 3.828 1 97.69 495 TYR A C 1
ATOM 3697 O O . TYR A 1 495 ? -17.781 20.484 3.293 1 97.69 495 TYR A O 1
ATOM 3705 N N . GLY A 1 496 ? -19.234 18.781 3.242 1 97.88 496 GLY A N 1
ATOM 3706 C CA . GLY A 1 496 ? -18.938 18.391 1.875 1 97.88 496 GLY A CA 1
ATOM 3707 C C . GLY A 1 496 ? -20.141 17.797 1.152 1 97.88 496 GLY A C 1
ATOM 3708 O O . GLY A 1 496 ? -20.969 17.125 1.77 1 97.88 496 GLY A O 1
ATOM 3709 N N . TRP A 1 497 ? -20.203 18.016 -0.165 1 98.25 497 TRP A N 1
ATOM 3710 C CA . TRP A 1 497 ? -21.266 17.469 -1.017 1 98.25 497 TRP A CA 1
ATOM 3711 C C . TRP A 1 497 ? -20.688 16.969 -2.34 1 98.25 497 TRP A C 1
ATOM 3713 O O . TRP A 1 497 ? -19.656 17.453 -2.797 1 98.25 497 TRP A O 1
ATOM 3723 N N . TYR A 1 498 ? -21.25 15.961 -2.914 1 98.56 498 TYR A N 1
ATOM 3724 C CA . TYR A 1 498 ? -21.031 15.492 -4.277 1 98.56 498 TYR A CA 1
ATOM 3725 C C . TYR A 1 498 ? -22.156 15.969 -5.195 1 98.56 498 TYR A C 1
ATOM 3727 O O . TYR A 1 498 ? -23.344 15.805 -4.879 1 98.56 498 TYR A O 1
ATOM 3735 N N . ILE A 1 499 ? -21.844 16.609 -6.32 1 98.25 499 ILE A N 1
ATOM 3736 C CA . ILE A 1 499 ? -22.844 17.109 -7.258 1 98.25 499 ILE A CA 1
ATOM 3737 C C . ILE A 1 499 ? -22.688 16.422 -8.609 1 98.25 499 ILE A C 1
ATOM 3739 O O . ILE A 1 499 ? -21.703 16.656 -9.32 1 98.25 499 ILE A O 1
ATOM 3743 N N . GLU A 1 500 ? -23.609 15.625 -8.977 1 97.81 500 GLU A N 1
ATOM 3744 C CA . GLU A 1 500 ? -23.609 14.961 -10.281 1 97.81 500 GLU A CA 1
ATOM 3745 C C . GLU A 1 500 ? -24.031 15.922 -11.391 1 97.81 500 GLU A C 1
ATOM 3747 O O . GLU A 1 500 ? -24.875 16.781 -11.18 1 97.81 500 GLU A O 1
ATOM 3752 N N . ASN A 1 501 ? -23.531 15.766 -12.516 1 97.62 501 ASN A N 1
ATOM 3753 C CA . ASN A 1 501 ? -23.859 16.578 -13.688 1 97.62 501 ASN A CA 1
ATOM 3754 C C . ASN A 1 501 ? -23.859 18.062 -13.359 1 97.62 501 ASN A C 1
ATOM 3756 O O . ASN A 1 501 ? -24.844 18.766 -13.578 1 97.62 501 ASN A O 1
ATOM 3760 N N . PHE A 1 502 ? -22.766 18.547 -12.922 1 97.25 502 PHE A N 1
ATOM 3761 C CA . PHE A 1 502 ? -22.625 19.906 -12.43 1 97.25 502 PHE A CA 1
ATOM 3762 C C . PHE A 1 502 ? -22.828 20.906 -13.57 1 97.25 502 PHE A C 1
ATOM 3764 O O . PHE A 1 502 ? -22.281 20.719 -14.664 1 97.25 502 PHE A O 1
ATOM 3771 N N . ASP A 1 503 ? -23.562 21.938 -13.289 1 95.69 503 ASP A N 1
ATOM 3772 C CA . ASP A 1 503 ? -23.781 23.109 -14.141 1 95.69 503 ASP A CA 1
ATOM 3773 C C . ASP A 1 503 ? -23.688 24.406 -13.344 1 95.69 503 ASP A C 1
ATOM 3775 O O . ASP A 1 503 ? -24.453 24.609 -12.398 1 95.69 503 ASP A O 1
ATOM 3779 N N . LEU A 1 504 ? -22.75 25.219 -13.727 1 92.69 504 LEU A N 1
ATOM 3780 C CA . LEU A 1 504 ? -22.484 26.438 -12.961 1 92.69 504 LEU A CA 1
ATOM 3781 C C . LEU A 1 504 ? -23.734 27.297 -12.859 1 92.69 504 LEU A C 1
ATOM 3783 O O . LEU A 1 504 ? -23.969 27.938 -11.828 1 92.69 504 LEU A O 1
ATOM 3787 N N . ALA A 1 505 ? -24.516 27.359 -13.859 1 92.94 505 ALA A N 1
ATOM 3788 C CA . ALA A 1 505 ? -25.734 28.172 -13.859 1 92.94 505 ALA A CA 1
ATOM 3789 C C . ALA A 1 505 ? -26.734 27.641 -12.844 1 92.94 505 ALA A C 1
ATOM 3791 O O . ALA A 1 505 ? -27.453 28.406 -12.195 1 92.94 505 ALA A O 1
ATOM 3792 N N . GLU A 1 506 ? -26.766 26.344 -12.711 1 93.5 506 GLU A N 1
ATOM 3793 C CA . GLU A 1 506 ? -27.734 25.703 -11.828 1 93.5 506 GLU A CA 1
ATOM 3794 C C . GLU A 1 506 ? -27.172 25.547 -10.414 1 93.5 506 GLU A C 1
ATOM 3796 O O . GLU A 1 506 ? -27.922 25.625 -9.438 1 93.5 506 GLU A O 1
ATOM 3801 N N . HIS A 1 507 ? -25.906 25.328 -10.344 1 94.88 507 HIS A N 1
ATOM 3802 C CA . HIS A 1 507 ? -25.312 24.906 -9.078 1 94.88 507 HIS A CA 1
ATOM 3803 C C . HIS A 1 507 ? -24.375 25.984 -8.523 1 94.88 507 HIS A C 1
ATOM 3805 O O . HIS A 1 507 ? -23.641 25.734 -7.57 1 94.88 507 HIS A O 1
ATOM 3811 N N . GLY A 1 508 ? -24.438 27.188 -8.977 1 93.44 508 GLY A N 1
ATOM 3812 C CA . GLY A 1 508 ? -23.484 28.234 -8.641 1 93.44 508 GLY A CA 1
ATOM 3813 C C . GLY A 1 508 ? -23.703 28.812 -7.246 1 93.44 508 GLY A C 1
ATOM 3814 O O . GLY A 1 508 ? -22.766 29.328 -6.637 1 93.44 508 GLY A O 1
ATOM 3815 N N . ASP A 1 509 ? -24.922 28.781 -6.711 1 94.5 509 ASP A N 1
ATOM 3816 C CA . ASP A 1 509 ? -25.203 29.266 -5.363 1 94.5 509 ASP A CA 1
ATOM 3817 C C . ASP A 1 509 ? -24.75 28.266 -4.312 1 94.5 509 ASP A C 1
ATOM 3819 O O . ASP A 1 509 ? -25.281 27.156 -4.227 1 94.5 509 ASP A O 1
ATOM 3823 N N . PRO A 1 510 ? -23.859 28.656 -3.492 1 92.12 510 PRO A N 1
ATOM 3824 C CA . PRO A 1 510 ? -23.312 27.703 -2.529 1 92.12 510 PRO A CA 1
ATOM 3825 C C . PRO A 1 510 ? -24.344 27.281 -1.477 1 92.12 510 PRO A C 1
ATOM 3827 O O . PRO A 1 510 ? -24.156 26.266 -0.805 1 92.12 510 PRO A O 1
ATOM 3830 N N . LEU A 1 511 ? -25.359 28.016 -1.302 1 94.94 511 LEU A N 1
ATOM 3831 C CA . LEU A 1 511 ? -26.359 27.703 -0.281 1 94.94 511 LEU A CA 1
ATOM 3832 C C . LEU A 1 511 ? -27.5 26.891 -0.867 1 94.94 511 LEU A C 1
ATOM 3834 O O . LEU A 1 511 ? -28.375 26.422 -0.135 1 94.94 511 LEU A O 1
ATOM 3838 N N . ASP A 1 512 ? -27.406 26.672 -2.164 1 94.56 512 ASP A N 1
ATOM 3839 C CA . ASP A 1 512 ? -28.391 25.797 -2.814 1 94.56 512 ASP A CA 1
ATOM 3840 C C . ASP A 1 512 ? -27.922 24.344 -2.82 1 94.56 512 ASP A C 1
ATOM 3842 O O . ASP A 1 512 ? -27 23.984 -3.559 1 94.56 512 ASP A O 1
ATOM 3846 N N . LEU A 1 513 ? -28.578 23.531 -2.104 1 94.06 513 LEU A N 1
ATOM 3847 C CA . LEU A 1 513 ? -28.156 22.156 -1.915 1 94.06 513 LEU A CA 1
ATOM 3848 C C . LEU A 1 513 ? -29.016 21.203 -2.723 1 94.06 513 LEU A C 1
ATOM 3850 O O . LEU A 1 513 ? -28.859 19.984 -2.627 1 94.06 513 LEU A O 1
ATOM 3854 N N . ARG A 1 514 ? -30 21.703 -3.631 1 92 514 ARG A N 1
ATOM 3855 C CA . ARG A 1 514 ? -30.812 20.828 -4.484 1 92 514 ARG A CA 1
ATOM 3856 C C . ARG A 1 514 ? -29.938 20.031 -5.438 1 92 514 ARG A C 1
ATOM 3858 O O . ARG A 1 514 ? -29.062 20.594 -6.117 1 92 514 ARG A O 1
ATOM 3865 N N . GLY A 1 515 ? -30.078 18.703 -5.273 1 91.75 515 GLY A N 1
ATOM 3866 C CA . GLY A 1 515 ? -29.375 17.812 -6.172 1 91.75 515 GLY A CA 1
ATOM 3867 C C . GLY A 1 515 ? -27.953 17.484 -5.707 1 91.75 515 GLY A C 1
ATOM 3868 O O . GLY A 1 515 ? -27.234 16.766 -6.383 1 91.75 515 GLY A O 1
ATOM 3869 N N . ALA A 1 516 ? -27.594 18.094 -4.594 1 95.88 516 ALA A N 1
ATOM 3870 C CA . ALA A 1 516 ? -26.266 17.812 -4.035 1 95.88 516 ALA A CA 1
ATOM 3871 C C . ALA A 1 516 ? -26.344 16.703 -2.992 1 95.88 516 ALA A C 1
ATOM 3873 O O . ALA A 1 516 ? -27.156 16.766 -2.07 1 95.88 516 ALA A O 1
ATOM 3874 N N . GLU A 1 517 ? -25.562 15.68 -3.133 1 97.44 517 GLU A N 1
ATOM 3875 C CA . GLU A 1 517 ? -25.5 14.578 -2.174 1 97.44 517 GLU A CA 1
ATOM 3876 C C . GLU A 1 517 ? -24.531 14.891 -1.032 1 97.44 517 GLU A C 1
ATOM 3878 O O . GLU A 1 517 ? -23.344 15.133 -1.261 1 97.44 517 GLU A O 1
ATOM 3883 N N . PRO A 1 518 ? -25.062 14.93 0.199 1 97.81 518 PRO A N 1
ATOM 3884 C CA . PRO A 1 518 ? -24.141 15.172 1.306 1 97.81 518 PRO A CA 1
ATOM 3885 C C . PRO A 1 518 ? -23.078 14.086 1.43 1 97.81 518 PRO A C 1
ATOM 3887 O O . PRO A 1 518 ? -23.391 12.898 1.397 1 97.81 518 PRO A O 1
ATOM 3890 N N . LEU A 1 519 ? -21.844 14.484 1.548 1 97.94 519 LEU A N 1
ATOM 3891 C CA . LEU A 1 519 ? -20.734 13.555 1.769 1 97.94 519 LEU A CA 1
ATOM 3892 C C . LEU A 1 519 ? -20.438 13.414 3.256 1 97.94 519 LEU A C 1
ATOM 3894 O O . LEU A 1 519 ? -20.297 12.297 3.762 1 97.94 519 LEU A O 1
ATOM 3898 N N . PHE A 1 520 ? -20.328 14.477 3.986 1 97.5 520 PHE A N 1
ATOM 3899 C CA . PHE A 1 520 ? -20.078 14.508 5.422 1 97.5 520 PHE A CA 1
ATOM 3900 C C . PHE A 1 520 ? -20.516 15.836 6.023 1 97.5 520 PHE A C 1
ATOM 3902 O O . PHE A 1 520 ? -20.609 16.844 5.32 1 97.5 520 PHE A O 1
ATOM 3909 N N . GLY A 1 521 ? -20.875 15.891 7.305 1 97.38 521 GLY A N 1
ATOM 3910 C CA . GLY A 1 521 ? -21.312 17.078 8.008 1 97.38 521 GLY A CA 1
ATOM 3911 C C . GLY A 1 521 ? -22.297 16.797 9.125 1 97.38 521 GLY A C 1
ATOM 3912 O O . GLY A 1 521 ? -22.516 15.633 9.477 1 97.38 521 GLY A O 1
ATOM 3913 N N . MET A 1 522 ? -22.766 17.859 9.688 1 97.31 522 MET A N 1
ATOM 3914 C CA . MET A 1 522 ? -23.859 17.828 10.641 1 97.31 522 MET A CA 1
ATOM 3915 C C . MET A 1 522 ? -25.172 18.203 9.961 1 97.31 522 MET A C 1
ATOM 3917 O O . MET A 1 522 ? -25.359 19.344 9.523 1 97.31 522 MET A O 1
ATOM 3921 N N . PHE A 1 523 ? -26.109 17.25 9.992 1 97.44 523 PHE A N 1
ATOM 3922 C CA . PHE A 1 523 ? -27.328 17.484 9.242 1 97.44 523 PHE A CA 1
ATOM 3923 C C . PHE A 1 523 ? -28.547 17.172 10.102 1 97.44 523 PHE A C 1
ATOM 3925 O O . PHE A 1 523 ? -28.5 16.312 10.977 1 97.44 523 PHE A O 1
ATOM 3932 N N . ASP A 1 524 ? -29.625 17.891 9.875 1 96.38 524 ASP A N 1
ATOM 3933 C CA . ASP A 1 524 ? -30.906 17.562 10.508 1 96.38 524 ASP A CA 1
ATOM 3934 C C . ASP A 1 524 ? -31.688 16.547 9.688 1 96.38 524 ASP A C 1
ATOM 3936 O O . ASP A 1 524 ? -31.141 15.945 8.758 1 96.38 524 ASP A O 1
ATOM 3940 N N . GLU A 1 525 ? -32.875 16.266 10.039 1 95 525 GLU A N 1
ATOM 3941 C CA . GLU A 1 525 ? -33.688 15.219 9.43 1 95 525 GLU A CA 1
ATOM 3942 C C . GLU A 1 525 ? -33.969 15.531 7.965 1 95 525 GLU A C 1
ATOM 3944 O O . GLU A 1 525 ? -34.188 14.625 7.16 1 95 525 GLU A O 1
ATOM 3949 N N . GLN A 1 526 ? -33.969 16.797 7.68 1 92.94 526 GLN A N 1
ATOM 3950 C CA . GLN A 1 526 ? -34.312 17.203 6.32 1 92.94 526 GLN A CA 1
ATOM 3951 C C . GLN A 1 526 ? -33.062 17.328 5.465 1 92.94 526 GLN A C 1
ATOM 3953 O O . GLN A 1 526 ? -33.125 17.688 4.285 1 92.94 526 GLN A O 1
ATOM 3958 N N . GLY A 1 527 ? -31.922 17.125 6.055 1 93.62 527 GLY A N 1
ATOM 3959 C CA . GLY A 1 527 ? -30.672 17.219 5.324 1 93.62 527 GLY A CA 1
ATOM 3960 C C . GLY A 1 527 ? -30.062 18.609 5.363 1 93.62 527 GLY A C 1
ATOM 3961 O O . GLY A 1 527 ? -29.109 18.906 4.641 1 93.62 527 GLY A O 1
ATOM 3962 N N . ARG A 1 528 ? -30.625 19.516 6.188 1 95.25 528 ARG A N 1
ATOM 3963 C CA . ARG A 1 528 ? -30.094 20.859 6.352 1 95.25 528 ARG A CA 1
ATOM 3964 C C . ARG A 1 528 ? -28.859 20.859 7.25 1 95.25 528 ARG A C 1
ATOM 3966 O O . ARG A 1 528 ? -28.844 20.203 8.289 1 95.25 528 ARG A O 1
ATOM 3973 N N . PRO A 1 529 ? -27.844 21.547 6.758 1 97.25 529 PRO A N 1
ATOM 3974 C CA . PRO A 1 529 ? -26.75 21.719 7.703 1 97.25 529 PRO A CA 1
ATOM 3975 C C . PRO A 1 529 ? -27.188 22.359 9.016 1 97.25 529 PRO A C 1
ATOM 3977 O O . PRO A 1 529 ? -27.797 23.438 9.016 1 97.25 529 PRO A O 1
ATOM 3980 N N . ASP A 1 530 ? -26.938 21.719 10.094 1 96.31 530 ASP A N 1
ATOM 3981 C CA . ASP A 1 530 ? -27.359 22.172 11.414 1 96.31 530 ASP A CA 1
ATOM 3982 C C . ASP A 1 530 ? -26.359 21.766 12.484 1 96.31 530 ASP A C 1
ATOM 3984 O O . ASP A 1 530 ? -26.531 20.734 13.141 1 96.31 530 ASP A O 1
ATOM 3988 N N . PRO A 1 531 ? -25.375 22.578 12.664 1 96.19 531 PRO A N 1
ATOM 3989 C CA . PRO A 1 531 ? -24.359 22.234 13.664 1 96.19 531 PRO A CA 1
ATOM 3990 C C . PRO A 1 531 ? -24.906 22.297 15.094 1 96.19 531 PRO A C 1
ATOM 3992 O O . PRO A 1 531 ? -24.281 21.781 16.016 1 96.19 531 PRO A O 1
ATOM 3995 N N . ASN A 1 532 ? -25.984 22.922 15.312 1 93.69 532 ASN A N 1
ATOM 3996 C CA . ASN A 1 532 ? -26.516 23.125 16.656 1 93.69 532 ASN A CA 1
ATOM 3997 C C . ASN A 1 532 ? -27.406 21.969 17.094 1 93.69 532 ASN A C 1
ATOM 3999 O O . ASN A 1 532 ? -27.406 21.594 18.281 1 93.69 532 ASN A O 1
ATOM 4003 N N . ASN A 1 533 ? -28.141 21.328 16.125 1 93.44 533 ASN A N 1
ATOM 4004 C CA . ASN A 1 533 ? -29.094 20.297 16.531 1 93.44 533 ASN A CA 1
ATOM 4005 C C . ASN A 1 533 ? -29.016 19.078 15.625 1 93.44 533 ASN A C 1
ATOM 4007 O O . ASN A 1 533 ? -29.719 18.094 15.844 1 93.44 533 ASN A O 1
ATOM 4011 N N . GLY A 1 534 ? -28.234 19.141 14.664 1 95.56 534 GLY A N 1
ATOM 4012 C CA . GLY A 1 534 ? -28.125 18.031 13.727 1 95.56 534 GLY A CA 1
ATOM 4013 C C . GLY A 1 534 ? -27.312 16.875 14.266 1 95.56 534 GLY A C 1
ATOM 4014 O O . GLY A 1 534 ? -26.969 16.859 15.453 1 95.56 534 GLY A O 1
ATOM 4015 N N . GLU A 1 535 ? -27.141 15.852 13.375 1 96.25 535 GLU A N 1
ATOM 4016 C CA . GLU A 1 535 ? -26.375 14.656 13.711 1 96.25 535 GLU A CA 1
ATOM 4017 C C . GLU A 1 535 ? -25.219 14.445 12.742 1 96.25 535 GLU A C 1
ATOM 4019 O O . GLU A 1 535 ? -25.375 14.656 11.539 1 96.25 535 GLU A O 1
ATOM 4024 N N . PHE A 1 536 ? -24.188 14.008 13.336 1 95.75 536 PHE A N 1
ATOM 4025 C CA . PHE A 1 536 ? -22.969 13.766 12.562 1 95.75 536 PHE A CA 1
ATOM 4026 C C . PHE A 1 536 ? -23.188 12.648 11.547 1 95.75 536 PHE A C 1
ATOM 4028 O O . PHE A 1 536 ? -23.562 11.531 11.906 1 95.75 536 PHE A O 1
ATOM 4035 N N . GLY A 1 537 ? -23.062 12.961 10.273 1 94.75 537 GLY A N 1
ATOM 4036 C CA . GLY A 1 537 ? -23.109 12 9.188 1 94.75 537 GLY A CA 1
ATOM 4037 C C . GLY A 1 537 ? -24.531 11.594 8.812 1 94.75 537 GLY A C 1
ATOM 4038 O O . GLY A 1 537 ? -24.734 10.711 7.984 1 94.75 537 GLY A O 1
ATOM 4039 N N . ARG A 1 538 ? -25.547 12.188 9.367 1 95.88 538 ARG A N 1
ATOM 4040 C CA . ARG A 1 538 ? -26.906 11.797 9.055 1 95.88 538 ARG A CA 1
ATOM 4041 C C . ARG A 1 538 ? -27.219 12.008 7.578 1 95.88 538 ARG A C 1
ATOM 4043 O O . ARG A 1 538 ? -27.141 13.133 7.078 1 95.88 538 ARG A O 1
ATOM 4050 N N . GLY A 1 539 ? -27.594 10.891 7.008 1 95.75 539 GLY A N 1
ATOM 4051 C CA . GLY A 1 539 ? -27.969 10.969 5.605 1 95.75 539 GLY A CA 1
ATOM 4052 C C . GLY A 1 539 ? -26.797 11.18 4.676 1 95.75 539 GLY A C 1
ATOM 4053 O O . GLY A 1 539 ? -26.969 11.328 3.463 1 95.75 539 GLY A O 1
ATOM 4054 N N . ALA A 1 540 ? -25.672 11.328 5.168 1 97.12 540 ALA A N 1
ATOM 4055 C CA . ALA A 1 540 ? -24.484 11.547 4.352 1 97.12 540 ALA A CA 1
ATOM 4056 C C . ALA A 1 540 ? -23.906 10.227 3.855 1 97.12 540 ALA A C 1
ATOM 4058 O O . ALA A 1 540 ? -24.172 9.172 4.43 1 97.12 540 ALA A O 1
ATOM 4059 N N . ARG A 1 541 ? -23.125 10.234 2.787 1 96.38 541 ARG A N 1
ATOM 4060 C CA . ARG A 1 541 ? -22.484 9.07 2.197 1 96.38 541 ARG A CA 1
ATOM 4061 C C . ARG A 1 541 ? -21.484 8.445 3.164 1 96.38 541 ARG A C 1
ATOM 4063 O O . ARG A 1 541 ? -21.312 7.227 3.195 1 96.38 541 ARG A O 1
ATOM 4070 N N . TYR A 1 542 ? -20.781 9.32 3.938 1 95.81 542 TYR A N 1
ATOM 4071 C CA . TYR A 1 542 ? -19.75 8.875 4.859 1 95.81 542 TYR A CA 1
ATOM 4072 C C . TYR A 1 542 ? -20.047 9.336 6.281 1 95.81 542 TYR A C 1
ATOM 4074 O O . TYR A 1 542 ? -20.516 10.461 6.488 1 95.81 542 TYR A O 1
ATOM 4082 N N . GLN A 1 543 ? -19.719 8.547 7.277 1 94.31 543 GLN A N 1
ATOM 4083 C CA . GLN A 1 543 ? -19.797 8.898 8.695 1 94.31 543 GLN A CA 1
ATOM 4084 C C . GLN A 1 543 ? -18.438 9.336 9.234 1 94.31 543 GLN A C 1
ATOM 4086 O O . GLN A 1 543 ? -18.047 8.922 10.32 1 94.31 543 GLN A O 1
ATOM 4091 N N . THR A 1 544 ? -17.703 9.984 8.375 1 95.31 544 THR A N 1
ATOM 4092 C CA . THR A 1 544 ? -16.359 10.477 8.656 1 95.31 544 THR A CA 1
ATOM 4093 C C . THR A 1 544 ? -15.969 11.578 7.68 1 95.31 544 THR A C 1
ATOM 4095 O O . THR A 1 544 ? -16.484 11.633 6.559 1 95.31 544 THR A O 1
ATOM 4098 N N . GLY A 1 545 ? -15.227 12.492 8.156 1 95.62 545 GLY A N 1
ATOM 4099 C CA . GLY A 1 545 ? -14.594 13.438 7.25 1 95.62 545 GLY A CA 1
ATOM 4100 C C . GLY A 1 545 ? -13.242 12.977 6.746 1 95.62 545 GLY A C 1
ATOM 4101 O O . GLY A 1 545 ? -12.523 13.727 6.082 1 95.62 545 GLY A O 1
ATOM 4102 N N . LYS A 1 546 ? -12.812 11.781 7.051 1 96.25 546 LYS A N 1
ATOM 4103 C CA . LYS A 1 546 ? -11.508 11.219 6.715 1 96.25 546 LYS A CA 1
ATOM 4104 C C . LYS A 1 546 ? -11.656 9.945 5.883 1 96.25 546 LYS A C 1
ATOM 4106 O O . LYS A 1 546 ? -11.656 8.844 6.422 1 96.25 546 LYS A O 1
ATOM 4111 N N . PHE A 1 547 ? -11.656 10.078 4.578 1 94.31 547 PHE A N 1
ATOM 4112 C CA . PHE A 1 547 ? -11.844 8.906 3.734 1 94.31 547 PHE A CA 1
ATOM 4113 C C . PHE A 1 547 ? -11.07 9.047 2.43 1 94.31 547 PHE A C 1
ATOM 4115 O O . PHE A 1 547 ? -10.703 10.156 2.037 1 94.31 547 PHE A O 1
ATOM 4122 N N . SER A 1 548 ? -10.766 7.922 1.84 1 94.25 548 SER A N 1
ATOM 4123 C CA . SER A 1 548 ? -10.117 7.82 0.539 1 94.25 548 SER A CA 1
ATOM 4124 C C . SER A 1 548 ? -10.945 6.984 -0.431 1 94.25 548 SER A C 1
ATOM 4126 O O . SER A 1 548 ? -11.969 6.406 -0.046 1 94.25 548 SER A O 1
ATOM 4128 N N . GLY A 1 549 ? -10.578 7.004 -1.72 1 91.06 549 GLY A N 1
ATOM 4129 C CA . GLY A 1 549 ? -11.18 6.121 -2.709 1 91.06 549 GLY A CA 1
ATOM 4130 C C . GLY A 1 549 ? -12.406 6.715 -3.377 1 91.06 549 GLY A C 1
ATOM 4131 O O . GLY A 1 549 ? -13.094 6.035 -4.141 1 91.06 549 GLY A O 1
ATOM 4132 N N . LEU A 1 550 ? -12.703 7.93 -3.078 1 96 550 LEU A N 1
ATOM 4133 C CA . LEU A 1 550 ? -13.797 8.594 -3.781 1 96 550 LEU A CA 1
ATOM 4134 C C . LEU A 1 550 ? -13.414 8.883 -5.227 1 96 550 LEU A C 1
ATOM 4136 O O . LEU A 1 550 ? -12.336 9.406 -5.496 1 96 550 LEU A O 1
ATOM 4140 N N . VAL A 1 551 ? -14.258 8.477 -6.129 1 96.19 551 VAL A N 1
ATOM 4141 C CA . VAL A 1 551 ? -14.031 8.789 -7.535 1 96.19 551 VAL A CA 1
ATOM 4142 C C . VAL A 1 551 ? -14.93 9.945 -7.961 1 96.19 551 VAL A C 1
ATOM 4144 O O . VAL A 1 551 ? -16.156 9.836 -7.93 1 96.19 551 VAL A O 1
ATOM 4147 N N . LEU A 1 552 ? -14.375 11.047 -8.242 1 98.25 552 LEU A N 1
ATOM 4148 C CA . LEU A 1 552 ? -15.07 12.164 -8.875 1 98.25 552 LEU A CA 1
ATOM 4149 C C . LEU A 1 552 ? -15.125 11.984 -10.391 1 98.25 552 LEU A C 1
ATOM 4151 O O . LEU A 1 552 ? -14.102 12.109 -11.07 1 98.25 552 LEU A O 1
ATOM 4155 N N . LYS A 1 553 ? -16.281 11.758 -10.891 1 98.06 553 LYS A N 1
ATOM 4156 C CA . LYS A 1 553 ? -16.438 11.469 -12.312 1 98.06 553 LYS A CA 1
ATOM 4157 C C . LYS A 1 553 ? -16.312 12.734 -13.156 1 98.06 553 LYS A C 1
ATOM 4159 O O . LYS A 1 553 ? -16.688 13.82 -12.711 1 98.06 553 LYS A O 1
ATOM 4164 N N . ALA A 1 554 ? -15.812 12.516 -14.422 1 98.06 554 ALA A N 1
ATOM 4165 C CA . ALA A 1 554 ? -15.82 13.633 -15.359 1 98.06 554 ALA A CA 1
ATOM 4166 C C . ALA A 1 554 ? -17.234 14.195 -15.531 1 98.06 554 ALA A C 1
ATOM 4168 O O . ALA A 1 554 ? -18.188 13.445 -15.727 1 98.06 554 ALA A O 1
ATOM 4169 N N . GLY A 1 555 ? -17.344 15.492 -15.328 1 98.19 555 GLY A N 1
ATOM 4170 C CA . GLY A 1 555 ? -18.641 16.141 -15.461 1 98.19 555 GLY A CA 1
ATOM 4171 C C . GLY A 1 555 ? -19.281 16.453 -14.125 1 98.19 555 GLY A C 1
ATOM 4172 O O . GLY A 1 555 ? -20.234 17.234 -14.055 1 98.19 555 GLY A O 1
ATOM 4173 N N . ASP A 1 556 ? -18.812 15.867 -13.047 1 98.38 556 ASP A N 1
ATOM 4174 C CA . ASP A 1 556 ? -19.344 16.078 -11.703 1 98.38 556 ASP A CA 1
ATOM 4175 C C . ASP A 1 556 ? -18.469 17.078 -10.93 1 98.38 556 ASP A C 1
ATOM 4177 O O . ASP A 1 556 ? -17.438 17.516 -11.43 1 98.38 556 ASP A O 1
ATOM 4181 N N . ALA A 1 557 ? -18.984 17.438 -9.719 1 98.44 557 ALA A N 1
ATOM 4182 C CA . ALA A 1 557 ? -18.234 18.375 -8.898 1 98.44 557 ALA A CA 1
ATOM 4183 C C . ALA A 1 557 ? -18.312 18 -7.422 1 98.44 557 ALA A C 1
ATOM 4185 O O . ALA A 1 557 ? -19.219 17.281 -7 1 98.44 557 ALA A O 1
ATOM 4186 N N . LEU A 1 558 ? -17.328 18.453 -6.746 1 98.06 558 LEU A N 1
ATOM 4187 C CA . LEU A 1 558 ? -17.312 18.438 -5.289 1 98.06 558 LEU A CA 1
ATOM 4188 C C . LEU A 1 558 ? -17.453 19.844 -4.734 1 98.06 558 LEU A C 1
ATOM 4190 O O . LEU A 1 558 ? -16.891 20.797 -5.289 1 98.06 558 LEU A O 1
ATOM 4194 N N . ARG A 1 559 ? -18.172 19.984 -3.682 1 97.75 559 ARG A N 1
ATOM 4195 C CA . ARG A 1 559 ? -18.312 21.25 -2.977 1 97.75 559 ARG A CA 1
ATOM 4196 C C . ARG A 1 559 ? -18 21.094 -1.492 1 97.75 559 ARG A C 1
ATOM 4198 O O . ARG A 1 559 ? -18.531 20.203 -0.834 1 97.75 559 ARG A O 1
ATOM 4205 N N . PHE A 1 560 ? -17.188 21.984 -1.01 1 97.25 560 PHE A N 1
ATOM 4206 C CA . PHE A 1 560 ? -16.812 21.969 0.402 1 97.25 560 PHE A CA 1
ATOM 4207 C C . PHE A 1 560 ? -17.094 23.312 1.045 1 97.25 560 PHE A C 1
ATOM 4209 O O . PHE A 1 560 ? -17.031 24.359 0.38 1 97.25 560 PHE A O 1
ATOM 4216 N N . VAL A 1 561 ? -17.484 23.297 2.244 1 96.69 561 VAL A N 1
ATOM 4217 C CA . VAL A 1 561 ? -17.438 24.469 3.115 1 96.69 561 VAL A CA 1
ATOM 4218 C C . VAL A 1 561 ? -16.359 24.266 4.188 1 96.69 561 VAL A C 1
ATOM 4220 O O . VAL A 1 561 ? -16.438 23.312 4.977 1 96.69 561 VAL A O 1
ATOM 4223 N N . ILE A 1 562 ? -15.383 25.078 4.098 1 96.12 562 ILE A N 1
ATOM 4224 C CA . ILE A 1 562 ? -14.391 25.125 5.164 1 96.12 562 ILE A CA 1
ATOM 4225 C C . ILE A 1 562 ? -14.867 26.062 6.277 1 96.12 562 ILE A C 1
ATOM 4227 O O . ILE A 1 562 ? -15.188 27.219 6.027 1 96.12 562 ILE A O 1
ATOM 4231 N N . GLY A 1 563 ? -14.961 25.719 7.43 1 96.25 563 GLY A N 1
ATOM 4232 C CA . GLY A 1 563 ? -15.633 26.375 8.539 1 96.25 563 GLY A CA 1
ATOM 4233 C C . GLY A 1 563 ? -15.047 27.75 8.859 1 96.25 563 GLY A C 1
ATOM 4234 O O . GLY A 1 563 ? -14.102 28.188 8.195 1 96.25 563 GLY A O 1
ATOM 4235 N N . GLY A 1 564 ? -15.664 28.406 9.758 1 97.62 564 GLY A N 1
ATOM 4236 C CA . GLY A 1 564 ? -15.203 29.703 10.234 1 97.62 564 GLY A CA 1
ATOM 4237 C C . GLY A 1 564 ? -14.445 29.625 11.547 1 97.62 564 GLY A C 1
ATOM 4238 O O . GLY A 1 564 ? -14.406 28.578 12.188 1 97.62 564 GLY A O 1
ATOM 4239 N N . GLY A 1 565 ? -13.781 30.688 11.867 1 98 565 GLY A N 1
ATOM 4240 C CA . GLY A 1 565 ? -13.086 30.781 13.141 1 98 565 GLY A CA 1
ATOM 4241 C C . GLY A 1 565 ? -14 31.125 14.297 1 98 565 GLY A C 1
ATOM 4242 O O . GLY A 1 565 ? -15.102 31.641 14.094 1 98 565 GLY A O 1
ATOM 4243 N N . GLY A 1 566 ? -13.523 30.828 15.484 1 98 566 GLY A N 1
ATOM 4244 C CA . GLY A 1 566 ? -14.266 31.188 16.688 1 98 566 GLY A CA 1
ATOM 4245 C C . GLY A 1 566 ? -14.258 32.688 16.984 1 98 566 GLY A C 1
ATOM 4246 O O . GLY A 1 566 ? -13.336 33.375 16.562 1 98 566 GLY A O 1
ATOM 4247 N N . GLY A 1 567 ? -15.281 33.094 17.672 1 98 567 GLY A N 1
ATOM 4248 C CA . GLY A 1 567 ? -15.336 34.5 18.109 1 98 567 GLY A CA 1
ATOM 4249 C C . GLY A 1 567 ? -14.641 34.719 19.438 1 98 567 GLY A C 1
ATOM 4250 O O . GLY A 1 567 ? -14.461 33.781 20.219 1 98 567 GLY A O 1
ATOM 4251 N N . TRP A 1 568 ? -14.227 35.938 19.625 1 97.31 568 TRP A N 1
ATOM 4252 C CA . TRP A 1 568 ? -13.602 36.344 20.875 1 97.31 568 TRP A CA 1
ATOM 4253 C C . TRP A 1 568 ? -14.492 37.312 21.641 1 97.31 568 TRP A C 1
ATOM 4255 O O . TRP A 1 568 ? -14.961 38.312 21.078 1 97.31 568 TRP A O 1
ATOM 4265 N N . GLY A 1 569 ? -14.758 37.031 22.906 1 96.62 569 GLY A N 1
ATOM 4266 C CA . GLY A 1 569 ? -15.547 37.938 23.719 1 96.62 569 GLY A CA 1
ATOM 4267 C C . GLY A 1 569 ? -17.047 37.75 23.562 1 96.62 569 GLY A C 1
ATOM 4268 O O . GLY A 1 569 ? -17.484 37.094 22.625 1 96.62 569 GLY A O 1
ATOM 4269 N N . ASP A 1 570 ? -17.859 38.375 24.375 1 97.25 570 ASP A N 1
ATOM 4270 C CA . ASP A 1 570 ? -19.312 38.281 24.344 1 97.25 570 ASP A CA 1
ATOM 4271 C C . ASP A 1 570 ? -19.891 38.938 23.094 1 97.25 570 ASP A C 1
ATOM 4273 O O . ASP A 1 570 ? -19.703 40.125 22.875 1 97.25 570 ASP A O 1
ATOM 4277 N N . PRO A 1 571 ? -20.594 38.188 22.359 1 98.38 571 PRO A N 1
ATOM 4278 C CA . PRO A 1 571 ? -21.156 38.75 21.125 1 98.38 571 PRO A CA 1
ATOM 4279 C C . PRO A 1 571 ? -22.094 39.938 21.406 1 98.38 571 PRO A C 1
ATOM 4281 O O . PRO A 1 571 ? -22.25 40.812 20.547 1 98.38 571 PRO A O 1
ATOM 4284 N N . LEU A 1 572 ? -22.703 39.969 22.531 1 98.19 572 LEU A N 1
ATOM 4285 C CA . LEU A 1 572 ? -23.641 41.031 22.875 1 98.19 572 LEU A CA 1
ATOM 4286 C C . LEU A 1 572 ? -22.906 42.344 23.156 1 98.19 572 LEU A C 1
ATOM 4288 O O . LEU A 1 572 ? -23.516 43.406 23.203 1 98.19 572 LEU A O 1
ATOM 4292 N N . ALA A 1 573 ? -21.625 42.281 23.266 1 97.69 573 ALA A N 1
ATOM 4293 C CA . ALA A 1 573 ? -20.812 43.469 23.516 1 97.69 573 ALA A CA 1
ATOM 4294 C C . ALA A 1 573 ? -20.281 44.031 22.219 1 97.69 573 ALA A C 1
ATOM 4296 O O . ALA A 1 573 ? -19.703 45.125 22.203 1 97.69 573 ALA A O 1
ATOM 4297 N N . ARG A 1 574 ? -20.484 43.344 21.109 1 98.19 574 ARG A N 1
ATOM 4298 C CA . ARG A 1 574 ? -20.016 43.906 19.844 1 98.19 574 ARG A CA 1
ATOM 4299 C C . ARG A 1 574 ? -20.75 45.188 19.5 1 98.19 574 ARG A C 1
ATOM 4301 O O . ARG A 1 574 ? -21.984 45.25 19.609 1 98.19 574 ARG A O 1
ATOM 4308 N N . ILE A 1 575 ? -20.047 46.156 19.047 1 97.62 575 ILE A N 1
ATOM 4309 C CA . ILE A 1 575 ? -20.625 47.438 18.703 1 97.62 575 ILE A CA 1
ATOM 4310 C C . ILE A 1 575 ? -21.609 47.281 17.547 1 97.62 575 ILE A C 1
ATOM 4312 O O . ILE A 1 575 ? -21.266 46.719 16.516 1 97.62 575 ILE A O 1
ATOM 4316 N N . PRO A 1 576 ? -22.859 47.75 17.656 1 98.19 576 PRO A N 1
ATOM 4317 C CA . PRO A 1 576 ? -23.891 47.531 16.641 1 98.19 576 PRO A CA 1
ATOM 4318 C C . PRO A 1 576 ? -23.469 48.031 15.258 1 98.19 576 PRO A C 1
ATOM 4320 O O . PRO A 1 576 ? -23.828 47.406 14.25 1 98.19 576 PRO A O 1
ATOM 4323 N N . GLU A 1 577 ? -22.641 49.062 15.211 1 97.5 577 GLU A N 1
ATOM 4324 C CA . GLU A 1 577 ? -22.188 49.625 13.93 1 97.5 577 GLU A CA 1
ATOM 4325 C C . GLU A 1 577 ? -21.312 48.594 13.188 1 97.5 577 GLU A C 1
ATOM 4327 O O . GLU A 1 577 ? -21.344 48.531 11.953 1 97.5 577 GLU A O 1
ATOM 4332 N N . LYS A 1 578 ? -20.531 47.875 13.891 1 97.75 578 LYS A N 1
ATOM 4333 C CA . LYS A 1 578 ? -19.719 46.812 13.273 1 97.75 578 LYS A CA 1
ATOM 4334 C C . LYS A 1 578 ? -20.578 45.688 12.734 1 97.75 578 LYS A C 1
ATOM 4336 O O . LYS A 1 578 ? -20.281 45.125 11.688 1 97.75 578 LYS A O 1
ATOM 4341 N N . VAL A 1 579 ? -21.609 45.375 13.5 1 98.31 579 VAL A N 1
ATOM 4342 C CA . VAL A 1 579 ? -22.531 44.344 13.039 1 98.31 579 VAL A CA 1
ATOM 4343 C C . VAL A 1 579 ? -23.234 44.812 11.773 1 98.31 579 VAL A C 1
ATOM 4345 O O . VAL A 1 579 ? -23.406 44.062 10.82 1 98.31 579 VAL A O 1
ATOM 4348 N N . LEU A 1 580 ? -23.672 46.094 11.773 1 98.25 580 LEU A N 1
ATOM 4349 C CA . LEU A 1 580 ? -24.312 46.656 10.594 1 98.25 580 LEU A CA 1
ATOM 4350 C C . LEU A 1 580 ? -23.375 46.594 9.391 1 98.25 580 LEU A C 1
ATOM 4352 O O . LEU A 1 580 ? -23.812 46.281 8.273 1 98.25 580 LEU A O 1
ATOM 4356 N N . GLN A 1 581 ? -22.156 46.938 9.578 1 97.81 581 GLN A N 1
ATOM 4357 C CA . GLN A 1 581 ? -21.172 46.875 8.5 1 97.81 581 GLN A CA 1
ATOM 4358 C C . GLN A 1 581 ? -21.062 45.438 7.949 1 97.81 581 GLN A C 1
ATOM 4360 O O . GLN A 1 581 ? -20.938 45.25 6.738 1 97.81 581 GLN A O 1
ATOM 4365 N N . ASP A 1 582 ? -21.016 44.469 8.836 1 97.69 582 ASP A N 1
ATOM 4366 C CA . ASP A 1 582 ? -20.969 43.062 8.422 1 97.69 582 ASP A CA 1
ATOM 4367 C C . ASP A 1 582 ? -22.188 42.688 7.582 1 97.69 582 ASP A C 1
ATOM 4369 O O . ASP A 1 582 ? -22.078 41.969 6.594 1 97.69 582 ASP A O 1
ATOM 4373 N N . VAL A 1 583 ? -23.328 43.094 8.008 1 97.75 583 VAL A N 1
ATOM 4374 C CA . VAL A 1 583 ? -24.562 42.812 7.293 1 97.75 583 VAL A CA 1
ATOM 4375 C C . VAL A 1 583 ? -24.547 43.469 5.918 1 97.75 583 VAL A C 1
ATOM 4377 O O . VAL A 1 583 ? -24.891 42.844 4.914 1 97.75 583 VAL A O 1
ATOM 4380 N N . ARG A 1 584 ? -24.094 44.719 5.84 1 97.5 584 ARG A N 1
ATOM 4381 C CA . ARG A 1 584 ? -24.031 45.469 4.582 1 97.5 584 ARG A CA 1
ATOM 4382 C C . ARG A 1 584 ? -23.047 44.812 3.621 1 97.5 584 ARG A C 1
ATOM 4384 O O . ARG A 1 584 ? -23.25 44.812 2.406 1 97.5 584 ARG A O 1
ATOM 4391 N N . SER A 1 585 ? -22.047 44.25 4.199 1 96.75 585 SER A N 1
ATOM 4392 C CA . SER A 1 585 ? -21 43.625 3.398 1 96.75 585 SER A CA 1
ATOM 4393 C C . SER A 1 585 ? -21.391 42.188 3.02 1 96.75 585 SER A C 1
ATOM 4395 O O . SER A 1 585 ? -20.641 41.5 2.309 1 96.75 585 SER A O 1
ATOM 4397 N N . GLY A 1 586 ? -22.5 41.688 3.533 1 95.31 586 GLY A N 1
ATOM 4398 C CA . GLY A 1 586 ? -22.969 40.344 3.193 1 95.31 586 GLY A CA 1
ATOM 4399 C C . GLY A 1 586 ? -22.25 39.25 3.959 1 95.31 586 GLY A C 1
ATOM 4400 O O . GLY A 1 586 ? -22.25 38.094 3.535 1 95.31 586 GLY A O 1
ATOM 4401 N N . LEU A 1 587 ? -21.625 39.594 5.047 1 97.19 587 LEU A N 1
ATOM 4402 C CA . LEU A 1 587 ? -20.859 38.625 5.836 1 97.19 587 LEU A CA 1
ATOM 4403 C C . LEU A 1 587 ? -21.75 37.938 6.875 1 97.19 587 LEU A C 1
ATOM 4405 O O . LEU A 1 587 ? -21.5 36.812 7.277 1 97.19 587 LEU A O 1
ATOM 4409 N N . VAL A 1 588 ? -22.688 38.688 7.367 1 97.38 588 VAL A N 1
ATOM 4410 C CA . VAL A 1 588 ? -23.656 38.25 8.367 1 97.38 588 VAL A CA 1
ATOM 4411 C C . VAL A 1 588 ? -25.062 38.562 7.922 1 97.38 588 VAL A C 1
ATOM 4413 O O . VAL A 1 588 ? -25.312 39.656 7.395 1 97.38 588 VAL A O 1
ATOM 4416 N N . SER A 1 589 ? -25.953 37.656 8.031 1 97.06 589 SER A N 1
ATOM 4417 C CA . SER A 1 589 ? -27.344 37.938 7.711 1 97.06 589 SER A CA 1
ATOM 4418 C C . SER A 1 589 ? -28.031 38.719 8.828 1 97.06 589 SER A C 1
ATOM 4420 O O . SER A 1 589 ? -27.594 38.688 9.977 1 97.06 589 SER A O 1
ATOM 4422 N N . PRO A 1 590 ? -29.062 39.438 8.438 1 97.06 590 PRO A N 1
ATOM 4423 C CA . PRO A 1 590 ? -29.812 40.125 9.5 1 97.06 590 PRO A CA 1
ATOM 4424 C C . PRO A 1 590 ? -30.344 39.156 10.562 1 97.06 590 PRO A C 1
ATOM 4426 O O . PRO A 1 590 ? -30.406 39.5 11.742 1 97.06 590 PRO A O 1
ATOM 4429 N N . GLU A 1 591 ? -30.719 38 10.133 1 95.94 591 GLU A N 1
ATOM 4430 C CA . GLU A 1 591 ? -31.219 37 11.055 1 95.94 591 GLU A CA 1
ATOM 4431 C C . GLU A 1 591 ? -30.141 36.562 12.047 1 95.94 591 GLU A C 1
ATOM 4433 O O . GLU A 1 591 ? -30.406 36.5 13.25 1 95.94 591 GLU A O 1
ATOM 4438 N N . PHE A 1 592 ? -28.984 36.281 11.555 1 96.88 592 PHE A N 1
ATOM 4439 C CA . PHE A 1 592 ? -27.906 35.875 12.438 1 96.88 592 PHE A CA 1
ATOM 4440 C C . PHE A 1 592 ? -27.438 37 13.32 1 96.88 592 PHE A C 1
ATOM 4442 O O . PHE A 1 592 ? -27.062 36.812 14.477 1 96.88 592 PHE A O 1
ATOM 4449 N N . ALA A 1 593 ? -27.422 38.25 12.781 1 98 593 ALA A N 1
ATOM 4450 C CA . ALA A 1 593 ? -27.109 39.438 13.586 1 98 593 ALA A CA 1
ATOM 4451 C C . ALA A 1 593 ? -28 39.531 14.812 1 98 593 ALA A C 1
ATOM 4453 O O . ALA A 1 593 ? -27.531 39.812 15.914 1 98 593 ALA A O 1
ATOM 4454 N N . ALA A 1 594 ? -29.25 39.281 14.609 1 97.81 594 ALA A N 1
ATOM 4455 C CA . ALA A 1 594 ? -30.219 39.344 15.703 1 97.81 594 ALA A CA 1
ATOM 4456 C C . ALA A 1 594 ? -30.047 38.156 16.656 1 97.81 594 ALA A C 1
ATOM 4458 O O . ALA A 1 594 ? -30.141 38.344 17.875 1 97.81 594 ALA A O 1
ATOM 4459 N N . ASP A 1 595 ? -29.844 37.031 16.156 1 96.81 595 ASP A N 1
ATOM 4460 C CA . ASP A 1 595 ? -29.828 35.812 16.953 1 96.81 595 ASP A CA 1
ATOM 4461 C C . ASP A 1 595 ? -28.547 35.688 17.766 1 96.81 595 ASP A C 1
ATOM 4463 O O . ASP A 1 595 ? -28.562 35.188 18.891 1 96.81 595 ASP A O 1
ATOM 4467 N N . ALA A 1 596 ? -27.406 36.094 17.188 1 97.88 596 ALA A N 1
ATOM 4468 C CA . ALA A 1 596 ? -26.109 35.812 17.812 1 97.88 596 ALA A CA 1
ATOM 4469 C C . ALA A 1 596 ? -25.562 37.062 18.484 1 97.88 596 ALA A C 1
ATOM 4471 O O . ALA A 1 596 ? -24.938 37 19.547 1 97.88 596 ALA A O 1
ATOM 4472 N N . HIS A 1 597 ? -25.781 38.25 17.859 1 98.31 597 HIS A N 1
ATOM 4473 C CA . HIS A 1 597 ? -25.203 39.469 18.375 1 98.31 597 HIS A CA 1
ATOM 4474 C C . HIS A 1 597 ? -26.25 40.344 19.062 1 98.31 597 HIS A C 1
ATOM 4476 O O . HIS A 1 597 ? -25.922 41.312 19.734 1 98.31 597 HIS A O 1
ATOM 4482 N N . GLY A 1 598 ? -27.562 40.031 18.875 1 98.31 598 GLY A N 1
ATOM 4483 C CA . GLY A 1 598 ? -28.656 40.812 19.438 1 98.31 598 GLY A CA 1
ATOM 4484 C C . GLY A 1 598 ? -28.859 42.156 18.766 1 98.31 598 GLY A C 1
ATOM 4485 O O . GLY A 1 598 ? -29.344 43.094 19.375 1 98.31 598 GLY A O 1
ATOM 4486 N N . VAL A 1 599 ? -28.438 42.312 17.578 1 98.62 599 VAL A N 1
ATOM 4487 C CA . VAL A 1 599 ? -28.578 43.562 16.859 1 98.62 599 VAL A CA 1
ATOM 4488 C C . VAL A 1 599 ? -29.703 43.438 15.828 1 98.62 599 VAL A C 1
ATOM 4490 O O . VAL A 1 599 ? -29.656 42.562 14.953 1 98.62 599 VAL A O 1
ATOM 4493 N N . VAL A 1 600 ? -30.625 44.25 15.922 1 98.5 600 VAL A N 1
ATOM 4494 C CA . VAL A 1 600 ? -31.766 44.25 15.031 1 98.5 600 VAL A CA 1
ATOM 4495 C C . VAL A 1 600 ? -31.578 45.312 13.945 1 98.5 600 VAL A C 1
ATOM 4497 O O . VAL A 1 600 ? -31.406 46.5 14.25 1 98.5 600 VAL A O 1
ATOM 4500 N N . ILE A 1 601 ? -31.609 44.875 12.75 1 97.56 601 ILE A N 1
ATOM 4501 C CA . ILE A 1 601 ? -31.469 45.75 11.602 1 97.56 601 ILE A CA 1
ATOM 4502 C C . ILE A 1 601 ? -32.844 45.969 10.938 1 97.56 601 ILE A C 1
ATOM 4504 O O . ILE A 1 601 ? -33.531 45 10.602 1 97.56 601 ILE A O 1
ATOM 4508 N N . ALA A 1 602 ? -33.219 47.156 10.797 1 94.12 602 ALA A N 1
ATOM 4509 C CA . ALA A 1 602 ? -34.469 47.562 10.133 1 94.12 602 ALA A CA 1
ATOM 4510 C C . ALA A 1 602 ? -34.219 48.656 9.102 1 94.12 602 ALA A C 1
ATOM 4512 O O . ALA A 1 602 ? -33.562 49.656 9.406 1 94.12 602 ALA A O 1
ATOM 4513 N N . ASN A 1 603 ? -34.75 48.531 7.91 1 92.81 603 ASN A N 1
ATOM 4514 C CA . ASN A 1 603 ? -34.625 49.469 6.812 1 92.81 603 ASN A CA 1
ATOM 4515 C C . ASN A 1 603 ? -33.188 49.844 6.539 1 92.81 603 ASN A C 1
ATOM 4517 O O . ASN A 1 603 ? -32.844 51 6.34 1 92.81 603 ASN A O 1
ATOM 4521 N N . GLY A 1 604 ? -32.312 48.906 6.762 1 93.31 604 GLY A N 1
ATOM 4522 C CA . GLY A 1 604 ? -30.906 49.062 6.398 1 93.31 604 GLY A CA 1
ATOM 4523 C C . GLY A 1 604 ? -30.062 49.719 7.488 1 93.31 604 GLY A C 1
ATOM 4524 O O . GLY A 1 604 ? -28.859 49.906 7.316 1 93.31 604 GLY A O 1
ATOM 4525 N N . ASP A 1 605 ? -30.703 49.969 8.617 1 96.75 605 ASP A N 1
ATOM 4526 C CA . ASP A 1 605 ? -30 50.594 9.719 1 96.75 605 ASP A CA 1
ATOM 4527 C C . ASP A 1 605 ? -30.234 49.875 11.031 1 96.75 605 ASP A C 1
ATOM 4529 O O . ASP A 1 605 ? -31.172 49.062 11.125 1 96.75 605 ASP A O 1
ATOM 4533 N N . VAL A 1 606 ? -29.406 50.219 12.023 1 98.12 606 VAL A N 1
ATOM 4534 C CA . VAL A 1 606 ? -29.594 49.625 13.344 1 98.12 606 VAL A CA 1
ATOM 4535 C C . VAL A 1 606 ? -30.844 50.219 14 1 98.12 606 VAL A C 1
ATOM 4537 O O . VAL A 1 606 ? -30.984 51.438 14.094 1 98.12 606 VAL A O 1
ATOM 4540 N N . ASP A 1 607 ? -31.75 49.375 14.391 1 98.19 607 ASP A N 1
ATOM 4541 C CA . ASP A 1 607 ? -32.844 49.812 15.273 1 98.19 607 ASP A CA 1
ATOM 4542 C C . ASP A 1 607 ? -32.406 49.781 16.734 1 98.19 607 ASP A C 1
ATOM 4544 O O . ASP A 1 607 ? -32.5 48.75 17.406 1 98.19 607 ASP A O 1
ATOM 4548 N N . GLU A 1 608 ? -32.062 50.969 17.219 1 97.56 608 GLU A N 1
ATOM 4549 C CA . GLU A 1 608 ? -31.422 51.062 18.531 1 97.56 608 GLU A CA 1
ATOM 4550 C C . GLU A 1 608 ? -32.344 50.531 19.625 1 97.56 608 GLU A C 1
ATOM 4552 O O . GLU A 1 608 ? -31.891 49.812 20.516 1 97.56 608 GLU A O 1
ATOM 4557 N N . ALA A 1 609 ? -33.594 50.875 19.531 1 97.69 609 ALA A N 1
ATOM 4558 C CA . ALA A 1 609 ? -34.531 50.469 20.547 1 97.69 609 ALA A CA 1
ATOM 4559 C C . ALA A 1 609 ? -34.75 48.938 20.5 1 97.69 609 ALA A C 1
ATOM 4561 O O . ALA A 1 609 ? -34.75 48.281 21.547 1 97.69 609 ALA A O 1
ATOM 4562 N N . ALA A 1 610 ? -34.938 48.5 19.344 1 98.12 610 ALA A N 1
ATOM 4563 C CA . ALA A 1 610 ? -35.156 47.062 19.188 1 98.12 610 ALA A CA 1
ATOM 4564 C C . ALA A 1 610 ? -33.906 46.281 19.562 1 98.12 610 ALA A C 1
ATOM 4566 O O . ALA A 1 610 ? -34 45.156 20.109 1 98.12 610 ALA A O 1
ATOM 4567 N N . THR A 1 611 ? -32.719 46.75 19.25 1 98.56 611 THR A N 1
ATOM 4568 C CA . THR A 1 611 ? -31.453 46.125 19.609 1 98.56 611 THR A CA 1
ATOM 4569 C C . THR A 1 611 ? -31.297 46.062 21.125 1 98.56 611 THR A C 1
ATOM 4571 O O . THR A 1 611 ? -30.922 45.031 21.672 1 98.56 611 THR A O 1
ATOM 4574 N N . ALA A 1 612 ? -31.594 47.156 21.797 1 98.06 612 ALA A N 1
ATOM 4575 C CA . ALA A 1 612 ? -31.516 47.188 23.25 1 98.06 612 ALA A CA 1
ATOM 4576 C C . ALA A 1 612 ? -32.469 46.156 23.859 1 98.06 612 ALA A C 1
ATOM 4578 O O . ALA A 1 612 ? -32.094 45.438 24.797 1 98.06 612 ALA A O 1
ATOM 4579 N N . ALA A 1 613 ? -33.656 46.094 23.297 1 98.25 613 ALA A N 1
ATOM 4580 C CA . ALA A 1 613 ? -34.656 45.125 23.781 1 98.25 613 ALA A CA 1
ATOM 4581 C C . ALA A 1 613 ? -34.188 43.688 23.531 1 98.25 613 ALA A C 1
ATOM 4583 O O . ALA A 1 613 ? -34.344 42.812 24.391 1 98.25 613 ALA A O 1
ATOM 4584 N N . ARG A 1 614 ? -33.719 43.469 22.359 1 98.25 614 ARG A N 1
ATOM 4585 C CA . ARG A 1 614 ? -33.281 42.156 21.969 1 98.25 614 ARG A CA 1
ATOM 4586 C C . ARG A 1 614 ? -32.125 41.688 22.828 1 98.25 614 ARG A C 1
ATOM 4588 O O . ARG A 1 614 ? -32.094 40.531 23.266 1 98.25 614 ARG A O 1
ATOM 4595 N N . ARG A 1 615 ? -31.094 42.469 23.094 1 98.38 615 ARG A N 1
ATOM 4596 C CA . ARG A 1 615 ? -29.953 42.125 23.922 1 98.38 615 ARG A CA 1
ATOM 4597 C C . ARG A 1 615 ? -30.375 41.875 25.359 1 98.38 615 ARG A C 1
ATOM 4599 O O . ARG A 1 615 ? -29.828 41 26.031 1 98.38 615 ARG A O 1
ATOM 4606 N N . ALA A 1 616 ? -31.344 42.719 25.797 1 98 616 ALA A N 1
ATOM 4607 C CA . ALA A 1 616 ? -31.875 42.469 27.141 1 98 616 ALA A CA 1
ATOM 4608 C C . ALA A 1 616 ? -32.562 41.125 27.219 1 98 616 ALA A C 1
ATOM 4610 O O . ALA A 1 616 ? -32.406 40.406 28.219 1 98 616 ALA A O 1
ATOM 4611 N N . GLN A 1 617 ? -33.281 40.844 26.234 1 98.12 617 GLN A N 1
ATOM 4612 C CA . GLN A 1 617 ? -33.969 39.562 26.172 1 98.12 617 GLN A CA 1
ATOM 4613 C C . GLN A 1 617 ? -32.938 38.406 26.125 1 98.12 617 GLN A C 1
ATOM 4615 O O . GLN A 1 617 ? -33.094 37.438 26.859 1 98.12 617 GLN A O 1
ATOM 4620 N N . LEU A 1 618 ? -31.953 38.438 25.281 1 97.94 618 LEU A N 1
ATOM 4621 C CA . LEU A 1 618 ? -30.938 37.406 25.156 1 97.94 618 LEU A CA 1
ATOM 4622 C C . LEU A 1 618 ? -30.172 37.25 26.453 1 97.94 618 LEU A C 1
ATOM 4624 O O . LEU A 1 618 ? -29.828 36.125 26.844 1 97.94 618 LEU A O 1
ATOM 4628 N N . THR A 1 619 ? -29.844 38.344 27.094 1 97.38 619 THR A N 1
ATOM 4629 C CA . THR A 1 619 ? -29.156 38.312 28.391 1 97.38 619 THR A CA 1
ATOM 4630 C C . THR A 1 619 ? -30.016 37.562 29.406 1 97.38 619 THR A C 1
ATOM 4632 O O . THR A 1 619 ? -29.5 36.719 30.156 1 97.38 619 THR A O 1
ATOM 4635 N N . ALA A 1 620 ? -31.297 37.906 29.438 1 97.38 620 ALA A N 1
ATOM 4636 C CA . ALA A 1 620 ? -32.219 37.25 30.344 1 97.38 620 ALA A CA 1
ATOM 4637 C C . ALA A 1 620 ? -32.312 35.75 30.031 1 97.38 620 ALA A C 1
ATOM 4639 O O . ALA A 1 620 ? -32.344 34.938 30.938 1 97.38 620 ALA A O 1
ATOM 4640 N N . ASP A 1 621 ? -32.469 35.469 28.844 1 97.62 621 ASP A N 1
ATOM 4641 C CA . ASP A 1 621 ? -32.562 34.094 28.406 1 97.62 621 ASP A CA 1
ATOM 4642 C C . ASP A 1 621 ? -31.281 33.312 28.75 1 97.62 621 ASP A C 1
ATOM 4644 O O . ASP A 1 621 ? -31.344 32.125 29.094 1 97.62 621 ASP A O 1
ATOM 4648 N N . ARG A 1 622 ? -30.141 33.906 28.484 1 96.75 622 ARG A N 1
ATOM 4649 C CA . ARG A 1 622 ? -28.875 33.281 28.844 1 96.75 622 ARG A CA 1
ATOM 4650 C C . ARG A 1 622 ? -28.828 32.938 30.328 1 96.75 622 ARG A C 1
ATOM 4652 O O . ARG A 1 622 ? -28.406 31.859 30.719 1 96.75 622 ARG A O 1
ATOM 4659 N N . ASP A 1 623 ? -29.266 33.844 31.188 1 96.12 623 ASP A N 1
ATOM 4660 C CA . ASP A 1 623 ? -29.266 33.656 32.625 1 96.12 623 ASP A CA 1
ATOM 4661 C C . ASP A 1 623 ? -30.188 32.5 33.031 1 96.12 623 ASP A C 1
ATOM 4663 O O . ASP A 1 623 ? -29.953 31.828 34.062 1 96.12 623 ASP A O 1
ATOM 4667 N N . GLN A 1 624 ? -31.219 32.281 32.25 1 96.19 624 GLN A N 1
ATOM 4668 C CA . GLN A 1 624 ? -32.188 31.234 32.562 1 96.19 624 GLN A CA 1
ATOM 4669 C C . GLN A 1 624 ? -31.812 29.938 31.844 1 96.19 624 GLN A C 1
ATOM 4671 O O . GLN A 1 624 ? -32.531 28.938 31.938 1 96.19 624 GLN A O 1
ATOM 4676 N N . GLY A 1 625 ? -30.781 29.984 31.109 1 93.69 625 GLY A N 1
ATOM 4677 C CA . GLY A 1 625 ? -30.312 28.797 30.422 1 93.69 625 GLY A CA 1
ATOM 4678 C C . GLY A 1 625 ? -31.062 28.5 29.141 1 93.69 625 GLY A C 1
ATOM 4679 O O . GLY A 1 625 ? -31.047 27.375 28.641 1 93.69 625 GLY A O 1
ATOM 4680 N N . ARG A 1 626 ? -31.703 29.516 28.562 1 94.62 626 ARG A N 1
ATOM 4681 C CA . ARG A 1 626 ? -32.531 29.312 27.391 1 94.62 626 ARG A CA 1
ATOM 4682 C C . ARG A 1 626 ? -31.828 29.781 26.125 1 94.62 626 ARG A C 1
ATOM 4684 O O . ARG A 1 626 ? -32.312 29.531 25.016 1 94.62 626 ARG A O 1
ATOM 4691 N N . TRP A 1 627 ? -30.688 30.422 26.359 1 94.5 627 TRP A N 1
ATOM 4692 C CA . TRP A 1 627 ? -29.938 30.875 25.203 1 94.5 627 TRP A CA 1
ATOM 4693 C C . TRP A 1 627 ? -28.438 30.719 25.438 1 94.5 627 TRP A C 1
ATOM 4695 O O . TRP A 1 627 ? -27.938 31 26.531 1 94.5 627 TRP A O 1
ATOM 4705 N N . SER A 1 628 ? -27.828 30.203 24.516 1 95.31 628 SER A N 1
ATOM 4706 C CA . SER A 1 628 ? -26.375 30.203 24.375 1 95.31 628 SER A CA 1
ATOM 4707 C C . SER A 1 628 ? -25.953 30.703 23 1 95.31 628 SER A C 1
ATOM 4709 O O . SER A 1 628 ? -26.75 30.688 22.062 1 95.31 628 SER A O 1
ATOM 4711 N N . VAL A 1 629 ? -24.766 31.297 22.906 1 96.69 629 VAL A N 1
ATOM 4712 C CA . VAL A 1 629 ? -24.297 31.781 21.609 1 96.69 629 VAL A CA 1
ATOM 4713 C C . VAL A 1 629 ? -24.406 30.672 20.562 1 96.69 629 VAL A C 1
ATOM 4715 O O . VAL A 1 629 ? -23.812 29.609 20.734 1 96.69 629 VAL A O 1
ATOM 4718 N N . PRO A 1 630 ? -25.141 30.812 19.531 1 96.25 630 PRO A N 1
ATOM 4719 C CA . PRO A 1 630 ? -25.266 29.75 18.547 1 96.25 630 PRO A CA 1
ATOM 4720 C C . PRO A 1 630 ? -23.984 29.516 17.75 1 96.25 630 PRO A C 1
ATOM 4722 O O . PRO A 1 630 ? -23.25 30.453 17.484 1 96.25 630 PRO A O 1
ATOM 4725 N N . VAL A 1 631 ? -23.797 28.25 17.391 1 97.25 631 VAL A N 1
ATOM 4726 C CA . VAL A 1 631 ? -22.75 27.938 16.422 1 97.25 631 VAL A CA 1
ATOM 4727 C C . VAL A 1 631 ? -23.094 28.594 15.078 1 97.25 631 VAL A C 1
ATOM 4729 O O . VAL A 1 631 ? -24.234 28.531 14.625 1 97.25 631 VAL A O 1
ATOM 4732 N N . ALA A 1 632 ? -22.141 29.219 14.516 1 97.88 632 ALA A N 1
ATOM 4733 C CA . ALA A 1 632 ? -22.359 29.953 13.266 1 97.88 632 ALA A CA 1
ATOM 4734 C C . ALA A 1 632 ? -22.766 29 12.141 1 97.88 632 ALA A C 1
ATOM 4736 O O . ALA A 1 632 ? -22.156 27.938 11.969 1 97.88 632 ALA A O 1
ATOM 4737 N N . THR A 1 633 ? -23.766 29.406 11.367 1 96.06 633 THR A N 1
ATOM 4738 C CA . THR A 1 633 ? -24.234 28.656 10.211 1 96.06 633 THR A CA 1
ATOM 4739 C C . THR A 1 633 ? -25.203 29.484 9.383 1 96.06 633 THR A C 1
ATOM 4741 O O . THR A 1 633 ? -26 30.25 9.938 1 96.06 633 THR A O 1
ATOM 4744 N N . PRO A 1 634 ? -25.078 29.312 8.109 1 95.19 634 PRO A N 1
ATOM 4745 C CA . PRO A 1 634 ? -26.047 30.031 7.281 1 95.19 634 PRO A CA 1
ATOM 4746 C C . PRO A 1 634 ? -27.5 29.688 7.625 1 95.19 634 PRO A C 1
ATOM 4748 O O . PRO A 1 634 ? -27.812 28.531 7.914 1 95.19 634 PRO A O 1
ATOM 4751 N N . ARG A 1 635 ? -28.344 30.672 7.531 1 88.62 635 ARG A N 1
ATOM 4752 C CA . ARG A 1 635 ? -29.734 30.484 7.887 1 88.62 635 ARG A CA 1
ATOM 4753 C C . ARG A 1 635 ? -30.594 30.219 6.652 1 88.62 635 ARG A C 1
ATOM 4755 O O . ARG A 1 635 ? -31.703 29.703 6.754 1 88.62 635 ARG A O 1
ATOM 4762 N N . ASN A 1 636 ? -30.125 30.438 5.52 1 88.06 636 ASN A N 1
ATOM 4763 C CA . ASN A 1 636 ? -30.938 30.406 4.312 1 88.06 636 ASN A CA 1
ATOM 4764 C C . ASN A 1 636 ? -30.5 29.297 3.361 1 88.06 636 ASN A C 1
ATOM 4766 O O . ASN A 1 636 ? -30.391 29.516 2.152 1 88.06 636 ASN A O 1
ATOM 4770 N N . TRP A 1 637 ? -30.234 28.141 3.896 1 92.88 637 TRP A N 1
ATOM 4771 C CA . TRP A 1 637 ? -29.969 27 3.023 1 92.88 637 TRP A CA 1
ATOM 4772 C C . TRP A 1 637 ? -31.188 26.672 2.176 1 92.88 637 TRP A C 1
ATOM 4774 O O . TRP A 1 637 ? -32.312 26.672 2.676 1 92.88 637 TRP A O 1
ATOM 4784 N N . ASN A 1 638 ? -31.016 26.469 0.893 1 93.12 638 ASN A N 1
ATOM 4785 C CA . ASN A 1 638 ? -32.062 26.016 0.002 1 93.12 638 ASN A CA 1
ATOM 4786 C C . ASN A 1 638 ? -32 24.5 -0.226 1 93.12 638 ASN A C 1
ATOM 4788 O O . ASN A 1 638 ? -31 24 -0.735 1 93.12 638 ASN A O 1
ATOM 4792 N N . LEU A 1 639 ? -33.094 23.75 0.055 1 92 639 LEU A N 1
ATOM 4793 C CA . LEU A 1 639 ? -33.125 22.297 -0.03 1 92 639 LEU A CA 1
ATOM 4794 C C . LEU A 1 639 ? -34.031 21.828 -1.162 1 92 639 LEU A C 1
ATOM 4796 O O . LEU A 1 639 ? -35.031 22.453 -1.456 1 92 639 LEU A O 1
ATOM 4800 N N . MET B 1 1 ? 36.688 -32.875 -52.719 1 24.62 1 MET B N 1
ATOM 4801 C CA . MET B 1 1 ? 37.375 -32.875 -51.438 1 24.62 1 MET B CA 1
ATOM 4802 C C . MET B 1 1 ? 36.406 -33.188 -50.281 1 24.62 1 MET B C 1
ATOM 4804 O O . MET B 1 1 ? 35.406 -32.5 -50.125 1 24.62 1 MET B O 1
ATOM 4808 N N . THR B 1 2 ? 36.312 -34.5 -49.875 1 26.27 2 THR B N 1
ATOM 4809 C CA . THR B 1 2 ? 35.375 -35.125 -48.938 1 26.27 2 THR B CA 1
ATOM 4810 C C . THR B 1 2 ? 35.5 -34.562 -47.562 1 26.27 2 THR B C 1
ATOM 4812 O O . THR B 1 2 ? 36.594 -34.562 -46.969 1 26.27 2 THR B O 1
ATOM 4815 N N . ILE B 1 3 ? 34.812 -33.5 -47.219 1 27.56 3 ILE B N 1
ATOM 4816 C CA . ILE B 1 3 ? 34.906 -32.781 -45.938 1 27.56 3 ILE B CA 1
ATOM 4817 C C . ILE B 1 3 ? 34.719 -33.781 -44.781 1 27.56 3 ILE B C 1
ATOM 4819 O O . ILE B 1 3 ? 33.688 -34.406 -44.688 1 27.56 3 ILE B O 1
ATOM 4823 N N . THR B 1 4 ? 35.812 -34.5 -44.375 1 28.62 4 THR B N 1
ATOM 4824 C CA . THR B 1 4 ? 35.844 -35.438 -43.25 1 28.62 4 THR B CA 1
ATOM 4825 C C . THR B 1 4 ? 35.219 -34.812 -42 1 28.62 4 THR B C 1
ATOM 4827 O O . THR B 1 4 ? 35.625 -33.719 -41.594 1 28.62 4 THR B O 1
ATOM 4830 N N . THR B 1 5 ? 33.969 -35.062 -41.719 1 32.19 5 THR B N 1
ATOM 4831 C CA . THR B 1 5 ? 33.281 -34.688 -40.5 1 32.19 5 THR B CA 1
ATOM 4832 C C . THR B 1 5 ? 34.094 -35.094 -39.25 1 32.19 5 THR B C 1
ATOM 4834 O O . THR B 1 5 ? 34.469 -36.25 -39.125 1 32.19 5 THR B O 1
ATOM 4837 N N . PRO B 1 6 ? 35.031 -34.25 -38.75 1 33.97 6 PRO B N 1
ATOM 4838 C CA . PRO B 1 6 ? 35.875 -34.781 -37.656 1 33.97 6 PRO B CA 1
ATOM 4839 C C . PRO B 1 6 ? 35.125 -35.656 -36.688 1 33.97 6 PRO B C 1
ATOM 4841 O O . PRO B 1 6 ? 33.969 -35.375 -36.375 1 33.97 6 PRO B O 1
ATOM 4844 N N . ASP B 1 7 ? 35.375 -37 -36.688 1 33.03 7 ASP B N 1
ATOM 4845 C CA . ASP B 1 7 ? 34.938 -38.062 -35.812 1 33.03 7 ASP B CA 1
ATOM 4846 C C . ASP B 1 7 ? 35.188 -37.688 -34.344 1 33.03 7 ASP B C 1
ATOM 4848 O O . ASP B 1 7 ? 36.312 -37.781 -33.875 1 33.03 7 ASP B O 1
ATOM 4852 N N . THR B 1 8 ? 34.938 -36.5 -33.875 1 37.34 8 THR B N 1
ATOM 4853 C CA . THR B 1 8 ? 35.125 -36.219 -32.438 1 37.34 8 THR B CA 1
ATOM 4854 C C . THR B 1 8 ? 34.719 -37.438 -31.594 1 37.34 8 THR B C 1
ATOM 4856 O O . THR B 1 8 ? 33.531 -37.812 -31.625 1 37.34 8 THR B O 1
ATOM 4859 N N . GLY B 1 9 ? 35.562 -38.438 -31.281 1 37.06 9 GLY B N 1
ATOM 4860 C CA . GLY B 1 9 ? 35.562 -39.719 -30.594 1 37.06 9 GLY B CA 1
ATOM 4861 C C . GLY B 1 9 ? 34.781 -39.688 -29.297 1 37.06 9 GLY B C 1
ATOM 4862 O O . GLY B 1 9 ? 34.438 -38.625 -28.781 1 37.06 9 GLY B O 1
ATOM 4863 N N . PRO B 1 10 ? 34.312 -40.875 -28.766 1 42.91 10 PRO B N 1
ATOM 4864 C CA . PRO B 1 10 ? 33.531 -41.188 -27.562 1 42.91 10 PRO B CA 1
ATOM 4865 C C . PRO B 1 10 ? 34.094 -40.531 -26.312 1 42.91 10 PRO B C 1
ATOM 4867 O O . PRO B 1 10 ? 33.375 -40.375 -25.312 1 42.91 10 PRO B O 1
ATOM 4870 N N . SER B 1 11 ? 35.406 -40.5 -26.109 1 45.25 11 SER B N 1
ATOM 4871 C CA . SER B 1 11 ? 36.094 -40.062 -24.906 1 45.25 11 SER B CA 1
ATOM 4872 C C . SER B 1 11 ? 35.75 -38.625 -24.562 1 45.25 11 SER B C 1
ATOM 4874 O O . SER B 1 11 ? 35.781 -38.25 -23.391 1 45.25 11 SER B O 1
ATOM 4876 N N . VAL B 1 12 ? 35.844 -37.688 -25.453 1 51.31 12 VAL B N 1
ATOM 4877 C CA . VAL B 1 12 ? 35.531 -36.25 -25.359 1 51.31 12 VAL B CA 1
ATOM 4878 C C . VAL B 1 12 ? 34.188 -36.031 -24.656 1 51.31 12 VAL B C 1
ATOM 4880 O O . VAL B 1 12 ? 34.062 -35.156 -23.812 1 51.31 12 VAL B O 1
ATOM 4883 N N . ASP B 1 13 ? 33.375 -37.219 -24.734 1 70 13 ASP B N 1
ATOM 4884 C CA . ASP B 1 13 ? 31.969 -37.156 -24.328 1 70 13 ASP B CA 1
ATOM 4885 C C . ASP B 1 13 ? 31.812 -37.438 -22.844 1 70 13 ASP B C 1
ATOM 4887 O O . ASP B 1 13 ? 31.031 -36.781 -22.141 1 70 13 ASP B O 1
ATOM 4891 N N . VAL B 1 14 ? 33.031 -38.062 -22.297 1 84 14 VAL B N 1
ATOM 4892 C CA . VAL B 1 14 ? 32.844 -38.469 -20.906 1 84 14 VAL B CA 1
ATOM 4893 C C . VAL B 1 14 ? 33.281 -37.344 -19.984 1 84 14 VAL B C 1
ATOM 4895 O O . VAL B 1 14 ? 32.594 -37.062 -18.984 1 84 14 VAL B O 1
ATOM 4898 N N . GLU B 1 15 ? 34.469 -36.688 -20.375 1 88.38 15 GLU B N 1
ATOM 4899 C CA . GLU B 1 15 ? 34.938 -35.594 -19.547 1 88.38 15 GLU B CA 1
ATOM 4900 C C . GLU B 1 15 ? 33.938 -34.438 -19.531 1 88.38 15 GLU B C 1
ATOM 4902 O O . GLU B 1 15 ? 33.688 -33.812 -18.484 1 88.38 15 GLU B O 1
ATOM 4907 N N . LEU B 1 16 ? 33.406 -34.188 -20.641 1 91 16 LEU B N 1
ATOM 4908 C CA . LEU B 1 16 ? 32.375 -33.125 -20.719 1 91 16 LEU B CA 1
ATOM 4909 C C . LEU B 1 16 ? 31.172 -33.5 -19.859 1 91 16 LEU B C 1
ATOM 4911 O O . LEU B 1 16 ? 30.594 -32.625 -19.219 1 91 16 LEU B O 1
ATOM 4915 N N . ASP B 1 17 ? 30.984 -34.719 -19.828 1 91.94 17 ASP B N 1
ATOM 4916 C CA . ASP B 1 17 ? 29.844 -35.188 -19.031 1 91.94 17 ASP B CA 1
ATOM 4917 C C . ASP B 1 17 ? 30.109 -35.031 -17.547 1 91.94 17 ASP B C 1
ATOM 4919 O O . ASP B 1 17 ? 29.219 -34.656 -16.781 1 91.94 17 ASP B O 1
ATOM 4923 N N . ILE B 1 18 ? 31.281 -35.312 -17.188 1 94.12 18 ILE B N 1
ATOM 4924 C CA . ILE B 1 18 ? 31.656 -35.219 -15.789 1 94.12 18 ILE B CA 1
ATOM 4925 C C . ILE B 1 18 ? 31.562 -33.75 -15.359 1 94.12 18 ILE B C 1
ATOM 4927 O O . ILE B 1 18 ? 31.047 -33.438 -14.281 1 94.12 18 ILE B O 1
ATOM 4931 N N . LEU B 1 19 ? 32.031 -32.844 -16.203 1 95.62 19 LEU B N 1
ATOM 4932 C CA . LEU B 1 19 ? 32.031 -31.438 -15.875 1 95.62 19 LEU B CA 1
ATOM 4933 C C . LEU B 1 19 ? 30.625 -30.875 -15.914 1 95.62 19 LEU B C 1
ATOM 4935 O O . LEU B 1 19 ? 30.266 -29.984 -15.133 1 95.62 19 LEU B O 1
ATOM 4939 N N . ARG B 1 20 ? 29.844 -31.359 -16.828 1 94.38 20 ARG B N 1
ATOM 4940 C CA . ARG B 1 20 ? 28.438 -30.984 -16.875 1 94.38 20 ARG B CA 1
ATOM 4941 C C . ARG B 1 20 ? 27.734 -31.359 -15.57 1 94.38 20 ARG B C 1
ATOM 4943 O O . ARG B 1 20 ? 26.969 -30.562 -15.016 1 94.38 20 ARG B O 1
ATOM 4950 N N . TYR B 1 21 ? 27.984 -32.562 -15.141 1 94.44 21 TYR B N 1
ATOM 4951 C CA . TYR B 1 21 ? 27.391 -33 -13.875 1 94.44 21 TYR B CA 1
ATOM 4952 C C . TYR B 1 21 ? 27.953 -32.188 -12.711 1 94.44 21 TYR B C 1
ATOM 4954 O O . TYR B 1 21 ? 27.25 -31.938 -11.727 1 94.44 21 TYR B O 1
ATOM 4962 N N . GLY B 1 22 ? 29.203 -31.828 -12.859 1 96.81 22 GLY B N 1
ATOM 4963 C CA . GLY B 1 22 ? 29.781 -30.953 -11.859 1 96.81 22 GLY B CA 1
ATOM 4964 C C . GLY B 1 22 ? 29.031 -29.641 -11.719 1 96.81 22 GLY B C 1
ATOM 4965 O O . GLY B 1 22 ? 28.828 -29.156 -10.602 1 96.81 22 GLY B O 1
ATOM 4966 N N . LEU B 1 23 ? 28.625 -29.047 -12.82 1 97.62 23 LEU B N 1
ATOM 4967 C CA . LEU B 1 23 ? 27.844 -27.812 -12.805 1 97.62 23 LEU B CA 1
ATOM 4968 C C . LEU B 1 23 ? 26.5 -28.031 -12.117 1 97.62 23 LEU B C 1
ATOM 4970 O O . LEU B 1 23 ? 26.047 -27.203 -11.32 1 97.62 23 LEU B O 1
ATOM 4974 N N . THR B 1 24 ? 25.859 -29.141 -12.383 1 95.94 24 THR B N 1
ATOM 4975 C CA . THR B 1 24 ? 24.594 -29.469 -11.766 1 95.94 24 THR B CA 1
ATOM 4976 C C . THR B 1 24 ? 24.75 -29.656 -10.258 1 95.94 24 THR B C 1
ATOM 4978 O O . THR B 1 24 ? 23.875 -29.266 -9.477 1 95.94 24 THR B O 1
ATOM 4981 N N . GLU B 1 25 ? 25.828 -30.266 -9.891 1 97 25 GLU B N 1
ATOM 4982 C CA . GLU B 1 25 ? 26.109 -30.469 -8.477 1 97 25 GLU B CA 1
ATOM 4983 C C . GLU B 1 25 ? 26.297 -29.141 -7.75 1 97 25 GLU B C 1
ATOM 4985 O O . GLU B 1 25 ? 25.906 -29 -6.59 1 97 25 GLU B O 1
ATOM 4990 N N . VAL B 1 26 ? 26.953 -28.188 -8.391 1 98.12 26 VAL B N 1
ATOM 4991 C CA . VAL B 1 26 ? 27.094 -26.859 -7.809 1 98.12 26 VAL B CA 1
ATOM 4992 C C . VAL B 1 26 ? 25.703 -26.266 -7.555 1 98.12 26 VAL B C 1
ATOM 4994 O O . VAL B 1 26 ? 25.438 -25.734 -6.473 1 98.12 26 VAL B O 1
ATOM 4997 N N . ALA B 1 27 ? 24.859 -26.359 -8.523 1 97.5 27 ALA B N 1
ATOM 4998 C CA . ALA B 1 27 ? 23.5 -25.844 -8.391 1 97.5 27 ALA B CA 1
ATOM 4999 C C . ALA B 1 27 ? 22.75 -26.547 -7.258 1 97.5 27 ALA B C 1
ATOM 5001 O O . ALA B 1 27 ? 22.016 -25.906 -6.5 1 97.5 27 ALA B O 1
ATOM 5002 N N . ARG B 1 28 ? 22.922 -27.828 -7.172 1 96.5 28 ARG B N 1
ATOM 5003 C CA . ARG B 1 28 ? 22.281 -28.609 -6.113 1 96.5 28 ARG B CA 1
ATOM 5004 C C . ARG B 1 28 ? 22.766 -28.156 -4.738 1 96.5 28 ARG B C 1
ATOM 5006 O O . ARG B 1 28 ? 21.953 -27.969 -3.822 1 96.5 28 ARG B O 1
ATOM 5013 N N . GLU B 1 29 ? 24.031 -27.969 -4.609 1 97.44 29 GLU B N 1
ATOM 5014 C CA . GLU B 1 29 ? 24.609 -27.547 -3.33 1 97.44 29 GLU B CA 1
ATOM 5015 C C . GLU B 1 29 ? 24.109 -26.156 -2.939 1 97.44 29 GLU B C 1
ATOM 5017 O O . GLU B 1 29 ? 23.922 -25.875 -1.754 1 97.44 29 GLU B O 1
ATOM 5022 N N . MET B 1 30 ? 24.016 -25.344 -3.908 1 97.81 30 MET B N 1
ATOM 5023 C CA . MET B 1 30 ? 23.438 -24.031 -3.664 1 97.81 30 MET B CA 1
ATOM 5024 C C . MET B 1 30 ? 22.031 -24.141 -3.1 1 97.81 30 MET B C 1
ATOM 5026 O O . MET B 1 30 ? 21.719 -23.547 -2.061 1 97.81 30 MET B O 1
ATOM 5030 N N . LEU B 1 31 ? 21.203 -24.938 -3.709 1 96 31 LEU B N 1
ATOM 5031 C CA . LEU B 1 31 ? 19.812 -25.062 -3.301 1 96 31 LEU B CA 1
ATOM 5032 C C . LEU B 1 31 ? 19.688 -25.703 -1.923 1 96 31 LEU B C 1
ATOM 5034 O O . LEU B 1 31 ? 18.891 -25.266 -1.094 1 96 31 LEU B O 1
ATOM 5038 N N . ASP B 1 32 ? 20.484 -26.734 -1.72 1 95.56 32 ASP B N 1
ATOM 5039 C CA . ASP B 1 32 ? 20.484 -27.406 -0.423 1 95.56 32 ASP B CA 1
ATOM 5040 C C . ASP B 1 32 ? 20.891 -26.438 0.694 1 95.56 32 ASP B C 1
ATOM 5042 O O . ASP B 1 32 ? 20.281 -26.453 1.773 1 95.56 32 ASP B O 1
ATOM 5046 N N . SER B 1 33 ? 21.875 -25.703 0.392 1 96.69 33 SER B N 1
ATOM 5047 C CA . SER B 1 33 ? 22.312 -24.719 1.363 1 96.69 33 SER B CA 1
ATOM 5048 C C . SER B 1 33 ? 21.234 -23.688 1.645 1 96.69 33 SER B C 1
ATOM 5050 O O . SER B 1 33 ? 21.047 -23.266 2.787 1 96.69 33 SER B O 1
ATOM 5052 N N . LEU B 1 34 ? 20.562 -23.203 0.625 1 96.12 34 LEU B N 1
ATOM 5053 C CA . LEU B 1 34 ? 19.469 -22.25 0.755 1 96.12 34 LEU B CA 1
ATOM 5054 C C . LEU B 1 34 ? 18.359 -22.828 1.621 1 96.12 34 LEU B C 1
ATOM 5056 O O . LEU B 1 34 ? 17.906 -22.172 2.572 1 96.12 34 LEU B O 1
ATOM 5060 N N . MET B 1 35 ? 17.922 -23.984 1.386 1 93.38 35 MET B N 1
ATOM 5061 C CA . MET B 1 35 ? 16.797 -24.625 2.088 1 93.38 35 MET B CA 1
ATOM 5062 C C . MET B 1 35 ? 17.141 -24.859 3.555 1 93.38 35 MET B C 1
ATOM 5064 O O . MET B 1 35 ? 16.297 -24.672 4.434 1 93.38 35 MET B O 1
ATOM 5068 N N . ARG B 1 36 ? 18.359 -25.156 3.838 1 93.19 36 ARG B N 1
ATOM 5069 C CA . ARG B 1 36 ? 18.766 -25.469 5.199 1 93.19 36 ARG B CA 1
ATOM 5070 C C . ARG B 1 36 ? 18.906 -24.203 6.035 1 93.19 36 ARG B C 1
ATOM 5072 O O . ARG B 1 36 ? 18.797 -24.25 7.262 1 93.19 36 ARG B O 1
ATOM 5079 N N . SER B 1 37 ? 19.156 -23.141 5.355 1 93.5 37 SER B N 1
ATOM 5080 C CA . SER B 1 37 ? 19.484 -21.922 6.09 1 93.5 37 SER B CA 1
ATOM 5081 C C . SER B 1 37 ? 18.297 -20.969 6.109 1 93.5 37 SER B C 1
ATOM 5083 O O . SER B 1 37 ? 18.281 -20.016 6.891 1 93.5 37 SER B O 1
ATOM 5085 N N . ALA B 1 38 ? 17.344 -21.219 5.262 1 90.81 38 ALA B N 1
ATOM 5086 C CA . ALA B 1 38 ? 16.203 -20.297 5.152 1 90.81 38 ALA B CA 1
ATOM 5087 C C . ALA B 1 38 ? 15.383 -20.297 6.438 1 90.81 38 ALA B C 1
ATOM 5089 O O . ALA B 1 38 ? 15.289 -21.312 7.125 1 90.81 38 ALA B O 1
ATOM 5090 N N . PHE B 1 39 ? 14.805 -19.172 6.723 1 86.06 39 PHE B N 1
ATOM 5091 C CA . PHE B 1 39 ? 14.016 -19.016 7.934 1 86.06 39 PHE B CA 1
ATOM 5092 C C . PHE B 1 39 ? 12.539 -19.281 7.656 1 86.06 39 PHE B C 1
ATOM 5094 O O . PHE B 1 39 ? 11.828 -19.828 8.5 1 86.06 39 PHE B O 1
ATOM 5101 N N . SER B 1 40 ? 12.117 -18.891 6.523 1 84.81 40 SER B N 1
ATOM 5102 C CA . SER B 1 40 ? 10.695 -19.016 6.219 1 84.81 40 SER B CA 1
ATOM 5103 C C . SER B 1 40 ? 10.367 -20.406 5.699 1 84.81 40 SER B C 1
ATOM 5105 O O . SER B 1 40 ? 11.148 -21 4.953 1 84.81 40 SER B O 1
ATOM 5107 N N . PRO B 1 41 ? 9.188 -20.844 6.027 1 84.31 41 PRO B N 1
ATOM 5108 C CA . PRO B 1 41 ? 8.758 -22.156 5.535 1 84.31 41 PRO B CA 1
ATOM 5109 C C . PRO B 1 41 ? 8.547 -22.188 4.023 1 84.31 41 PRO B C 1
ATOM 5111 O O . PRO B 1 41 ? 8.562 -23.25 3.408 1 84.31 41 PRO B O 1
ATOM 5114 N N . VAL B 1 42 ? 8.391 -21.109 3.465 1 83.19 42 VAL B N 1
ATOM 5115 C CA . VAL B 1 42 ? 8.141 -21.047 2.029 1 83.19 42 VAL B CA 1
ATOM 5116 C C . VAL B 1 42 ? 9.336 -21.609 1.262 1 83.19 42 VAL B C 1
ATOM 5118 O O . VAL B 1 42 ? 9.164 -22.328 0.275 1 83.19 42 VAL B O 1
ATOM 5121 N N . CYS B 1 43 ? 10.453 -21.266 1.723 1 85.06 43 CYS B N 1
ATOM 5122 C CA . CYS B 1 43 ? 11.672 -21.781 1.106 1 85.06 43 CYS B CA 1
ATOM 5123 C C . CYS B 1 43 ? 12.055 -23.125 1.688 1 85.06 43 CYS B C 1
ATOM 5125 O O . CYS B 1 43 ? 12.25 -24.094 0.947 1 85.06 43 CYS B O 1
ATOM 5127 N N . ARG B 1 44 ? 12.008 -23.25 2.908 1 85.75 44 ARG B N 1
ATOM 5128 C CA . ARG B 1 44 ? 12.523 -24.406 3.627 1 85.75 44 ARG B CA 1
ATOM 5129 C C . ARG B 1 44 ? 11.625 -25.625 3.416 1 85.75 44 ARG B C 1
ATOM 5131 O O . ARG B 1 44 ? 12.117 -26.734 3.211 1 85.75 44 ARG B O 1
ATOM 5138 N N . ASP B 1 45 ? 10.32 -25.422 3.455 1 85.19 45 ASP B N 1
ATOM 5139 C CA . ASP B 1 45 ? 9.375 -26.531 3.473 1 85.19 45 ASP B CA 1
ATOM 5140 C C . ASP B 1 45 ? 8.672 -26.672 2.127 1 85.19 45 ASP B C 1
ATOM 5142 O O . ASP B 1 45 ? 8.508 -27.797 1.618 1 85.19 45 ASP B O 1
ATOM 5146 N N . ILE B 1 46 ? 8.344 -25.578 1.57 1 86.06 46 ILE B N 1
ATOM 5147 C CA . ILE B 1 46 ? 7.477 -25.609 0.395 1 86.06 46 ILE B CA 1
ATOM 5148 C C . ILE B 1 46 ? 8.328 -25.656 -0.871 1 86.06 46 ILE B C 1
ATOM 5150 O O . ILE B 1 46 ? 7.836 -26 -1.945 1 86.06 46 ILE B O 1
ATOM 5154 N N . LEU B 1 47 ? 9.617 -25.328 -0.807 1 89.25 47 LEU B N 1
ATOM 5155 C CA . LEU B 1 47 ? 10.555 -25.359 -1.925 1 89.25 47 LEU B CA 1
ATOM 5156 C C . LEU B 1 47 ? 10.172 -24.344 -2.992 1 89.25 47 LEU B C 1
ATOM 5158 O O . LEU B 1 47 ? 10.234 -24.641 -4.188 1 89.25 47 LEU B O 1
ATOM 5162 N N . ASP B 1 48 ? 9.648 -23.312 -2.551 1 90.12 48 ASP B N 1
ATOM 5163 C CA . ASP B 1 48 ? 9.414 -22.203 -3.459 1 90.12 48 ASP B CA 1
ATOM 5164 C C . ASP B 1 48 ? 10.68 -21.359 -3.631 1 90.12 48 ASP B C 1
ATOM 5166 O O . ASP B 1 48 ? 10.68 -20.156 -3.336 1 90.12 48 ASP B O 1
ATOM 5170 N N . CYS B 1 49 ? 11.711 -21.984 -4.109 1 93.81 49 CYS B N 1
ATOM 5171 C CA . CYS B 1 49 ? 13.023 -21.391 -4.324 1 93.81 49 CYS B CA 1
ATOM 5172 C C . CYS B 1 49 ? 13.789 -22.156 -5.402 1 93.81 49 CYS B C 1
ATOM 5174 O O . CYS B 1 49 ? 13.438 -23.281 -5.746 1 93.81 49 CYS B O 1
ATOM 5176 N N . THR B 1 50 ? 14.75 -21.516 -5.957 1 94.06 50 THR B N 1
ATOM 5177 C CA . THR B 1 50 ? 15.547 -22.094 -7.039 1 94.06 50 THR B CA 1
ATOM 5178 C C . THR B 1 50 ? 16.953 -21.516 -7.047 1 94.06 50 THR B C 1
ATOM 5180 O O . THR B 1 50 ? 17.188 -20.422 -6.535 1 94.06 50 THR B O 1
ATOM 5183 N N . SER B 1 51 ? 17.875 -22.312 -7.508 1 96 51 SER B N 1
ATOM 5184 C CA . SER B 1 51 ? 19.25 -21.859 -7.785 1 96 51 SER B CA 1
ATOM 5185 C C . SER B 1 51 ? 19.656 -22.203 -9.219 1 96 51 SER B C 1
ATOM 5187 O O . SER B 1 51 ? 19.297 -23.266 -9.742 1 96 51 SER B O 1
ATOM 5189 N N . ALA B 1 52 ? 20.328 -21.328 -9.82 1 97 52 ALA B N 1
ATOM 5190 C CA . ALA B 1 52 ? 20.719 -21.5 -11.211 1 97 52 ALA B CA 1
ATOM 5191 C C . ALA B 1 52 ? 22.125 -20.953 -11.453 1 97 52 ALA B C 1
ATOM 5193 O O . ALA B 1 52 ? 22.594 -20.094 -10.711 1 97 52 ALA B O 1
ATOM 5194 N N . ILE B 1 53 ? 22.797 -21.516 -12.477 1 98.5 53 ILE B N 1
ATOM 5195 C CA . ILE B 1 53 ? 24.094 -21.047 -12.953 1 98.5 53 ILE B CA 1
ATOM 5196 C C . ILE B 1 53 ? 23.969 -20.578 -14.406 1 98.5 53 ILE B C 1
ATOM 5198 O O . ILE B 1 53 ? 23.547 -21.344 -15.273 1 98.5 53 ILE B O 1
ATOM 5202 N N . HIS B 1 54 ? 24.312 -19.359 -14.609 1 98.25 54 HIS B N 1
ATOM 5203 C CA . HIS B 1 54 ? 24.344 -18.812 -15.961 1 98.25 54 HIS B CA 1
ATOM 5204 C C . HIS B 1 54 ? 25.781 -18.656 -16.453 1 98.25 54 HIS B C 1
ATOM 5206 O O . HIS B 1 54 ? 26.688 -18.391 -15.656 1 98.25 54 HIS B O 1
ATOM 5212 N N . MET B 1 55 ? 25.953 -18.828 -17.703 1 97.94 55 MET B N 1
ATOM 5213 C CA . MET B 1 55 ? 27.25 -18.688 -18.344 1 97.94 55 MET B CA 1
ATOM 5214 C C . MET B 1 55 ? 27.203 -17.641 -19.453 1 97.94 55 MET B C 1
ATOM 5216 O O . MET B 1 55 ? 26.219 -17.547 -20.188 1 97.94 55 MET B O 1
ATOM 5220 N N . ARG B 1 56 ? 28.266 -16.906 -19.516 1 95.06 56 ARG B N 1
ATOM 5221 C CA . ARG B 1 56 ? 28.391 -15.922 -20.594 1 95.06 56 ARG B CA 1
ATOM 5222 C C . ARG B 1 56 ? 28.625 -16.609 -21.922 1 95.06 56 ARG B C 1
ATOM 5224 O O . ARG B 1 56 ? 29.578 -17.375 -22.078 1 95.06 56 ARG B O 1
ATOM 5231 N N . THR B 1 57 ? 27.781 -16.344 -22.844 1 94 57 THR B N 1
ATOM 5232 C CA . THR B 1 57 ? 27.922 -16.891 -24.188 1 94 57 THR B CA 1
ATOM 5233 C C . THR B 1 57 ? 27.828 -15.781 -25.234 1 94 57 THR B C 1
ATOM 5235 O O . THR B 1 57 ? 27.781 -14.602 -24.875 1 94 57 THR B O 1
ATOM 5238 N N . GLY B 1 58 ? 27.875 -16.125 -26.5 1 90.75 58 GLY B N 1
ATOM 5239 C CA . GLY B 1 58 ? 27.703 -15.164 -27.578 1 90.75 58 GLY B CA 1
ATOM 5240 C C . GLY B 1 58 ? 26.297 -14.617 -27.672 1 90.75 58 GLY B C 1
ATOM 5241 O O . GLY B 1 58 ? 26.062 -13.555 -28.25 1 90.75 58 GLY B O 1
ATOM 5242 N N . ASP B 1 59 ? 25.359 -15.258 -27.031 1 90.38 59 ASP B N 1
ATOM 5243 C CA . ASP B 1 59 ? 23.953 -14.883 -27.109 1 90.38 59 ASP B CA 1
ATOM 5244 C C . ASP B 1 59 ? 23.5 -14.234 -25.797 1 90.38 59 ASP B C 1
ATOM 5246 O O . ASP B 1 59 ? 22.297 -14.07 -25.578 1 90.38 59 ASP B O 1
ATOM 5250 N N . GLY B 1 60 ? 24.453 -13.898 -24.953 1 94.12 60 GLY B N 1
ATOM 5251 C CA . GLY B 1 60 ? 24.109 -13.336 -23.656 1 94.12 60 GLY B CA 1
ATOM 5252 C C . GLY B 1 60 ? 24.375 -14.297 -22.516 1 94.12 60 GLY B C 1
ATOM 5253 O O . GLY B 1 60 ? 25.375 -15.016 -22.516 1 94.12 60 GLY B O 1
ATOM 5254 N N . TRP B 1 61 ? 23.547 -14.242 -21.531 1 96.38 61 TRP B N 1
ATOM 5255 C CA . TRP B 1 61 ? 23.641 -15.148 -20.391 1 96.38 61 TRP B CA 1
ATOM 5256 C C . TRP B 1 61 ? 22.703 -16.328 -20.547 1 96.38 61 TRP B C 1
ATOM 5258 O O . TRP B 1 61 ? 21.484 -16.156 -20.641 1 96.38 61 TRP B O 1
ATOM 5268 N N . GLU B 1 62 ? 23.25 -17.5 -20.562 1 97.06 62 GLU B N 1
ATOM 5269 C CA . GLU B 1 62 ? 22.453 -18.703 -20.719 1 97.06 62 GLU B CA 1
ATOM 5270 C C . GLU B 1 62 ? 22.562 -19.609 -19.484 1 97.06 62 GLU B C 1
ATOM 5272 O O . GLU B 1 62 ? 23.641 -19.766 -18.906 1 97.06 62 GLU B O 1
ATOM 5277 N N . THR B 1 63 ? 21.422 -20.125 -19.094 1 96.69 63 THR B N 1
ATOM 5278 C CA . THR B 1 63 ? 21.422 -21.047 -17.953 1 96.69 63 THR B CA 1
ATOM 5279 C C . THR B 1 63 ? 22.047 -22.375 -18.344 1 96.69 63 THR B C 1
ATOM 5281 O O . THR B 1 63 ? 21.594 -23.031 -19.281 1 96.69 63 THR B O 1
ATOM 5284 N N . VAL B 1 64 ? 23.031 -22.828 -17.562 1 97.19 64 VAL B N 1
ATOM 5285 C CA . VAL B 1 64 ? 23.734 -24.062 -17.891 1 97.19 64 VAL B CA 1
ATOM 5286 C C . VAL B 1 64 ? 23.328 -25.172 -16.922 1 97.19 64 VAL B C 1
ATOM 5288 O O . VAL B 1 64 ? 23.422 -26.359 -17.25 1 97.19 64 VAL B O 1
ATOM 5291 N N . ALA B 1 65 ? 22.938 -24.766 -15.758 1 95.94 65 ALA B N 1
ATOM 5292 C CA . ALA B 1 65 ? 22.562 -25.766 -14.773 1 95.94 65 ALA B CA 1
ATOM 5293 C C . ALA B 1 65 ? 21.547 -25.203 -13.781 1 95.94 65 ALA B C 1
ATOM 5295 O O . ALA B 1 65 ? 21.594 -24.016 -13.445 1 95.94 65 ALA B O 1
ATOM 5296 N N . LEU B 1 66 ? 20.656 -26.031 -13.453 1 92.5 66 LEU B N 1
ATOM 5297 C CA . LEU B 1 66 ? 19.672 -25.797 -12.406 1 92.5 66 LEU B CA 1
ATOM 5298 C C . LEU B 1 66 ? 19.391 -27.078 -11.633 1 92.5 66 LEU B C 1
ATOM 5300 O O . LEU B 1 66 ? 19.688 -28.172 -12.109 1 92.5 66 LEU B O 1
ATOM 5304 N N . TRP B 1 67 ? 18.969 -26.859 -10.398 1 84.94 67 TRP B N 1
ATOM 5305 C CA . TRP B 1 67 ? 18.562 -28.031 -9.625 1 84.94 67 TRP B CA 1
ATOM 5306 C C . TRP B 1 67 ? 17.078 -27.969 -9.273 1 84.94 67 TRP B C 1
ATOM 5308 O O . TRP B 1 67 ? 16.484 -26.875 -9.266 1 84.94 67 TRP B O 1
ATOM 5318 N N . GLU B 1 68 ? 16.406 -29.141 -8.883 1 75.94 68 GLU B N 1
ATOM 5319 C CA . GLU B 1 68 ? 15.016 -29.469 -8.586 1 75.94 68 GLU B CA 1
ATOM 5320 C C . GLU B 1 68 ? 14.359 -28.391 -7.734 1 75.94 68 GLU B C 1
ATOM 5322 O O . GLU B 1 68 ? 14.359 -28.469 -6.504 1 75.94 68 GLU B O 1
ATOM 5327 N N . GLY B 1 69 ? 14 -27.188 -8.258 1 83.19 69 GLY B N 1
ATOM 5328 C CA . GLY B 1 69 ? 13.281 -26.125 -7.566 1 83.19 69 GLY B CA 1
ATOM 5329 C C . GLY B 1 69 ? 11.969 -25.766 -8.242 1 83.19 69 GLY B C 1
ATOM 5330 O O . GLY B 1 69 ? 11.32 -26.609 -8.852 1 83.19 69 GLY B O 1
ATOM 5331 N N . CYS B 1 70 ? 11.609 -24.656 -7.867 1 86.19 70 CYS B N 1
ATOM 5332 C CA . CYS B 1 70 ? 10.391 -24.156 -8.484 1 86.19 70 CYS B CA 1
ATOM 5333 C C . CYS B 1 70 ? 10.586 -23.938 -9.984 1 86.19 70 CYS B C 1
ATOM 5335 O O . CYS B 1 70 ? 11.438 -23.156 -10.398 1 86.19 70 CYS B O 1
ATOM 5337 N N . MET B 1 71 ? 9.867 -24.609 -10.797 1 82.94 71 MET B N 1
ATOM 5338 C CA . MET B 1 71 ? 10.031 -24.594 -12.242 1 82.94 71 MET B CA 1
ATOM 5339 C C . MET B 1 71 ? 9.719 -23.219 -12.82 1 82.94 71 MET B C 1
ATOM 5341 O O . MET B 1 71 ? 10.312 -22.812 -13.82 1 82.94 71 MET B O 1
ATOM 5345 N N . GLN B 1 72 ? 8.828 -22.609 -12.188 1 83.88 72 GLN B N 1
ATOM 5346 C CA . GLN B 1 72 ? 8.508 -21.266 -12.648 1 83.88 72 GLN B CA 1
ATOM 5347 C C . GLN B 1 72 ? 9.742 -20.359 -12.641 1 83.88 72 GLN B C 1
ATOM 5349 O O . GLN B 1 72 ? 9.961 -19.594 -13.57 1 83.88 72 GLN B O 1
ATOM 5354 N N . HIS B 1 73 ? 10.469 -20.484 -11.617 1 88.88 73 HIS B N 1
ATOM 5355 C CA . HIS B 1 73 ? 11.695 -19.719 -11.5 1 88.88 73 HIS B CA 1
ATOM 5356 C C . HIS B 1 73 ? 12.719 -20.141 -12.555 1 88.88 73 HIS B C 1
ATOM 5358 O O . HIS B 1 73 ? 13.406 -19.281 -13.125 1 88.88 73 HIS B O 1
ATOM 5364 N N . ALA B 1 74 ? 12.727 -21.375 -12.805 1 85.12 74 ALA B N 1
ATOM 5365 C CA . ALA B 1 74 ? 13.711 -21.938 -13.719 1 85.12 74 ALA B CA 1
ATOM 5366 C C . ALA B 1 74 ? 13.531 -21.391 -15.125 1 85.12 74 ALA B C 1
ATOM 5368 O O . ALA B 1 74 ? 14.516 -21.047 -15.797 1 85.12 74 ALA B O 1
ATOM 5369 N N . PHE B 1 75 ? 12.375 -21.266 -15.555 1 84.62 75 PHE B N 1
ATOM 5370 C CA . PHE B 1 75 ? 12.094 -20.859 -16.922 1 84.62 75 PHE B CA 1
ATOM 5371 C C . PHE B 1 75 ? 12.297 -19.359 -17.094 1 84.62 75 PHE B C 1
ATOM 5373 O O . PHE B 1 75 ? 12.562 -18.891 -18.203 1 84.62 75 PHE B O 1
ATOM 5380 N N . THR B 1 76 ? 12.234 -18.641 -16.047 1 87.62 76 THR B N 1
ATOM 5381 C CA . THR B 1 76 ? 12.359 -17.188 -16.156 1 87.62 76 THR B CA 1
ATOM 5382 C C . THR B 1 76 ? 13.797 -16.75 -15.852 1 87.62 76 THR B C 1
ATOM 5384 O O . THR B 1 76 ? 14.18 -15.617 -16.172 1 87.62 76 THR B O 1
ATOM 5387 N N . ALA B 1 77 ? 14.562 -17.641 -15.32 1 91.44 77 ALA B N 1
ATOM 5388 C CA . ALA B 1 77 ? 15.891 -17.312 -14.805 1 91.44 77 ALA B CA 1
ATOM 5389 C C . ALA B 1 77 ? 16.766 -16.688 -15.898 1 91.44 77 ALA B C 1
ATOM 5391 O O . ALA B 1 77 ? 17.422 -15.672 -15.672 1 91.44 77 ALA B O 1
ATOM 5392 N N . PRO B 1 78 ? 16.812 -17.281 -17.125 1 91.25 78 PRO B N 1
ATOM 5393 C CA . PRO B 1 78 ? 17.688 -16.672 -18.141 1 91.25 78 PRO B CA 1
ATOM 5394 C C . PRO B 1 78 ? 17.234 -15.266 -18.531 1 91.25 78 PRO B C 1
ATOM 5396 O O . PRO B 1 78 ? 18.078 -14.414 -18.828 1 91.25 78 PRO B O 1
ATOM 5399 N N . HIS B 1 79 ? 15.945 -15.031 -18.531 1 89.38 79 HIS B N 1
ATOM 5400 C CA . HIS B 1 79 ? 15.422 -13.703 -18.859 1 89.38 79 HIS B CA 1
ATOM 5401 C C . HIS B 1 79 ? 15.812 -12.68 -17.797 1 89.38 79 HIS B C 1
ATOM 5403 O O . HIS B 1 79 ? 16.219 -11.562 -18.125 1 89.38 79 HIS B O 1
ATOM 5409 N N . ILE B 1 80 ? 15.672 -13.055 -16.547 1 92.69 80 ILE B N 1
ATOM 5410 C CA . ILE B 1 80 ? 16.031 -12.18 -15.445 1 92.69 80 ILE B CA 1
ATOM 5411 C C . ILE B 1 80 ? 17.5 -11.812 -15.523 1 92.69 80 ILE B C 1
ATOM 5413 O O . ILE B 1 80 ? 17.875 -10.648 -15.398 1 92.69 80 ILE B O 1
ATOM 5417 N N . ALA B 1 81 ? 18.312 -12.836 -15.742 1 94.75 81 ALA B N 1
ATOM 5418 C CA . ALA B 1 81 ? 19.766 -12.625 -15.82 1 94.75 81 ALA B CA 1
ATOM 5419 C C . ALA B 1 81 ? 20.109 -11.617 -16.906 1 94.75 81 ALA B C 1
ATOM 5421 O O . ALA B 1 81 ? 20.906 -10.711 -16.703 1 94.75 81 ALA B O 1
ATOM 5422 N N . ASN B 1 82 ? 19.531 -11.766 -18.047 1 93.75 82 ASN B N 1
ATOM 5423 C CA . ASN B 1 82 ? 19.844 -10.898 -19.172 1 93.75 82 ASN B CA 1
ATOM 5424 C C . ASN B 1 82 ? 19.297 -9.484 -18.953 1 93.75 82 ASN B C 1
ATOM 5426 O O . ASN B 1 82 ? 19.953 -8.5 -19.281 1 93.75 82 ASN B O 1
ATOM 5430 N N . PHE B 1 83 ? 18.094 -9.367 -18.422 1 90.44 83 PHE B N 1
ATOM 5431 C CA . PHE B 1 83 ? 17.547 -8.055 -18.094 1 90.44 83 PHE B CA 1
ATOM 5432 C C . PHE B 1 83 ? 18.438 -7.309 -17.125 1 90.44 83 PHE B C 1
ATOM 5434 O O . PHE B 1 83 ? 18.766 -6.137 -17.328 1 90.44 83 PHE B O 1
ATOM 5441 N N . VAL B 1 84 ? 18.781 -7.984 -16.047 1 91.88 84 VAL B N 1
ATOM 5442 C CA . VAL B 1 84 ? 19.562 -7.383 -14.977 1 91.88 84 VAL B CA 1
ATOM 5443 C C . VAL B 1 84 ? 20.938 -6.965 -15.516 1 91.88 84 VAL B C 1
ATOM 5445 O O . VAL B 1 84 ? 21.375 -5.844 -15.273 1 91.88 84 VAL B O 1
ATOM 5448 N N . MET B 1 85 ? 21.562 -7.812 -16.25 1 93.06 85 MET B N 1
ATOM 5449 C CA . MET B 1 85 ? 22.922 -7.551 -16.703 1 93.06 85 MET B CA 1
ATOM 5450 C C . MET B 1 85 ? 22.938 -6.496 -17.797 1 93.06 85 MET B C 1
ATOM 5452 O O . MET B 1 85 ? 23.938 -5.816 -18 1 93.06 85 MET B O 1
ATOM 5456 N N . ASP B 1 86 ? 21.844 -6.344 -18.484 1 89.75 86 ASP B N 1
ATOM 5457 C CA . ASP B 1 86 ? 21.734 -5.277 -19.469 1 89.75 86 ASP B CA 1
ATOM 5458 C C . ASP B 1 86 ? 21.703 -3.906 -18.797 1 89.75 86 ASP B C 1
ATOM 5460 O O . ASP B 1 86 ? 22.047 -2.898 -19.422 1 89.75 86 ASP B O 1
ATOM 5464 N N . GLU B 1 87 ? 21.281 -3.916 -17.594 1 84.25 87 GLU B N 1
ATOM 5465 C CA . GLU B 1 87 ? 21.156 -2.65 -16.875 1 84.25 87 GLU B CA 1
ATOM 5466 C C . GLU B 1 87 ? 22.422 -2.365 -16.062 1 84.25 87 GLU B C 1
ATOM 5468 O O . GLU B 1 87 ? 22.531 -1.301 -15.453 1 84.25 87 GLU B O 1
ATOM 5473 N N . TRP B 1 88 ? 23.312 -3.326 -16.062 1 80.94 88 TRP B N 1
ATOM 5474 C CA . TRP B 1 88 ? 24.516 -3.172 -15.25 1 80.94 88 TRP B CA 1
ATOM 5475 C C . TRP B 1 88 ? 25.766 -3.07 -16.141 1 80.94 88 TRP B C 1
ATOM 5477 O O . TRP B 1 88 ? 25.875 -3.768 -17.141 1 80.94 88 TRP B O 1
ATOM 5487 N N . ASP B 1 89 ? 26.625 -2.113 -15.773 1 81.75 89 ASP B N 1
ATOM 5488 C CA . ASP B 1 89 ? 27.953 -2.109 -16.375 1 81.75 89 ASP B CA 1
ATOM 5489 C C . ASP B 1 89 ? 28.828 -3.195 -15.758 1 81.75 89 ASP B C 1
ATOM 5491 O O . ASP B 1 89 ? 29.375 -3.02 -14.664 1 81.75 89 ASP B O 1
ATOM 5495 N N . ILE B 1 90 ? 28.984 -4.277 -16.5 1 86.88 90 ILE B N 1
ATOM 5496 C CA . ILE B 1 90 ? 29.672 -5.473 -16.016 1 86.88 90 ILE B CA 1
ATOM 5497 C C . ILE B 1 90 ? 31.109 -5.133 -15.641 1 86.88 90 ILE B C 1
ATOM 5499 O O . ILE B 1 90 ? 31.672 -5.715 -14.711 1 86.88 90 ILE B O 1
ATOM 5503 N N . ASP B 1 91 ? 31.641 -4.113 -16.281 1 86 91 ASP B N 1
ATOM 5504 C CA . ASP B 1 91 ? 33.031 -3.756 -16.062 1 86 91 ASP B CA 1
ATOM 5505 C C . ASP B 1 91 ? 33.219 -2.998 -14.742 1 86 91 ASP B C 1
ATOM 5507 O O . ASP B 1 91 ? 34.344 -2.889 -14.227 1 86 91 ASP B O 1
ATOM 5511 N N . SER B 1 92 ? 32.156 -2.533 -14.266 1 86.38 92 SER B N 1
ATOM 5512 C CA . SER B 1 92 ? 32.219 -1.784 -13.016 1 86.38 92 SER B CA 1
ATOM 5513 C C . SER B 1 92 ? 31.969 -2.686 -11.82 1 86.38 92 SER B C 1
ATOM 5515 O O . SER B 1 92 ? 32.156 -2.275 -10.672 1 86.38 92 SER B O 1
ATOM 5517 N N . MET B 1 93 ? 31.656 -3.92 -12.062 1 91.62 93 MET B N 1
ATOM 5518 C CA . MET B 1 93 ? 31.328 -4.84 -10.977 1 91.62 93 MET B CA 1
ATOM 5519 C C . MET B 1 93 ? 32.594 -5.359 -10.305 1 91.62 93 MET B C 1
ATOM 5521 O O . MET B 1 93 ? 33.656 -5.402 -10.93 1 91.62 93 MET B O 1
ATOM 5525 N N . GLN B 1 94 ? 32.469 -5.645 -9.039 1 94.5 94 GLN B N 1
ATOM 5526 C CA . GLN B 1 94 ? 33.562 -6.176 -8.234 1 94.5 94 GLN B CA 1
ATOM 5527 C C . GLN B 1 94 ? 33.188 -7.551 -7.672 1 94.5 94 GLN B C 1
ATOM 5529 O O . GLN B 1 94 ? 32.031 -7.883 -7.512 1 94.5 94 GLN B O 1
ATOM 5534 N N . PRO B 1 95 ? 34.312 -8.391 -7.434 1 96.12 95 PRO B N 1
ATOM 5535 C CA . PRO B 1 95 ? 34.031 -9.656 -6.742 1 96.12 95 PRO B CA 1
ATOM 5536 C C . PRO B 1 95 ? 33.25 -9.453 -5.438 1 96.12 95 PRO B C 1
ATOM 5538 O O . PRO B 1 95 ? 33.562 -8.539 -4.668 1 96.12 95 PRO B O 1
ATOM 5541 N N . GLY B 1 96 ? 32.25 -10.25 -5.27 1 97 96 GLY B N 1
ATOM 5542 C CA . GLY B 1 96 ? 31.469 -10.156 -4.039 1 97 96 GLY B CA 1
ATOM 5543 C C . GLY B 1 96 ? 30.219 -9.32 -4.184 1 97 96 GLY B C 1
ATOM 5544 O O . GLY B 1 96 ? 29.344 -9.328 -3.305 1 97 96 GLY B O 1
ATOM 5545 N N . ASP B 1 97 ? 30.047 -8.656 -5.34 1 96.81 97 ASP B N 1
ATOM 5546 C CA . ASP B 1 97 ? 28.812 -7.914 -5.59 1 96.81 97 ASP B CA 1
ATOM 5547 C C . ASP B 1 97 ? 27.625 -8.852 -5.727 1 96.81 97 ASP B C 1
ATOM 5549 O O . ASP B 1 97 ? 27.734 -9.938 -6.301 1 96.81 97 ASP B O 1
ATOM 5553 N N . VAL B 1 98 ? 26.516 -8.484 -5.16 1 97.62 98 VAL B N 1
ATOM 5554 C CA . VAL B 1 98 ? 25.25 -9.211 -5.301 1 97.62 98 VAL B CA 1
ATOM 5555 C C . VAL B 1 98 ? 24.141 -8.242 -5.668 1 97.62 98 VAL B C 1
ATOM 5557 O O . VAL B 1 98 ? 23.922 -7.242 -4.98 1 97.62 98 VAL B O 1
ATOM 5560 N N . ILE B 1 99 ? 23.453 -8.523 -6.734 1 96.31 99 ILE B N 1
ATOM 5561 C CA . ILE B 1 99 ? 22.375 -7.676 -7.234 1 96.31 99 ILE B CA 1
ATOM 5562 C C . ILE B 1 99 ? 21.016 -8.234 -6.789 1 96.31 99 ILE B C 1
ATOM 5564 O O . ILE B 1 99 ? 20.781 -9.445 -6.875 1 96.31 99 ILE B O 1
ATOM 5568 N N . PHE B 1 100 ? 20.188 -7.375 -6.23 1 96.25 100 PHE B N 1
ATOM 5569 C CA . PHE B 1 100 ? 18.812 -7.668 -5.844 1 96.25 100 PHE B CA 1
ATOM 5570 C C . PHE B 1 100 ? 17.828 -7.184 -6.91 1 96.25 100 PHE B C 1
ATOM 5572 O O . PHE B 1 100 ? 17.969 -6.074 -7.426 1 96.25 100 PHE B O 1
ATOM 5579 N N . VAL B 1 101 ? 16.781 -8.062 -7.281 1 94.88 101 VAL B N 1
ATOM 5580 C CA . VAL B 1 101 ? 15.727 -7.586 -8.172 1 94.88 101 VAL B CA 1
ATOM 5581 C C . VAL B 1 101 ? 14.43 -8.352 -7.902 1 94.88 101 VAL B C 1
ATOM 5583 O O . VAL B 1 101 ? 14.461 -9.547 -7.602 1 94.88 101 VAL B O 1
ATOM 5586 N N . ASN B 1 102 ? 13.273 -7.664 -7.895 1 94.81 102 ASN B N 1
ATOM 5587 C CA . ASN B 1 102 ? 11.969 -8.305 -7.793 1 94.81 102 ASN B CA 1
ATOM 5588 C C . ASN B 1 102 ? 10.914 -7.582 -8.625 1 94.81 102 ASN B C 1
ATOM 5590 O O . ASN B 1 102 ? 9.719 -7.711 -8.375 1 94.81 102 ASN B O 1
ATOM 5594 N N . ASP B 1 103 ? 11.312 -6.82 -9.633 1 92.81 103 ASP B N 1
ATOM 5595 C CA . ASP B 1 103 ? 10.43 -6.059 -10.516 1 92.81 103 ASP B CA 1
ATOM 5596 C C . ASP B 1 103 ? 9.875 -6.941 -11.633 1 92.81 103 ASP B C 1
ATOM 5598 O O . ASP B 1 103 ? 10.617 -7.398 -12.5 1 92.81 103 ASP B O 1
ATOM 5602 N N . PRO B 1 104 ? 8.555 -7.094 -11.695 1 91.75 104 PRO B N 1
ATOM 5603 C CA . PRO B 1 104 ? 7.973 -8.008 -12.68 1 91.75 104 PRO B CA 1
ATOM 5604 C C . PRO B 1 104 ? 8.273 -7.586 -14.117 1 91.75 104 PRO B C 1
ATOM 5606 O O . PRO B 1 104 ? 8.406 -8.438 -15 1 91.75 104 PRO B O 1
ATOM 5609 N N . TRP B 1 105 ? 8.445 -6.41 -14.445 1 90.25 105 TRP B N 1
ATOM 5610 C CA . TRP B 1 105 ? 8.664 -5.926 -15.805 1 90.25 105 TRP B CA 1
ATOM 5611 C C . TRP B 1 105 ? 10.141 -5.977 -16.156 1 90.25 105 TRP B C 1
ATOM 5613 O O . TRP B 1 105 ? 10.531 -5.613 -17.281 1 90.25 105 TRP B O 1
ATOM 5623 N N . ARG B 1 106 ? 10.898 -6.535 -15.242 1 88 106 ARG B N 1
ATOM 5624 C CA . ARG B 1 106 ? 12.305 -6.836 -15.492 1 88 106 ARG B CA 1
ATOM 5625 C C . ARG B 1 106 ? 12.562 -8.336 -15.414 1 88 106 ARG B C 1
ATOM 5627 O O . ARG B 1 106 ? 13.633 -8.766 -14.969 1 88 106 ARG B O 1
ATOM 5634 N N . GLY B 1 107 ? 11.531 -9.078 -15.688 1 81 107 GLY B N 1
ATOM 5635 C CA . GLY B 1 107 ? 11.656 -10.508 -15.891 1 81 107 GLY B CA 1
ATOM 5636 C C . GLY B 1 107 ? 11.219 -11.32 -14.688 1 81 107 GLY B C 1
ATOM 5637 O O . GLY B 1 107 ? 11.039 -12.539 -14.789 1 81 107 GLY B O 1
ATOM 5638 N N . THR B 1 108 ? 11.016 -10.656 -13.492 1 89.62 108 THR B N 1
ATOM 5639 C CA . THR B 1 108 ? 10.609 -11.414 -12.32 1 89.62 108 THR B CA 1
ATOM 5640 C C . THR B 1 108 ? 9.125 -11.773 -12.398 1 89.62 108 THR B C 1
ATOM 5642 O O . THR B 1 108 ? 8.391 -11.219 -13.211 1 89.62 108 THR B O 1
ATOM 5645 N N . ILE B 1 109 ? 8.703 -12.711 -11.68 1 88.81 109 ILE B N 1
ATOM 5646 C CA . ILE B 1 109 ? 7.34 -13.234 -11.766 1 88.81 109 ILE B CA 1
ATOM 5647 C C . ILE B 1 109 ? 6.383 -12.289 -11.039 1 88.81 109 ILE B C 1
ATOM 5649 O O . ILE B 1 109 ? 5.348 -11.906 -11.586 1 88.81 109 ILE B O 1
ATOM 5653 N N . HIS B 1 110 ? 6.578 -11.969 -9.867 1 92 110 HIS B N 1
ATOM 5654 C CA . HIS B 1 110 ? 5.898 -10.969 -9.055 1 92 110 HIS B CA 1
ATOM 5655 C C . HIS B 1 110 ? 6.809 -10.438 -7.953 1 92 110 HIS B C 1
ATOM 5657 O O . HIS B 1 110 ? 7.945 -10.898 -7.805 1 92 110 HIS B O 1
ATOM 5663 N N . GLN B 1 111 ? 6.414 -9.516 -7.184 1 93.06 111 GLN B N 1
ATOM 5664 C CA . GLN B 1 111 ? 7.273 -8.781 -6.262 1 93.06 111 GLN B CA 1
ATOM 5665 C C . GLN B 1 111 ? 7.746 -9.672 -5.121 1 93.06 111 GLN B C 1
ATOM 5667 O O . GLN B 1 111 ? 8.852 -9.492 -4.598 1 93.06 111 GLN B O 1
ATOM 5672 N N . SER B 1 112 ? 7.039 -10.664 -4.789 1 93.31 112 SER B N 1
ATOM 5673 C CA . SER B 1 112 ? 7.379 -11.516 -3.656 1 93.31 112 SER B CA 1
ATOM 5674 C C . SER B 1 112 ? 8.539 -12.453 -3.992 1 93.31 112 SER B C 1
ATOM 5676 O O . SER B 1 112 ? 9.156 -13.023 -3.098 1 93.31 112 SER B O 1
ATOM 5678 N N . ASP B 1 113 ? 8.75 -12.625 -5.23 1 93.25 113 ASP B N 1
ATOM 5679 C CA . ASP B 1 113 ? 9.875 -13.453 -5.664 1 93.25 113 ASP B CA 1
ATOM 5680 C C . ASP B 1 113 ? 11.156 -12.625 -5.766 1 93.25 113 ASP B C 1
ATOM 5682 O O . ASP B 1 113 ? 11.367 -11.922 -6.754 1 93.25 113 ASP B O 1
ATOM 5686 N N . VAL B 1 114 ? 11.984 -12.875 -4.871 1 96.19 114 VAL B N 1
ATOM 5687 C CA . VAL B 1 114 ? 13.227 -12.117 -4.805 1 96.19 114 VAL B CA 1
ATOM 5688 C C . VAL B 1 114 ? 14.344 -12.891 -5.5 1 96.19 114 VAL B C 1
ATOM 5690 O O . VAL B 1 114 ? 14.484 -14.102 -5.309 1 96.19 114 VAL B O 1
ATOM 5693 N N . ASN B 1 115 ? 15.109 -12.203 -6.305 1 97.06 115 ASN B N 1
ATOM 5694 C CA . ASN B 1 115 ? 16.234 -12.766 -7.027 1 97.06 115 ASN B CA 1
ATOM 5695 C C . ASN B 1 115 ? 17.547 -12.086 -6.641 1 97.06 115 ASN B C 1
ATOM 5697 O O . ASN B 1 115 ? 17.625 -10.859 -6.602 1 97.06 115 ASN B O 1
ATOM 5701 N N . LEU B 1 116 ? 18.516 -12.883 -6.336 1 98.06 116 LEU B N 1
ATOM 5702 C CA . LEU B 1 116 ? 19.875 -12.398 -6.121 1 98.06 116 LEU B CA 1
ATOM 5703 C C . LEU B 1 116 ? 20.812 -12.953 -7.176 1 98.06 116 LEU B C 1
ATOM 5705 O O . LEU B 1 116 ? 20.781 -14.148 -7.484 1 98.06 116 LEU B O 1
ATOM 5709 N N . LEU B 1 117 ? 21.594 -12.109 -7.789 1 98.06 117 LEU B N 1
ATOM 5710 C CA . LEU B 1 117 ? 22.578 -12.5 -8.797 1 98.06 117 LEU B CA 1
ATOM 5711 C C . LEU B 1 117 ? 23.984 -12.125 -8.359 1 98.06 117 LEU B C 1
ATOM 5713 O O . LEU B 1 117 ? 24.234 -10.984 -7.949 1 98.06 117 LEU B O 1
ATOM 5717 N N . ARG B 1 118 ? 24.859 -13.055 -8.422 1 98.19 118 ARG B N 1
ATOM 5718 C CA . ARG B 1 118 ? 26.25 -12.867 -8.039 1 98.19 118 ARG B CA 1
ATOM 5719 C C . ARG B 1 118 ? 27.188 -13.188 -9.203 1 98.19 118 ARG B C 1
ATOM 5721 O O . ARG B 1 118 ? 27.328 -14.344 -9.594 1 98.19 118 ARG B O 1
ATOM 5728 N N . PRO B 1 119 ? 27.906 -12.133 -9.75 1 97.69 119 PRO B N 1
ATOM 5729 C CA . PRO B 1 119 ? 28.906 -12.406 -10.789 1 97.69 119 PRO B CA 1
ATOM 5730 C C . PRO B 1 119 ? 30.109 -13.172 -10.266 1 97.69 119 PRO B C 1
ATOM 5732 O O . PRO B 1 119 ? 30.594 -12.891 -9.164 1 97.69 119 PRO B O 1
ATOM 5735 N N . VAL B 1 120 ? 30.547 -14.125 -11.016 1 97.94 120 VAL B N 1
ATOM 5736 C CA . VAL B 1 120 ? 31.734 -14.898 -10.672 1 97.94 120 VAL B CA 1
ATOM 5737 C C . VAL B 1 120 ? 32.875 -14.516 -11.609 1 97.94 120 VAL B C 1
ATOM 5739 O O . VAL B 1 120 ? 32.812 -14.719 -12.82 1 97.94 120 VAL B O 1
ATOM 5742 N N . PHE B 1 121 ? 33.906 -14.031 -11 1 96.81 121 PHE B N 1
ATOM 5743 C CA . PHE B 1 121 ? 35.094 -13.57 -11.75 1 96.81 121 PHE B CA 1
ATOM 5744 C C . PHE B 1 121 ? 36.094 -14.703 -11.945 1 96.81 121 PHE B C 1
ATOM 5746 O O . PHE B 1 121 ? 36.438 -15.391 -10.984 1 96.81 121 PHE B O 1
ATOM 5753 N N . VAL B 1 122 ? 36.469 -14.945 -13.133 1 95.88 122 VAL B N 1
ATOM 5754 C CA . VAL B 1 122 ? 37.562 -15.836 -13.5 1 95.88 122 VAL B CA 1
ATOM 5755 C C . VAL B 1 122 ? 38.594 -15.086 -14.336 1 95.88 122 VAL B C 1
ATOM 5757 O O . VAL B 1 122 ? 38.281 -14.578 -15.422 1 95.88 122 VAL B O 1
ATOM 5760 N N . ASP B 1 123 ? 39.781 -14.969 -13.852 1 92.81 123 ASP B N 1
ATOM 5761 C CA . ASP B 1 123 ? 40.875 -14.242 -14.5 1 92.81 123 ASP B CA 1
ATOM 5762 C C . ASP B 1 123 ? 40.469 -12.805 -14.812 1 92.81 123 ASP B C 1
ATOM 5764 O O . ASP B 1 123 ? 40.656 -12.328 -15.938 1 92.81 123 ASP B O 1
ATOM 5768 N N . GLY B 1 124 ? 39.688 -12.219 -13.984 1 92.38 124 GLY B N 1
ATOM 5769 C CA . GLY B 1 124 ? 39.375 -10.797 -14.039 1 92.38 124 GLY B CA 1
ATOM 5770 C C . GLY B 1 124 ? 38.125 -10.5 -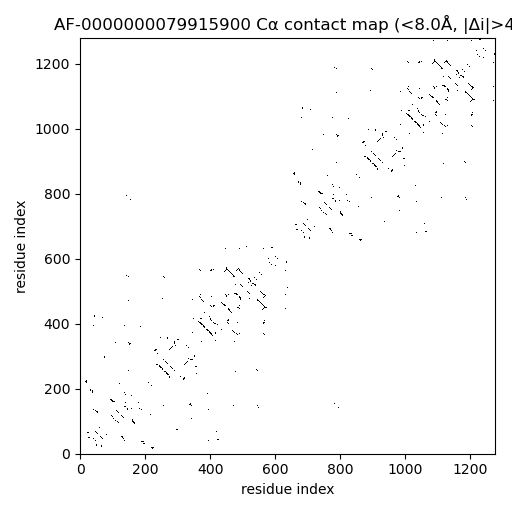14.836 1 92.38 124 GLY B C 1
ATOM 5771 O O . GLY B 1 124 ? 37.719 -9.344 -14.953 1 92.38 124 GLY B O 1
ATOM 5772 N N . ARG B 1 125 ? 37.469 -11.484 -15.367 1 93.25 125 ARG B N 1
ATOM 5773 C CA . ARG B 1 125 ? 36.25 -11.297 -16.156 1 93.25 125 ARG B CA 1
ATOM 5774 C C . ARG B 1 125 ? 35.094 -12.062 -15.547 1 93.25 125 ARG B C 1
ATOM 5776 O O . ARG B 1 125 ? 35.281 -13.133 -14.961 1 93.25 125 ARG B O 1
ATOM 5783 N N . VAL B 1 126 ? 33.938 -11.469 -15.703 1 96.31 126 VAL B N 1
ATOM 5784 C CA . VAL B 1 126 ? 32.75 -12.18 -15.25 1 96.31 126 VAL B CA 1
ATOM 5785 C C . VAL B 1 126 ? 32.375 -13.273 -16.266 1 96.31 126 VAL B C 1
ATOM 5787 O O . VAL B 1 126 ? 31.938 -12.977 -17.375 1 96.31 126 VAL B O 1
ATOM 5790 N N . GLU B 1 127 ? 32.531 -14.477 -15.875 1 96.44 127 GLU B N 1
ATOM 5791 C CA . GLU B 1 127 ? 32.312 -15.594 -16.797 1 96.44 127 GLU B CA 1
ATOM 5792 C C . GLU B 1 127 ? 31.016 -16.312 -16.484 1 96.44 127 GLU B C 1
ATOM 5794 O O . GLU B 1 127 ? 30.438 -16.969 -17.359 1 96.44 127 GLU B O 1
ATOM 5799 N N . PHE B 1 128 ? 30.594 -16.234 -15.25 1 98.19 128 PHE B N 1
ATOM 5800 C CA . PHE B 1 128 ? 29.359 -16.891 -14.797 1 98.19 128 PHE B CA 1
ATOM 5801 C C . PHE B 1 128 ? 28.547 -15.945 -13.914 1 98.19 128 PHE B C 1
ATOM 5803 O O . PHE B 1 128 ? 29.062 -14.945 -13.422 1 98.19 128 PHE B O 1
ATOM 5810 N N . LEU B 1 129 ? 27.312 -16.203 -13.82 1 98.19 129 LEU B N 1
ATOM 5811 C CA . LEU B 1 129 ? 26.391 -15.555 -12.898 1 98.19 129 LEU B CA 1
ATOM 5812 C C . LEU B 1 129 ? 25.625 -16.594 -12.078 1 98.19 129 LEU B C 1
ATOM 5814 O O . LEU B 1 129 ? 24.938 -17.453 -12.633 1 98.19 129 LEU B O 1
ATOM 5818 N N . LEU B 1 130 ? 25.844 -16.562 -10.797 1 98.62 130 LEU B N 1
ATOM 5819 C CA . LEU B 1 130 ? 25.047 -17.406 -9.914 1 98.62 130 LEU B CA 1
ATOM 5820 C C . LEU B 1 130 ? 23.75 -16.703 -9.547 1 98.62 130 LEU B C 1
ATOM 5822 O O . LEU B 1 130 ? 23.734 -15.484 -9.336 1 98.62 130 LEU B O 1
ATOM 5826 N N . HIS B 1 131 ? 22.688 -17.453 -9.508 1 98.12 131 HIS B N 1
ATOM 5827 C CA . HIS B 1 131 ? 21.344 -16.906 -9.375 1 98.12 131 HIS B CA 1
ATOM 5828 C C . HIS B 1 131 ? 20.531 -17.703 -8.344 1 98.12 131 HIS B C 1
ATOM 5830 O O . HIS B 1 131 ? 20.406 -18.922 -8.445 1 98.12 131 HIS B O 1
ATOM 5836 N N . SER B 1 132 ? 20.078 -17.047 -7.305 1 97.38 132 SER B N 1
ATOM 5837 C CA . SER B 1 132 ? 19.172 -17.641 -6.332 1 97.38 132 SER B CA 1
ATOM 5838 C C . SER B 1 132 ? 17.844 -16.891 -6.293 1 97.38 132 SER B C 1
ATOM 5840 O O . SER B 1 132 ? 17.797 -15.672 -6.43 1 97.38 132 SER B O 1
ATOM 5842 N N . THR B 1 133 ? 16.75 -17.625 -6.195 1 96.12 133 THR B N 1
ATOM 5843 C CA . THR B 1 133 ? 15.398 -17.062 -6.133 1 96.12 133 THR B CA 1
ATOM 5844 C C . THR B 1 133 ? 14.602 -17.703 -5 1 96.12 133 THR B C 1
ATOM 5846 O O . THR B 1 133 ? 14.711 -18.906 -4.762 1 96.12 133 THR B O 1
ATOM 5849 N N . SER B 1 134 ? 13.891 -16.922 -4.328 1 95.12 134 SER B N 1
ATOM 5850 C CA . SER B 1 134 ? 12.945 -17.438 -3.344 1 95.12 134 SER B CA 1
ATOM 5851 C C . SER B 1 134 ? 11.758 -16.5 -3.174 1 95.12 134 SER B C 1
ATOM 5853 O O . SER B 1 134 ? 11.898 -15.289 -3.277 1 95.12 134 SER B O 1
ATOM 5855 N N . HIS B 1 135 ? 10.609 -17.156 -3.012 1 93.62 135 HIS B N 1
ATOM 5856 C CA . HIS B 1 135 ? 9.461 -16.391 -2.541 1 93.62 135 HIS B CA 1
ATOM 5857 C C . HIS B 1 135 ? 9.625 -16 -1.076 1 93.62 135 HIS B C 1
ATOM 5859 O O . HIS B 1 135 ? 10 -16.828 -0.245 1 93.62 135 HIS B O 1
ATOM 5865 N N . LEU B 1 136 ? 9.445 -14.75 -0.791 1 93.25 136 LEU B N 1
ATOM 5866 C CA . LEU B 1 136 ? 9.484 -14.297 0.595 1 93.25 136 LEU B CA 1
ATOM 5867 C C . LEU B 1 136 ? 8.078 -14.156 1.165 1 93.25 136 LEU B C 1
ATOM 5869 O O . LEU B 1 136 ? 7.133 -13.867 0.429 1 93.25 136 LEU B O 1
ATOM 5873 N N . VAL B 1 137 ? 7.961 -14.336 2.438 1 89.06 137 VAL B N 1
ATOM 5874 C CA . VAL B 1 137 ? 6.668 -14.422 3.109 1 89.06 137 VAL B CA 1
ATOM 5875 C C . VAL B 1 137 ? 5.98 -13.062 3.09 1 89.06 137 VAL B C 1
ATOM 5877 O O . VAL B 1 137 ? 4.75 -12.977 3.096 1 89.06 137 VAL B O 1
ATOM 5880 N N . ASP B 1 138 ? 6.785 -12.023 3.172 1 90.5 138 ASP B N 1
ATOM 5881 C CA . ASP B 1 138 ? 6.25 -10.664 3.154 1 90.5 138 ASP B CA 1
ATOM 5882 C C . ASP B 1 138 ? 7.324 -9.656 2.75 1 90.5 138 ASP B C 1
ATOM 5884 O O . ASP B 1 138 ? 8.492 -9.797 3.133 1 90.5 138 ASP B O 1
ATOM 5888 N N . LEU B 1 139 ? 6.934 -8.703 1.941 1 92.81 139 LEU B N 1
ATOM 5889 C CA . LEU B 1 139 ? 7.84 -7.621 1.575 1 92.81 139 LEU B CA 1
ATOM 5890 C C . LEU B 1 139 ? 7.16 -6.266 1.737 1 92.81 139 LEU B C 1
ATOM 5892 O O . LEU B 1 139 ? 7.363 -5.363 0.921 1 92.81 139 LEU B O 1
ATOM 5896 N N . GLY B 1 140 ? 6.27 -6.25 2.662 1 91.38 140 GLY B N 1
ATOM 5897 C CA . GLY B 1 140 ? 5.586 -5.004 2.967 1 91.38 140 GLY B CA 1
ATOM 5898 C C . GLY B 1 140 ? 4.34 -4.781 2.127 1 91.38 140 GLY B C 1
ATOM 5899 O O . GLY B 1 140 ? 3.66 -5.738 1.755 1 91.38 140 GLY B O 1
ATOM 5900 N N . GLY B 1 141 ? 3.889 -3.471 1.983 1 90.69 141 GLY B N 1
ATOM 5901 C CA . GLY B 1 141 ? 2.674 -3.143 1.256 1 90.69 141 GLY B CA 1
ATOM 5902 C C . GLY B 1 141 ? 1.42 -3.264 2.102 1 90.69 141 GLY B C 1
ATOM 5903 O O . GLY B 1 141 ? 1.484 -3.682 3.26 1 90.69 141 GLY B O 1
ATOM 5904 N N . ALA B 1 142 ? 0.293 -2.969 1.504 1 88.81 142 ALA B N 1
ATOM 5905 C CA . ALA B 1 142 ? -0.958 -2.83 2.246 1 88.81 142 ALA B CA 1
ATOM 5906 C C . ALA B 1 142 ? -1.522 -4.195 2.629 1 88.81 142 ALA B C 1
ATOM 5908 O O . ALA B 1 142 ? -2.193 -4.328 3.656 1 88.81 142 ALA B O 1
ATOM 5909 N N . ILE B 1 143 ? -1.255 -5.145 1.828 1 90.06 143 ILE B N 1
ATOM 5910 C CA . ILE B 1 143 ? -1.825 -6.473 2.039 1 90.06 143 ILE B CA 1
ATOM 5911 C C . ILE B 1 143 ? -0.717 -7.461 2.393 1 90.06 143 ILE B C 1
ATOM 5913 O O . ILE B 1 143 ? 0.219 -7.66 1.614 1 90.06 143 ILE B O 1
ATOM 5917 N N . PRO B 1 144 ? -0.858 -8.078 3.512 1 88.44 144 PRO B N 1
ATOM 5918 C CA . PRO B 1 144 ? 0.196 -9.008 3.926 1 88.44 144 PRO B CA 1
ATOM 5919 C C . PRO B 1 144 ? 0.32 -10.211 2.994 1 88.44 144 PRO B C 1
ATOM 5921 O O . PRO B 1 144 ? -0.682 -10.672 2.441 1 88.44 144 PRO B O 1
ATOM 5924 N N . GLY B 1 145 ? 1.573 -10.75 2.811 1 85.44 145 GLY B N 1
ATOM 5925 C CA . GLY B 1 145 ? 1.8 -12.031 2.164 1 85.44 145 GLY B CA 1
ATOM 5926 C C . GLY B 1 145 ? 2.096 -11.906 0.681 1 85.44 145 GLY B C 1
ATOM 5927 O O . GLY B 1 145 ? 2.516 -12.875 0.043 1 85.44 145 GLY B O 1
ATOM 5928 N N . GLY B 1 146 ? 1.756 -10.82 0.029 1 83.75 146 GLY B N 1
ATOM 5929 C CA . GLY B 1 146 ? 2.242 -10.57 -1.317 1 83.75 146 GLY B CA 1
ATOM 5930 C C . GLY B 1 146 ? 1.203 -10.836 -2.389 1 83.75 146 GLY B C 1
ATOM 5931 O O . GLY B 1 146 ? 1.391 -10.469 -3.551 1 83.75 146 GLY B O 1
ATOM 5932 N N . PHE B 1 147 ? 0.168 -11.641 -2.182 1 90.5 147 PHE B N 1
ATOM 5933 C CA . PHE B 1 147 ? -0.941 -11.797 -3.113 1 90.5 147 PHE B CA 1
ATOM 5934 C C . PHE B 1 147 ? -2.033 -10.766 -2.836 1 90.5 147 PHE B C 1
ATOM 5936 O O . PHE B 1 147 ? -3.031 -11.078 -2.184 1 90.5 147 PHE B O 1
ATOM 5943 N N . SER B 1 148 ? -1.825 -9.672 -3.443 1 91.38 148 SER B N 1
ATOM 5944 C CA . SER B 1 148 ? -2.648 -8.516 -3.096 1 91.38 148 SER B CA 1
ATOM 5945 C C . SER B 1 148 ? -3.961 -8.523 -3.871 1 91.38 148 SER B C 1
ATOM 5947 O O . SER B 1 148 ? -4.258 -7.578 -4.605 1 91.38 148 SER B O 1
ATOM 5949 N N . ASN B 1 149 ? -4.781 -9.523 -3.639 1 94.06 149 ASN B N 1
ATOM 5950 C CA . ASN B 1 149 ? -6.035 -9.68 -4.367 1 94.06 149 ASN B CA 1
ATOM 5951 C C . ASN B 1 149 ? -6.977 -8.508 -4.121 1 94.06 149 ASN B C 1
ATOM 5953 O O . ASN B 1 149 ? -7.117 -8.047 -2.986 1 94.06 149 ASN B O 1
ATOM 5957 N N . GLY B 1 150 ? -7.559 -8 -5.168 1 90.12 150 GLY B N 1
ATOM 5958 C CA . GLY B 1 150 ? -8.461 -6.859 -5.105 1 90.12 150 GLY B CA 1
ATOM 5959 C C . GLY B 1 150 ? -7.797 -5.551 -5.496 1 90.12 150 GLY B C 1
ATOM 5960 O O . GLY B 1 150 ? -8.469 -4.523 -5.613 1 90.12 150 GLY B O 1
ATOM 5961 N N . THR B 1 151 ? -6.52 -5.582 -5.691 1 92.81 151 THR B N 1
ATOM 5962 C CA . THR B 1 151 ? -5.797 -4.371 -6.062 1 92.81 151 THR B CA 1
ATOM 5963 C C . THR B 1 151 ? -5.789 -4.188 -7.578 1 92.81 151 THR B C 1
ATOM 5965 O O . THR B 1 151 ? -6.043 -5.137 -8.32 1 92.81 151 THR B O 1
ATOM 5968 N N . GLN B 1 152 ? -5.461 -2.986 -8.023 1 92.62 152 GLN B N 1
ATOM 5969 C CA . GLN B 1 152 ? -5.535 -2.697 -9.453 1 92.62 152 GLN B CA 1
ATOM 5970 C C . GLN B 1 152 ? -4.184 -2.234 -9.992 1 92.62 152 GLN B C 1
ATOM 5972 O O . GLN B 1 152 ? -3.875 -2.434 -11.164 1 92.62 152 GLN B O 1
ATOM 5977 N N . THR B 1 153 ? -3.371 -1.667 -9.148 1 92.25 153 THR B N 1
ATOM 5978 C CA . THR B 1 153 ? -2.078 -1.165 -9.594 1 92.25 153 THR B CA 1
ATOM 5979 C C . THR B 1 153 ? -0.949 -1.737 -8.742 1 92.25 153 THR B C 1
ATOM 5981 O O . THR B 1 153 ? -1.178 -2.17 -7.613 1 92.25 153 THR B O 1
ATOM 5984 N N . HIS B 1 154 ? 0.23 -1.719 -9.32 1 93.31 154 HIS B N 1
ATOM 5985 C CA . HIS B 1 154 ? 1.36 -2.275 -8.578 1 93.31 154 HIS B CA 1
ATOM 5986 C C . HIS B 1 154 ? 1.736 -1.393 -7.398 1 93.31 154 HIS B C 1
ATOM 5988 O O . HIS B 1 154 ? 2.486 -1.817 -6.516 1 93.31 154 HIS B O 1
ATOM 5994 N N . PHE B 1 155 ? 1.235 -0.146 -7.305 1 91.81 155 PHE B N 1
ATOM 5995 C CA . PHE B 1 155 ? 1.503 0.735 -6.172 1 91.81 155 PHE B CA 1
ATOM 5996 C C . PHE B 1 155 ? 0.852 0.2 -4.902 1 91.81 155 PHE B C 1
ATOM 5998 O O . PHE B 1 155 ? 1.247 0.567 -3.795 1 91.81 155 PHE B O 1
ATOM 6005 N N . GLU B 1 156 ? -0.13 -0.606 -5.113 1 92.25 156 GLU B N 1
ATOM 6006 C CA . GLU B 1 156 ? -0.87 -1.161 -3.984 1 92.25 156 GLU B CA 1
ATOM 6007 C C . GLU B 1 156 ? -0.244 -2.467 -3.502 1 92.25 156 GLU B C 1
ATOM 6009 O O . GLU B 1 156 ? -0.683 -3.039 -2.502 1 92.25 156 GLU B O 1
ATOM 6014 N N . GLU B 1 157 ? 0.795 -2.895 -4.176 1 93.5 157 GLU B N 1
ATOM 6015 C CA . GLU B 1 157 ? 1.44 -4.168 -3.869 1 93.5 157 GLU B CA 1
ATOM 6016 C C . GLU B 1 157 ? 2.658 -3.971 -2.973 1 93.5 157 GLU B C 1
ATOM 6018 O O . GLU B 1 157 ? 2.814 -2.916 -2.352 1 93.5 157 GLU B O 1
ATOM 6023 N N . GLN B 1 158 ? 3.436 -5.016 -2.848 1 93.19 158 GLN B N 1
ATOM 6024 C CA . GLN B 1 158 ? 4.637 -5.004 -2.021 1 93.19 158 GLN B CA 1
ATOM 6025 C C . GLN B 1 158 ? 5.73 -4.152 -2.652 1 93.19 158 GLN B C 1
ATOM 6027 O O . GLN B 1 158 ? 5.582 -3.672 -3.779 1 93.19 158 GLN B O 1
ATOM 6032 N N . LEU B 1 159 ? 6.801 -3.99 -1.892 1 89.12 159 LEU B N 1
ATOM 6033 C CA . LEU B 1 159 ? 7.949 -3.217 -2.352 1 89.12 159 LEU B CA 1
ATOM 6034 C C . LEU B 1 159 ? 8.531 -3.816 -3.627 1 89.12 159 LEU B C 1
ATOM 6036 O O . LEU B 1 159 ? 8.664 -5.035 -3.74 1 89.12 159 LEU B O 1
ATOM 6040 N N . LYS B 1 160 ? 8.703 -2.994 -4.582 1 91 160 LYS B N 1
ATOM 6041 C CA . LYS B 1 160 ? 9.297 -3.381 -5.859 1 91 160 LYS B CA 1
ATOM 6042 C C . LYS B 1 160 ? 10.633 -2.678 -6.078 1 91 160 LYS B C 1
ATOM 6044 O O . LYS B 1 160 ? 10.719 -1.451 -5.996 1 91 160 LYS B O 1
ATOM 6049 N N . LEU B 1 161 ? 11.664 -3.41 -6.344 1 91.81 161 LEU B N 1
ATOM 6050 C CA . LEU B 1 161 ? 12.992 -2.842 -6.551 1 91.81 161 LEU B CA 1
ATOM 6051 C C . LEU B 1 161 ? 13.555 -3.248 -7.906 1 91.81 161 LEU B C 1
ATOM 6053 O O . LEU B 1 161 ? 13.555 -4.434 -8.25 1 91.81 161 LEU B O 1
ATOM 6057 N N . PRO B 1 162 ? 13.953 -2.268 -8.734 1 90.31 162 PRO B N 1
ATOM 6058 C CA . PRO B 1 162 ? 14.789 -2.619 -9.891 1 90.31 162 PRO B CA 1
ATOM 6059 C C . PRO B 1 162 ? 16.125 -3.221 -9.484 1 90.31 162 PRO B C 1
ATOM 6061 O O . PRO B 1 162 ? 16.453 -3.299 -8.297 1 90.31 162 PRO B O 1
ATOM 6064 N N . PRO B 1 163 ? 16.906 -3.676 -10.461 1 91.94 163 PRO B N 1
ATOM 6065 C CA . PRO B 1 163 ? 18.219 -4.211 -10.078 1 91.94 163 PRO B CA 1
ATOM 6066 C C . PRO B 1 163 ? 19.031 -3.238 -9.234 1 91.94 163 PRO B C 1
ATOM 6068 O O . PRO B 1 163 ? 19.297 -2.113 -9.664 1 91.94 163 PRO B O 1
ATOM 6071 N N . THR B 1 164 ? 19.359 -3.684 -8.016 1 91 164 THR B N 1
ATOM 6072 C CA . THR B 1 164 ? 20.031 -2.852 -7.02 1 91 164 THR B CA 1
ATOM 6073 C C . THR B 1 164 ? 21.078 -3.664 -6.246 1 91 164 THR B C 1
ATOM 6075 O O . THR B 1 164 ? 20.844 -4.832 -5.926 1 91 164 THR B O 1
ATOM 6078 N N . LEU B 1 165 ? 22.109 -3.014 -5.906 1 92.88 165 LEU B N 1
ATOM 6079 C CA . LEU B 1 165 ? 23.172 -3.707 -5.188 1 92.88 165 LEU B CA 1
ATOM 6080 C C . LEU B 1 165 ? 22.766 -3.994 -3.748 1 92.88 165 LEU B C 1
ATOM 6082 O O . LEU B 1 165 ? 22.469 -3.068 -2.988 1 92.88 165 LEU B O 1
ATOM 6086 N N . LEU B 1 166 ? 22.734 -5.211 -3.377 1 95.25 166 LEU B N 1
ATOM 6087 C CA . LEU B 1 166 ? 22.422 -5.637 -2.016 1 95.25 166 LEU B CA 1
ATOM 6088 C C . LEU B 1 166 ? 23.703 -5.832 -1.208 1 95.25 166 LEU B C 1
ATOM 6090 O O . LEU B 1 166 ? 23.734 -5.555 -0.007 1 95.25 166 LEU B O 1
ATOM 6094 N N . TYR B 1 167 ? 24.703 -6.359 -1.816 1 96.25 167 TYR B N 1
ATOM 6095 C CA . TYR B 1 167 ? 26.062 -6.469 -1.271 1 96.25 167 TYR B CA 1
ATOM 6096 C C . TYR B 1 167 ? 27.078 -5.832 -2.207 1 96.25 167 TYR B C 1
ATOM 6098 O O . TYR B 1 167 ? 27.031 -6.035 -3.424 1 96.25 167 TYR B O 1
ATOM 6106 N N . ALA B 1 168 ? 27.891 -5.027 -1.663 1 92.88 168 ALA B N 1
ATOM 6107 C CA . ALA B 1 168 ? 29.047 -4.504 -2.361 1 92.88 168 ALA B CA 1
ATOM 6108 C C . ALA B 1 168 ? 30.344 -5.152 -1.847 1 92.88 168 ALA B C 1
ATOM 6110 O O . ALA B 1 168 ? 30.75 -4.91 -0.71 1 92.88 168 ALA B O 1
ATOM 6111 N N . ASN B 1 169 ? 31 -5.98 -2.678 1 94.88 169 ASN B N 1
ATOM 6112 C CA . ASN B 1 169 ? 32.188 -6.707 -2.27 1 94.88 169 ASN B CA 1
ATOM 6113 C C . ASN B 1 169 ? 31.953 -7.508 -0.992 1 94.88 169 ASN B C 1
ATOM 6115 O O . ASN B 1 169 ? 32.719 -7.398 -0.034 1 94.88 169 ASN B O 1
ATOM 6119 N N . ASP B 1 170 ? 30.797 -8.125 -0.926 1 95.44 170 ASP B N 1
ATOM 6120 C CA . ASP B 1 170 ? 30.375 -9.023 0.153 1 95.44 170 ASP B CA 1
ATOM 6121 C C . ASP B 1 170 ? 30.062 -8.234 1.424 1 95.44 170 ASP B C 1
ATOM 6123 O O . ASP B 1 170 ? 30.016 -8.805 2.516 1 95.44 170 ASP B O 1
ATOM 6127 N N . VAL B 1 171 ? 29.938 -6.938 1.298 1 94.19 171 VAL B N 1
ATOM 6128 C CA . VAL B 1 171 ? 29.516 -6.09 2.41 1 94.19 171 VAL B CA 1
ATOM 6129 C C . VAL B 1 171 ? 28.078 -5.656 2.207 1 94.19 171 VAL B C 1
ATOM 6131 O O . VAL B 1 171 ? 27.719 -5.102 1.161 1 94.19 171 VAL B O 1
ATOM 6134 N N . PRO B 1 172 ? 27.25 -5.883 3.232 1 94.19 172 PRO B N 1
ATOM 6135 C CA . PRO B 1 172 ? 25.859 -5.477 3.09 1 94.19 172 PRO B CA 1
ATOM 6136 C C . PRO B 1 172 ? 25.703 -3.984 2.809 1 94.19 172 PRO B C 1
ATOM 6138 O O . PRO B 1 172 ? 26.359 -3.16 3.445 1 94.19 172 PRO B O 1
ATOM 6141 N N . VAL B 1 173 ? 24.938 -3.729 1.797 1 90.12 173 VAL B N 1
ATOM 6142 C CA . VAL B 1 173 ? 24.578 -2.34 1.544 1 90.12 173 VAL B CA 1
ATOM 6143 C C . VAL B 1 173 ? 23.5 -1.899 2.535 1 90.12 173 VAL B C 1
ATOM 6145 O O . VAL B 1 173 ? 22.312 -2.111 2.301 1 90.12 173 VAL B O 1
ATOM 6148 N N . ARG B 1 174 ? 23.812 -1.249 3.512 1 84.56 174 ARG B N 1
ATOM 6149 C CA . ARG B 1 174 ? 23 -1.003 4.699 1 84.56 174 ARG B CA 1
ATOM 6150 C C . ARG B 1 174 ? 21.734 -0.236 4.344 1 84.56 174 ARG B C 1
ATOM 6152 O O . ARG B 1 174 ? 20.641 -0.58 4.812 1 84.56 174 ARG B O 1
ATOM 6159 N N . PRO B 1 175 ? 21.844 0.815 3.502 1 79.62 175 PRO B N 1
ATOM 6160 C CA . PRO B 1 175 ? 20.609 1.546 3.195 1 79.62 175 PRO B CA 1
ATOM 6161 C C . PRO B 1 175 ? 19.531 0.658 2.57 1 79.62 175 PRO B C 1
ATOM 6163 O O . PRO B 1 175 ? 18.344 0.82 2.861 1 79.62 175 PRO B O 1
ATOM 6166 N N . LEU B 1 176 ? 19.953 -0.237 1.741 1 88.12 176 LEU B N 1
ATOM 6167 C CA . LEU B 1 176 ? 18.969 -1.117 1.109 1 88.12 176 LEU B CA 1
ATOM 6168 C C . LEU B 1 176 ? 18.359 -2.068 2.131 1 88.12 176 LEU B C 1
ATOM 6170 O O . LEU B 1 176 ? 17.141 -2.285 2.129 1 88.12 176 LEU B O 1
ATOM 6174 N N . PHE B 1 177 ? 19.156 -2.611 3.012 1 91.38 177 PHE B N 1
ATOM 6175 C CA . PHE B 1 177 ? 18.656 -3.473 4.07 1 91.38 177 PHE B CA 1
ATOM 6176 C C . PHE B 1 177 ? 17.688 -2.709 4.965 1 91.38 177 PHE B C 1
ATOM 6178 O O . PHE B 1 177 ? 16.625 -3.225 5.328 1 91.38 177 PHE B O 1
ATOM 6185 N N . ASN B 1 178 ? 18.078 -1.509 5.301 1 86.25 178 ASN B N 1
ATOM 6186 C CA . ASN B 1 178 ? 17.203 -0.69 6.133 1 86.25 178 ASN B CA 1
ATOM 6187 C C . ASN B 1 178 ? 15.852 -0.453 5.465 1 86.25 178 ASN B C 1
ATOM 6189 O O . ASN B 1 178 ? 14.812 -0.521 6.117 1 86.25 178 ASN B O 1
ATOM 6193 N N . PHE B 1 179 ? 15.945 -0.187 4.262 1 85.88 179 PHE B N 1
ATOM 6194 C CA . PHE B 1 179 ? 14.719 0.065 3.506 1 85.88 179 PHE B CA 1
ATOM 6195 C C . PHE B 1 179 ? 13.805 -1.153 3.531 1 85.88 179 PHE B C 1
ATOM 6197 O O . PHE B 1 179 ? 12.609 -1.034 3.816 1 85.88 179 PHE B O 1
ATOM 6204 N N . ILE B 1 180 ? 14.328 -2.277 3.234 1 91.88 180 ILE B N 1
ATOM 6205 C CA . ILE B 1 180 ? 13.547 -3.506 3.152 1 91.88 180 ILE B CA 1
ATOM 6206 C C . ILE B 1 180 ? 13.023 -3.877 4.539 1 91.88 180 ILE B C 1
ATOM 6208 O O . ILE B 1 180 ? 11.828 -4.145 4.707 1 91.88 180 ILE B O 1
ATOM 6212 N N . LEU B 1 181 ? 13.852 -3.807 5.547 1 91.5 181 LEU B N 1
ATOM 6213 C CA . LEU B 1 181 ? 13.531 -4.355 6.859 1 91.5 181 LEU B CA 1
ATOM 6214 C C . LEU B 1 181 ? 12.609 -3.412 7.633 1 91.5 181 LEU B C 1
ATOM 6216 O O . LEU B 1 181 ? 11.75 -3.861 8.398 1 91.5 181 LEU B O 1
ATOM 6220 N N . GLU B 1 182 ? 12.695 -2.104 7.434 1 87.81 182 GLU B N 1
ATOM 6221 C CA . GLU B 1 182 ? 11.883 -1.137 8.164 1 87.81 182 GLU B CA 1
ATOM 6222 C C . GLU B 1 182 ? 10.477 -1.046 7.582 1 87.81 182 GLU B C 1
ATOM 6224 O O . GLU B 1 182 ? 9.562 -0.542 8.234 1 87.81 182 GLU B O 1
ATOM 6229 N N . ASN B 1 183 ? 10.32 -1.54 6.406 1 90.44 183 ASN B N 1
ATOM 6230 C CA . ASN B 1 183 ? 9.016 -1.501 5.758 1 90.44 183 ASN B CA 1
ATOM 6231 C C . ASN B 1 183 ? 8.359 -2.883 5.723 1 90.44 183 ASN B C 1
ATOM 6233 O O . ASN B 1 183 ? 7.527 -3.156 4.863 1 90.44 183 ASN B O 1
ATOM 6237 N N . ASN B 1 184 ? 8.75 -3.697 6.617 1 91.81 184 ASN B N 1
ATOM 6238 C CA . ASN B 1 184 ? 8.266 -5.074 6.605 1 91.81 184 ASN B CA 1
ATOM 6239 C C . ASN B 1 184 ? 7.68 -5.477 7.953 1 91.81 184 ASN B C 1
ATOM 6241 O O . ASN B 1 184 ? 8.203 -5.102 9 1 91.81 184 ASN B O 1
ATOM 6245 N N . ARG B 1 185 ? 6.66 -6.344 7.945 1 92.12 185 ARG B N 1
ATOM 6246 C CA . ARG B 1 185 ? 5.941 -6.766 9.148 1 92.12 185 ARG B CA 1
ATOM 6247 C C . ARG B 1 185 ? 6.715 -7.848 9.891 1 92.12 185 ARG B C 1
ATOM 6249 O O . ARG B 1 185 ? 6.527 -8.031 11.094 1 92.12 185 ARG B O 1
ATOM 6256 N N . VAL B 1 186 ? 7.465 -8.609 9.156 1 92.19 186 VAL B N 1
ATOM 6257 C CA . VAL B 1 186 ? 8.234 -9.711 9.727 1 92.19 186 VAL B CA 1
ATOM 6258 C C . VAL B 1 186 ? 9.703 -9.578 9.32 1 92.19 186 VAL B C 1
ATOM 6260 O O . VAL B 1 186 ? 10.289 -10.508 8.773 1 92.19 186 VAL B O 1
ATOM 6263 N N . PRO B 1 187 ? 10.375 -8.562 9.734 1 92.12 187 PRO B N 1
ATOM 6264 C CA . PRO B 1 187 ? 11.727 -8.273 9.25 1 92.12 187 PRO B CA 1
ATOM 6265 C C . PRO B 1 187 ? 12.727 -9.367 9.602 1 92.12 187 PRO B C 1
ATOM 6267 O O . PRO B 1 187 ? 13.672 -9.609 8.844 1 92.12 187 PRO B O 1
ATOM 6270 N N . GLN B 1 188 ? 12.531 -10.078 10.648 1 91.12 188 GLN B N 1
ATOM 6271 C CA . GLN B 1 188 ? 13.461 -11.125 11.055 1 91.12 188 GLN B CA 1
ATOM 6272 C C . GLN B 1 188 ? 13.438 -12.289 10.07 1 91.12 188 GLN B C 1
ATOM 6274 O O . GLN B 1 188 ? 14.484 -12.867 9.758 1 91.12 188 GLN B O 1
ATOM 6279 N N . LEU B 1 189 ? 12.273 -12.656 9.625 1 91.5 189 LEU B N 1
ATOM 6280 C CA . LEU B 1 189 ? 12.156 -13.727 8.641 1 91.5 189 LEU B CA 1
ATOM 6281 C C . LEU B 1 189 ? 12.766 -13.305 7.305 1 91.5 189 LEU B C 1
ATOM 6283 O O . LEU B 1 189 ? 13.469 -14.086 6.66 1 91.5 189 LEU B O 1
ATOM 6287 N N . VAL B 1 190 ? 12.516 -12.086 6.934 1 94.19 190 VAL B N 1
ATOM 6288 C CA . VAL B 1 190 ? 13.008 -11.57 5.66 1 94.19 190 VAL B CA 1
ATOM 6289 C C . VAL B 1 190 ? 14.531 -11.492 5.684 1 94.19 190 VAL B C 1
ATOM 6291 O O . VAL B 1 190 ? 15.195 -11.875 4.719 1 94.19 190 VAL B O 1
ATOM 6294 N N . LEU B 1 191 ? 15.055 -11 6.789 1 95.5 191 LEU B N 1
ATOM 6295 C CA . LEU B 1 191 ? 16.516 -10.922 6.926 1 95.5 191 LEU B CA 1
ATOM 6296 C C . LEU B 1 191 ? 17.141 -12.305 6.824 1 95.5 191 LEU B C 1
ATOM 6298 O O . LEU B 1 191 ? 18.156 -12.477 6.137 1 95.5 191 LEU B O 1
ATOM 6302 N N . GLY B 1 192 ? 16.531 -13.227 7.555 1 95.19 192 GLY B N 1
ATOM 6303 C CA . GLY B 1 192 ? 17.031 -14.586 7.48 1 95.19 192 GLY B CA 1
ATOM 6304 C C . GLY B 1 192 ? 17.016 -15.148 6.07 1 95.19 192 GLY B C 1
ATOM 6305 O O . GLY B 1 192 ? 18 -15.773 5.637 1 95.19 192 GLY B O 1
ATOM 6306 N N . ASP B 1 193 ? 16 -14.969 5.363 1 95.94 193 ASP B N 1
ATOM 6307 C CA . ASP B 1 193 ? 15.883 -15.484 4.004 1 95.94 193 ASP B CA 1
ATOM 6308 C C . ASP B 1 193 ? 16.859 -14.781 3.061 1 95.94 193 ASP B C 1
ATOM 6310 O O . ASP B 1 193 ? 17.438 -15.406 2.168 1 95.94 193 ASP B O 1
ATOM 6314 N N . LEU B 1 194 ? 16.984 -13.445 3.25 1 96.75 194 LEU B N 1
ATOM 6315 C CA . LEU B 1 194 ? 17.938 -12.711 2.412 1 96.75 194 LEU B CA 1
ATOM 6316 C C . LEU B 1 194 ? 19.359 -13.203 2.637 1 96.75 194 LEU B C 1
ATOM 6318 O O . LEU B 1 194 ? 20.125 -13.328 1.688 1 96.75 194 LEU B O 1
ATOM 6322 N N . ARG B 1 195 ? 19.688 -13.477 3.834 1 97 195 ARG B N 1
ATOM 6323 C CA . ARG B 1 195 ? 21 -14.008 4.152 1 97 195 ARG B CA 1
ATOM 6324 C C . ARG B 1 195 ? 21.172 -15.414 3.59 1 97 195 ARG B C 1
ATOM 6326 O O . ARG B 1 195 ? 22.266 -15.773 3.123 1 97 195 ARG B O 1
ATOM 6333 N N . ALA B 1 196 ? 20.125 -16.188 3.693 1 97.56 196 ALA B N 1
ATOM 6334 C CA . ALA B 1 196 ? 20.172 -17.531 3.117 1 97.56 196 ALA B CA 1
ATOM 6335 C C . ALA B 1 196 ? 20.375 -17.469 1.607 1 97.56 196 ALA B C 1
ATOM 6337 O O . ALA B 1 196 ? 21.172 -18.234 1.055 1 97.56 196 ALA B O 1
ATOM 6338 N N . LEU B 1 197 ? 19.672 -16.609 0.994 1 98.06 197 LEU B N 1
ATOM 6339 C CA . LEU B 1 197 ? 19.812 -16.406 -0.446 1 98.06 197 LEU B CA 1
ATOM 6340 C C . LEU B 1 197 ? 21.234 -15.984 -0.806 1 98.06 197 LEU B C 1
ATOM 6342 O O . LEU B 1 197 ? 21.781 -16.453 -1.803 1 98.06 197 LEU B O 1
ATOM 6346 N N . HIS B 1 198 ? 21.766 -15.109 -0.065 1 98.25 198 HIS B N 1
ATOM 6347 C CA . HIS B 1 198 ? 23.141 -14.672 -0.273 1 98.25 198 HIS B CA 1
ATOM 6348 C C . HIS B 1 198 ? 24.125 -15.797 0.003 1 98.25 198 HIS B C 1
ATOM 6350 O O . HIS B 1 198 ? 25.047 -16.031 -0.787 1 98.25 198 HIS B O 1
ATOM 6356 N N . GLY B 1 199 ? 23.938 -16.438 1.116 1 98.06 199 GLY B N 1
ATOM 6357 C CA . GLY B 1 199 ? 24.844 -17.5 1.541 1 98.06 199 GLY B CA 1
ATOM 6358 C C . GLY B 1 199 ? 24.969 -18.609 0.517 1 98.06 199 GLY B C 1
ATOM 6359 O O . GLY B 1 199 ? 26.078 -19.141 0.303 1 98.06 199 GLY B O 1
ATOM 6360 N N . CYS B 1 200 ? 23.906 -18.969 -0.091 1 97.88 200 CYS B N 1
ATOM 6361 C CA . CYS B 1 200 ? 23.969 -20.062 -1.052 1 97.88 200 CYS B CA 1
ATOM 6362 C C . CYS B 1 200 ? 24.766 -19.672 -2.283 1 97.88 200 CYS B C 1
ATOM 6364 O O . CYS B 1 200 ? 25.391 -20.516 -2.93 1 97.88 200 CYS B O 1
ATOM 6366 N N . LEU B 1 201 ? 24.766 -18.359 -2.641 1 98.69 201 LEU B N 1
ATOM 6367 C CA . LEU B 1 201 ? 25.562 -17.859 -3.752 1 98.69 201 LEU B CA 1
ATOM 6368 C C . LEU B 1 201 ? 27.062 -17.969 -3.428 1 98.69 201 LEU B C 1
ATOM 6370 O O . LEU B 1 201 ? 27.859 -18.312 -4.297 1 98.69 201 LEU B O 1
ATOM 6374 N N . VAL B 1 202 ? 27.406 -17.688 -2.191 1 98.44 202 VAL B N 1
ATOM 6375 C CA . VAL B 1 202 ? 28.797 -17.797 -1.749 1 98.44 202 VAL B CA 1
ATOM 6376 C C . VAL B 1 202 ? 29.25 -19.25 -1.826 1 98.44 202 VAL B C 1
ATOM 6378 O O . VAL B 1 202 ? 30.359 -19.531 -2.299 1 98.44 202 VAL B O 1
ATOM 6381 N N . VAL B 1 203 ? 28.422 -20.125 -1.367 1 98.12 203 VAL B N 1
ATOM 6382 C CA . VAL B 1 203 ? 28.719 -21.562 -1.455 1 98.12 203 VAL B CA 1
ATOM 6383 C C . VAL B 1 203 ? 28.891 -21.953 -2.918 1 98.12 203 VAL B C 1
ATOM 6385 O O . VAL B 1 203 ? 29.844 -22.672 -3.262 1 98.12 203 VAL B O 1
ATOM 6388 N N . GLY B 1 204 ? 28.016 -21.516 -3.74 1 98.56 204 GLY B N 1
ATOM 6389 C CA . GLY B 1 204 ? 28.078 -21.812 -5.16 1 98.56 204 GLY B CA 1
ATOM 6390 C C . GLY B 1 204 ? 29.344 -21.312 -5.82 1 98.56 204 GLY B C 1
ATOM 6391 O O . GLY B 1 204 ? 29.938 -22 -6.648 1 98.56 204 GLY B O 1
ATOM 6392 N N . GLU B 1 205 ? 29.703 -20.125 -5.477 1 98.62 205 GLU B N 1
ATOM 6393 C CA . GLU B 1 205 ? 30.922 -19.547 -6.055 1 98.62 205 GLU B CA 1
ATOM 6394 C C . GLU B 1 205 ? 32.156 -20.375 -5.691 1 98.62 205 GLU B C 1
ATOM 6396 O O . GLU B 1 205 ? 33 -20.641 -6.539 1 98.62 205 GLU B O 1
ATOM 6401 N N . ARG B 1 206 ? 32.281 -20.734 -4.453 1 98.25 206 ARG B N 1
ATOM 6402 C CA . ARG B 1 206 ? 33.406 -21.562 -4 1 98.25 206 ARG B CA 1
ATOM 6403 C C . ARG B 1 206 ? 33.469 -22.875 -4.762 1 98.25 206 ARG B C 1
ATOM 6405 O O . ARG B 1 206 ? 34.5 -23.266 -5.258 1 98.25 206 ARG B O 1
ATOM 6412 N N . GLN B 1 207 ? 32.344 -23.516 -4.855 1 98.38 207 GLN B N 1
ATOM 6413 C CA . GLN B 1 207 ? 32.281 -24.812 -5.527 1 98.38 207 GLN B CA 1
ATOM 6414 C C . GLN B 1 207 ? 32.562 -24.672 -7.02 1 98.38 207 GLN B C 1
ATOM 6416 O O . GLN B 1 207 ? 33.219 -25.531 -7.617 1 98.38 207 GLN B O 1
ATOM 6421 N N . LEU B 1 208 ? 32.031 -23.625 -7.621 1 98.56 208 LEU B N 1
ATOM 6422 C CA . LEU B 1 208 ? 32.25 -23.391 -9.039 1 98.56 208 LEU B CA 1
ATOM 6423 C C . LEU B 1 208 ? 33.719 -23.109 -9.312 1 98.56 208 LEU B C 1
ATOM 6425 O O . LEU B 1 208 ? 34.281 -23.609 -10.297 1 98.56 208 LEU B O 1
ATOM 6429 N N . GLN B 1 209 ? 34.344 -22.359 -8.477 1 98.06 209 GLN B N 1
ATOM 6430 C CA . GLN B 1 209 ? 35.781 -22.078 -8.594 1 98.06 209 GLN B CA 1
ATOM 6431 C C . GLN B 1 209 ? 36.594 -23.359 -8.477 1 98.06 209 GLN B C 1
ATOM 6433 O O . GLN B 1 209 ? 37.562 -23.547 -9.203 1 98.06 209 GLN B O 1
ATOM 6438 N N . ASP B 1 210 ? 36.219 -24.188 -7.578 1 98.12 210 ASP B N 1
ATOM 6439 C CA . ASP B 1 210 ? 36.875 -25.484 -7.434 1 98.12 210 ASP B CA 1
ATOM 6440 C C . ASP B 1 210 ? 36.75 -26.312 -8.711 1 98.12 210 ASP B C 1
ATOM 6442 O O . ASP B 1 210 ? 37.719 -26.953 -9.133 1 98.12 210 ASP B O 1
ATOM 6446 N N . LEU B 1 211 ? 35.562 -26.297 -9.242 1 97.94 211 LEU B N 1
ATOM 6447 C CA . LEU B 1 211 ? 35.312 -27.031 -10.484 1 97.94 211 LEU B CA 1
ATOM 6448 C C . LEU B 1 211 ? 36.219 -26.484 -11.609 1 97.94 211 LEU B C 1
ATOM 6450 O O . LEU B 1 211 ? 36.781 -27.266 -12.375 1 97.94 211 LEU B O 1
ATOM 6454 N N . ILE B 1 212 ? 36.344 -25.188 -11.719 1 97.75 212 ILE B N 1
ATOM 6455 C CA . ILE B 1 212 ? 37.125 -24.531 -12.742 1 97.75 212 ILE B CA 1
ATOM 6456 C C . ILE B 1 212 ? 38.625 -24.828 -12.508 1 97.75 212 ILE B C 1
ATOM 6458 O O . ILE B 1 212 ? 39.375 -25.047 -13.453 1 97.75 212 ILE B O 1
ATOM 6462 N N . ALA B 1 213 ? 39 -24.828 -11.281 1 96.94 213 ALA B N 1
ATOM 6463 C CA . ALA B 1 213 ? 40.406 -25.109 -10.945 1 96.94 213 ALA B CA 1
ATOM 6464 C C . ALA B 1 213 ? 40.781 -26.531 -11.359 1 96.94 213 ALA B C 1
ATOM 6466 O O . ALA B 1 213 ? 41.906 -26.766 -11.82 1 96.94 213 ALA B O 1
ATOM 6467 N N . ARG B 1 214 ? 39.906 -27.406 -11.273 1 95.06 214 ARG B N 1
ATOM 6468 C CA . ARG B 1 214 ? 40.156 -28.812 -11.586 1 95.06 214 ARG B CA 1
ATOM 6469 C C . ARG B 1 214 ? 40.062 -29.062 -13.094 1 95.06 214 ARG B C 1
ATOM 6471 O O . ARG B 1 214 ? 40.906 -29.781 -13.656 1 95.06 214 ARG B O 1
ATOM 6478 N N . GLY B 1 215 ? 39.062 -28.484 -13.703 1 94.69 215 GLY B N 1
ATOM 6479 C CA . GLY B 1 215 ? 38.781 -28.812 -15.086 1 94.69 215 GLY B CA 1
ATOM 6480 C C . GLY B 1 215 ? 39.312 -27.797 -16.078 1 94.69 215 GLY B C 1
ATOM 6481 O O . GLY B 1 215 ? 39.438 -28.094 -17.266 1 94.69 215 GLY B O 1
ATOM 6482 N N . GLY B 1 216 ? 39.625 -26.594 -15.586 1 96.06 216 GLY B N 1
ATOM 6483 C CA . GLY B 1 216 ? 39.969 -25.5 -16.469 1 96.06 216 GLY B CA 1
ATOM 6484 C C . GLY B 1 216 ? 38.719 -24.766 -17 1 96.06 216 GLY B C 1
ATOM 6485 O O . GLY B 1 216 ? 37.719 -25.391 -17.281 1 96.06 216 GLY B O 1
ATOM 6486 N N . LEU B 1 217 ? 38.875 -23.453 -17.125 1 96.88 217 LEU B N 1
ATOM 6487 C CA . LEU B 1 217 ? 37.75 -22.609 -17.547 1 96.88 217 LEU B CA 1
ATOM 6488 C C . LEU B 1 217 ? 37.219 -23.047 -18.906 1 96.88 217 LEU B C 1
ATOM 6490 O O . LEU B 1 217 ? 36 -23.156 -19.094 1 96.88 217 LEU B O 1
ATOM 6494 N N . GLU B 1 218 ? 38.031 -23.312 -19.859 1 96.31 218 GLU B N 1
ATOM 6495 C CA . GLU B 1 218 ? 37.625 -23.625 -21.219 1 96.31 218 GLU B CA 1
ATOM 6496 C C . GLU B 1 218 ? 36.812 -24.922 -21.266 1 96.31 218 GLU B C 1
ATOM 6498 O O . GLU B 1 218 ? 35.812 -25.016 -22 1 96.31 218 GLU B O 1
ATOM 6503 N N . LYS B 1 219 ? 37.219 -25.891 -20.516 1 96.38 219 LYS B N 1
ATOM 6504 C CA . LYS B 1 219 ? 36.5 -27.156 -20.484 1 96.38 219 LYS B CA 1
ATOM 6505 C C . LYS B 1 219 ? 35.156 -27.016 -19.781 1 96.38 219 LYS B C 1
ATOM 6507 O O . LYS B 1 219 ? 34.188 -27.641 -20.172 1 96.38 219 LYS B O 1
ATOM 6512 N N . VAL B 1 220 ? 35.156 -26.266 -18.719 1 97.25 220 VAL B N 1
ATOM 6513 C CA . VAL B 1 220 ? 33.906 -26.047 -18.016 1 97.25 220 VAL B CA 1
ATOM 6514 C C . VAL B 1 220 ? 32.938 -25.312 -18.922 1 97.25 220 VAL B C 1
ATOM 6516 O O . VAL B 1 220 ? 31.734 -25.641 -18.953 1 97.25 220 VAL B O 1
ATOM 6519 N N . ARG B 1 221 ? 33.406 -24.328 -19.688 1 96.94 221 ARG B N 1
ATOM 6520 C CA . ARG B 1 221 ? 32.562 -23.625 -20.672 1 96.94 221 ARG B CA 1
ATOM 6521 C C . ARG B 1 221 ? 32.031 -24.594 -21.734 1 96.94 221 ARG B C 1
ATOM 6523 O O . ARG B 1 221 ? 30.859 -24.531 -22.109 1 96.94 221 ARG B O 1
ATOM 6530 N N . ALA B 1 222 ? 32.938 -25.406 -22.156 1 96.56 222 ALA B N 1
ATOM 6531 C CA . ALA B 1 222 ? 32.531 -26.391 -23.156 1 96.56 222 ALA B CA 1
ATOM 6532 C C . ALA B 1 222 ? 31.469 -27.344 -22.609 1 96.56 222 ALA B C 1
ATOM 6534 O O . ALA B 1 222 ? 30.547 -27.734 -23.328 1 96.56 222 ALA B O 1
ATOM 6535 N N . ALA B 1 223 ? 31.656 -27.734 -21.406 1 96.56 223 ALA B N 1
ATOM 6536 C CA . ALA B 1 223 ? 30.672 -28.594 -20.75 1 96.56 223 ALA B CA 1
ATOM 6537 C C . ALA B 1 223 ? 29.312 -27.891 -20.641 1 96.56 223 ALA B C 1
ATOM 6539 O O . ALA B 1 223 ? 28.266 -28.516 -20.844 1 96.56 223 ALA B O 1
ATOM 6540 N N . GLY B 1 224 ? 29.359 -26.625 -20.297 1 96.81 224 GLY B N 1
ATOM 6541 C CA . GLY B 1 224 ? 28.125 -25.844 -20.266 1 96.81 224 GLY B CA 1
ATOM 6542 C C . GLY B 1 224 ? 27.438 -25.781 -21.609 1 96.81 224 GLY B C 1
ATOM 6543 O O . GLY B 1 224 ? 26.219 -25.969 -21.703 1 96.81 224 GLY B O 1
ATOM 6544 N N . ARG B 1 225 ? 28.172 -25.5 -22.625 1 96.44 225 ARG B N 1
ATOM 6545 C CA . ARG B 1 225 ? 27.609 -25.469 -23.969 1 96.44 225 ARG B CA 1
ATOM 6546 C C . ARG B 1 225 ? 27.047 -26.828 -24.375 1 96.44 225 ARG B C 1
ATOM 6548 O O . ARG B 1 225 ? 25.969 -26.891 -24.969 1 96.44 225 ARG B O 1
ATOM 6555 N N . TYR B 1 226 ? 27.766 -27.828 -24.031 1 95.06 226 TYR B N 1
ATOM 6556 C CA . TYR B 1 226 ? 27.312 -29.188 -24.312 1 95.06 226 TYR B CA 1
ATOM 6557 C C . TYR B 1 226 ? 25.984 -29.469 -23.625 1 95.06 226 TYR B C 1
ATOM 6559 O O . TYR B 1 226 ? 25.078 -30.062 -24.219 1 95.06 226 TYR B O 1
ATOM 6567 N N . ALA B 1 227 ? 25.875 -29.062 -22.375 1 95.12 227 ALA B N 1
ATOM 6568 C CA . ALA B 1 227 ? 24.641 -29.266 -21.609 1 95.12 227 ALA B CA 1
ATOM 6569 C C . ALA B 1 227 ? 23.453 -28.594 -22.312 1 95.12 227 ALA B C 1
ATOM 6571 O O . ALA B 1 227 ? 22.391 -29.203 -22.469 1 95.12 227 ALA B O 1
ATOM 6572 N N . ILE B 1 228 ? 23.625 -27.359 -22.766 1 96.06 228 ILE B N 1
ATOM 6573 C CA . ILE B 1 228 ? 22.562 -26.594 -23.422 1 96.06 228 ILE B CA 1
ATOM 6574 C C . ILE B 1 228 ? 22.203 -27.266 -24.75 1 96.06 228 ILE B C 1
ATOM 6576 O O . ILE B 1 228 ? 21.016 -27.484 -25.031 1 96.06 228 ILE B O 1
ATOM 6580 N N . GLU B 1 229 ? 23.172 -27.656 -25.5 1 95.88 229 GLU B N 1
ATOM 6581 C CA . GLU B 1 229 ? 22.953 -28.234 -26.812 1 95.88 229 GLU B CA 1
ATOM 6582 C C . GLU B 1 229 ? 22.297 -29.609 -26.719 1 95.88 229 GLU B C 1
ATOM 6584 O O . GLU B 1 229 ? 21.438 -29.953 -27.531 1 95.88 229 GLU B O 1
ATOM 6589 N N . ALA B 1 230 ? 22.734 -30.359 -25.734 1 94.06 230 ALA B N 1
ATOM 6590 C CA . ALA B 1 230 ? 22.125 -31.688 -25.516 1 94.06 230 ALA B CA 1
ATOM 6591 C C . ALA B 1 230 ? 20.656 -31.562 -25.156 1 94.06 230 ALA B C 1
ATOM 6593 O O . ALA B 1 230 ? 19.828 -32.344 -25.641 1 94.06 230 ALA B O 1
ATOM 6594 N N . THR B 1 231 ? 20.391 -30.672 -24.281 1 94.62 231 THR B N 1
ATOM 6595 C CA . THR B 1 231 ? 19 -30.453 -23.875 1 94.62 231 THR B CA 1
ATOM 6596 C C . THR B 1 231 ? 18.172 -29.938 -25.047 1 94.62 231 THR B C 1
ATOM 6598 O O . THR B 1 231 ? 17.031 -30.375 -25.234 1 94.62 231 THR B O 1
ATOM 6601 N N . GLU B 1 232 ? 18.703 -29.016 -25.828 1 96.12 232 GLU B N 1
ATOM 6602 C CA . GLU B 1 232 ? 18 -28.516 -27.016 1 96.12 232 GLU B CA 1
ATOM 6603 C C . GLU B 1 232 ? 17.703 -29.656 -27.984 1 96.12 232 GLU B C 1
ATOM 6605 O O . GLU B 1 232 ? 16.594 -29.75 -28.516 1 96.12 232 GLU B O 1
ATOM 6610 N N . ALA B 1 233 ? 18.688 -30.469 -28.188 1 97 233 ALA B N 1
ATOM 6611 C CA . ALA B 1 233 ? 18.516 -31.594 -29.094 1 97 233 ALA B CA 1
ATOM 6612 C C . ALA B 1 233 ? 17.406 -32.531 -28.609 1 97 233 ALA B C 1
ATOM 6614 O O . ALA B 1 233 ? 16.609 -33.031 -29.422 1 97 233 ALA B O 1
ATOM 6615 N N . SER B 1 234 ? 17.406 -32.75 -27.344 1 96.31 234 SER B N 1
ATOM 6616 C CA . SER B 1 234 ? 16.375 -33.594 -26.766 1 96.31 234 SER B CA 1
ATOM 6617 C C . SER B 1 234 ? 14.992 -33 -26.953 1 96.31 234 SER B C 1
ATOM 6619 O O . SER B 1 234 ? 14.047 -33.688 -27.359 1 96.31 234 SER B O 1
ATOM 6621 N N . MET B 1 235 ? 14.82 -31.719 -26.703 1 96.06 235 MET B N 1
ATOM 6622 C CA . MET B 1 235 ? 13.555 -31.016 -26.875 1 96.06 235 MET B CA 1
ATOM 6623 C C . MET B 1 235 ? 13.109 -31.047 -28.344 1 96.06 235 MET B C 1
ATOM 6625 O O . MET B 1 235 ? 11.938 -31.312 -28.625 1 96.06 235 MET B O 1
ATOM 6629 N N . ARG B 1 236 ? 14.039 -30.812 -29.219 1 97.56 236 ARG B N 1
ATOM 6630 C CA . ARG B 1 236 ? 13.727 -30.797 -30.641 1 97.56 236 ARG B CA 1
ATOM 6631 C C . ARG B 1 236 ? 13.273 -32.188 -31.109 1 97.56 236 ARG B C 1
ATOM 6633 O O . ARG B 1 236 ? 12.352 -32.312 -31.922 1 97.56 236 ARG B O 1
ATOM 6640 N N . ARG B 1 237 ? 13.914 -33.219 -30.594 1 97.25 237 ARG B N 1
ATOM 6641 C CA . ARG B 1 237 ? 13.5 -34.562 -30.922 1 97.25 237 ARG B CA 1
ATOM 6642 C C . ARG B 1 237 ? 12.078 -34.844 -30.438 1 97.25 237 ARG B C 1
ATOM 6644 O O . ARG B 1 237 ? 11.281 -35.438 -31.156 1 97.25 237 ARG B O 1
ATOM 6651 N N . GLY B 1 238 ? 11.844 -34.438 -29.219 1 95.5 238 GLY B N 1
ATOM 6652 C CA . GLY B 1 238 ? 10.5 -34.594 -28.688 1 95.5 238 GLY B CA 1
ATOM 6653 C C . GLY B 1 238 ? 9.453 -33.844 -29.484 1 95.5 238 GLY B C 1
ATOM 6654 O O . GLY B 1 238 ? 8.391 -34.375 -29.781 1 95.5 238 GLY B O 1
ATOM 6655 N N . ILE B 1 239 ? 9.703 -32.625 -29.844 1 96.56 239 ILE B N 1
ATOM 6656 C CA . ILE B 1 239 ? 8.773 -31.781 -30.609 1 96.56 239 ILE B CA 1
ATOM 6657 C C . ILE B 1 239 ? 8.539 -32.406 -31.984 1 96.56 239 ILE B C 1
ATOM 6659 O O . ILE B 1 239 ? 7.41 -32.406 -32.469 1 96.56 239 ILE B O 1
ATOM 6663 N N . ALA B 1 240 ? 9.57 -32.969 -32.562 1 97.38 240 ALA B N 1
ATOM 6664 C CA . ALA B 1 240 ? 9.492 -33.562 -33.906 1 97.38 240 ALA B CA 1
ATOM 6665 C C . ALA B 1 240 ? 8.562 -34.781 -33.906 1 97.38 240 ALA B C 1
ATOM 6667 O O . ALA B 1 240 ? 8.078 -35.188 -34.969 1 97.38 240 ALA B O 1
ATOM 6668 N N . SER B 1 241 ? 8.352 -35.312 -32.75 1 94.62 241 SER B N 1
ATOM 6669 C CA . SER B 1 241 ? 7.469 -36.469 -32.656 1 94.62 241 SER B CA 1
ATOM 6670 C C . SER B 1 241 ? 6.004 -36.031 -32.719 1 94.62 241 SER B C 1
ATOM 6672 O O . SER B 1 241 ? 5.121 -36.875 -32.906 1 94.62 241 SER B O 1
ATOM 6674 N N . ILE B 1 242 ? 5.688 -34.844 -32.594 1 95.75 242 ILE B N 1
ATOM 6675 C CA . ILE B 1 242 ? 4.332 -34.312 -32.719 1 95.75 242 ILE B CA 1
ATOM 6676 C C . ILE B 1 242 ? 4.02 -34 -34.156 1 95.75 242 ILE B C 1
ATOM 6678 O O . ILE B 1 242 ? 4.801 -33.344 -34.844 1 95.75 242 ILE B O 1
ATOM 6682 N N . PRO B 1 243 ? 2.916 -34.438 -34.688 1 96.56 243 PRO B N 1
ATOM 6683 C CA . PRO B 1 243 ? 2.568 -34.094 -36.062 1 96.56 243 PRO B CA 1
ATOM 6684 C C . PRO B 1 243 ? 2.492 -32.594 -36.312 1 96.56 243 PRO B C 1
ATOM 6686 O O . PRO B 1 243 ? 1.973 -31.844 -35.438 1 96.56 243 PRO B O 1
ATOM 6689 N N . ASP B 1 244 ? 3.09 -32.156 -37.438 1 97.81 244 ASP B N 1
ATOM 6690 C CA . ASP B 1 244 ? 2.979 -30.75 -37.812 1 97.81 244 ASP B CA 1
ATOM 6691 C C . ASP B 1 244 ? 1.517 -30.312 -37.844 1 97.81 244 ASP B C 1
ATOM 6693 O O . ASP B 1 244 ? 0.645 -31.062 -38.281 1 97.81 244 ASP B O 1
ATOM 6697 N N . GLY B 1 245 ? 1.271 -29.062 -37.281 1 98.06 245 GLY B N 1
ATOM 6698 C CA . GLY B 1 245 ? -0.091 -28.562 -37.25 1 98.06 245 GLY B CA 1
ATOM 6699 C C . GLY B 1 245 ? -0.276 -27.375 -36.344 1 98.06 245 GLY B C 1
ATOM 6700 O O . GLY B 1 245 ? 0.666 -26.953 -35.656 1 98.06 245 GLY B O 1
ATOM 6701 N N . ASP B 1 246 ? -1.396 -26.75 -36.531 1 98.38 246 ASP B N 1
ATOM 6702 C CA . ASP B 1 246 ? -1.857 -25.703 -35.625 1 98.38 246 ASP B CA 1
ATOM 6703 C C . ASP B 1 246 ? -2.947 -26.234 -34.719 1 98.38 246 ASP B C 1
ATOM 6705 O O . ASP B 1 246 ? -4.047 -26.562 -35.156 1 98.38 246 ASP B O 1
ATOM 6709 N N . TYR B 1 247 ? -2.639 -26.312 -33.469 1 97.75 247 TYR B N 1
ATOM 6710 C CA . TYR B 1 247 ? -3.566 -26.828 -32.469 1 97.75 247 TYR B CA 1
ATOM 6711 C C . TYR B 1 247 ? -4.055 -25.719 -31.547 1 97.75 247 TYR B C 1
ATOM 6713 O O . TYR B 1 247 ? -3.252 -25.016 -30.938 1 97.75 247 TYR B O 1
ATOM 6721 N N . THR B 1 248 ? -5.363 -25.578 -31.406 1 97.62 248 THR B N 1
ATOM 6722 C CA . THR B 1 248 ? -5.922 -24.453 -30.672 1 97.62 248 THR B CA 1
ATOM 6723 C C . THR B 1 248 ? -6.727 -24.953 -29.469 1 97.62 248 THR B C 1
ATOM 6725 O O . THR B 1 248 ? -7.332 -26.031 -29.516 1 97.62 248 THR B O 1
ATOM 6728 N N . ALA B 1 249 ? -6.688 -24.203 -28.406 1 96.56 249 ALA B N 1
ATOM 6729 C CA . ALA B 1 249 ? -7.504 -24.438 -27.219 1 96.56 249 ALA B CA 1
ATOM 6730 C C . ALA B 1 249 ? -7.867 -23.109 -26.531 1 96.56 249 ALA B C 1
ATOM 6732 O O . ALA B 1 249 ? -7.188 -22.109 -26.734 1 96.56 249 ALA B O 1
ATOM 6733 N N . GLU B 1 250 ? -8.961 -23.172 -25.844 1 96.31 250 GLU B N 1
ATOM 6734 C CA . GLU B 1 250 ? -9.43 -22.016 -25.094 1 96.31 250 GLU B CA 1
ATOM 6735 C C . GLU B 1 250 ? -9.797 -22.406 -23.656 1 96.31 250 GLU B C 1
ATOM 6737 O O . GLU B 1 250 ? -10.359 -23.469 -23.422 1 96.31 250 GLU B O 1
ATOM 6742 N N . ASP B 1 251 ? -9.445 -21.656 -22.781 1 96 251 ASP B N 1
ATOM 6743 C CA . ASP B 1 251 ? -9.812 -21.688 -21.359 1 96 251 ASP B CA 1
ATOM 6744 C C . ASP B 1 251 ? -10.047 -20.281 -20.812 1 96 251 ASP B C 1
ATOM 6746 O O . ASP B 1 251 ? -10.258 -19.344 -21.594 1 96 251 ASP B O 1
ATOM 6750 N N . PHE B 1 252 ? -10.195 -20.156 -19.484 1 96.5 252 PHE B N 1
ATOM 6751 C CA . PHE B 1 252 ? -10.438 -18.812 -18.953 1 96.5 252 PHE B CA 1
ATOM 6752 C C . PHE B 1 252 ? -10.039 -18.75 -17.484 1 96.5 252 PHE B C 1
ATOM 6754 O O . PHE B 1 252 ? -9.914 -19.781 -16.812 1 96.5 252 PHE B O 1
ATOM 6761 N N . LEU B 1 253 ? -9.711 -17.594 -16.984 1 96.31 253 LEU B N 1
ATOM 6762 C CA . LEU B 1 253 ? -9.734 -17.297 -15.562 1 96.31 253 LEU B CA 1
ATOM 6763 C C . LEU B 1 253 ? -11.148 -16.938 -15.109 1 96.31 253 LEU B C 1
ATOM 6765 O O . LEU B 1 253 ? -11.875 -16.234 -15.828 1 96.31 253 LEU B O 1
ATOM 6769 N N . ASP B 1 254 ? -11.5 -17.281 -13.922 1 96.75 254 ASP B N 1
ATOM 6770 C CA . ASP B 1 254 ? -12.867 -17.094 -13.438 1 96.75 254 ASP B CA 1
ATOM 6771 C C . ASP B 1 254 ? -13.242 -15.609 -13.469 1 96.75 254 ASP B C 1
ATOM 6773 O O . ASP B 1 254 ? -14.352 -15.258 -13.867 1 96.75 254 ASP B O 1
ATOM 6777 N N . GLU B 1 255 ? -12.5 -14.797 -13 1 95.88 255 GLU B N 1
ATOM 6778 C CA . GLU B 1 255 ? -12.633 -13.352 -12.844 1 95.88 255 GLU B CA 1
ATOM 6779 C C . GLU B 1 255 ? -11.336 -12.727 -12.336 1 95.88 255 GLU B C 1
ATOM 6781 O O . GLU B 1 255 ? -10.32 -13.414 -12.211 1 95.88 255 GLU B O 1
ATOM 6786 N N . ASP B 1 256 ? -11.297 -11.414 -12.219 1 94.94 256 ASP B N 1
ATOM 6787 C CA . ASP B 1 256 ? -10.023 -10.805 -11.859 1 94.94 256 ASP B CA 1
ATOM 6788 C C . ASP B 1 256 ? -10.078 -10.195 -10.461 1 94.94 256 ASP B C 1
ATOM 6790 O O . ASP B 1 256 ? -9.188 -9.438 -10.07 1 94.94 256 ASP B O 1
ATOM 6794 N N . GLY B 1 257 ? -11.109 -10.484 -9.711 1 92.94 257 GLY B N 1
ATOM 6795 C CA . GLY B 1 257 ? -11.242 -9.984 -8.352 1 92.94 257 GLY B CA 1
ATOM 6796 C C . GLY B 1 257 ? -11.875 -8.609 -8.273 1 92.94 257 GLY B C 1
ATOM 6797 O O . GLY B 1 257 ? -12.273 -8.156 -7.199 1 92.94 257 GLY B O 1
ATOM 6798 N N . VAL B 1 258 ? -11.969 -7.875 -9.344 1 92.69 258 VAL B N 1
ATOM 6799 C CA . VAL B 1 258 ? -12.539 -6.535 -9.43 1 92.69 258 VAL B CA 1
ATOM 6800 C C . VAL B 1 258 ? -13.828 -6.574 -10.242 1 92.69 258 VAL B C 1
ATOM 6802 O O . VAL B 1 258 ? -14.828 -5.965 -9.859 1 92.69 258 VAL B O 1
ATOM 6805 N N . THR B 1 259 ? -13.797 -7.309 -11.305 1 91.31 259 THR B N 1
ATOM 6806 C CA . THR B 1 259 ? -14.977 -7.543 -12.125 1 91.31 259 THR B CA 1
ATOM 6807 C C . THR B 1 259 ? -15.367 -9.016 -12.102 1 91.31 259 THR B C 1
ATOM 6809 O O . THR B 1 259 ? -14.539 -9.883 -11.812 1 91.31 259 THR B O 1
ATOM 6812 N N . ASP B 1 260 ? -16.562 -9.32 -12.484 1 88.5 260 ASP B N 1
ATOM 6813 C CA . ASP B 1 260 ? -17.078 -10.688 -12.359 1 88.5 260 ASP B CA 1
ATOM 6814 C C . ASP B 1 260 ? -16.984 -11.422 -13.695 1 88.5 260 ASP B C 1
ATOM 6816 O O . ASP B 1 260 ? -17.312 -12.609 -13.781 1 88.5 260 ASP B O 1
ATOM 6820 N N . GLU B 1 261 ? -16.469 -10.805 -14.633 1 92.44 261 GLU B N 1
ATOM 6821 C CA . GLU B 1 261 ? -16.438 -11.414 -15.961 1 92.44 261 GLU B CA 1
ATOM 6822 C C . GLU B 1 261 ? -15.25 -12.352 -16.109 1 92.44 261 GLU B C 1
ATOM 6824 O O . GLU B 1 261 ? -14.141 -12.023 -15.688 1 92.44 261 GLU B O 1
ATOM 6829 N N . PRO B 1 262 ? -15.523 -13.57 -16.719 1 95.75 262 PRO B N 1
ATOM 6830 C CA . PRO B 1 262 ? -14.383 -14.438 -17.016 1 95.75 262 PRO B CA 1
ATOM 6831 C C . PRO B 1 262 ? -13.414 -13.812 -18.016 1 95.75 262 PRO B C 1
ATOM 6833 O O . PRO B 1 262 ? -13.828 -13.008 -18.859 1 95.75 262 PRO B O 1
ATOM 6836 N N . ILE B 1 263 ? -12.18 -14.141 -17.906 1 96.94 263 ILE B N 1
ATOM 6837 C CA . ILE B 1 263 ? -11.148 -13.656 -18.828 1 96.94 263 ILE B CA 1
ATOM 6838 C C . ILE B 1 263 ? -10.633 -14.812 -19.672 1 96.94 263 ILE B C 1
ATOM 6840 O O . ILE B 1 263 ? -9.938 -15.695 -19.172 1 96.94 263 ILE B O 1
ATOM 6844 N N . PRO B 1 264 ? -10.844 -14.781 -20.938 1 97.31 264 PRO B N 1
ATOM 6845 C CA . PRO B 1 264 ? -10.414 -15.891 -21.797 1 97.31 264 PRO B CA 1
ATOM 6846 C C . PRO B 1 264 ? -8.898 -16 -21.891 1 97.31 264 PRO B C 1
ATOM 6848 O O . PRO B 1 264 ? -8.195 -14.984 -21.922 1 97.31 264 PRO B O 1
ATOM 6851 N N . VAL B 1 265 ? -8.445 -17.188 -21.953 1 96.25 265 VAL B N 1
ATOM 6852 C CA . VAL B 1 265 ? -7.062 -17.531 -22.266 1 96.25 265 VAL B CA 1
ATOM 6853 C C . VAL B 1 265 ? -7.02 -18.469 -23.469 1 96.25 265 VAL B C 1
ATOM 6855 O O . VAL B 1 265 ? -7.344 -19.656 -23.359 1 96.25 265 VAL B O 1
ATOM 6858 N N . ASN B 1 266 ? -6.566 -17.891 -24.578 1 96.5 266 ASN B N 1
ATOM 6859 C CA . ASN B 1 266 ? -6.523 -18.609 -25.844 1 96.5 266 ASN B CA 1
ATOM 6860 C C . ASN B 1 266 ? -5.094 -18.938 -26.25 1 96.5 266 ASN B C 1
ATOM 6862 O O . ASN B 1 266 ? -4.172 -18.172 -26 1 96.5 266 ASN B O 1
ATOM 6866 N N . VAL B 1 267 ? -4.957 -20.141 -26.891 1 96.62 267 VAL B N 1
ATOM 6867 C CA . VAL B 1 267 ? -3.621 -20.469 -27.375 1 96.62 267 VAL B CA 1
ATOM 6868 C C . VAL B 1 267 ? -3.721 -21.203 -28.719 1 96.62 267 VAL B C 1
ATOM 6870 O O . VAL B 1 267 ? -4.695 -21.906 -28.969 1 96.62 267 VAL B O 1
ATOM 6873 N N . THR B 1 268 ? -2.844 -20.891 -29.578 1 97.81 268 THR B N 1
ATOM 6874 C CA . THR B 1 268 ? -2.549 -21.703 -30.766 1 97.81 268 THR B CA 1
ATOM 6875 C C . THR B 1 268 ? -1.107 -22.203 -30.719 1 97.81 268 THR B C 1
ATOM 6877 O O . THR B 1 268 ? -0.169 -21.406 -30.734 1 97.81 268 THR B O 1
ATOM 6880 N N . VAL B 1 269 ? -0.967 -23.5 -30.641 1 97.25 269 VAL B N 1
ATOM 6881 C CA . VAL B 1 269 ? 0.358 -24.109 -30.688 1 97.25 269 VAL B CA 1
ATOM 6882 C C . VAL B 1 269 ? 0.66 -24.562 -32.125 1 97.25 269 VAL B C 1
ATOM 6884 O O . VAL B 1 269 ? -0.012 -25.438 -32.656 1 97.25 269 VAL B O 1
ATOM 6887 N N . LYS B 1 270 ? 1.686 -23.906 -32.688 1 98.25 270 LYS B N 1
ATOM 6888 C CA . LYS B 1 270 ? 2.1 -24.219 -34.062 1 98.25 270 LYS B CA 1
ATOM 6889 C C . LYS B 1 270 ? 3.357 -25.078 -34.062 1 98.25 270 LYS B C 1
ATOM 6891 O O . LYS B 1 270 ? 4.43 -24.641 -33.656 1 98.25 270 LYS B O 1
ATOM 6896 N N . VAL B 1 271 ? 3.189 -26.312 -34.5 1 97.94 271 VAL B N 1
ATOM 6897 C CA . VAL B 1 271 ? 4.316 -27.234 -34.562 1 97.94 271 VAL B CA 1
ATOM 6898 C C . VAL B 1 271 ? 4.812 -27.312 -36 1 97.94 271 VAL B C 1
ATOM 6900 O O . VAL B 1 271 ? 4.027 -27.547 -36.938 1 97.94 271 VAL B O 1
ATOM 6903 N N . ARG B 1 272 ? 6.105 -27 -36.25 1 98.31 272 ARG B N 1
ATOM 6904 C CA . ARG B 1 272 ? 6.785 -27.078 -37.531 1 98.31 272 ARG B CA 1
ATOM 6905 C C . ARG B 1 272 ? 8.117 -27.812 -37.406 1 98.31 272 ARG B C 1
ATOM 6907 O O . ARG B 1 272 ? 9.117 -27.234 -37 1 98.31 272 ARG B O 1
ATOM 6914 N N . GLY B 1 273 ? 8.094 -29.031 -37.844 1 97.81 273 GLY B N 1
ATOM 6915 C CA . GLY B 1 273 ? 9.297 -29.828 -37.719 1 97.81 273 GLY B CA 1
ATOM 6916 C C . GLY B 1 273 ? 9.711 -30.062 -36.281 1 97.81 273 GLY B C 1
ATOM 6917 O O . GLY B 1 273 ? 9.008 -30.719 -35.5 1 97.81 273 GLY B O 1
ATOM 6918 N N . ASP B 1 274 ? 10.812 -29.438 -35.938 1 98 274 ASP B N 1
ATOM 6919 C CA . ASP B 1 274 ? 11.359 -29.641 -34.594 1 98 274 ASP B CA 1
ATOM 6920 C C . ASP B 1 274 ? 11.273 -28.359 -33.781 1 98 274 ASP B C 1
ATOM 6922 O O . ASP B 1 274 ? 12.031 -28.172 -32.812 1 98 274 ASP B O 1
ATOM 6926 N N . SER B 1 275 ? 10.414 -27.484 -34.219 1 97.25 275 SER B N 1
ATOM 6927 C CA . SER B 1 275 ? 10.203 -26.203 -33.562 1 97.25 275 SER B CA 1
ATOM 6928 C C . SER B 1 275 ? 8.719 -25.953 -33.312 1 97.25 275 SER B C 1
ATOM 6930 O O . SER B 1 275 ? 7.863 -26.594 -33.906 1 97.25 275 SER B O 1
ATOM 6932 N N . MET B 1 276 ? 8.555 -25.062 -32.344 1 95.75 276 MET B N 1
ATOM 6933 C CA . MET B 1 276 ? 7.18 -24.781 -31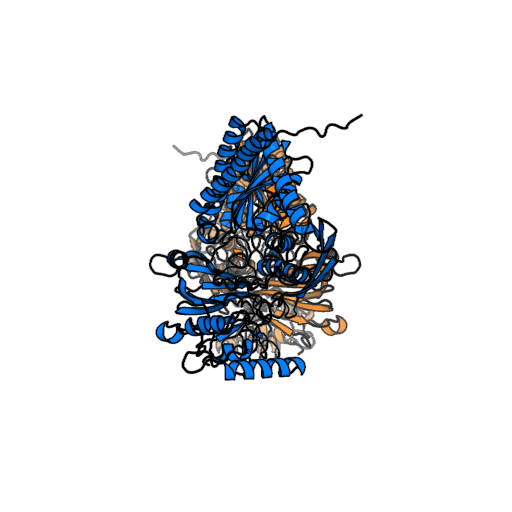.953 1 95.75 276 MET B CA 1
ATOM 6934 C C . MET B 1 276 ? 6.984 -23.297 -31.672 1 95.75 276 MET B C 1
ATOM 6936 O O . MET B 1 276 ? 7.891 -22.625 -31.172 1 95.75 276 MET B O 1
ATOM 6940 N N . GLU B 1 277 ? 5.844 -22.766 -32.031 1 96.38 277 GLU B N 1
ATOM 6941 C CA . GLU B 1 277 ? 5.383 -21.438 -31.641 1 96.38 277 GLU B CA 1
ATOM 6942 C C . GLU B 1 277 ? 4.117 -21.531 -30.781 1 96.38 277 GLU B C 1
ATOM 6944 O O . GLU B 1 277 ? 3.146 -22.172 -31.172 1 96.38 277 GLU B O 1
ATOM 6949 N N . ILE B 1 278 ? 4.168 -20.969 -29.641 1 95.94 278 ILE B N 1
ATOM 6950 C CA . ILE B 1 278 ? 3.006 -20.891 -28.766 1 95.94 278 ILE B CA 1
ATOM 6951 C C . ILE B 1 278 ? 2.428 -19.484 -28.781 1 95.94 278 ILE B C 1
ATOM 6953 O O . ILE B 1 278 ? 2.975 -18.562 -28.156 1 95.94 278 ILE B O 1
ATOM 6957 N N . ASP B 1 279 ? 1.319 -19.297 -29.422 1 96.25 279 ASP B N 1
ATOM 6958 C CA . ASP B 1 279 ? 0.706 -18.016 -29.719 1 96.25 279 ASP B CA 1
ATOM 6959 C C . ASP B 1 279 ? -0.532 -17.781 -28.844 1 96.25 279 ASP B C 1
ATOM 6961 O O . ASP B 1 279 ? -1.559 -18.438 -29.047 1 96.25 279 ASP B O 1
ATOM 6965 N N . PHE B 1 280 ? -0.455 -16.812 -27.969 1 95.81 280 PHE B N 1
ATOM 6966 C CA . PHE B 1 280 ? -1.563 -16.547 -27.062 1 95.81 280 PHE B CA 1
ATOM 6967 C C . PHE B 1 280 ? -2.461 -15.445 -27.609 1 95.81 280 PHE B C 1
ATOM 6969 O O . PHE B 1 280 ? -3.314 -14.914 -26.906 1 95.81 280 PHE B O 1
ATOM 6976 N N . SER B 1 281 ? -2.275 -15.156 -28.828 1 94.88 281 SER B N 1
ATOM 6977 C CA . SER B 1 281 ? -3.176 -14.195 -29.453 1 94.88 281 SER B CA 1
ATOM 6978 C C . SER B 1 281 ? -4.633 -14.602 -29.266 1 94.88 281 SER B C 1
ATOM 6980 O O . SER B 1 281 ? -4.965 -15.789 -29.344 1 94.88 281 SER B O 1
ATOM 6982 N N . GLY B 1 282 ? -5.434 -13.602 -29.047 1 95.75 282 GLY B N 1
ATOM 6983 C CA . GLY B 1 282 ? -6.844 -13.867 -28.812 1 95.75 282 GLY B CA 1
ATOM 6984 C C . GLY B 1 282 ? -7.191 -13.961 -27.344 1 95.75 282 GLY B C 1
ATOM 6985 O O . GLY B 1 282 ? -8.367 -14.008 -26.984 1 95.75 282 GLY B O 1
ATOM 6986 N N . SER B 1 283 ? -6.23 -14 -26.5 1 95.69 283 SER B N 1
ATOM 6987 C CA . SER B 1 283 ? -6.488 -13.984 -25.062 1 95.69 283 SER B CA 1
ATOM 6988 C C . SER B 1 283 ? -7.137 -12.672 -24.625 1 95.69 283 SER B C 1
ATOM 6990 O O . SER B 1 283 ? -7.078 -11.68 -25.344 1 95.69 283 SER B O 1
ATOM 6992 N N . GLY B 1 284 ? -7.727 -12.711 -23.5 1 95.19 284 GLY B N 1
ATOM 6993 C CA . GLY B 1 284 ? -8.57 -11.633 -23.016 1 95.19 284 GLY B CA 1
ATOM 6994 C C . GLY B 1 284 ? -7.797 -10.367 -22.688 1 95.19 284 GLY B C 1
ATOM 6995 O O . GLY B 1 284 ? -6.578 -10.32 -22.859 1 95.19 284 GLY B O 1
ATOM 6996 N N . ARG B 1 285 ? -8.516 -9.445 -22.219 1 91.69 285 ARG B N 1
ATOM 6997 C CA . ARG B 1 285 ? -8.039 -8.102 -21.891 1 91.69 285 ARG B CA 1
ATOM 6998 C C . ARG B 1 285 ? -7.059 -8.148 -20.719 1 91.69 285 ARG B C 1
ATOM 7000 O O . ARG B 1 285 ? -7.004 -9.141 -19.984 1 91.69 285 ARG B O 1
ATOM 7007 N N . GLN B 1 286 ? -6.34 -7.082 -20.641 1 94.25 286 GLN B N 1
ATOM 7008 C CA . GLN B 1 286 ? -5.652 -6.84 -19.375 1 94.25 286 GLN B CA 1
ATOM 7009 C C . GLN B 1 286 ? -6.645 -6.754 -18.219 1 94.25 286 GLN B C 1
ATOM 7011 O O . GLN B 1 286 ? -7.59 -5.965 -18.25 1 94.25 286 GLN B O 1
ATOM 7016 N N . PRO B 1 287 ? -6.465 -7.641 -17.25 1 95.62 287 PRO B N 1
ATOM 7017 C CA . PRO B 1 287 ? -7.398 -7.609 -16.125 1 95.62 287 PRO B CA 1
ATOM 7018 C C . PRO B 1 287 ? -7.344 -6.293 -15.344 1 95.62 287 PRO B C 1
ATOM 7020 O O . PRO B 1 287 ? -6.277 -5.688 -15.227 1 95.62 287 PRO B O 1
ATOM 7023 N N . LEU B 1 288 ? -8.445 -5.875 -14.773 1 94 288 LEU B N 1
ATOM 7024 C CA . LEU B 1 288 ? -8.453 -4.75 -13.844 1 94 288 LEU B CA 1
ATOM 7025 C C . LEU B 1 288 ? -7.848 -5.145 -12.5 1 94 288 LEU B C 1
ATOM 7027 O O . LEU B 1 288 ? -7.266 -4.312 -11.805 1 94 288 LEU B O 1
ATOM 7031 N N . GLY B 1 289 ? -8.008 -6.375 -12.203 1 94.38 289 GLY B N 1
ATOM 7032 C CA . GLY B 1 289 ? -7.41 -6.906 -10.992 1 94.38 289 GLY B CA 1
ATOM 7033 C C . GLY B 1 289 ? -6.016 -7.465 -11.203 1 94.38 289 GLY B C 1
ATOM 7034 O O . GLY B 1 289 ? -5.352 -7.133 -12.188 1 94.38 289 GLY B O 1
ATOM 7035 N N . ASN B 1 290 ? -5.504 -8.258 -10.312 1 94.31 290 ASN B N 1
ATOM 7036 C CA . ASN B 1 290 ? -4.082 -8.57 -10.227 1 94.31 290 ASN B CA 1
ATOM 7037 C C . ASN B 1 290 ? -3.787 -9.977 -10.75 1 94.31 290 ASN B C 1
ATOM 7039 O O . ASN B 1 290 ? -2.766 -10.57 -10.406 1 94.31 290 ASN B O 1
ATOM 7043 N N . CYS B 1 291 ? -4.566 -10.594 -11.586 1 93.94 291 CYS B N 1
ATOM 7044 C CA . CYS B 1 291 ? -4.422 -12 -11.914 1 93.94 291 CYS B CA 1
ATOM 7045 C C . CYS B 1 291 ? -3.703 -12.18 -13.25 1 93.94 291 CYS B C 1
ATOM 7047 O O . CYS B 1 291 ? -3.625 -13.289 -13.773 1 93.94 291 CYS B O 1
ATOM 7049 N N . GLY B 1 292 ? -3.236 -11.094 -13.852 1 93.25 292 GLY B N 1
ATOM 7050 C CA . GLY B 1 292 ? -2.408 -11.203 -15.047 1 93.25 292 GLY B CA 1
ATOM 7051 C C . GLY B 1 292 ? -0.929 -11.328 -14.734 1 93.25 292 GLY B C 1
ATOM 7052 O O . GLY B 1 292 ? -0.535 -11.367 -13.562 1 93.25 292 GLY B O 1
ATOM 7053 N N . THR B 1 293 ? -0.167 -11.461 -15.805 1 92.12 293 THR B N 1
ATOM 7054 C CA . THR B 1 293 ? 1.277 -11.555 -15.617 1 92.12 293 THR B CA 1
ATOM 7055 C C . THR B 1 293 ? 2.002 -10.555 -16.516 1 92.12 293 THR B C 1
ATOM 7057 O O . THR B 1 293 ? 1.507 -10.203 -17.594 1 92.12 293 THR B O 1
ATOM 7060 N N . ALA B 1 294 ? 3.082 -9.992 -16.062 1 86.19 294 ALA B N 1
ATOM 7061 C CA . ALA B 1 294 ? 3.838 -9.008 -16.828 1 86.19 294 ALA B CA 1
ATOM 7062 C C . ALA B 1 294 ? 4.559 -9.656 -18.016 1 86.19 294 ALA B C 1
ATOM 7064 O O . ALA B 1 294 ? 4.59 -9.094 -19.109 1 86.19 294 ALA B O 1
ATOM 7065 N N . TRP B 1 295 ? 5.184 -10.586 -18.031 1 70.44 295 TRP B N 1
ATOM 7066 C CA . TRP B 1 295 ? 5.879 -11.195 -19.156 1 70.44 295 TRP B CA 1
ATOM 7067 C C . TRP B 1 295 ? 5.945 -12.711 -19 1 70.44 295 TRP B C 1
ATOM 7069 O O . TRP B 1 295 ? 5.164 -13.445 -19.609 1 70.44 295 TRP B O 1
ATOM 7079 N N . CYS B 1 296 ? 6.801 -13.047 -18.062 1 60.94 296 CYS B N 1
ATOM 7080 C CA . CYS B 1 296 ? 7.594 -14.273 -18.062 1 60.94 296 CYS B CA 1
ATOM 7081 C C . CYS B 1 296 ? 6.73 -15.477 -17.719 1 60.94 296 CYS B C 1
ATOM 7083 O O . CYS B 1 296 ? 7.02 -16.594 -18.156 1 60.94 296 CYS B O 1
ATOM 7085 N N . GLU B 1 297 ? 5.512 -15.203 -17.078 1 60 297 GLU B N 1
ATOM 7086 C CA . GLU B 1 297 ? 4.832 -16.391 -16.562 1 60 297 GLU B CA 1
ATOM 7087 C C . GLU B 1 297 ? 4.117 -17.141 -17.688 1 60 297 GLU B C 1
ATOM 7089 O O . GLU B 1 297 ? 3.934 -18.359 -17.609 1 60 297 GLU B O 1
ATOM 7094 N N . ALA B 1 298 ? 3.988 -16.375 -18.719 1 58.44 298 ALA B N 1
ATOM 7095 C CA . ALA B 1 298 ? 3.35 -17.094 -19.812 1 58.44 298 ALA B CA 1
ATOM 7096 C C . ALA B 1 298 ? 4.332 -18.047 -20.484 1 58.44 298 ALA B C 1
ATOM 7098 O O . ALA B 1 298 ? 3.928 -19.047 -21.078 1 58.44 298 ALA B O 1
ATOM 7099 N N . SER B 1 299 ? 5.535 -17.797 -20.156 1 67.25 299 SER B N 1
ATOM 7100 C CA . SER B 1 299 ? 6.504 -18.734 -20.719 1 67.25 299 SER B CA 1
ATOM 7101 C C . SER B 1 299 ? 6.531 -20.047 -19.922 1 67.25 299 SER B C 1
ATOM 7103 O O . SER B 1 299 ? 7.047 -21.062 -20.406 1 67.25 299 SER B O 1
ATOM 7105 N N . ARG B 1 300 ? 5.75 -19.953 -18.875 1 80.12 300 ARG B N 1
ATOM 7106 C CA . ARG B 1 300 ? 5.586 -21.172 -18.078 1 80.12 300 ARG B CA 1
ATOM 7107 C C . ARG B 1 300 ? 4.828 -22.234 -18.875 1 80.12 300 ARG B C 1
ATOM 7109 O O . ARG B 1 300 ? 4.863 -23.406 -18.516 1 80.12 300 ARG B O 1
ATOM 7116 N N . CYS B 1 301 ? 4.223 -21.781 -19.844 1 85.62 301 CYS B N 1
ATOM 7117 C CA . CYS B 1 301 ? 3.449 -22.688 -20.672 1 85.62 301 CYS B CA 1
ATOM 7118 C C . CYS B 1 301 ? 4.34 -23.781 -21.266 1 85.62 301 CYS B C 1
ATOM 7120 O O . CYS B 1 301 ? 3.867 -24.859 -21.594 1 85.62 301 CYS B O 1
ATOM 7122 N N . ILE B 1 302 ? 5.598 -23.5 -21.312 1 88.38 302 ILE B N 1
ATOM 7123 C CA . ILE B 1 302 ? 6.574 -24.438 -21.875 1 88.38 302 ILE B CA 1
ATOM 7124 C C . ILE B 1 302 ? 6.66 -25.688 -21 1 88.38 302 ILE B C 1
ATOM 7126 O O . ILE B 1 302 ? 7.059 -26.75 -21.469 1 88.38 302 ILE B O 1
ATOM 7130 N N . GLU B 1 303 ? 6.258 -25.531 -19.797 1 88.75 303 GLU B N 1
ATOM 7131 C CA . GLU B 1 303 ? 6.234 -26.688 -18.906 1 88.75 303 GLU B CA 1
ATOM 7132 C C . GLU B 1 303 ? 5.336 -27.797 -19.453 1 88.75 303 GLU B C 1
ATOM 7134 O O . GLU B 1 303 ? 5.629 -28.969 -19.281 1 88.75 303 GLU B O 1
ATOM 7139 N N . ALA B 1 304 ? 4.23 -27.406 -20.016 1 89.88 304 ALA B N 1
ATOM 7140 C CA . ALA B 1 304 ? 3.352 -28.391 -20.625 1 89.88 304 ALA B CA 1
ATOM 7141 C C . ALA B 1 304 ? 4.082 -29.188 -21.719 1 89.88 304 ALA B C 1
ATOM 7143 O O . ALA B 1 304 ? 3.965 -30.406 -21.781 1 89.88 304 ALA B O 1
ATOM 7144 N N . VAL B 1 305 ? 4.84 -28.438 -22.516 1 91.5 305 VAL B N 1
ATOM 7145 C CA . VAL B 1 305 ? 5.59 -29.062 -23.594 1 91.5 305 VAL B CA 1
ATOM 7146 C C . VAL B 1 305 ? 6.66 -29.984 -23.016 1 91.5 305 VAL B C 1
ATOM 7148 O O . VAL B 1 305 ? 6.805 -31.125 -23.453 1 91.5 305 VAL B O 1
ATOM 7151 N N . LYS B 1 306 ? 7.348 -29.422 -22.062 1 90.75 306 LYS B N 1
ATOM 7152 C CA . LYS B 1 306 ? 8.422 -30.188 -21.438 1 90.75 306 LYS B CA 1
ATOM 7153 C C . LYS B 1 306 ? 7.898 -31.484 -20.844 1 90.75 306 LYS B C 1
ATOM 7155 O O . LYS B 1 306 ? 8.516 -32.562 -21.016 1 90.75 306 LYS B O 1
ATOM 7160 N N . LEU B 1 307 ? 6.836 -31.516 -20.203 1 87 307 LEU B N 1
ATOM 7161 C CA . LEU B 1 307 ? 6.25 -32.688 -19.578 1 87 307 LEU B CA 1
ATOM 7162 C C . LEU B 1 307 ? 5.801 -33.688 -20.625 1 87 307 LEU B C 1
ATOM 7164 O O . LEU B 1 307 ? 5.852 -34.906 -20.375 1 87 307 LEU B O 1
ATOM 7168 N N . MET B 1 308 ? 5.445 -33.25 -21.734 1 88.38 308 MET B N 1
ATOM 7169 C CA . MET B 1 308 ? 4.867 -34.156 -22.75 1 88.38 308 MET B CA 1
ATOM 7170 C C . MET B 1 308 ? 5.953 -34.719 -23.641 1 88.38 308 MET B C 1
ATOM 7172 O O . MET B 1 308 ? 5.875 -35.906 -24.031 1 88.38 308 MET B O 1
ATOM 7176 N N . VAL B 1 309 ? 7.051 -33.938 -23.875 1 90.25 309 VAL B N 1
ATOM 7177 C CA . VAL B 1 309 ? 7.93 -34.375 -24.953 1 90.25 309 VAL B CA 1
ATOM 7178 C C . VAL B 1 309 ? 9.281 -34.781 -24.375 1 90.25 309 VAL B C 1
ATOM 7180 O O . VAL B 1 309 ? 10.016 -35.562 -24.984 1 90.25 309 VAL B O 1
ATOM 7183 N N . ASP B 1 310 ? 9.633 -34.156 -23.234 1 89.44 310 ASP B N 1
ATOM 7184 C CA . ASP B 1 310 ? 10.922 -34.469 -22.641 1 89.44 310 ASP B CA 1
ATOM 7185 C C . ASP B 1 310 ? 10.883 -34.281 -21.125 1 89.44 310 ASP B C 1
ATOM 7187 O O . ASP B 1 310 ? 11.586 -33.438 -20.562 1 89.44 310 ASP B O 1
ATOM 7191 N N . PRO B 1 311 ? 10.266 -35.188 -20.406 1 83.38 311 PRO B N 1
ATOM 7192 C CA . PRO B 1 311 ? 10.117 -35 -18.953 1 83.38 311 PRO B CA 1
ATOM 7193 C C . PRO B 1 311 ? 11.383 -35.375 -18.188 1 83.38 311 PRO B C 1
ATOM 7195 O O . PRO B 1 311 ? 11.484 -35.094 -16.984 1 83.38 311 PRO B O 1
ATOM 7198 N N . SER B 1 312 ? 12.422 -35.844 -18.797 1 83.69 312 SER B N 1
ATOM 7199 C CA . SER B 1 312 ? 13.516 -36.469 -18.062 1 83.69 312 SER B CA 1
ATOM 7200 C C . SER B 1 312 ? 14.742 -35.562 -18.031 1 83.69 312 SER B C 1
ATOM 7202 O O . SER B 1 312 ? 15.562 -35.656 -17.109 1 83.69 312 SER B O 1
ATOM 7204 N N . THR B 1 313 ? 14.93 -34.75 -19.047 1 85.5 313 THR B N 1
ATOM 7205 C CA . THR B 1 313 ? 16.141 -33.938 -19.078 1 85.5 313 THR B CA 1
ATOM 7206 C C . THR B 1 313 ? 16 -32.719 -18.156 1 85.5 313 THR B C 1
ATOM 7208 O O . THR B 1 313 ? 14.922 -32.156 -18.031 1 85.5 313 THR B O 1
ATOM 7211 N N . PRO B 1 314 ? 17.141 -32.312 -17.578 1 85.38 314 PRO B N 1
ATOM 7212 C CA . PRO B 1 314 ? 17.094 -31.109 -16.75 1 85.38 314 PRO B CA 1
ATOM 7213 C C . PRO B 1 314 ? 16.781 -29.859 -17.562 1 85.38 314 PRO B C 1
ATOM 7215 O O . PRO B 1 314 ? 17.094 -29.797 -18.75 1 85.38 314 PRO B O 1
ATOM 7218 N N . VAL B 1 315 ? 16.25 -28.922 -16.859 1 89.69 315 VAL B N 1
ATOM 7219 C CA . VAL B 1 315 ? 15.898 -27.656 -17.516 1 89.69 315 VAL B CA 1
ATOM 7220 C C . VAL B 1 315 ? 17.125 -26.766 -17.625 1 89.69 315 VAL B C 1
ATOM 7222 O O . VAL B 1 315 ? 17.906 -26.656 -16.672 1 89.69 315 VAL B O 1
ATOM 7225 N N . ASN B 1 316 ? 17.406 -26.172 -18.672 1 93.56 316 ASN B N 1
ATOM 7226 C CA . ASN B 1 316 ? 18.375 -25.125 -18.938 1 93.56 316 ASN B CA 1
ATOM 7227 C C . ASN B 1 316 ? 18 -24.312 -20.172 1 93.56 316 ASN B C 1
ATOM 7229 O O . ASN B 1 316 ? 16.859 -24.375 -20.641 1 93.56 316 ASN B O 1
ATOM 7233 N N . SER B 1 317 ? 18.859 -23.453 -20.672 1 94.12 317 SER B N 1
ATOM 7234 C CA . SER B 1 317 ? 18.516 -22.578 -21.766 1 94.12 317 SER B CA 1
ATOM 7235 C C . SER B 1 317 ? 18.188 -23.375 -23.031 1 94.12 317 SER B C 1
ATOM 7237 O O . SER B 1 317 ? 17.438 -22.906 -23.891 1 94.12 317 SER B O 1
ATOM 7239 N N . GLY B 1 318 ? 18.703 -24.531 -23.172 1 94.38 318 GLY B N 1
ATOM 7240 C CA . GLY B 1 318 ? 18.391 -25.391 -24.312 1 94.38 318 GLY B CA 1
ATOM 7241 C C . GLY B 1 318 ? 16.938 -25.797 -24.359 1 94.38 318 GLY B C 1
ATOM 7242 O O . GLY B 1 318 ? 16.406 -26.078 -25.438 1 94.38 318 GLY B O 1
ATOM 7243 N N . THR B 1 319 ? 16.328 -25.891 -23.219 1 93.06 319 THR B N 1
ATOM 7244 C CA . THR B 1 319 ? 14.914 -26.25 -23.125 1 93.06 319 THR B CA 1
ATOM 7245 C C . THR B 1 319 ? 14.047 -25.219 -23.828 1 93.06 319 THR B C 1
ATOM 7247 O O . THR B 1 319 ? 13.023 -25.562 -24.422 1 93.06 319 THR B O 1
ATOM 7250 N N . LEU B 1 320 ? 14.469 -23.984 -23.891 1 91.62 320 LEU B N 1
ATOM 7251 C CA . LEU B 1 320 ? 13.648 -22.875 -24.359 1 91.62 320 LEU B CA 1
ATOM 7252 C C . LEU B 1 320 ? 13.906 -22.578 -25.828 1 91.62 320 LEU B C 1
ATOM 7254 O O . LEU B 1 320 ? 13.039 -22.031 -26.516 1 91.62 320 LEU B O 1
ATOM 7258 N N . ARG B 1 321 ? 14.992 -22.953 -26.375 1 92.94 321 ARG B N 1
ATOM 7259 C CA . ARG B 1 321 ? 15.477 -22.516 -27.688 1 92.94 321 ARG B CA 1
ATOM 7260 C C . ARG B 1 321 ? 14.516 -22.938 -28.797 1 92.94 321 ARG B C 1
ATOM 7262 O O . ARG B 1 321 ? 14.258 -22.156 -29.719 1 92.94 321 ARG B O 1
ATOM 7269 N N . PRO B 1 322 ? 13.953 -24.078 -28.688 1 95.69 322 PRO B N 1
ATOM 7270 C CA . PRO B 1 322 ? 13.125 -24.5 -29.828 1 95.69 322 PRO B CA 1
ATOM 7271 C C . PRO B 1 322 ? 11.711 -23.922 -29.766 1 95.69 322 PRO B C 1
ATOM 7273 O O . PRO B 1 322 ? 10.891 -24.203 -30.641 1 95.69 322 PRO B O 1
ATOM 7276 N N . ILE B 1 323 ? 11.383 -23.172 -28.797 1 94.56 323 ILE B N 1
ATOM 7277 C CA . ILE B 1 323 ? 10.008 -22.719 -28.578 1 94.56 323 ILE B CA 1
ATOM 7278 C C . ILE B 1 323 ? 9.961 -21.203 -28.578 1 94.56 323 ILE B C 1
ATOM 7280 O O . ILE B 1 323 ? 10.703 -20.547 -27.844 1 94.56 323 ILE B O 1
ATOM 7284 N N . GLU B 1 324 ? 9.141 -20.641 -29.375 1 92.62 324 GLU B N 1
ATOM 7285 C CA . GLU B 1 324 ? 8.844 -19.219 -29.375 1 92.62 324 GLU B CA 1
ATOM 7286 C C . GLU B 1 324 ? 7.441 -18.938 -28.828 1 92.62 324 GLU B C 1
ATOM 7288 O O . GLU B 1 324 ? 6.484 -19.625 -29.203 1 92.62 324 GLU B O 1
ATOM 7293 N N . THR B 1 325 ? 7.371 -18.047 -27.906 1 92.44 325 THR B N 1
ATOM 7294 C CA . THR B 1 325 ? 6.074 -17.703 -27.344 1 92.44 325 THR B CA 1
ATOM 7295 C C . THR B 1 325 ? 5.668 -16.281 -27.766 1 92.44 325 THR B C 1
ATOM 7297 O O . THR B 1 325 ? 6.461 -15.352 -27.656 1 92.44 325 THR B O 1
ATOM 7300 N N . LEU B 1 326 ? 4.48 -16.156 -28.25 1 92.94 326 LEU B N 1
ATOM 7301 C CA . LEU B 1 326 ? 3.916 -14.859 -28.609 1 92.94 326 LEU B CA 1
ATOM 7302 C C . LEU B 1 326 ? 2.855 -14.414 -27.609 1 92.94 326 LEU B C 1
ATOM 7304 O O . LEU B 1 326 ? 1.826 -15.078 -27.453 1 92.94 326 LEU B O 1
ATOM 7308 N N . LEU B 1 327 ? 3.133 -13.367 -26.953 1 92.94 327 LEU B N 1
ATOM 7309 C CA . LEU B 1 327 ? 2.246 -12.828 -25.938 1 92.94 327 LEU B CA 1
ATOM 7310 C C . LEU B 1 327 ? 1.704 -11.461 -26.344 1 92.94 327 LEU B C 1
ATOM 7312 O O . LEU B 1 327 ? 2.455 -10.484 -26.406 1 92.94 327 LEU B O 1
ATOM 7316 N N . PRO B 1 328 ? 0.436 -11.328 -26.594 1 93.44 328 PRO B N 1
ATOM 7317 C CA . PRO B 1 328 ? -0.112 -10.016 -26.922 1 93.44 328 PRO B CA 1
ATOM 7318 C C . PRO B 1 328 ? 0.021 -9.008 -25.797 1 93.44 328 PRO B C 1
ATOM 7320 O O . PRO B 1 328 ? -0.433 -9.273 -24.672 1 93.44 328 PRO B O 1
ATOM 7323 N N . SER B 1 329 ? 0.557 -7.836 -26.094 1 92.81 329 SER B N 1
ATOM 7324 C CA . SER B 1 329 ? 0.723 -6.777 -25.094 1 92.81 329 SER B CA 1
ATOM 7325 C C . SER B 1 329 ? -0.625 -6.238 -24.625 1 92.81 329 SER B C 1
ATOM 7327 O O . SER B 1 329 ? -1.542 -6.066 -25.438 1 92.81 329 SER B O 1
ATOM 7329 N N . GLY B 1 330 ? -0.721 -5.977 -23.344 1 93.94 330 GLY B N 1
ATOM 7330 C CA . GLY B 1 330 ? -1.957 -5.434 -22.797 1 93.94 330 GLY B CA 1
ATOM 7331 C C . GLY B 1 330 ? -3.043 -6.48 -22.641 1 93.94 330 GLY B C 1
ATOM 7332 O O . GLY B 1 330 ? -4.23 -6.18 -22.766 1 93.94 330 GLY B O 1
ATOM 7333 N N . SER B 1 331 ? -2.662 -7.648 -22.469 1 94.75 331 SER B N 1
ATOM 7334 C CA . SER B 1 331 ? -3.584 -8.758 -22.25 1 94.75 331 SER B CA 1
ATOM 7335 C C . SER B 1 331 ? -3.332 -9.422 -20.891 1 94.75 331 SER B C 1
ATOM 7337 O O . SER B 1 331 ? -2.408 -9.047 -20.172 1 94.75 331 SER B O 1
ATOM 7339 N N . VAL B 1 332 ? -4.109 -10.422 -20.594 1 95.31 332 VAL B N 1
ATOM 7340 C CA . VAL B 1 332 ? -3.996 -11.148 -19.344 1 95.31 332 VAL B CA 1
ATOM 7341 C C . VAL B 1 332 ? -2.65 -11.875 -19.281 1 95.31 332 VAL B C 1
ATOM 7343 O O . VAL B 1 332 ? -2.1 -12.086 -18.203 1 95.31 332 VAL B O 1
ATOM 7346 N N . VAL B 1 333 ? -2.053 -12.172 -20.453 1 94.56 333 VAL B N 1
ATOM 7347 C CA . VAL B 1 333 ? -0.812 -12.938 -20.469 1 94.56 333 VAL B CA 1
ATOM 7348 C C . VAL B 1 333 ? 0.38 -11.992 -20.578 1 94.56 333 VAL B C 1
ATOM 7350 O O . VAL B 1 333 ? 1.532 -12.43 -20.594 1 94.56 333 VAL B O 1
ATOM 7353 N N . GLN B 1 334 ? 0.161 -10.766 -20.688 1 93.75 334 GLN B N 1
ATOM 7354 C CA . GLN B 1 334 ? 1.194 -9.734 -20.641 1 93.75 334 GLN B CA 1
ATOM 7355 C C . GLN B 1 334 ? 0.608 -8.383 -20.234 1 93.75 334 GLN B C 1
ATOM 7357 O O . GLN B 1 334 ? 0.336 -7.539 -21.094 1 93.75 334 GLN B O 1
ATOM 7362 N N . VAL B 1 335 ? 0.555 -8.164 -19.031 1 94.44 335 VAL B N 1
ATOM 7363 C CA . VAL B 1 335 ? -0.015 -6.914 -18.531 1 94.44 335 VAL B CA 1
ATOM 7364 C C . VAL B 1 335 ? 1.034 -5.805 -18.609 1 94.44 335 VAL B C 1
ATOM 7366 O O . VAL B 1 335 ? 2.234 -6.074 -18.516 1 94.44 335 VAL B O 1
ATOM 7369 N N . LEU B 1 336 ? 0.604 -4.684 -18.75 1 92.56 336 LEU B N 1
ATOM 7370 C CA . LEU B 1 336 ? 1.462 -3.504 -18.781 1 92.56 336 LEU B CA 1
ATOM 7371 C C . LEU B 1 336 ? 1.323 -2.703 -17.484 1 92.56 336 LEU B C 1
ATOM 7373 O O . LEU B 1 336 ? 0.271 -2.73 -16.844 1 92.56 336 LEU B O 1
ATOM 7377 N N . PRO B 1 337 ? 2.461 -2.078 -17.016 1 89.06 337 PRO B N 1
ATOM 7378 C CA . PRO B 1 337 ? 2.326 -1.187 -15.859 1 89.06 337 PRO B CA 1
ATOM 7379 C C . PRO B 1 337 ? 1.335 -0.051 -16.109 1 89.06 337 PRO B C 1
ATOM 7381 O O . PRO B 1 337 ? 1.119 0.35 -17.25 1 89.06 337 PRO B O 1
ATOM 7384 N N . PRO B 1 338 ? 0.669 0.453 -15.047 1 89.81 338 PRO B N 1
ATOM 7385 C CA . PRO B 1 338 ? 0.93 0.145 -13.641 1 89.81 338 PRO B CA 1
ATOM 7386 C C . PRO B 1 338 ? 0.033 -0.968 -13.109 1 89.81 338 PRO B C 1
ATOM 7388 O O . PRO B 1 338 ? -0.252 -1.013 -11.906 1 89.81 338 PRO B O 1
ATOM 7391 N N . SER B 1 339 ? -0.351 -1.897 -13.898 1 92.06 339 SER B N 1
ATOM 7392 C CA . SER B 1 339 ? -1.243 -2.971 -13.469 1 92.06 339 SER B CA 1
ATOM 7393 C C . SER B 1 339 ? -0.63 -3.781 -12.336 1 92.06 339 SER B C 1
ATOM 7395 O O . SER B 1 339 ? 0.588 -3.965 -12.281 1 92.06 339 SER B O 1
ATOM 7397 N N . SER B 1 340 ? -1.555 -4.148 -11.453 1 93.25 340 SER B N 1
ATOM 7398 C CA . SER B 1 340 ? -1.151 -5.137 -10.461 1 93.25 340 SER B CA 1
ATOM 7399 C C . SER B 1 340 ? -0.992 -6.52 -11.086 1 93.25 340 SER B C 1
ATOM 7401 O O . SER B 1 340 ? -1.743 -6.887 -11.992 1 93.25 340 SER B O 1
ATOM 7403 N N . CYS B 1 341 ? 0.035 -7.32 -10.617 1 91.38 341 CYS B N 1
ATOM 7404 C CA . CYS B 1 341 ? 0.231 -8.656 -11.18 1 91.38 341 CYS B CA 1
ATOM 7405 C C . CYS B 1 341 ? 0.677 -9.633 -10.102 1 91.38 341 CYS B C 1
ATOM 7407 O O . CYS B 1 341 ? 1.41 -10.586 -10.383 1 91.38 341 CYS B O 1
ATOM 7409 N N . SER B 1 342 ? 0.319 -9.375 -8.891 1 92.12 342 SER B N 1
ATOM 7410 C CA . SER B 1 342 ? 0.799 -10.164 -7.758 1 92.12 342 SER B CA 1
ATOM 7411 C C . SER B 1 342 ? 0.217 -11.578 -7.781 1 92.12 342 SER B C 1
ATOM 7413 O O . SER B 1 342 ? 0.803 -12.508 -7.223 1 92.12 342 SER B O 1
ATOM 7415 N N . ASN B 1 343 ? -0.936 -11.758 -8.328 1 90.88 343 ASN B N 1
ATOM 7416 C CA . ASN B 1 343 ? -1.551 -13.078 -8.43 1 90.88 343 ASN B CA 1
ATOM 7417 C C . ASN B 1 343 ? -1.294 -13.711 -9.797 1 90.88 343 ASN B C 1
ATOM 7419 O O . ASN B 1 343 ? -2.219 -13.867 -10.594 1 90.88 343 ASN B O 1
ATOM 7423 N N . HIS B 1 344 ? -0.168 -14.172 -10.008 1 85.5 344 HIS B N 1
ATOM 7424 C CA . HIS B 1 344 ? 0.228 -14.836 -11.242 1 85.5 344 HIS B CA 1
ATOM 7425 C C . HIS B 1 344 ? -0.055 -16.328 -11.18 1 85.5 344 HIS B C 1
ATOM 7427 O O . HIS B 1 344 ? 0.097 -17.047 -12.18 1 85.5 344 HIS B O 1
ATOM 7433 N N . ALA B 1 345 ? -0.443 -16.828 -10.086 1 85.56 345 ALA B N 1
ATOM 7434 C CA . ALA B 1 345 ? -0.505 -18.266 -9.836 1 85.56 345 ALA B CA 1
ATOM 7435 C C . ALA B 1 345 ? -1.539 -18.938 -10.734 1 85.56 345 ALA B C 1
ATOM 7437 O O . ALA B 1 345 ? -1.321 -20.047 -11.219 1 85.56 345 ALA B O 1
ATOM 7438 N N . ASP B 1 346 ? -2.537 -18.25 -11.008 1 90.56 346 ASP B N 1
ATOM 7439 C CA . ASP B 1 346 ? -3.625 -18.891 -11.742 1 90.56 346 ASP B CA 1
ATOM 7440 C C . ASP B 1 346 ? -3.41 -18.766 -13.25 1 90.56 346 ASP B C 1
ATOM 7442 O O . ASP B 1 346 ? -3.725 -19.703 -13.992 1 90.56 346 ASP B O 1
ATOM 7446 N N . ILE B 1 347 ? -2.92 -17.609 -13.695 1 92.19 347 ILE B N 1
ATOM 7447 C CA . ILE B 1 347 ? -2.701 -17.438 -15.125 1 92.19 347 ILE B CA 1
ATOM 7448 C C . ILE B 1 347 ? -1.584 -18.375 -15.578 1 92.19 347 ILE B C 1
ATOM 7450 O O . ILE B 1 347 ? -1.628 -18.906 -16.688 1 92.19 347 ILE B O 1
ATOM 7454 N N . GLY B 1 348 ? -0.559 -18.547 -14.766 1 89.56 348 GLY B N 1
ATOM 7455 C CA . GLY B 1 348 ? 0.489 -19.5 -15.094 1 89.56 348 GLY B CA 1
ATOM 7456 C C . GLY B 1 348 ? -0.024 -20.922 -15.25 1 89.56 348 GLY B C 1
ATOM 7457 O O . GLY B 1 348 ? 0.3 -21.609 -16.219 1 89.56 348 GLY B O 1
ATOM 7458 N N . ALA B 1 349 ? -0.767 -21.359 -14.297 1 90.69 349 ALA B N 1
ATOM 7459 C CA . ALA B 1 349 ? -1.36 -22.688 -14.359 1 90.69 349 ALA B CA 1
ATOM 7460 C C . ALA B 1 349 ? -2.285 -22.828 -15.562 1 90.69 349 ALA B C 1
ATOM 7462 O O . ALA B 1 349 ? -2.336 -23.875 -16.203 1 90.69 349 ALA B O 1
ATOM 7463 N N . ARG B 1 350 ? -2.967 -21.766 -15.836 1 93.31 350 ARG B N 1
ATOM 7464 C CA . ARG B 1 350 ? -3.881 -21.781 -16.969 1 93.31 350 ARG B CA 1
ATOM 7465 C C . ARG B 1 350 ? -3.115 -21.906 -18.281 1 93.31 350 ARG B C 1
ATOM 7467 O O . ARG B 1 350 ? -3.602 -22.516 -19.234 1 93.31 350 ARG B O 1
ATOM 7474 N N . GLY B 1 351 ? -2.02 -21.203 -18.359 1 91.94 351 GLY B N 1
ATOM 7475 C CA . GLY B 1 351 ? -1.169 -21.344 -19.531 1 91.94 351 GLY B CA 1
ATOM 7476 C C . GLY B 1 351 ? -0.727 -22.766 -19.781 1 91.94 351 GLY B C 1
ATOM 7477 O O . GLY B 1 351 ? -0.737 -23.234 -20.922 1 91.94 351 GLY B O 1
ATOM 7478 N N . ILE B 1 352 ? -0.362 -23.484 -18.766 1 91.81 352 ILE B N 1
ATOM 7479 C CA . ILE B 1 352 ? 0.037 -24.875 -18.875 1 91.81 352 ILE B CA 1
ATOM 7480 C C . ILE B 1 352 ? -1.153 -25.719 -19.328 1 91.81 352 ILE B C 1
ATOM 7482 O O . ILE B 1 352 ? -1.023 -26.562 -20.219 1 91.81 352 ILE B O 1
ATOM 7486 N N . ASN B 1 353 ? -2.283 -25.484 -18.766 1 93.62 353 ASN B N 1
ATOM 7487 C CA . ASN B 1 353 ? -3.479 -26.281 -19.047 1 93.62 353 ASN B CA 1
ATOM 7488 C C . ASN B 1 353 ? -3.934 -26.094 -20.5 1 93.62 353 ASN B C 1
ATOM 7490 O O . ASN B 1 353 ? -4.301 -27.062 -21.156 1 93.62 353 ASN B O 1
ATOM 7494 N N . VAL B 1 354 ? -3.93 -24.875 -20.953 1 94.69 354 VAL B N 1
ATOM 7495 C CA . VAL B 1 354 ? -4.453 -24.625 -22.297 1 94.69 354 VAL B CA 1
ATOM 7496 C C . VAL B 1 354 ? -3.498 -25.219 -23.344 1 94.69 354 VAL B C 1
ATOM 7498 O O . VAL B 1 354 ? -3.93 -25.672 -24.391 1 94.69 354 VAL B O 1
ATOM 7501 N N . VAL B 1 355 ? -2.23 -25.125 -23.109 1 94.12 355 VAL B N 1
ATOM 7502 C CA . VAL B 1 355 ? -1.265 -25.719 -24.016 1 94.12 355 VAL B CA 1
ATOM 7503 C C . VAL B 1 355 ? -1.411 -27.25 -23.984 1 94.12 355 VAL B C 1
ATOM 7505 O O . VAL B 1 355 ? -1.342 -27.906 -25.031 1 94.12 355 VAL B O 1
ATOM 7508 N N . THR B 1 356 ? -1.565 -27.812 -22.812 1 92.75 356 THR B N 1
ATOM 7509 C CA . THR B 1 356 ? -1.818 -29.234 -22.672 1 92.75 356 THR B CA 1
ATOM 7510 C C . THR B 1 356 ? -3.041 -29.656 -23.484 1 92.75 356 THR B C 1
ATOM 7512 O O . THR B 1 356 ? -3.008 -30.656 -24.203 1 92.75 356 THR B O 1
ATOM 7515 N N . GLN B 1 357 ? -4.086 -28.938 -23.359 1 94.94 357 GLN B N 1
ATOM 7516 C CA . GLN B 1 357 ? -5.312 -29.219 -24.094 1 94.94 357 GLN B CA 1
ATOM 7517 C C . GLN B 1 357 ? -5.078 -29.156 -25.609 1 94.94 357 GLN B C 1
ATOM 7519 O O . GLN B 1 357 ? -5.562 -30.016 -26.344 1 94.94 357 GLN B O 1
ATOM 7524 N N . ALA B 1 358 ? -4.371 -28.156 -26.031 1 95.88 358 ALA B N 1
ATOM 7525 C CA . ALA B 1 358 ? -4.078 -28.016 -27.453 1 95.88 358 ALA B CA 1
ATOM 7526 C C . ALA B 1 358 ? -3.27 -29.203 -27.984 1 95.88 358 ALA B C 1
ATOM 7528 O O . ALA B 1 358 ? -3.637 -29.812 -28.984 1 95.88 358 ALA B O 1
ATOM 7529 N N . LEU B 1 359 ? -2.223 -29.516 -27.281 1 93.62 359 LEU B N 1
ATOM 7530 C CA . LEU B 1 359 ? -1.313 -30.562 -27.734 1 93.62 359 LEU B CA 1
ATOM 7531 C C . LEU B 1 359 ? -1.962 -31.938 -27.609 1 93.62 359 LEU B C 1
ATOM 7533 O O . LEU B 1 359 ? -1.576 -32.875 -28.312 1 93.62 359 LEU B O 1
ATOM 7537 N N . SER B 1 360 ? -2.859 -32.062 -26.719 1 91.94 360 SER B N 1
ATOM 7538 C CA . SER B 1 360 ? -3.566 -33.344 -26.547 1 91.94 360 SER B CA 1
ATOM 7539 C C . SER B 1 360 ? -4.367 -33.688 -27.797 1 91.94 360 SER B C 1
ATOM 7541 O O . SER B 1 360 ? -4.738 -34.844 -27.984 1 91.94 360 SER B O 1
ATOM 7543 N N . GLN B 1 361 ? -4.648 -32.719 -28.609 1 92.19 361 GLN B N 1
ATOM 7544 C CA . GLN B 1 361 ? -5.336 -32.969 -29.875 1 92.19 361 GLN B CA 1
ATOM 7545 C C . GLN B 1 361 ? -4.414 -33.656 -30.875 1 92.19 361 GLN B C 1
ATOM 7547 O O . GLN B 1 361 ? -4.883 -34.312 -31.812 1 92.19 361 GLN B O 1
ATOM 7552 N N . ALA B 1 362 ? -3.197 -33.406 -30.672 1 91.69 362 ALA B N 1
ATOM 7553 C CA . ALA B 1 362 ? -2.211 -33.875 -31.656 1 91.69 362 ALA B CA 1
ATOM 7554 C C . ALA B 1 362 ? -1.722 -35.281 -31.297 1 91.69 362 ALA B C 1
ATOM 7556 O O . ALA B 1 362 ? -1.254 -36.031 -32.188 1 91.69 362 ALA B O 1
ATOM 7557 N N . MET B 1 363 ? -1.72 -35.562 -30.016 1 86.19 363 MET B N 1
ATOM 7558 C CA . MET B 1 363 ? -1.129 -36.844 -29.594 1 86.19 363 MET B CA 1
ATOM 7559 C C . MET B 1 363 ? -2.029 -37.562 -28.578 1 86.19 363 MET B C 1
ATOM 7561 O O . MET B 1 363 ? -2.629 -36.906 -27.719 1 86.19 363 MET B O 1
ATOM 7565 N N . ASP B 1 364 ? -2.045 -38.812 -28.609 1 80.31 364 ASP B N 1
ATOM 7566 C CA . ASP B 1 364 ? -2.816 -39.625 -27.672 1 80.31 364 ASP B CA 1
ATOM 7567 C C . ASP B 1 364 ? -2.092 -39.781 -26.328 1 80.31 364 ASP B C 1
ATOM 7569 O O . ASP B 1 364 ? -2.73 -39.906 -25.281 1 80.31 364 ASP B O 1
ATOM 7573 N N . GLU B 1 365 ? -0.79 -39.719 -26.359 1 84 365 GLU B N 1
ATOM 7574 C CA . GLU B 1 365 ? 0.013 -39.812 -25.141 1 84 365 GLU B CA 1
ATOM 7575 C C . GLU B 1 365 ? 0.04 -38.469 -24.406 1 84 365 GLU B C 1
ATOM 7577 O O . GLU B 1 365 ? 1.071 -37.812 -24.375 1 84 365 GLU B O 1
ATOM 7582 N N . ALA B 1 366 ? -1.136 -38.156 -23.906 1 86.94 366 ALA B N 1
ATOM 7583 C CA . ALA B 1 366 ? -1.321 -36.875 -23.234 1 86.94 366 ALA B CA 1
ATOM 7584 C C . ALA B 1 366 ? -1.89 -37.062 -21.828 1 86.94 366 ALA B C 1
ATOM 7586 O O . ALA B 1 366 ? -1.916 -38.188 -21.312 1 86.94 366 ALA B O 1
ATOM 7587 N N . PHE B 1 367 ? -2.092 -36 -21.125 1 91.12 367 PHE B N 1
ATOM 7588 C CA . PHE B 1 367 ? -2.699 -36 -19.797 1 91.12 367 PHE B CA 1
ATOM 7589 C C . PHE B 1 367 ? -3.771 -34.938 -19.688 1 91.12 367 PHE B C 1
ATOM 7591 O O . PHE B 1 367 ? -3.779 -33.969 -20.453 1 91.12 367 PHE B O 1
ATOM 7598 N N . ALA B 1 368 ? -4.723 -35.188 -18.797 1 94.75 368 ALA B N 1
ATOM 7599 C CA . ALA B 1 368 ? -5.75 -34.188 -18.5 1 94.75 368 ALA B CA 1
ATOM 7600 C C . ALA B 1 368 ? -5.207 -33.094 -17.578 1 94.75 368 ALA B C 1
ATOM 7602 O O . ALA B 1 368 ? -4.094 -33.219 -17.047 1 94.75 368 ALA B O 1
ATOM 7603 N N . CYS B 1 369 ? -5.934 -32.062 -17.453 1 95.25 369 CYS B N 1
ATOM 7604 C CA . CYS B 1 369 ? -5.496 -30.906 -16.688 1 95.25 369 CYS B CA 1
ATOM 7605 C C . CYS B 1 369 ? -5.512 -31.203 -15.188 1 95.25 369 CYS B C 1
ATOM 7607 O O . CYS B 1 369 ? -6.379 -31.922 -14.703 1 95.25 369 CYS B O 1
ATOM 7609 N N . ASP B 1 370 ? -4.547 -30.672 -14.438 1 94.81 370 ASP B N 1
ATOM 7610 C CA . ASP B 1 370 ? -4.59 -30.641 -12.977 1 94.81 370 ASP B CA 1
ATOM 7611 C C . ASP B 1 370 ? -5.617 -29.641 -12.469 1 94.81 370 ASP B C 1
ATOM 7613 O O . ASP B 1 370 ? -6.352 -29.047 -13.258 1 94.81 370 ASP B O 1
ATOM 7617 N N . THR B 1 371 ? -5.68 -29.453 -11.164 1 94 371 THR B N 1
ATOM 7618 C CA . THR B 1 371 ? -6.703 -28.609 -10.562 1 94 371 THR B CA 1
ATOM 7619 C C . THR B 1 371 ? -6.68 -27.219 -11.188 1 94 371 THR B C 1
ATOM 7621 O O . THR B 1 371 ? -7.688 -26.5 -11.156 1 94 371 THR B O 1
ATOM 7624 N N . GLY B 1 372 ? -5.512 -26.797 -11.664 1 91.75 372 GLY B N 1
ATOM 7625 C CA . GLY B 1 372 ? -5.379 -25.484 -12.305 1 91.75 372 GLY B CA 1
ATOM 7626 C C . GLY B 1 372 ? -5.332 -24.344 -11.312 1 91.75 372 GLY B C 1
ATOM 7627 O O . GLY B 1 372 ? -5.293 -23.172 -11.703 1 91.75 372 GLY B O 1
ATOM 7628 N N . THR B 1 373 ? -5.449 -24.578 -10.07 1 92.5 373 THR B N 1
ATOM 7629 C CA . THR B 1 373 ? -5.324 -23.594 -9 1 92.5 373 THR B CA 1
ATOM 7630 C C . THR B 1 373 ? -4.77 -24.234 -7.73 1 92.5 373 THR B C 1
ATOM 7632 O O . THR B 1 373 ? -5.094 -25.375 -7.418 1 92.5 373 THR B O 1
ATOM 7635 N N . ALA B 1 374 ? -3.92 -23.531 -7.074 1 90.06 374 ALA B N 1
ATOM 7636 C CA . ALA B 1 374 ? -3.352 -24.031 -5.824 1 90.06 374 ALA B CA 1
ATOM 7637 C C . ALA B 1 374 ? -4.207 -23.625 -4.629 1 90.06 374 ALA B C 1
ATOM 7639 O O . ALA B 1 374 ? -4.066 -24.188 -3.539 1 90.06 374 ALA B O 1
ATOM 7640 N N . VAL B 1 375 ? -5.145 -22.75 -4.836 1 93.31 375 VAL B N 1
ATOM 7641 C CA . VAL B 1 375 ? -5.848 -22.109 -3.725 1 93.31 375 VAL B CA 1
ATOM 7642 C C . VAL B 1 375 ? -4.84 -21.656 -2.67 1 93.31 375 VAL B C 1
ATOM 7644 O O . VAL B 1 375 ? -4.758 -22.234 -1.587 1 93.31 375 VAL B O 1
ATOM 7647 N N . VAL B 1 376 ? -4.148 -20.656 -2.984 1 92.69 376 VAL B N 1
ATOM 7648 C CA . VAL B 1 376 ? -3.123 -20.125 -2.088 1 92.69 376 VAL B CA 1
ATOM 7649 C C . VAL B 1 376 ? -3.777 -19.328 -0.967 1 92.69 376 VAL B C 1
ATOM 7651 O O . VAL B 1 376 ? -4.547 -18.391 -1.228 1 92.69 376 VAL B O 1
ATOM 7654 N N . VAL B 1 377 ? -3.457 -19.719 0.221 1 93.88 377 VAL B N 1
ATOM 7655 C CA . VAL B 1 377 ? -3.961 -19 1.383 1 93.88 377 VAL B CA 1
ATOM 7656 C C . VAL B 1 377 ? -2.805 -18.312 2.107 1 93.88 377 VAL B C 1
ATOM 7658 O O . VAL B 1 377 ? -1.916 -18.984 2.641 1 93.88 377 VAL B O 1
ATOM 7661 N N . SER B 1 378 ? -2.768 -17.047 2.068 1 93.38 378 SER B N 1
ATOM 7662 C CA . SER B 1 378 ? -1.804 -16.266 2.84 1 93.38 378 SER B CA 1
ATOM 7663 C C . SER B 1 378 ? -2.393 -15.828 4.18 1 93.38 378 SER B C 1
ATOM 7665 O O . SER B 1 378 ? -3.51 -15.312 4.23 1 93.38 378 SER B O 1
ATOM 7667 N N . LEU B 1 379 ? -1.638 -16.078 5.188 1 94 379 LEU B N 1
ATOM 7668 C CA . LEU B 1 379 ? -2.109 -15.797 6.543 1 94 379 LEU B CA 1
ATOM 7669 C C . LEU B 1 379 ? -1.072 -15 7.324 1 94 379 LEU B C 1
ATOM 7671 O O . LEU B 1 379 ? 0.132 -15.172 7.121 1 94 379 LEU B O 1
ATOM 7675 N N . GLY B 1 380 ? -1.505 -14.125 8.164 1 92.38 380 GLY B N 1
ATOM 7676 C CA . GLY B 1 380 ? -0.602 -13.367 9.016 1 92.38 380 GLY B CA 1
ATOM 7677 C C . GLY B 1 380 ? -1.319 -12.578 10.094 1 92.38 380 GLY B C 1
ATOM 7678 O O . GLY B 1 380 ? -2.543 -12.438 10.055 1 92.38 380 GLY B O 1
ATOM 7679 N N . GLY B 1 381 ? -0.533 -12.086 11.023 1 91.75 381 GLY B N 1
ATOM 7680 C CA . GLY B 1 381 ? -1.071 -11.297 12.125 1 91.75 381 GLY B CA 1
ATOM 7681 C C . GLY B 1 381 ? -0.115 -11.172 13.297 1 91.75 381 GLY B C 1
ATOM 7682 O O . GLY B 1 381 ? 1.104 -11.172 13.109 1 91.75 381 GLY B O 1
ATOM 7683 N N . ILE B 1 382 ? -0.679 -10.891 14.43 1 92.56 382 ILE B N 1
ATOM 7684 C CA . ILE B 1 382 ? 0.047 -10.805 15.695 1 92.56 382 ILE B CA 1
ATOM 7685 C C . ILE B 1 382 ? -0.343 -11.977 16.594 1 92.56 382 ILE B C 1
ATOM 7687 O O . ILE B 1 382 ? -1.527 -12.203 16.859 1 92.56 382 ILE B O 1
ATOM 7691 N N . ASP B 1 383 ? 0.672 -12.68 17.016 1 95 383 ASP B N 1
ATOM 7692 C CA . ASP B 1 383 ? 0.428 -13.82 17.891 1 95 383 ASP B CA 1
ATOM 7693 C C . ASP B 1 383 ? -0.064 -13.367 19.266 1 95 383 ASP B C 1
ATOM 7695 O O . ASP B 1 383 ? 0.563 -12.516 19.906 1 95 383 ASP B O 1
ATOM 7699 N N . THR B 1 384 ? -1.175 -13.844 19.672 1 94.94 384 THR B N 1
ATOM 7700 C CA . THR B 1 384 ? -1.742 -13.438 20.953 1 94.94 384 THR B CA 1
ATOM 7701 C C . THR B 1 384 ? -1.707 -14.586 21.953 1 94.94 384 THR B C 1
ATOM 7703 O O . THR B 1 384 ? -2.254 -14.484 23.047 1 94.94 384 THR B O 1
ATOM 7706 N N . ARG B 1 385 ? -1.172 -15.719 21.641 1 93.94 385 ARG B N 1
ATOM 7707 C CA . ARG B 1 385 ? -1.076 -16.859 22.562 1 93.94 385 ARG B CA 1
ATOM 7708 C C . ARG B 1 385 ? -0.186 -16.531 23.75 1 93.94 385 ARG B C 1
ATOM 7710 O O . ARG B 1 385 ? 0.737 -15.719 23.641 1 93.94 385 ARG B O 1
ATOM 7717 N N . PRO B 1 386 ? -0.455 -17.188 24.797 1 92.69 386 PRO B N 1
ATOM 7718 C CA . PRO B 1 386 ? 0.417 -16.969 25.953 1 92.69 386 PRO B CA 1
ATOM 7719 C C . PRO B 1 386 ? 1.884 -17.266 25.641 1 92.69 386 PRO B C 1
ATOM 7721 O O . PRO B 1 386 ? 2.203 -18.328 25.109 1 92.69 386 PRO B O 1
ATOM 7724 N N . GLY B 1 387 ? 2.74 -16.359 25.969 1 92.25 387 GLY B N 1
ATOM 7725 C CA . GLY B 1 387 ? 4.168 -16.516 25.75 1 92.25 387 GLY B CA 1
ATOM 7726 C C . GLY B 1 387 ? 4.645 -15.992 24.422 1 92.25 387 GLY B C 1
ATOM 7727 O O . GLY B 1 387 ? 5.848 -15.852 24.188 1 92.25 387 GLY B O 1
ATOM 7728 N N . HIS B 1 388 ? 3.738 -15.625 23.516 1 91.56 388 HIS B N 1
ATOM 7729 C CA . HIS B 1 388 ? 4.094 -15.156 22.172 1 91.56 388 HIS B CA 1
ATOM 7730 C C . HIS B 1 388 ? 3.459 -13.797 21.875 1 91.56 388 HIS B C 1
ATOM 7732 O O . HIS B 1 388 ? 3.531 -13.305 20.75 1 91.56 388 HIS B O 1
ATOM 7738 N N . GLU B 1 389 ? 2.943 -13.18 22.859 1 88.56 389 GLU B N 1
ATOM 7739 C CA . GLU B 1 389 ? 2.133 -11.977 22.688 1 88.56 389 GLU B CA 1
ATOM 7740 C C . GLU B 1 389 ? 2.928 -10.875 21.984 1 88.56 389 GLU B C 1
ATOM 7742 O O . GLU B 1 389 ? 4.066 -10.586 22.375 1 88.56 389 GLU B O 1
ATOM 7747 N N . GLY B 1 390 ? 2.273 -10.391 20.906 1 88.12 390 GLY B N 1
ATOM 7748 C CA . GLY B 1 390 ? 2.871 -9.25 20.234 1 88.12 390 GLY B CA 1
ATOM 7749 C C . GLY B 1 390 ? 3.799 -9.641 19.094 1 88.12 390 GLY B C 1
ATOM 7750 O O . GLY B 1 390 ? 4.273 -8.773 18.359 1 88.12 390 GLY B O 1
ATOM 7751 N N . THR B 1 391 ? 4 -10.883 18.875 1 90.56 391 THR B N 1
ATOM 7752 C CA . THR B 1 391 ? 4.938 -11.328 17.844 1 90.56 391 THR B CA 1
ATOM 7753 C C . THR B 1 391 ? 4.262 -11.375 16.469 1 90.56 391 THR B C 1
ATOM 7755 O O . THR B 1 391 ? 3.27 -12.086 16.297 1 90.56 391 THR B O 1
ATOM 7758 N N . PRO B 1 392 ? 4.805 -10.594 15.562 1 90.94 392 PRO B N 1
ATOM 7759 C CA . PRO B 1 392 ? 4.27 -10.703 14.203 1 90.94 392 PRO B CA 1
ATOM 7760 C C . PRO B 1 392 ? 4.645 -12.023 13.531 1 90.94 392 PRO B C 1
ATOM 7762 O O . PRO B 1 392 ? 5.715 -12.578 13.797 1 90.94 392 PRO B O 1
ATOM 7765 N N . TRP B 1 393 ? 3.764 -12.508 12.695 1 91.56 393 TRP B N 1
ATOM 7766 C CA . TRP B 1 393 ? 4.012 -13.758 11.984 1 91.56 393 TRP B CA 1
ATOM 7767 C C . TRP B 1 393 ? 3.35 -13.758 10.617 1 91.56 393 TRP B C 1
ATOM 7769 O O . TRP B 1 393 ? 2.533 -12.883 10.32 1 91.56 393 TRP B O 1
ATOM 7779 N N . GLY B 1 394 ? 3.768 -14.609 9.781 1 90.38 394 GLY B N 1
ATOM 7780 C CA . GLY B 1 394 ? 3.221 -14.852 8.453 1 90.38 394 GLY B CA 1
ATOM 7781 C C . GLY B 1 394 ? 3.389 -16.297 7.996 1 90.38 394 GLY B C 1
ATOM 7782 O O . GLY B 1 394 ? 4.391 -16.938 8.312 1 90.38 394 GLY B O 1
ATOM 7783 N N . ALA B 1 395 ? 2.352 -16.75 7.23 1 89.56 395 ALA B N 1
ATOM 7784 C CA . ALA B 1 395 ? 2.387 -18.125 6.738 1 89.56 395 ALA B CA 1
ATOM 7785 C C . ALA B 1 395 ? 1.631 -18.266 5.418 1 89.56 395 ALA B C 1
ATOM 7787 O O . ALA B 1 395 ? 0.831 -17.391 5.066 1 89.56 395 ALA B O 1
ATOM 7788 N N . PHE B 1 396 ? 1.973 -19.312 4.73 1 89.5 396 PHE B N 1
ATOM 7789 C CA . PHE B 1 396 ? 1.224 -19.75 3.559 1 89.5 396 PHE B CA 1
ATOM 7790 C C . PHE B 1 396 ? 0.676 -21.156 3.762 1 89.5 396 PHE B C 1
ATOM 7792 O O . PHE B 1 396 ? 1.323 -21.984 4.395 1 89.5 396 PHE B O 1
ATOM 7799 N N . ALA B 1 397 ? -0.454 -21.328 3.203 1 88.19 397 ALA B N 1
ATOM 7800 C CA . ALA B 1 397 ? -1.018 -22.688 3.203 1 88.19 397 ALA B CA 1
ATOM 7801 C C . ALA B 1 397 ? -1.302 -23.156 1.781 1 88.19 397 ALA B C 1
ATOM 7803 O O . ALA B 1 397 ? -2.041 -22.5 1.039 1 88.19 397 ALA B O 1
ATOM 7804 N N . LEU B 1 398 ? -0.649 -24.172 1.451 1 88.56 398 LEU B N 1
ATOM 7805 C CA . LEU B 1 398 ? -0.852 -24.891 0.192 1 88.56 398 LEU B CA 1
ATOM 7806 C C . LEU B 1 398 ? -1.25 -26.344 0.442 1 88.56 398 LEU B C 1
ATOM 7808 O O . LEU B 1 398 ? -0.425 -27.141 0.871 1 88.56 398 LEU B O 1
ATOM 7812 N N . ALA B 1 399 ? -2.426 -26.703 0.12 1 86.44 399 ALA B N 1
ATOM 7813 C CA . ALA B 1 399 ? -2.934 -28.016 0.482 1 86.44 399 ALA B CA 1
ATOM 7814 C C . ALA B 1 399 ? -2.742 -29.016 -0.662 1 86.44 399 ALA B C 1
ATOM 7816 O O . ALA B 1 399 ? -2.596 -30.219 -0.431 1 86.44 399 ALA B O 1
ATOM 7817 N N . GLY B 1 400 ? -2.74 -28.562 -1.864 1 90.31 400 GLY B N 1
ATOM 7818 C CA . GLY B 1 400 ? -2.652 -29.469 -3.004 1 90.31 400 GLY B CA 1
ATOM 7819 C C . GLY B 1 400 ? -3.994 -30.031 -3.416 1 90.31 400 GLY B C 1
ATOM 7820 O O . GLY B 1 400 ? -4.898 -30.172 -2.59 1 90.31 400 GLY B O 1
ATOM 7821 N N . GLY B 1 401 ? -4.07 -30.422 -4.648 1 94.06 401 GLY B N 1
ATOM 7822 C CA . GLY B 1 401 ? -5.25 -31.047 -5.223 1 94.06 401 GLY B CA 1
ATOM 7823 C C . GLY B 1 401 ? -4.93 -32.219 -6.133 1 94.06 401 GLY B C 1
ATOM 7824 O O . GLY B 1 401 ? -4.02 -33 -5.848 1 94.06 401 GLY B O 1
ATOM 7825 N N . GLY B 1 402 ? -5.812 -32.375 -7.086 1 95.75 402 GLY B N 1
ATOM 7826 C CA . GLY B 1 402 ? -5.648 -33.5 -7.977 1 95.75 402 GLY B CA 1
ATOM 7827 C C . GLY B 1 402 ? -4.988 -33.156 -9.289 1 95.75 402 GLY B C 1
ATOM 7828 O O . GLY B 1 402 ? -5.273 -32.094 -9.867 1 95.75 402 GLY B O 1
ATOM 7829 N N . TRP B 1 403 ? -4.082 -34.031 -9.758 1 96.12 403 TRP B N 1
ATOM 7830 C CA . TRP B 1 403 ? -3.559 -33.906 -11.117 1 96.12 403 TRP B CA 1
ATOM 7831 C C . TRP B 1 403 ? -4.445 -34.656 -12.102 1 96.12 403 TRP B C 1
ATOM 7833 O O . TRP B 1 403 ? -5.309 -35.438 -11.695 1 96.12 403 TRP B O 1
ATOM 7843 N N . GLY B 1 404 ? -4.258 -34.406 -13.328 1 96.62 404 GLY B N 1
ATOM 7844 C CA . GLY B 1 404 ? -5.074 -35.031 -14.352 1 96.62 404 GLY B CA 1
ATOM 7845 C C . GLY B 1 404 ? -4.707 -36.5 -14.602 1 96.62 404 GLY B C 1
ATOM 7846 O O . GLY B 1 404 ? -3.547 -36.875 -14.453 1 96.62 404 GLY B O 1
ATOM 7847 N N . GLY B 1 405 ? -5.73 -37.25 -14.93 1 96.75 405 GLY B N 1
ATOM 7848 C CA . GLY B 1 405 ? -5.43 -38.562 -15.453 1 96.75 405 GLY B CA 1
ATOM 7849 C C . GLY B 1 405 ? -4.574 -38.531 -16.703 1 96.75 405 GLY B C 1
ATOM 7850 O O . GLY B 1 405 ? -4.582 -37.562 -17.438 1 96.75 405 GLY B O 1
ATOM 7851 N N . THR B 1 406 ? -3.762 -39.625 -16.859 1 95 406 THR B N 1
ATOM 7852 C CA . THR B 1 406 ? -2.912 -39.719 -18.047 1 95 406 THR B CA 1
ATOM 7853 C C . THR B 1 406 ? -3.361 -40.875 -18.953 1 95 406 THR B C 1
ATOM 7855 O O . THR B 1 406 ? -4.297 -41.594 -18.609 1 95 406 THR B O 1
ATOM 7858 N N . TRP B 1 407 ? -2.66 -40.969 -20.125 1 92.94 407 TRP B N 1
ATOM 7859 C CA . TRP B 1 407 ? -2.988 -42.031 -21.078 1 92.94 407 TRP B CA 1
ATOM 7860 C C . TRP B 1 407 ? -2.6 -43.406 -20.531 1 92.94 407 TRP B C 1
ATOM 7862 O O . TRP B 1 407 ? -3.023 -44.438 -21.047 1 92.94 407 TRP B O 1
ATOM 7872 N N . LYS B 1 408 ? -1.891 -43.312 -19.391 1 93.69 408 LYS B N 1
ATOM 7873 C CA . LYS B 1 408 ? -1.357 -44.562 -18.875 1 93.69 408 LYS B CA 1
ATOM 7874 C C . LYS B 1 408 ? -1.936 -44.906 -17.5 1 93.69 408 LYS B C 1
ATOM 7876 O O . LYS B 1 408 ? -1.992 -46.062 -17.109 1 93.69 408 LYS B O 1
ATOM 7881 N N . ASP B 1 409 ? -2.27 -43.906 -16.781 1 96.25 409 ASP B N 1
ATOM 7882 C CA . ASP B 1 409 ? -2.65 -44.156 -15.406 1 96.25 409 ASP B CA 1
ATOM 7883 C C . ASP B 1 409 ? -3.469 -43.031 -14.82 1 96.25 409 ASP B C 1
ATOM 7885 O O . ASP B 1 409 ? -3.582 -41.969 -15.438 1 96.25 409 ASP B O 1
ATOM 7889 N N . ASP B 1 410 ? -4.059 -43.281 -13.586 1 97.94 410 ASP B N 1
ATOM 7890 C CA . ASP B 1 410 ? -4.859 -42.312 -12.859 1 97.94 410 ASP B CA 1
ATOM 7891 C C . ASP B 1 410 ? -3.992 -41.156 -12.375 1 97.94 410 ASP B C 1
ATOM 7893 O O . ASP B 1 410 ? -2.775 -41.281 -12.234 1 97.94 410 ASP B O 1
ATOM 7897 N N . GLY B 1 411 ? -4.605 -40 -12.227 1 96.81 411 GLY B N 1
ATOM 7898 C CA . GLY B 1 411 ? -3.906 -38.844 -11.703 1 96.81 411 GLY B CA 1
ATOM 7899 C C . GLY B 1 411 ? -3.516 -39 -10.242 1 96.81 411 GLY B C 1
ATOM 7900 O O . GLY B 1 411 ? -4.105 -39.781 -9.516 1 96.81 411 GLY B O 1
ATOM 7901 N N . VAL B 1 412 ? -2.592 -38.188 -9.812 1 94.38 412 VAL B N 1
ATOM 7902 C CA . VAL B 1 412 ? -2.104 -38.188 -8.438 1 94.38 412 VAL B CA 1
ATOM 7903 C C . VAL B 1 412 ? -2.857 -37.156 -7.602 1 94.38 412 VAL B C 1
ATOM 7905 O O . VAL B 1 412 ? -3.289 -36.125 -8.117 1 94.38 412 VAL B O 1
ATOM 7908 N N . SER B 1 413 ? -3.074 -37.5 -6.312 1 94.56 413 SER B N 1
ATOM 7909 C CA . SER B 1 413 ? -3.736 -36.594 -5.379 1 94.56 413 SER B CA 1
ATOM 7910 C C . SER B 1 413 ? -2.727 -35.875 -4.477 1 94.56 413 SER B C 1
ATOM 7912 O O . SER B 1 413 ? -1.548 -36.25 -4.457 1 94.56 413 SER B O 1
ATOM 7914 N N . PHE B 1 414 ? -3.115 -34.844 -3.74 1 91.69 414 PHE B N 1
ATOM 7915 C CA . PHE B 1 414 ? -2.334 -34.062 -2.775 1 91.69 414 PHE B CA 1
ATOM 7916 C C . PHE B 1 414 ? -1.11 -33.469 -3.438 1 91.69 414 PHE B C 1
ATOM 7918 O O . PHE B 1 414 ? -0.029 -33.406 -2.846 1 91.69 414 PHE B O 1
ATOM 7925 N N . CYS B 1 415 ? -1.304 -33.031 -4.668 1 88.44 415 CYS B N 1
ATOM 7926 C CA . CYS B 1 415 ? -0.207 -32.406 -5.383 1 88.44 415 CYS B CA 1
ATOM 7927 C C . CYS B 1 415 ? -0.529 -30.938 -5.668 1 88.44 415 CYS B C 1
ATOM 7929 O O . CYS B 1 415 ? -1.649 -30.609 -6.066 1 88.44 415 CYS B O 1
ATOM 7931 N N . VAL B 1 416 ? 0.473 -30.188 -5.453 1 87.19 416 VAL B N 1
ATOM 7932 C CA . VAL B 1 416 ? 0.331 -28.781 -5.855 1 87.19 416 VAL B CA 1
ATOM 7933 C C . VAL B 1 416 ? 0.419 -28.672 -7.375 1 87.19 416 VAL B C 1
ATOM 7935 O O . VAL B 1 416 ? 1.005 -29.547 -8.031 1 87.19 416 VAL B O 1
ATOM 7938 N N . ILE B 1 417 ? -0.216 -27.75 -7.949 1 83.56 417 ILE B N 1
ATOM 7939 C CA . ILE B 1 417 ? -0.196 -27.531 -9.391 1 83.56 417 ILE B CA 1
ATOM 7940 C C . ILE B 1 417 ? 1.247 -27.516 -9.891 1 83.56 417 ILE B C 1
ATOM 7942 O O . ILE B 1 417 ? 2.182 -27.359 -9.102 1 83.56 417 ILE B O 1
ATOM 7946 N N . PRO B 1 418 ? 1.344 -27.688 -11.117 1 74.88 418 PRO B N 1
ATOM 7947 C CA . PRO B 1 418 ? 2.717 -27.781 -11.625 1 74.88 418 PRO B CA 1
ATOM 7948 C C . PRO B 1 418 ? 3.463 -26.453 -11.523 1 74.88 418 PRO B C 1
ATOM 7950 O O . PRO B 1 418 ? 3.594 -25.734 -12.523 1 74.88 418 PRO B O 1
ATOM 7953 N N . ILE B 1 419 ? 3.756 -25.969 -10.43 1 64.56 419 ILE B N 1
ATOM 7954 C CA . ILE B 1 419 ? 4.645 -24.844 -10.195 1 64.56 419 ILE B CA 1
ATOM 7955 C C . ILE B 1 419 ? 6.055 -25.344 -9.891 1 64.56 419 ILE B C 1
ATOM 7957 O O . ILE B 1 419 ? 6.891 -24.594 -9.375 1 64.56 419 ILE B O 1
ATOM 7961 N N . GLY B 1 420 ? 6.219 -26.562 -10.344 1 59.09 420 GLY B N 1
ATOM 7962 C CA . GLY B 1 420 ? 7.496 -27.234 -10.156 1 59.09 420 GLY B CA 1
ATOM 7963 C C . GLY B 1 420 ? 7.457 -28.297 -9.07 1 59.09 420 GLY B C 1
ATOM 7964 O O . GLY B 1 420 ? 6.582 -29.172 -9.078 1 59.09 420 GLY B O 1
ATOM 7965 N N . ASN B 1 421 ? 8.43 -28.203 -8.289 1 68.94 421 ASN B N 1
ATOM 7966 C CA . ASN B 1 421 ? 8.617 -29.203 -7.25 1 68.94 421 ASN B CA 1
ATOM 7967 C C . ASN B 1 421 ? 8.188 -28.688 -5.883 1 68.94 421 ASN B C 1
ATOM 7969 O O . ASN B 1 421 ? 8.609 -29.219 -4.852 1 68.94 421 ASN B O 1
ATOM 7973 N N . CYS B 1 422 ? 7.309 -27.609 -6.02 1 76.62 422 CYS B N 1
ATOM 7974 C CA . CYS B 1 422 ? 6.809 -27.094 -4.75 1 76.62 422 CYS B CA 1
ATOM 7975 C C . CYS B 1 422 ? 5.973 -28.156 -4.027 1 76.62 422 CYS B C 1
ATOM 7977 O O . CYS B 1 422 ? 5.344 -29 -4.668 1 76.62 422 CYS B O 1
ATOM 7979 N N . ARG B 1 423 ? 6.062 -27.984 -2.717 1 80.25 423 ARG B N 1
ATOM 7980 C CA . ARG B 1 423 ? 5.398 -28.969 -1.871 1 80.25 423 ARG B CA 1
ATOM 7981 C C . ARG B 1 423 ? 4.258 -28.328 -1.084 1 80.25 423 ARG B C 1
ATOM 7983 O O . ARG B 1 423 ? 4.137 -27.094 -1.039 1 80.25 423 ARG B O 1
ATOM 7990 N N . THR B 1 424 ? 3.447 -29.219 -0.646 1 79.56 424 THR B N 1
ATOM 7991 C CA . THR B 1 424 ? 2.43 -28.766 0.293 1 79.56 424 THR B CA 1
ATOM 7992 C C . THR B 1 424 ? 3.07 -28.281 1.594 1 79.56 424 THR B C 1
ATOM 7994 O O . THR B 1 424 ? 4.199 -28.656 1.91 1 79.56 424 THR B O 1
ATOM 7997 N N . SER B 1 425 ? 2.461 -27.516 2.23 1 81.25 425 SER B N 1
ATOM 7998 C CA . SER B 1 425 ? 2.926 -27.047 3.537 1 81.25 425 SER B CA 1
ATOM 7999 C C . SER B 1 425 ? 3.09 -28.219 4.504 1 81.25 425 SER B C 1
ATOM 8001 O O . SER B 1 425 ? 2.359 -29.203 4.422 1 81.25 425 SER B O 1
ATOM 8003 N N . VAL B 1 426 ? 4.043 -28.062 5.312 1 85.31 426 VAL B N 1
ATOM 8004 C CA . VAL B 1 426 ? 4.188 -29 6.41 1 85.31 426 VAL B CA 1
ATOM 8005 C C . VAL B 1 426 ? 3.352 -28.547 7.602 1 85.31 426 VAL B C 1
ATOM 8007 O O . VAL B 1 426 ? 3.684 -27.562 8.258 1 85.31 426 VAL B O 1
ATOM 8010 N N . GLN B 1 427 ? 2.342 -29.328 7.867 1 89.12 427 GLN B N 1
ATOM 8011 C CA . GLN B 1 427 ? 1.31 -28.906 8.805 1 89.12 427 GLN B CA 1
ATOM 8012 C C . GLN B 1 427 ? 1.894 -28.672 10.195 1 89.12 427 GLN B C 1
ATOM 8014 O O . GLN B 1 427 ? 1.554 -27.688 10.859 1 89.12 427 GLN B O 1
ATOM 8019 N N . GLU B 1 428 ? 2.771 -29.531 10.578 1 89.75 428 GLU B N 1
ATOM 8020 C CA . GLU B 1 428 ? 3.387 -29.406 11.898 1 89.75 428 GLU B CA 1
ATOM 8021 C C . GLU B 1 428 ? 4.195 -28.109 12 1 89.75 428 GLU B C 1
ATOM 8023 O O . GLU B 1 428 ? 4.211 -27.469 13.055 1 89.75 428 GLU B O 1
ATOM 8028 N N . HIS B 1 429 ? 4.867 -27.812 10.984 1 88.44 429 HIS B N 1
ATOM 8029 C CA . HIS B 1 429 ? 5.664 -26.594 10.984 1 88.44 429 HIS B CA 1
ATOM 8030 C C . HIS B 1 429 ? 4.773 -25.359 11.016 1 88.44 429 HIS B C 1
ATOM 8032 O O . HIS B 1 429 ? 5.086 -24.375 11.695 1 88.44 429 HIS B O 1
ATOM 8038 N N . VAL B 1 430 ? 3.68 -25.391 10.281 1 88.94 430 VAL B N 1
ATOM 8039 C CA . VAL B 1 430 ? 2.723 -24.297 10.305 1 88.94 430 VAL B CA 1
ATOM 8040 C C . VAL B 1 430 ? 2.221 -24.078 11.727 1 88.94 430 VAL B C 1
ATOM 8042 O O . VAL B 1 430 ? 2.17 -22.938 12.203 1 88.94 430 VAL B O 1
ATOM 8045 N N . GLU B 1 431 ? 1.958 -25.141 12.406 1 91.94 431 GLU B N 1
ATOM 8046 C CA . GLU B 1 431 ? 1.382 -25.078 13.742 1 91.94 431 GLU B CA 1
ATOM 8047 C C . GLU B 1 431 ? 2.412 -24.594 14.766 1 91.94 431 GLU B C 1
ATOM 8049 O O . GLU B 1 431 ? 2.059 -23.953 15.758 1 91.94 431 GLU B O 1
ATOM 8054 N N . ILE B 1 432 ? 3.66 -24.875 14.523 1 89.56 432 ILE B N 1
ATOM 8055 C CA . ILE B 1 432 ? 4.723 -24.469 15.438 1 89.56 432 ILE B CA 1
ATOM 8056 C C . ILE B 1 432 ? 5.031 -22.984 15.258 1 89.56 432 ILE B C 1
ATOM 8058 O O . ILE B 1 432 ? 5.277 -22.266 16.234 1 89.56 432 ILE B O 1
ATOM 8062 N N . GLU B 1 433 ? 4.965 -22.547 14.094 1 89.38 433 GLU B N 1
ATOM 8063 C CA . GLU B 1 433 ? 5.496 -21.219 13.781 1 89.38 433 GLU B CA 1
ATOM 8064 C C . GLU B 1 433 ? 4.379 -20.188 13.695 1 89.38 433 GLU B C 1
ATOM 8066 O O . GLU B 1 433 ? 4.645 -19 13.523 1 89.38 433 GLU B O 1
ATOM 8071 N N . SER B 1 434 ? 3.172 -20.578 13.75 1 92.62 434 SER B N 1
ATOM 8072 C CA . SER B 1 434 ? 2.023 -19.672 13.672 1 92.62 434 SER B CA 1
ATOM 8073 C C . SER B 1 434 ? 0.913 -20.109 14.625 1 92.62 434 SER B C 1
ATOM 8075 O O . SER B 1 434 ? 0.869 -21.266 15.047 1 92.62 434 SER B O 1
ATOM 8077 N N . PRO B 1 435 ? 0.074 -19.156 15.055 1 96.81 435 PRO B N 1
ATOM 8078 C CA . PRO B 1 435 ? -1.045 -19.516 15.93 1 96.81 435 PRO B CA 1
ATOM 8079 C C . PRO B 1 435 ? -2.213 -20.141 15.172 1 96.81 435 PRO B C 1
ATOM 8081 O O . PRO B 1 435 ? -3.359 -19.703 15.336 1 96.81 435 PRO B O 1
ATOM 8084 N N . LEU B 1 436 ? -1.945 -21.141 14.375 1 96.56 436 LEU B N 1
ATOM 8085 C CA . LEU B 1 436 ? -2.902 -21.875 13.555 1 96.56 436 LEU B CA 1
ATOM 8086 C C . LEU B 1 436 ? -2.824 -23.375 13.844 1 96.56 436 LEU B C 1
ATOM 8088 O O . LEU B 1 436 ? -1.776 -23.875 14.258 1 96.56 436 LEU B O 1
ATOM 8092 N N . VAL B 1 437 ? -3.906 -24.016 13.688 1 96.94 437 VAL B N 1
ATOM 8093 C CA . VAL B 1 437 ? -3.947 -25.469 13.734 1 96.94 437 VAL B CA 1
ATOM 8094 C C . VAL B 1 437 ? -4.598 -26.016 12.461 1 96.94 437 VAL B C 1
ATOM 8096 O O . VAL B 1 437 ? -5.719 -25.625 12.125 1 96.94 437 VAL B O 1
ATOM 8099 N N . ILE B 1 438 ? -3.857 -26.828 11.828 1 96.06 438 ILE B N 1
ATOM 8100 C CA . ILE B 1 438 ? -4.43 -27.516 10.672 1 96.06 438 ILE B CA 1
ATOM 8101 C C . ILE B 1 438 ? -5.234 -28.734 11.133 1 96.06 438 ILE B C 1
ATOM 8103 O O . ILE B 1 438 ? -4.676 -29.812 11.328 1 96.06 438 ILE B O 1
ATOM 8107 N N . VAL B 1 439 ? -6.512 -28.641 11.078 1 96 439 VAL B N 1
ATOM 8108 C CA . VAL B 1 439 ? -7.348 -29.656 11.719 1 96 439 VAL B CA 1
ATOM 8109 C C . VAL B 1 439 ? -7.727 -30.734 10.711 1 96 439 VAL B C 1
ATOM 8111 O O . VAL B 1 439 ? -8.148 -31.828 11.102 1 96 439 VAL B O 1
ATOM 8114 N N . GLN B 1 440 ? -7.562 -30.406 9.492 1 94.81 440 GLN B N 1
ATOM 8115 C CA . GLN B 1 440 ? -7.949 -31.375 8.477 1 94.81 440 GLN B CA 1
ATOM 8116 C C . GLN B 1 440 ? -7.145 -31.188 7.195 1 94.81 440 GLN B C 1
ATOM 8118 O O . GLN B 1 440 ? -6.98 -30.062 6.719 1 94.81 440 GLN B O 1
ATOM 8123 N N . HIS B 1 441 ? -6.621 -32.219 6.664 1 95.06 441 HIS B N 1
ATOM 8124 C CA . HIS B 1 441 ? -5.984 -32.375 5.359 1 95.06 441 HIS B CA 1
ATOM 8125 C C . HIS B 1 441 ? -6.141 -33.781 4.809 1 95.06 441 HIS B C 1
ATOM 8127 O O . HIS B 1 441 ? -5.312 -34.656 5.082 1 95.06 441 HIS B O 1
ATOM 8133 N N . GLU B 1 442 ? -7.148 -34 3.992 1 95.44 442 GLU B N 1
ATOM 8134 C CA . GLU B 1 442 ? -7.477 -35.344 3.51 1 95.44 442 GLU B CA 1
ATOM 8135 C C . GLU B 1 442 ? -8.125 -35.281 2.129 1 95.44 442 GLU B C 1
ATOM 8137 O O . GLU B 1 442 ? -8.523 -34.219 1.666 1 95.44 442 GLU B O 1
ATOM 8142 N N . MET B 1 443 ? -8.203 -36.375 1.493 1 96.19 443 MET B N 1
ATOM 8143 C CA . MET B 1 443 ? -8.867 -36.469 0.194 1 96.19 443 MET B CA 1
ATOM 8144 C C . MET B 1 443 ? -10.383 -36.344 0.346 1 96.19 443 MET B C 1
ATOM 8146 O O . MET B 1 443 ? -10.938 -36.719 1.372 1 96.19 443 MET B O 1
ATOM 8150 N N . VAL B 1 444 ? -10.984 -35.844 -0.635 1 97 444 VAL B N 1
ATOM 8151 C CA . VAL B 1 444 ? -12.438 -35.688 -0.627 1 97 444 VAL B CA 1
ATOM 8152 C C . VAL B 1 444 ? -13.055 -36.625 -1.66 1 97 444 VAL B C 1
ATOM 8154 O O . VAL B 1 444 ? -12.695 -36.594 -2.838 1 97 444 VAL B O 1
ATOM 8157 N N . ILE B 1 445 ? -14.008 -37.406 -1.28 1 97.56 445 ILE B N 1
ATOM 8158 C CA . ILE B 1 445 ? -14.68 -38.406 -2.105 1 97.56 445 ILE B CA 1
ATOM 8159 C C . ILE B 1 445 ? -15.344 -37.719 -3.297 1 97.56 445 ILE B C 1
ATOM 8161 O O . ILE B 1 445 ? -15.836 -36.594 -3.184 1 97.56 445 ILE B O 1
ATOM 8165 N N . ASP B 1 446 ? -15.328 -38.344 -4.5 1 98.12 446 ASP B N 1
ATOM 8166 C CA . ASP B 1 446 ? -16.078 -37.969 -5.703 1 98.12 446 ASP B CA 1
ATOM 8167 C C . ASP B 1 446 ? -15.586 -36.656 -6.27 1 98.12 446 ASP B C 1
ATOM 8169 O O . ASP B 1 446 ? -16.375 -35.875 -6.809 1 98.12 446 ASP B O 1
ATOM 8173 N N . THR B 1 447 ? -14.305 -36.344 -6.098 1 98.12 447 THR B N 1
ATOM 8174 C CA . THR B 1 447 ? -13.828 -35.062 -6.609 1 98.12 447 THR B CA 1
ATOM 8175 C C . THR B 1 447 ? -12.945 -35.25 -7.836 1 98.12 447 THR B C 1
ATOM 8177 O O . THR B 1 447 ? -12.609 -34.281 -8.523 1 98.12 447 THR B O 1
ATOM 8180 N N . ALA B 1 448 ? -12.562 -36.438 -8.164 1 98.5 448 ALA B N 1
ATOM 8181 C CA . ALA B 1 448 ? -11.727 -36.75 -9.328 1 98.5 448 ALA B CA 1
ATOM 8182 C C . ALA B 1 448 ? -12.562 -36.812 -10.602 1 98.5 448 ALA B C 1
ATOM 8184 O O . ALA B 1 448 ? -13.617 -37.438 -10.641 1 98.5 448 ALA B O 1
ATOM 8185 N N . GLY B 1 449 ? -12.07 -36.094 -11.625 1 98.62 449 GLY B N 1
ATOM 8186 C CA . GLY B 1 449 ? -12.742 -36.219 -12.914 1 98.62 449 GLY B CA 1
ATOM 8187 C C . GLY B 1 449 ? -12.797 -37.656 -13.422 1 98.62 449 GLY B C 1
ATOM 8188 O O . GLY B 1 449 ? -11.805 -38.406 -13.336 1 98.62 449 GLY B O 1
ATOM 8189 N N . ALA B 1 450 ? -13.945 -38.031 -13.945 1 98.62 450 ALA B N 1
ATOM 8190 C CA . ALA B 1 450 ? -14.141 -39.406 -14.43 1 98.62 450 ALA B CA 1
ATOM 8191 C C . ALA B 1 450 ? -13.469 -39.625 -15.781 1 98.62 450 ALA B C 1
ATOM 8193 O O . ALA B 1 450 ? -13.477 -38.719 -16.625 1 98.62 450 ALA B O 1
ATOM 8194 N N . GLY B 1 451 ? -12.859 -40.75 -15.969 1 98.31 451 GLY B N 1
ATOM 8195 C CA . GLY B 1 451 ? -12.234 -41.125 -17.219 1 98.31 451 GLY B CA 1
ATOM 8196 C C . GLY B 1 451 ? -11.828 -42.594 -17.234 1 98.31 451 GLY B C 1
ATOM 8197 O O . GLY B 1 451 ? -12.023 -43.312 -16.25 1 98.31 451 GLY B O 1
ATOM 8198 N N . GLU B 1 452 ? -11.406 -43.062 -18.453 1 98.19 452 GLU B N 1
ATOM 8199 C CA . GLU B 1 452 ? -10.742 -44.344 -18.453 1 98.19 452 GLU B CA 1
ATOM 8200 C C . GLU B 1 452 ? -9.648 -44.406 -17.391 1 98.19 452 GLU B C 1
ATOM 8202 O O . GLU B 1 452 ? -9.492 -45.438 -16.719 1 98.19 452 GLU B O 1
ATOM 8207 N N . PHE B 1 453 ? -8.969 -43.375 -17.328 1 98.31 453 PHE B N 1
ATOM 8208 C CA . PHE B 1 453 ? -8.109 -43.062 -16.203 1 98.31 453 PHE B CA 1
ATOM 8209 C C . PHE B 1 453 ? -8.586 -41.812 -15.484 1 98.31 453 PHE B C 1
ATOM 8211 O O . PHE B 1 453 ? -8.531 -40.688 -16.047 1 98.31 453 PHE B O 1
ATOM 8218 N N . ARG B 1 454 ? -9.047 -41.969 -14.297 1 98.44 454 ARG B N 1
ATOM 8219 C CA . ARG B 1 454 ? -9.633 -40.844 -13.57 1 98.44 454 ARG B CA 1
ATOM 8220 C C . ARG B 1 454 ? -8.555 -39.844 -13.125 1 98.44 454 ARG B C 1
ATOM 8222 O O . ARG B 1 454 ? -7.371 -40.188 -13.078 1 98.44 454 ARG B O 1
ATOM 8229 N N . GLY B 1 455 ? -8.984 -38.656 -12.82 1 98.31 455 GLY B N 1
ATOM 8230 C CA . GLY B 1 455 ? -8.078 -37.688 -12.227 1 98.31 455 GLY B CA 1
ATOM 8231 C C . GLY B 1 455 ? -7.746 -38 -10.781 1 98.31 455 GLY B C 1
ATOM 8232 O O . GLY B 1 455 ? -8.305 -38.938 -10.195 1 98.31 455 GLY B O 1
ATOM 8233 N N . GLY B 1 456 ? -6.809 -37.25 -10.266 1 97.94 456 GLY B N 1
ATOM 8234 C CA . GLY B 1 456 ? -6.578 -37.281 -8.828 1 97.94 456 GLY B CA 1
ATOM 8235 C C . GLY B 1 456 ? -7.676 -36.594 -8.031 1 97.94 456 GLY B C 1
ATOM 8236 O O . GLY B 1 456 ? -8.336 -35.688 -8.523 1 97.94 456 GLY B O 1
ATOM 8237 N N . LEU B 1 457 ? -7.836 -37.062 -6.781 1 98.06 457 LEU B N 1
ATOM 8238 C CA . LEU B 1 457 ? -8.867 -36.5 -5.922 1 98.06 457 LEU B CA 1
ATOM 8239 C C . LEU B 1 457 ? -8.438 -35.125 -5.375 1 98.06 457 LEU B C 1
ATOM 8241 O O . LEU B 1 457 ? -7.25 -34.906 -5.145 1 98.06 457 LEU B O 1
ATOM 8245 N N . GLY B 1 458 ? -9.438 -34.281 -5.215 1 96.88 458 GLY B N 1
ATOM 8246 C CA . GLY B 1 458 ? -9.211 -33.062 -4.469 1 96.88 458 GLY B CA 1
ATOM 8247 C C . GLY B 1 458 ? -8.992 -33.281 -2.986 1 96.88 458 GLY B C 1
ATOM 8248 O O . GLY B 1 458 ? -9.086 -34.438 -2.512 1 96.88 458 GLY B O 1
ATOM 8249 N N . SER B 1 459 ? -8.727 -32.219 -2.326 1 96.38 459 SER B N 1
ATOM 8250 C CA . SER B 1 459 ? -8.453 -32.312 -0.896 1 96.38 459 SER B CA 1
ATOM 8251 C C . SER B 1 459 ? -9.227 -31.281 -0.111 1 96.38 459 SER B C 1
ATOM 8253 O O . SER B 1 459 ? -9.586 -30.234 -0.654 1 96.38 459 SER B O 1
ATOM 8255 N N . VAL B 1 460 ? -9.516 -31.609 1.082 1 96.56 460 VAL B N 1
ATOM 8256 C CA . VAL B 1 460 ? -10.07 -30.625 2.021 1 96.56 460 VAL B CA 1
ATOM 8257 C C . VAL B 1 460 ? -8.961 -30.109 2.934 1 96.56 460 VAL B C 1
ATOM 8259 O O . VAL B 1 460 ? -8.055 -30.859 3.316 1 96.56 460 VAL B O 1
ATOM 8262 N N . TYR B 1 461 ? -8.945 -28.906 3.199 1 96.31 461 TYR B N 1
ATOM 8263 C CA . TYR B 1 461 ? -7.988 -28.234 4.07 1 96.31 461 TYR B CA 1
ATOM 8264 C C . TYR B 1 461 ? -8.703 -27.281 5.023 1 96.31 461 TYR B C 1
ATOM 8266 O O . TYR B 1 461 ? -9.328 -26.312 4.59 1 96.31 461 TYR B O 1
ATOM 8274 N N . SER B 1 462 ? -8.656 -27.562 6.309 1 96.94 462 SER B N 1
ATOM 8275 C CA . SER B 1 462 ? -9.312 -26.734 7.309 1 96.94 462 SER B CA 1
ATOM 8276 C C . SER B 1 462 ? -8.297 -26.156 8.289 1 96.94 462 SER B C 1
ATOM 8278 O O . SER B 1 462 ? -7.469 -26.875 8.836 1 96.94 462 SER B O 1
ATOM 8280 N N . ILE B 1 463 ? -8.367 -24.906 8.523 1 97.31 463 ILE B N 1
ATOM 8281 C CA . ILE B 1 463 ? -7.426 -24.156 9.352 1 97.31 463 ILE B CA 1
ATOM 8282 C C . ILE B 1 463 ? -8.172 -23.531 10.531 1 97.31 463 ILE B C 1
ATOM 8284 O O . ILE B 1 463 ? -9.109 -22.75 10.328 1 97.31 463 ILE B O 1
ATOM 8288 N N . PHE B 1 464 ? -7.762 -23.844 11.695 1 97.81 464 PHE B N 1
ATOM 8289 C CA . PHE B 1 464 ? -8.281 -23.266 12.93 1 97.81 464 PHE B CA 1
ATOM 8290 C C . PHE B 1 464 ? -7.352 -22.188 13.453 1 97.81 464 PHE B C 1
ATOM 8292 O O . PHE B 1 464 ? -6.137 -22.375 13.523 1 97.81 464 PHE B O 1
ATOM 8299 N N . ALA B 1 465 ? -7.949 -21.047 13.859 1 98.06 465 ALA B N 1
ATOM 8300 C CA . ALA B 1 465 ? -7.125 -19.922 14.305 1 98.06 465 ALA B CA 1
ATOM 8301 C C . ALA B 1 465 ? -7.133 -19.812 15.828 1 98.06 465 ALA B C 1
ATOM 8303 O O . ALA B 1 465 ? -8.195 -19.828 16.453 1 98.06 465 ALA B O 1
ATOM 8304 N N . GLU B 1 466 ? -5.957 -19.641 16.391 1 97.69 466 GLU B N 1
ATOM 8305 C CA . GLU B 1 466 ? -5.809 -19.391 17.828 1 97.69 466 GLU B CA 1
ATOM 8306 C C . GLU B 1 466 ? -5.617 -17.906 18.109 1 97.69 466 GLU B C 1
ATOM 8308 O O . GLU B 1 466 ? -5.645 -17.484 19.266 1 97.69 466 GLU B O 1
ATOM 8313 N N . SER B 1 467 ? -5.348 -17.125 17.141 1 97.62 467 SER B N 1
ATOM 8314 C CA . SER B 1 467 ? -5.289 -15.664 17.141 1 97.62 467 SER B CA 1
ATOM 8315 C C . SER B 1 467 ? -6.047 -15.078 15.953 1 97.62 467 SER B C 1
ATOM 8317 O O . SER B 1 467 ? -6.184 -15.727 14.914 1 97.62 467 SER B O 1
ATOM 8319 N N . ASP B 1 468 ? -6.57 -13.852 16.188 1 96.75 468 ASP B N 1
ATOM 8320 C CA . ASP B 1 468 ? -7.125 -13.18 15.016 1 96.75 468 ASP B CA 1
ATOM 8321 C C . ASP B 1 468 ? -6.113 -13.133 13.867 1 96.75 468 ASP B C 1
ATOM 8323 O O . ASP B 1 468 ? -4.953 -12.781 14.078 1 96.75 468 ASP B O 1
ATOM 8327 N N . THR B 1 469 ? -6.543 -13.578 12.703 1 96.62 469 THR B N 1
ATOM 8328 C CA . THR B 1 469 ? -5.633 -13.789 11.578 1 96.62 469 THR B CA 1
ATOM 8329 C C . THR B 1 469 ? -6.156 -13.102 10.32 1 96.62 469 THR B C 1
ATOM 8331 O O . THR B 1 469 ? -7.32 -13.273 9.953 1 96.62 469 THR B O 1
ATOM 8334 N N . MET B 1 470 ? -5.281 -12.273 9.742 1 94.88 470 MET B N 1
ATOM 8335 C CA . MET B 1 470 ? -5.605 -11.719 8.438 1 94.88 470 MET B CA 1
ATOM 8336 C C . MET B 1 470 ? -5.383 -12.75 7.336 1 94.88 470 MET B C 1
ATOM 8338 O O . MET B 1 470 ? -4.348 -13.422 7.305 1 94.88 470 MET B O 1
ATOM 8342 N N . VAL B 1 471 ? -6.375 -12.867 6.379 1 96.56 471 VAL B N 1
ATOM 8343 C CA . VAL B 1 471 ? -6.328 -13.938 5.391 1 96.56 471 VAL B CA 1
ATOM 8344 C C . VAL B 1 471 ? -6.535 -13.367 3.992 1 96.56 471 VAL B C 1
ATOM 8346 O O . VAL B 1 471 ? -7.406 -12.516 3.783 1 96.56 471 VAL B O 1
ATOM 8349 N N . THR B 1 472 ? -5.719 -13.727 3.084 1 96 472 THR B N 1
ATOM 8350 C CA . THR B 1 472 ? -5.891 -13.492 1.653 1 96 472 THR B CA 1
ATOM 8351 C C . THR B 1 472 ? -6.039 -14.82 0.908 1 96 472 THR B C 1
ATOM 8353 O O . THR B 1 472 ? -5.254 -15.742 1.117 1 96 472 THR B O 1
ATOM 8356 N N . ILE B 1 473 ? -7.035 -14.898 0.052 1 96 473 ILE B N 1
ATOM 8357 C CA . ILE B 1 473 ? -7.301 -16.125 -0.684 1 96 473 ILE B CA 1
ATOM 8358 C C . ILE B 1 473 ? -7.078 -15.898 -2.176 1 96 473 ILE B C 1
ATOM 8360 O O . ILE B 1 473 ? -7.562 -14.906 -2.736 1 96 473 ILE B O 1
ATOM 8364 N N . THR B 1 474 ? -6.371 -16.766 -2.742 1 95.38 474 THR B N 1
ATOM 8365 C CA . THR B 1 474 ? -6.168 -16.828 -4.188 1 95.38 474 THR B CA 1
ATOM 8366 C C . THR B 1 474 ? -6.668 -18.156 -4.75 1 95.38 474 THR B C 1
ATOM 8368 O O . THR B 1 474 ? -5.973 -19.172 -4.672 1 95.38 474 THR B O 1
ATOM 8371 N N . ALA B 1 475 ? -7.84 -18.062 -5.312 1 95.5 475 ALA B N 1
ATOM 8372 C CA . ALA B 1 475 ? -8.445 -19.281 -5.855 1 95.5 475 ALA B CA 1
ATOM 8373 C C . ALA B 1 475 ? -9.07 -19.016 -7.219 1 95.5 475 ALA B C 1
ATOM 8375 O O . ALA B 1 475 ? -9.672 -17.969 -7.441 1 95.5 475 ALA B O 1
ATOM 8376 N N . ASP B 1 476 ? -8.852 -19.891 -8.055 1 95.69 476 ASP B N 1
ATOM 8377 C CA . ASP B 1 476 ? -9.5 -19.969 -9.359 1 95.69 476 ASP B CA 1
ATOM 8378 C C . ASP B 1 476 ? -10.109 -21.359 -9.578 1 95.69 476 ASP B C 1
ATOM 8380 O O . ASP B 1 476 ? -10.32 -22.109 -8.625 1 95.69 476 ASP B O 1
ATOM 8384 N N . ARG B 1 477 ? -10.602 -21.641 -10.797 1 96.75 477 ARG B N 1
ATOM 8385 C CA . ARG B 1 477 ? -11.289 -22.906 -11.016 1 96.75 477 ARG B CA 1
ATOM 8386 C C . ARG B 1 477 ? -12.406 -23.109 -9.992 1 96.75 477 ARG B C 1
ATOM 8388 O O . ARG B 1 477 ? -12.539 -24.188 -9.406 1 96.75 477 ARG B O 1
ATOM 8395 N N . VAL B 1 478 ? -13.039 -22.031 -9.703 1 97 478 VAL B N 1
ATOM 8396 C CA . VAL B 1 478 ? -14.211 -22.016 -8.828 1 97 478 VAL B CA 1
ATOM 8397 C C . VAL B 1 478 ? -15.477 -22.219 -9.656 1 97 478 VAL B C 1
ATOM 8399 O O . VAL B 1 478 ? -16.359 -22.984 -9.281 1 97 478 VAL B O 1
ATOM 8402 N N . ARG B 1 479 ? -15.516 -21.609 -10.844 1 95.12 479 ARG B N 1
ATOM 8403 C CA . ARG B 1 479 ? -16.656 -21.688 -11.742 1 95.12 479 ARG B CA 1
ATOM 8404 C C . ARG B 1 479 ? -16.734 -23.047 -12.422 1 95.12 479 ARG B C 1
ATOM 8406 O O . ARG B 1 479 ? -17.828 -23.578 -12.664 1 95.12 479 ARG B O 1
ATOM 8413 N N . CYS B 1 480 ? -15.586 -23.484 -12.773 1 93.31 480 CYS B N 1
ATOM 8414 C CA . CYS B 1 480 ? -15.484 -24.75 -13.484 1 93.31 480 CYS B CA 1
ATOM 8415 C C . CYS B 1 480 ? -14.266 -25.547 -13.023 1 93.31 480 CYS B C 1
ATOM 8417 O O . CYS B 1 480 ? -13.195 -24.984 -12.828 1 93.31 480 CYS B O 1
ATOM 8419 N N . GLY B 1 481 ? -14.484 -26.781 -12.914 1 94.81 481 GLY B N 1
ATOM 8420 C CA . GLY B 1 481 ? -13.375 -27.641 -12.516 1 94.81 481 GLY B CA 1
ATOM 8421 C C . GLY B 1 481 ? -12.383 -27.891 -13.641 1 94.81 481 GLY B C 1
ATOM 8422 O O . GLY B 1 481 ? -12.57 -27.391 -14.758 1 94.81 481 GLY B O 1
ATOM 8423 N N . ALA B 1 482 ? -11.336 -28.578 -13.305 1 95.81 482 ALA B N 1
ATOM 8424 C CA . ALA B 1 482 ? -10.297 -28.906 -14.281 1 95.81 482 ALA B CA 1
ATOM 8425 C C . ALA B 1 482 ? -10.859 -29.781 -15.398 1 95.81 482 ALA B C 1
ATOM 8427 O O . ALA B 1 482 ? -11.398 -30.859 -15.141 1 95.81 482 ALA B O 1
ATOM 8428 N N . PRO B 1 483 ? -10.656 -29.375 -16.609 1 95.69 483 PRO B N 1
ATOM 8429 C CA . PRO B 1 483 ? -11.242 -30.141 -17.703 1 95.69 483 PRO B CA 1
ATOM 8430 C C . PRO B 1 483 ? -10.562 -31.5 -17.891 1 95.69 483 PRO B C 1
ATOM 8432 O O . PRO B 1 483 ? -9.359 -31.625 -17.641 1 95.69 483 PRO B O 1
ATOM 8435 N N . GLY B 1 484 ? -11.336 -32.438 -18.375 1 94.69 484 GLY B N 1
ATOM 8436 C CA . GLY B 1 484 ? -10.773 -33.719 -18.797 1 94.69 484 GLY B CA 1
ATOM 8437 C C . GLY B 1 484 ? -10.156 -33.656 -20.172 1 94.69 484 GLY B C 1
ATOM 8438 O O . GLY B 1 484 ? -10.094 -32.594 -20.797 1 94.69 484 GLY B O 1
ATOM 8439 N N . SER B 1 485 ? -9.617 -34.781 -20.531 1 93.94 485 SER B N 1
ATOM 8440 C CA . SER B 1 485 ? -9.047 -34.938 -21.875 1 93.94 485 SER B CA 1
ATOM 8441 C C . SER B 1 485 ? -9.508 -36.219 -22.531 1 93.94 485 SER B C 1
ATOM 8443 O O . SER B 1 485 ? -9.828 -37.188 -21.844 1 93.94 485 SER B O 1
ATOM 8445 N N . ASN B 1 486 ? -9.664 -36.188 -23.891 1 92.94 486 ASN B N 1
ATOM 8446 C CA . ASN B 1 486 ? -9.992 -37.344 -24.703 1 92.94 486 ASN B CA 1
ATOM 8447 C C . ASN B 1 486 ? -11.281 -38 -24.219 1 92.94 486 ASN B C 1
ATOM 8449 O O . ASN B 1 486 ? -11.336 -39.219 -24.062 1 92.94 486 ASN B O 1
ATOM 8453 N N . GLY B 1 487 ? -12.203 -37.188 -23.875 1 92.88 487 GLY B N 1
ATOM 8454 C CA . GLY B 1 487 ? -13.516 -37.688 -23.5 1 92.88 487 GLY B CA 1
ATOM 8455 C C . GLY B 1 487 ? -13.734 -37.781 -22 1 92.88 487 GLY B C 1
ATOM 8456 O O . GLY B 1 487 ? -14.836 -38.062 -21.547 1 92.88 487 GLY B O 1
ATOM 8457 N N . GLY B 1 488 ? -12.711 -37.562 -21.219 1 96.25 488 GLY B N 1
ATOM 8458 C CA . GLY B 1 488 ? -12.828 -37.562 -19.766 1 96.25 488 GLY B CA 1
ATOM 8459 C C . GLY B 1 488 ? -13.609 -36.375 -19.234 1 96.25 488 GLY B C 1
ATOM 8460 O O . GLY B 1 488 ? -13.781 -35.375 -19.922 1 96.25 488 GLY B O 1
ATOM 8461 N N . GLY B 1 489 ? -14.102 -36.531 -17.984 1 97.12 489 GLY B N 1
ATOM 8462 C CA . GLY B 1 489 ? -14.875 -35.469 -17.328 1 97.12 489 GLY B CA 1
ATOM 8463 C C . GLY B 1 489 ? -14.023 -34.531 -16.5 1 97.12 489 GLY B C 1
ATOM 8464 O O . GLY B 1 489 ? -12.844 -34.812 -16.266 1 97.12 489 GLY B O 1
ATOM 8465 N N . ALA B 1 490 ? -14.641 -33.469 -16.094 1 98 490 ALA B N 1
ATOM 8466 C CA . ALA B 1 490 ? -13.961 -32.469 -15.297 1 98 490 ALA B CA 1
ATOM 8467 C C . ALA B 1 490 ? -13.891 -32.844 -13.828 1 98 490 ALA B C 1
ATOM 8469 O O . ALA B 1 490 ? -14.797 -33.531 -13.312 1 98 490 ALA B O 1
ATOM 8470 N N . GLY B 1 491 ? -12.766 -32.469 -13.203 1 98.31 491 GLY B N 1
ATOM 8471 C CA . GLY B 1 491 ? -12.672 -32.594 -11.758 1 98.31 491 GLY B CA 1
ATOM 8472 C C . GLY B 1 491 ? -13.523 -31.578 -11.016 1 98.31 491 GLY B C 1
ATOM 8473 O O . GLY B 1 491 ? -14.062 -30.641 -11.625 1 98.31 491 GLY B O 1
ATOM 8474 N N . SER B 1 492 ? -13.633 -31.766 -9.719 1 97.62 492 SER B N 1
ATOM 8475 C CA . SER B 1 492 ? -14.391 -30.844 -8.883 1 97.62 492 SER B CA 1
ATOM 8476 C C . SER B 1 492 ? -13.734 -29.469 -8.852 1 97.62 492 SER B C 1
ATOM 8478 O O . SER B 1 492 ? -12.508 -29.359 -8.828 1 97.62 492 SER B O 1
ATOM 8480 N N . PRO B 1 493 ? -14.523 -28.375 -8.836 1 97.81 493 PRO B N 1
ATOM 8481 C CA . PRO B 1 493 ? -13.969 -27.031 -8.625 1 97.81 493 PRO B CA 1
ATOM 8482 C C . PRO B 1 493 ? -13.586 -26.781 -7.172 1 97.81 493 PRO B C 1
ATOM 8484 O O . PRO B 1 493 ? -13.758 -27.656 -6.32 1 97.81 493 PRO B O 1
ATOM 8487 N N . ALA B 1 494 ? -12.992 -25.625 -6.941 1 97.69 494 ALA B N 1
ATOM 8488 C CA . ALA B 1 494 ? -12.602 -25.234 -5.594 1 97.69 494 ALA B CA 1
ATOM 8489 C C . ALA B 1 494 ? -13.773 -24.625 -4.832 1 97.69 494 ALA B C 1
ATOM 8491 O O . ALA B 1 494 ? -14.641 -23.984 -5.434 1 97.69 494 ALA B O 1
ATOM 8492 N N . TYR B 1 495 ? -13.844 -24.781 -3.533 1 97.69 495 TYR B N 1
ATOM 8493 C CA . TYR B 1 495 ? -14.852 -24.234 -2.643 1 97.69 495 TYR B CA 1
ATOM 8494 C C . TYR B 1 495 ? -14.219 -23.703 -1.363 1 97.69 495 TYR B C 1
ATOM 8496 O O . TYR B 1 495 ? -13.117 -24.094 -0.998 1 97.69 495 TYR B O 1
ATOM 8504 N N . GLY B 1 496 ? -14.875 -22.766 -0.683 1 97.88 496 GLY B N 1
ATOM 8505 C CA . GLY B 1 496 ? -14.453 -22.281 0.623 1 97.88 496 GLY B CA 1
ATOM 8506 C C . GLY B 1 496 ? -15.609 -21.953 1.543 1 97.88 496 GLY B C 1
ATOM 8507 O O . GLY B 1 496 ? -16.656 -21.5 1.086 1 97.88 496 GLY B O 1
ATOM 8508 N N . TRP B 1 497 ? -15.414 -22.156 2.854 1 98.25 497 TRP B N 1
ATOM 8509 C CA . TRP B 1 497 ? -16.406 -21.844 3.877 1 98.25 497 TRP B CA 1
ATOM 8510 C C . TRP B 1 497 ? -15.75 -21.203 5.098 1 98.25 497 TRP B C 1
ATOM 8512 O O . TRP B 1 497 ? -14.57 -21.453 5.371 1 98.25 497 TRP B O 1
ATOM 8522 N N . TYR B 1 498 ? -16.422 -20.344 5.777 1 98.56 498 TYR B N 1
ATOM 8523 C CA . TYR B 1 498 ? -16.094 -19.812 7.102 1 98.56 498 TYR B CA 1
ATOM 8524 C C . TYR B 1 498 ? -16.922 -20.516 8.18 1 98.56 498 TYR B C 1
ATOM 8526 O O . TYR B 1 498 ? -18.141 -20.625 8.055 1 98.56 498 TYR B O 1
ATOM 8534 N N . ILE B 1 499 ? -16.281 -21.031 9.227 1 98.25 499 ILE B N 1
ATOM 8535 C CA . ILE B 1 499 ? -16.969 -21.734 10.305 1 98.25 499 ILE B CA 1
ATOM 8536 C C . ILE B 1 499 ? -16.75 -21 11.625 1 98.25 499 ILE B C 1
ATOM 8538 O O . ILE B 1 499 ? -15.641 -21 12.164 1 98.25 499 ILE B O 1
ATOM 8542 N N . GLU B 1 500 ? -17.75 -20.422 12.148 1 97.81 500 GLU B N 1
ATOM 8543 C CA . GLU B 1 500 ? -17.688 -19.75 13.445 1 97.81 500 GLU B CA 1
ATOM 8544 C C . GLU B 1 500 ? -17.688 -20.75 14.594 1 97.81 500 GLU B C 1
ATOM 8546 O O . GLU B 1 500 ? -18.359 -21.781 14.508 1 97.81 500 GLU B O 1
ATOM 8551 N N . ASN B 1 501 ? -17.062 -20.469 15.617 1 97.62 501 ASN B N 1
ATOM 8552 C CA . ASN B 1 501 ? -17.016 -21.297 16.812 1 97.62 501 ASN B CA 1
ATOM 8553 C C . ASN B 1 501 ? -16.734 -22.766 16.469 1 97.62 501 ASN B C 1
ATOM 8555 O O . ASN B 1 501 ? -17.5 -23.656 16.828 1 97.62 501 ASN B O 1
ATOM 8559 N N . PHE B 1 502 ? -15.664 -22.984 15.852 1 97.25 502 PHE B N 1
ATOM 8560 C CA . PHE B 1 502 ? -15.305 -24.297 15.328 1 97.25 502 PHE B CA 1
ATOM 8561 C C . PHE B 1 502 ? -15.086 -25.297 16.453 1 97.25 502 PHE B C 1
ATOM 8563 O O . PHE B 1 502 ? -14.438 -24.969 17.453 1 97.25 502 PHE B O 1
ATOM 8570 N N . ASP B 1 503 ? -15.602 -26.469 16.281 1 95.69 503 ASP B N 1
ATOM 8571 C CA . ASP B 1 503 ? -15.422 -27.641 17.141 1 95.69 503 ASP B CA 1
ATOM 8572 C C . ASP B 1 503 ? -15.172 -28.891 16.312 1 95.69 503 ASP B C 1
ATOM 8574 O O . ASP B 1 503 ? -16.016 -29.297 15.508 1 95.69 503 ASP B O 1
ATOM 8578 N N . LEU B 1 504 ? -14.031 -29.484 16.531 1 92.69 504 LEU B N 1
ATOM 8579 C CA . LEU B 1 504 ? -13.633 -30.625 15.711 1 92.69 504 LEU B CA 1
ATOM 8580 C C . LEU B 1 504 ? -14.664 -31.75 15.797 1 92.69 504 LEU B C 1
ATOM 8582 O O . LEU B 1 504 ? -14.906 -32.438 14.805 1 92.69 504 LEU B O 1
ATOM 8586 N N . ALA B 1 505 ? -15.242 -31.953 16.906 1 92.94 505 ALA B N 1
ATOM 8587 C CA . ALA B 1 505 ? -16.234 -33 17.094 1 92.94 505 ALA B CA 1
ATOM 8588 C C . ALA B 1 505 ? -17.484 -32.719 16.266 1 92.94 505 ALA B C 1
ATOM 8590 O O . ALA B 1 505 ? -18.094 -33.656 15.727 1 92.94 505 ALA B O 1
ATOM 8591 N N . GLU B 1 506 ? -17.812 -31.484 16.156 1 93.44 506 GLU B N 1
ATOM 8592 C CA . GLU B 1 506 ? -19.031 -31.094 15.453 1 93.44 506 GLU B CA 1
ATOM 8593 C C . GLU B 1 506 ? -18.75 -30.844 13.977 1 93.44 506 GLU B C 1
ATOM 8595 O O . GLU B 1 506 ? -19.609 -31.109 13.133 1 93.44 506 GLU B O 1
ATOM 8600 N N . HIS B 1 507 ? -17.594 -30.359 13.703 1 95 507 HIS B N 1
ATOM 8601 C CA . HIS B 1 507 ? -17.328 -29.844 12.359 1 95 507 HIS B CA 1
ATOM 8602 C C . HIS B 1 507 ? -16.281 -30.688 11.648 1 95 507 HIS B C 1
ATOM 8604 O O . HIS B 1 507 ? -15.781 -30.312 10.586 1 95 507 HIS B O 1
ATOM 8610 N N . GLY B 1 508 ? -15.992 -31.859 12.078 1 93.44 508 GLY B N 1
ATOM 8611 C CA . GLY B 1 508 ? -14.914 -32.688 11.578 1 93.44 508 GLY B CA 1
ATOM 8612 C C . GLY B 1 508 ? -15.219 -33.312 10.234 1 93.44 508 GLY B C 1
ATOM 8613 O O . GLY B 1 508 ? -14.305 -33.656 9.469 1 93.44 508 GLY B O 1
ATOM 8614 N N . ASP B 1 509 ? -16.484 -33.594 9.898 1 94.5 509 ASP B N 1
ATOM 8615 C CA . ASP B 1 509 ? -16.859 -34.156 8.609 1 94.5 509 ASP B CA 1
ATOM 8616 C C . ASP B 1 509 ? -16.812 -33.094 7.512 1 94.5 509 ASP B C 1
ATOM 8618 O O . ASP B 1 509 ? -17.594 -32.125 7.531 1 94.5 509 ASP B O 1
ATOM 8622 N N . PRO B 1 510 ? -16 -33.281 6.555 1 92.06 510 PRO B N 1
ATOM 8623 C CA . PRO B 1 510 ? -15.852 -32.25 5.531 1 92.06 510 PRO B CA 1
ATOM 8624 C C . PRO B 1 510 ? -17.094 -32.094 4.664 1 92.06 510 PRO B C 1
ATOM 8626 O O . PRO B 1 510 ? -17.266 -31.078 3.986 1 92.06 510 PRO B O 1
ATOM 8629 N N . LEU B 1 511 ? -17.953 -33.031 4.652 1 95 511 LEU B N 1
ATOM 8630 C CA . LEU B 1 511 ? -19.156 -32.969 3.811 1 95 511 LEU B CA 1
ATOM 8631 C C . LEU B 1 511 ? -20.328 -32.406 4.59 1 95 511 LEU B C 1
ATOM 8633 O O . LEU B 1 511 ? -21.406 -32.188 4.02 1 95 511 LEU B O 1
ATOM 8637 N N . ASP B 1 512 ? -20.094 -32.156 5.863 1 94.62 512 ASP B N 1
ATOM 8638 C CA . ASP B 1 512 ? -21.109 -31.516 6.68 1 94.62 512 ASP B CA 1
ATOM 8639 C C . ASP B 1 512 ? -20.984 -30 6.637 1 94.62 512 ASP B C 1
ATOM 8641 O O . ASP B 1 512 ? -20.062 -29.422 7.211 1 94.62 512 ASP B O 1
ATOM 8645 N N . LEU B 1 513 ? -21.922 -29.375 6.047 1 94 513 LEU B N 1
ATOM 8646 C CA . LEU B 1 513 ? -21.844 -27.938 5.82 1 94 513 LEU B CA 1
ATOM 8647 C C . LEU B 1 513 ? -22.766 -27.188 6.773 1 94 513 LEU B C 1
ATOM 8649 O O . LEU B 1 513 ? -22.906 -25.953 6.676 1 94 513 LEU B O 1
ATOM 8653 N N . ARG B 1 514 ? -23.453 -27.859 7.82 1 91.88 514 ARG B N 1
ATOM 8654 C CA . ARG B 1 514 ? -24.281 -27.188 8.812 1 91.88 514 ARG B CA 1
ATOM 8655 C C . ARG B 1 514 ? -23.453 -26.188 9.617 1 91.88 514 ARG B C 1
ATOM 8657 O O . ARG B 1 514 ? -22.391 -26.531 10.141 1 91.88 514 ARG B O 1
ATOM 8664 N N . GLY B 1 515 ? -23.906 -24.922 9.5 1 91.69 515 GLY B N 1
ATOM 8665 C CA . GLY B 1 515 ? -23.281 -23.859 10.281 1 91.69 515 GLY B CA 1
ATOM 8666 C C . GLY B 1 515 ? -22.062 -23.25 9.602 1 91.69 515 GLY B C 1
ATOM 8667 O O . GLY B 1 515 ? -21.406 -22.375 10.164 1 91.69 515 GLY B O 1
ATOM 8668 N N . ALA B 1 516 ? -21.766 -23.797 8.438 1 95.88 516 ALA B N 1
ATOM 8669 C CA . ALA B 1 516 ? -20.641 -23.234 7.672 1 95.88 516 ALA B CA 1
ATOM 8670 C C . ALA B 1 516 ? -21.141 -22.188 6.68 1 95.88 516 ALA B C 1
ATOM 8672 O O . ALA B 1 516 ? -22.062 -22.438 5.906 1 95.88 516 ALA B O 1
ATOM 8673 N N . GLU B 1 517 ? -20.578 -21.016 6.707 1 97.44 517 GLU B N 1
ATOM 8674 C CA . GLU B 1 517 ? -20.922 -19.938 5.773 1 97.44 517 GLU B CA 1
ATOM 8675 C C . GLU B 1 517 ? -20.125 -20.062 4.484 1 97.44 517 GLU B C 1
ATOM 8677 O O . GLU B 1 517 ? -18.891 -20.031 4.508 1 97.44 517 GLU B O 1
ATOM 8682 N N . PRO B 1 518 ? -20.828 -20.234 3.35 1 97.81 518 PRO B N 1
ATOM 8683 C CA . PRO B 1 518 ? -20.062 -20.297 2.102 1 97.81 518 PRO B CA 1
ATOM 8684 C C . PRO B 1 518 ? -19.297 -19 1.82 1 97.81 518 PRO B C 1
ATOM 8686 O O . PRO B 1 518 ? -19.859 -17.906 1.925 1 97.81 518 PRO B O 1
ATOM 8689 N N . LEU B 1 519 ? -18.047 -19.125 1.498 1 97.94 519 LEU B N 1
ATOM 8690 C CA . LEU B 1 519 ? -17.219 -17.969 1.117 1 97.94 519 LEU B CA 1
ATOM 8691 C C . LEU B 1 519 ? -17.203 -17.797 -0.397 1 97.94 519 LEU B C 1
ATOM 8693 O O . LEU B 1 519 ? -17.391 -16.688 -0.898 1 97.94 519 LEU B O 1
ATOM 8697 N N . PHE B 1 520 ? -16.984 -18.828 -1.15 1 97.5 520 PHE B N 1
ATOM 8698 C CA . PHE B 1 520 ? -16.984 -18.828 -2.607 1 97.5 520 PHE B CA 1
ATOM 8699 C C . PHE B 1 520 ? -17.203 -20.234 -3.156 1 97.5 520 PHE B C 1
ATOM 8701 O O . PHE B 1 520 ? -16.953 -21.219 -2.467 1 97.5 520 PHE B O 1
ATOM 8708 N N . GLY B 1 521 ? -17.75 -20.375 -4.363 1 97.38 521 GLY B N 1
ATOM 8709 C CA . GLY B 1 521 ? -18.031 -21.656 -5.004 1 97.38 521 GLY B CA 1
ATOM 8710 C C . GLY B 1 521 ? -19.219 -21.609 -5.938 1 97.38 521 GLY B C 1
ATOM 8711 O O . GLY B 1 521 ? -19.734 -20.531 -6.238 1 97.38 521 GLY B O 1
ATOM 8712 N N . MET B 1 522 ? -19.516 -22.766 -6.434 1 97.31 522 MET B N 1
ATOM 8713 C CA . MET B 1 522 ? -20.75 -23 -7.195 1 97.31 522 MET B CA 1
ATOM 8714 C C . MET B 1 522 ? -21.812 -23.641 -6.316 1 97.31 522 MET B C 1
ATOM 8716 O O . MET B 1 522 ? -21.656 -24.781 -5.863 1 97.31 522 MET B O 1
ATOM 8720 N N . PHE B 1 523 ? -22.922 -22.906 -6.184 1 97.5 523 PHE B N 1
ATOM 8721 C CA . PHE B 1 523 ? -23.922 -23.406 -5.25 1 97.5 523 PHE B CA 1
ATOM 8722 C C . PHE B 1 523 ? -25.312 -23.391 -5.887 1 97.5 523 PHE B C 1
ATOM 8724 O O . PHE B 1 523 ? -25.594 -22.547 -6.746 1 97.5 523 PHE B O 1
ATOM 8731 N N . ASP B 1 524 ? -26.156 -24.312 -5.5 1 96.38 524 ASP B N 1
ATOM 8732 C CA . ASP B 1 524 ? -27.547 -24.297 -5.914 1 96.38 524 ASP B CA 1
ATOM 8733 C C . ASP B 1 524 ? -28.406 -23.469 -4.953 1 96.38 524 ASP B C 1
ATOM 8735 O O . ASP B 1 524 ? -27.859 -22.75 -4.113 1 96.38 524 ASP B O 1
ATOM 8739 N N . GLU B 1 525 ? -29.656 -23.469 -5.094 1 94.94 525 GLU B N 1
ATOM 8740 C CA . GLU B 1 525 ? -30.562 -22.625 -4.344 1 94.94 525 GLU B CA 1
ATOM 8741 C C . GLU B 1 525 ? -30.547 -22.969 -2.855 1 94.94 525 GLU B C 1
ATOM 8743 O O . GLU B 1 525 ? -30.812 -22.109 -2.014 1 94.94 525 GLU B O 1
ATOM 8748 N N . GLN B 1 526 ? -30.203 -24.188 -2.598 1 92.88 526 GLN B N 1
ATOM 8749 C CA . GLN B 1 526 ? -30.203 -24.625 -1.208 1 92.88 526 GLN B CA 1
ATOM 8750 C C . GLN B 1 526 ? -28.828 -24.453 -0.573 1 92.88 526 GLN B C 1
ATOM 8752 O O . GLN B 1 526 ? -28.641 -24.797 0.595 1 92.88 526 GLN B O 1
ATOM 8757 N N . GLY B 1 527 ? -27.906 -24.016 -1.34 1 93.62 527 GLY B N 1
ATOM 8758 C CA . GLY B 1 527 ? -26.547 -23.812 -0.831 1 93.62 527 GLY B CA 1
ATOM 8759 C C . GLY B 1 527 ? -25.672 -25.047 -0.992 1 93.62 527 GLY B C 1
ATOM 8760 O O . GLY B 1 527 ? -24.578 -25.094 -0.434 1 93.62 527 GLY B O 1
ATOM 8761 N N . ARG B 1 528 ? -26.141 -26.047 -1.731 1 95.25 528 ARG B N 1
ATOM 8762 C CA . ARG B 1 528 ? -25.359 -27.25 -2.004 1 95.25 528 ARG B CA 1
ATOM 8763 C C . ARG B 1 528 ? -24.328 -27 -3.092 1 95.25 528 ARG B C 1
ATOM 8765 O O . ARG B 1 528 ? -24.625 -26.359 -4.105 1 95.25 528 ARG B O 1
ATOM 8772 N N . PRO B 1 529 ? -23.109 -27.438 -2.783 1 97.25 529 PRO B N 1
ATOM 8773 C CA . PRO B 1 529 ? -22.172 -27.391 -3.9 1 97.25 529 PRO B CA 1
ATOM 8774 C C . PRO B 1 529 ? -22.672 -28.125 -5.137 1 97.25 529 PRO B C 1
ATOM 8776 O O . PRO B 1 529 ? -23.016 -29.312 -5.055 1 97.25 529 PRO B O 1
ATOM 8779 N N . ASP B 1 530 ? -22.766 -27.469 -6.227 1 96.31 530 ASP B N 1
ATOM 8780 C CA . ASP B 1 530 ? -23.281 -28.031 -7.469 1 96.31 530 ASP B CA 1
ATOM 8781 C C . ASP B 1 530 ? -22.578 -27.422 -8.688 1 96.31 530 ASP B C 1
ATOM 8783 O O . ASP B 1 530 ? -23.078 -26.469 -9.289 1 96.31 530 ASP B O 1
ATOM 8787 N N . PRO B 1 531 ? -21.469 -28.016 -9.031 1 96.19 531 PRO B N 1
ATOM 8788 C CA . PRO B 1 531 ? -20.75 -27.469 -10.18 1 96.19 531 PRO B CA 1
ATOM 8789 C C . PRO B 1 531 ? -21.484 -27.672 -11.5 1 96.19 531 PRO B C 1
ATOM 8791 O O . PRO B 1 531 ? -21.141 -27.047 -12.508 1 96.19 531 PRO B O 1
ATOM 8794 N N . ASN B 1 532 ? -22.422 -28.516 -11.562 1 93.5 532 ASN B N 1
ATOM 8795 C CA . ASN B 1 532 ? -23.109 -28.859 -12.805 1 93.5 532 ASN B CA 1
ATOM 8796 C C . ASN B 1 532 ? -24.281 -27.938 -13.07 1 93.5 532 ASN B C 1
ATOM 8798 O O . ASN B 1 532 ? -24.562 -27.578 -14.227 1 93.5 532 ASN B O 1
ATOM 8802 N N . ASN B 1 533 ? -24.984 -27.453 -11.969 1 93.31 533 ASN B N 1
ATOM 8803 C CA . ASN B 1 533 ? -26.203 -26.672 -12.188 1 93.31 533 ASN B CA 1
ATOM 8804 C C . ASN B 1 533 ? -26.25 -25.453 -11.281 1 93.31 533 ASN B C 1
ATOM 8806 O O . ASN B 1 533 ? -27.172 -24.641 -11.367 1 93.31 533 ASN B O 1
ATOM 8810 N N . GLY B 1 534 ? -25.312 -25.312 -10.469 1 95.56 534 GLY B N 1
ATOM 8811 C CA . GLY B 1 534 ? -25.312 -24.203 -9.539 1 95.56 534 GLY B CA 1
ATOM 8812 C C . GLY B 1 534 ? -24.875 -22.891 -10.188 1 95.56 534 GLY B C 1
ATOM 8813 O O . GLY B 1 534 ? -24.734 -22.812 -11.406 1 95.56 534 GLY B O 1
ATOM 8814 N N . GLU B 1 535 ? -24.781 -21.844 -9.32 1 96.31 535 GLU B N 1
ATOM 8815 C CA . GLU B 1 535 ? -24.375 -20.516 -9.758 1 96.31 535 GLU B CA 1
ATOM 8816 C C . GLU B 1 535 ? -23.141 -20.047 -8.984 1 96.31 535 GLU B C 1
ATOM 8818 O O . GLU B 1 535 ? -23.047 -20.25 -7.773 1 96.31 535 GLU B O 1
ATOM 8823 N N . PHE B 1 536 ? -22.344 -19.391 -9.734 1 95.75 536 PHE B N 1
ATOM 8824 C CA . PHE B 1 536 ? -21.094 -18.875 -9.172 1 95.75 536 PHE B CA 1
ATOM 8825 C C . PHE B 1 536 ? -21.391 -17.828 -8.102 1 95.75 536 PHE B C 1
ATOM 8827 O O . PHE B 1 536 ? -22.047 -16.828 -8.375 1 95.75 536 PHE B O 1
ATOM 8834 N N . GLY B 1 537 ? -20.984 -18.062 -6.887 1 94.88 537 GLY B N 1
ATOM 8835 C CA . GLY B 1 537 ? -21.078 -17.125 -5.785 1 94.88 537 GLY B CA 1
ATOM 8836 C C . GLY B 1 537 ? -22.469 -17.031 -5.18 1 94.88 537 GLY B C 1
ATOM 8837 O O . GLY B 1 537 ? -22.719 -16.203 -4.309 1 94.88 537 GLY B O 1
ATOM 8838 N N . ARG B 1 538 ? -23.406 -17.828 -5.566 1 95.94 538 ARG B N 1
ATOM 8839 C CA . ARG B 1 538 ? -24.75 -17.75 -5.027 1 95.94 538 ARG B CA 1
ATOM 8840 C C . ARG B 1 538 ? -24.766 -18 -3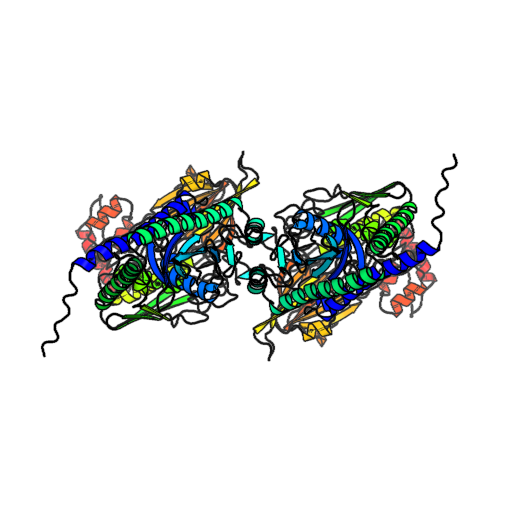.523 1 95.94 538 ARG B C 1
ATOM 8842 O O . ARG B 1 538 ? -24.359 -19.062 -3.064 1 95.94 538 ARG B O 1
ATOM 8849 N N . GLY B 1 539 ? -25.266 -16.984 -2.867 1 95.81 539 GLY B N 1
ATOM 8850 C CA . GLY B 1 539 ? -25.391 -17.109 -1.424 1 95.81 539 GLY B CA 1
ATOM 8851 C C . GLY B 1 539 ? -24.047 -17.047 -0.704 1 95.81 539 GLY B C 1
ATOM 8852 O O . GLY B 1 539 ? -23.984 -17.203 0.517 1 95.81 539 GLY B O 1
ATOM 8853 N N . ALA B 1 540 ? -23.016 -16.953 -1.378 1 97.12 540 ALA B N 1
ATOM 8854 C CA . ALA B 1 540 ? -21.688 -16.891 -0.774 1 97.12 540 ALA B CA 1
ATOM 8855 C C . ALA B 1 540 ? -21.344 -15.461 -0.356 1 97.12 540 ALA B C 1
ATOM 8857 O O . ALA B 1 540 ? -21.922 -14.5 -0.857 1 97.12 540 ALA B O 1
ATOM 8858 N N . ARG B 1 541 ? -20.406 -15.281 0.573 1 96.44 541 ARG B N 1
ATOM 8859 C CA . ARG B 1 541 ? -19.953 -13.992 1.074 1 96.44 541 ARG B CA 1
ATOM 8860 C C . ARG B 1 541 ? -19.281 -13.18 -0.031 1 96.44 541 ARG B C 1
ATOM 8862 O O . ARG B 1 541 ? -19.391 -11.953 -0.064 1 96.44 541 ARG B O 1
ATOM 8869 N N . TYR B 1 542 ? -18.547 -13.898 -0.933 1 95.88 542 TYR B N 1
ATOM 8870 C CA . TYR B 1 542 ? -17.812 -13.242 -2.004 1 95.88 542 TYR B CA 1
ATOM 8871 C C . TYR B 1 542 ? -18.234 -13.781 -3.367 1 95.88 542 TYR B C 1
ATOM 8873 O O . TYR B 1 542 ? -18.453 -14.984 -3.52 1 95.88 542 TYR B O 1
ATOM 8881 N N . GLN B 1 543 ? -18.25 -12.945 -4.391 1 94.31 543 GLN B N 1
ATOM 8882 C CA . GLN B 1 543 ? -18.484 -13.336 -5.777 1 94.31 543 GLN B CA 1
ATOM 8883 C C . GLN B 1 543 ? -17.172 -13.469 -6.539 1 94.31 543 GLN B C 1
ATOM 8885 O O . GLN B 1 543 ? -17.047 -13 -7.672 1 94.31 543 GLN B O 1
ATOM 8890 N N . THR B 1 544 ? -16.188 -13.93 -5.824 1 95.31 544 THR B N 1
ATOM 8891 C CA . THR B 1 544 ? -14.828 -14.125 -6.336 1 95.31 544 THR B CA 1
ATOM 8892 C C . THR B 1 544 ? -14.047 -15.094 -5.457 1 95.31 544 THR B C 1
ATOM 8894 O O . THR B 1 544 ? -14.344 -15.234 -4.27 1 95.31 544 THR B O 1
ATOM 8897 N N . GLY B 1 545 ? -13.203 -15.836 -6.062 1 95.62 545 GLY B N 1
ATOM 8898 C CA . GLY B 1 545 ? -12.234 -16.594 -5.293 1 95.62 545 GLY B CA 1
ATOM 8899 C C . GLY B 1 545 ? -10.961 -15.836 -5.016 1 95.62 545 GLY B C 1
ATOM 8900 O O . GLY B 1 545 ? -9.992 -16.391 -4.492 1 95.62 545 GLY B O 1
ATOM 8901 N N . LYS B 1 546 ? -10.867 -14.578 -5.359 1 96.25 546 LYS B N 1
ATOM 8902 C CA . LYS B 1 546 ? -9.688 -13.734 -5.227 1 96.25 546 LYS B CA 1
ATOM 8903 C C . LYS B 1 546 ? -9.977 -12.516 -4.352 1 96.25 546 LYS B C 1
ATOM 8905 O O . LYS B 1 546 ? -10.32 -11.445 -4.863 1 96.25 546 LYS B O 1
ATOM 8910 N N . PHE B 1 547 ? -9.734 -12.617 -3.074 1 94.31 547 PHE B N 1
ATOM 8911 C CA . PHE B 1 547 ? -10.039 -11.5 -2.188 1 94.31 547 PHE B CA 1
ATOM 8912 C C . PHE B 1 547 ? -9.047 -11.445 -1.032 1 94.31 547 PHE B C 1
ATOM 8914 O O . PHE B 1 547 ? -8.383 -12.438 -0.725 1 94.31 547 PHE B O 1
ATOM 8921 N N . SER B 1 548 ? -8.906 -10.258 -0.484 1 94.31 548 SER B N 1
ATOM 8922 C CA . SER B 1 548 ? -8.086 -9.992 0.692 1 94.31 548 SER B CA 1
ATOM 8923 C C . SER B 1 548 ? -8.906 -9.344 1.804 1 94.31 548 SER B C 1
ATOM 8925 O O . SER B 1 548 ? -10.078 -9.016 1.604 1 94.31 548 SER B O 1
ATOM 8927 N N . GLY B 1 549 ? -8.336 -9.258 3.014 1 91.06 549 GLY B N 1
ATOM 8928 C CA . GLY B 1 549 ? -8.938 -8.508 4.105 1 91.06 549 GLY B CA 1
ATOM 8929 C C . GLY B 1 549 ? -9.875 -9.352 4.961 1 91.06 549 GLY B C 1
ATOM 8930 O O . GLY B 1 549 ? -10.555 -8.828 5.84 1 91.06 549 GLY B O 1
ATOM 8931 N N . LEU B 1 550 ? -9.945 -10.609 4.691 1 96 550 LEU B N 1
ATOM 8932 C CA . LEU B 1 550 ? -10.734 -11.484 5.551 1 96 550 LEU B CA 1
ATOM 8933 C C . LEU B 1 550 ? -10.062 -11.656 6.91 1 96 550 LEU B C 1
ATOM 8935 O O . LEU B 1 550 ? -8.859 -11.914 6.984 1 96 550 LEU B O 1
ATOM 8939 N N . VAL B 1 551 ? -10.812 -11.445 7.941 1 96.25 551 VAL B N 1
ATOM 8940 C CA . VAL B 1 551 ? -10.297 -11.672 9.289 1 96.25 551 VAL B CA 1
ATOM 8941 C C . VAL B 1 551 ? -10.836 -12.992 9.828 1 96.25 551 VAL B C 1
ATOM 8943 O O . VAL B 1 551 ? -12.047 -13.156 10 1 96.25 551 VAL B O 1
ATOM 8946 N N . LEU B 1 552 ? -10.016 -13.93 10 1 98.25 552 LEU B N 1
ATOM 8947 C CA . LEU B 1 552 ? -10.336 -15.156 10.719 1 98.25 552 LEU B CA 1
ATOM 8948 C C . LEU B 1 552 ? -10.18 -14.969 12.227 1 98.25 552 LEU B C 1
ATOM 8950 O O . LEU B 1 552 ? -9.055 -14.844 12.727 1 98.25 552 LEU B O 1
ATOM 8954 N N . LYS B 1 553 ? -11.258 -14.992 12.914 1 98.06 553 LYS B N 1
ATOM 8955 C CA . LYS B 1 553 ? -11.242 -14.719 14.344 1 98.06 553 LYS B CA 1
ATOM 8956 C C . LYS B 1 553 ? -10.695 -15.906 15.125 1 98.06 553 LYS B C 1
ATOM 8958 O O . LYS B 1 553 ? -10.891 -17.062 14.727 1 98.06 553 LYS B O 1
ATOM 8963 N N . ALA B 1 554 ? -10.062 -15.562 16.297 1 98.06 554 ALA B N 1
ATOM 8964 C CA . ALA B 1 554 ? -9.672 -16.641 17.203 1 98.06 554 ALA B CA 1
ATOM 8965 C C . ALA B 1 554 ? -10.867 -17.5 17.594 1 98.06 554 ALA B C 1
ATOM 8967 O O . ALA B 1 554 ? -11.922 -16.969 17.953 1 98.06 554 ALA B O 1
ATOM 8968 N N . GLY B 1 555 ? -10.727 -18.781 17.375 1 98.19 555 GLY B N 1
ATOM 8969 C CA . GLY B 1 555 ? -11.805 -19.703 17.719 1 98.19 555 GLY B CA 1
ATOM 8970 C C . GLY B 1 555 ? -12.578 -20.172 16.5 1 98.19 555 GLY B C 1
ATOM 8971 O O . GLY B 1 555 ? -13.336 -21.141 16.562 1 98.19 555 GLY B O 1
ATOM 8972 N N . ASP B 1 556 ? -12.438 -19.516 15.375 1 98.44 556 ASP B N 1
ATOM 8973 C CA . ASP B 1 556 ? -13.109 -19.875 14.133 1 98.44 556 ASP B CA 1
ATOM 8974 C C . ASP B 1 556 ? -12.188 -20.656 13.211 1 98.44 556 ASP B C 1
ATOM 8976 O O . ASP B 1 556 ? -11.008 -20.859 13.523 1 98.44 556 ASP B O 1
ATOM 8980 N N . ALA B 1 557 ? -12.797 -21.141 12.094 1 98.44 557 ALA B N 1
ATOM 8981 C CA . ALA B 1 557 ? -11.992 -21.922 11.148 1 98.44 557 ALA B CA 1
ATOM 8982 C C . ALA B 1 557 ? -12.391 -21.594 9.703 1 98.44 557 ALA B C 1
ATOM 8984 O O . ALA B 1 557 ? -13.492 -21.094 9.453 1 98.44 557 ALA B O 1
ATOM 8985 N N . LEU B 1 558 ? -11.461 -21.828 8.867 1 98.12 558 LEU B N 1
ATOM 8986 C CA . LEU B 1 558 ? -11.695 -21.844 7.43 1 98.12 558 LEU B CA 1
ATOM 8987 C C . LEU B 1 558 ? -11.602 -23.25 6.875 1 98.12 558 LEU B C 1
ATOM 8989 O O . LEU B 1 558 ? -10.766 -24.047 7.316 1 98.12 558 LEU B O 1
ATOM 8993 N N . ARG B 1 559 ? -12.438 -23.578 5.953 1 97.75 559 ARG B N 1
ATOM 8994 C CA . ARG B 1 559 ? -12.406 -24.859 5.254 1 97.75 559 ARG B CA 1
ATOM 8995 C C . ARG B 1 559 ? -12.391 -24.656 3.744 1 97.75 559 ARG B C 1
ATOM 8997 O O . ARG B 1 559 ? -13.211 -23.906 3.199 1 97.75 559 ARG B O 1
ATOM 9004 N N . PHE B 1 560 ? -11.492 -25.344 3.117 1 97.25 560 PHE B N 1
ATOM 9005 C CA . PHE B 1 560 ? -11.375 -25.266 1.666 1 97.25 560 PHE B CA 1
ATOM 9006 C C . PHE B 1 560 ? -11.445 -26.672 1.052 1 97.25 560 PHE B C 1
ATOM 9008 O O . PHE B 1 560 ? -11.031 -27.641 1.675 1 97.25 560 PHE B O 1
ATOM 9015 N N . VAL B 1 561 ? -12.023 -26.75 -0.074 1 96.69 561 VAL B N 1
ATOM 9016 C CA . VAL B 1 561 ? -11.852 -27.906 -0.961 1 96.69 561 VAL B CA 1
ATOM 9017 C C . VAL B 1 561 ? -11.047 -27.484 -2.191 1 96.69 561 VAL B C 1
ATOM 9019 O O . VAL B 1 561 ? -11.453 -26.594 -2.939 1 96.69 561 VAL B O 1
ATOM 9022 N N . ILE B 1 562 ? -9.906 -28.078 -2.268 1 96.12 562 ILE B N 1
ATOM 9023 C CA . ILE B 1 562 ? -9.109 -27.922 -3.482 1 96.12 562 ILE B CA 1
ATOM 9024 C C . ILE B 1 562 ? -9.555 -28.953 -4.52 1 96.12 562 ILE B C 1
ATOM 9026 O O . ILE B 1 562 ? -9.562 -30.156 -4.242 1 96.12 562 ILE B O 1
ATOM 9030 N N . GLY B 1 563 ? -9.906 -28.672 -5.641 1 96.25 563 GLY B N 1
ATOM 9031 C CA . GLY B 1 563 ? -10.586 -29.484 -6.637 1 96.25 563 GLY B CA 1
ATOM 9032 C C . GLY B 1 563 ? -9.773 -30.688 -7.074 1 96.25 563 GLY B C 1
ATOM 9033 O O . GLY B 1 563 ? -8.664 -30.906 -6.582 1 96.25 563 GLY B O 1
ATOM 9034 N N . GLY B 1 564 ? -10.367 -31.484 -7.875 1 97.56 564 GLY B N 1
ATOM 9035 C CA . GLY B 1 564 ? -9.727 -32.656 -8.445 1 97.56 564 GLY B CA 1
ATOM 9036 C C . GLY B 1 564 ? -9.227 -32.438 -9.859 1 97.56 564 GLY B C 1
ATOM 9037 O O . GLY B 1 564 ? -9.523 -31.406 -10.477 1 97.56 564 GLY B O 1
ATOM 9038 N N . GLY B 1 565 ? -8.406 -33.344 -10.305 1 98 565 GLY B N 1
ATOM 9039 C CA . GLY B 1 565 ? -7.926 -33.281 -11.672 1 98 565 GLY B CA 1
ATOM 9040 C C . GLY B 1 565 ? -8.922 -33.844 -12.672 1 98 565 GLY B C 1
ATOM 9041 O O . GLY B 1 565 ? -9.836 -34.594 -12.297 1 98 565 GLY B O 1
ATOM 9042 N N . GLY B 1 566 ? -8.727 -33.469 -13.922 1 98 566 GLY B N 1
ATOM 9043 C CA . GLY B 1 566 ? -9.555 -34 -14.984 1 98 566 GLY B CA 1
ATOM 9044 C C . GLY B 1 566 ? -9.266 -35.469 -15.305 1 98 566 GLY B C 1
ATOM 9045 O O . GLY B 1 566 ? -8.156 -35.938 -15.055 1 98 566 GLY B O 1
ATOM 9046 N N . GLY B 1 567 ? -10.273 -36.125 -15.828 1 98 567 GLY B N 1
ATOM 9047 C CA . GLY B 1 567 ? -10.086 -37.5 -16.281 1 98 567 GLY B CA 1
ATOM 9048 C C . GLY B 1 567 ? -9.578 -37.594 -17.703 1 98 567 GLY B C 1
ATOM 9049 O O . GLY B 1 567 ? -9.727 -36.656 -18.484 1 98 567 GLY B O 1
ATOM 9050 N N . TRP B 1 568 ? -8.938 -38.688 -17.984 1 97.31 568 TRP B N 1
ATOM 9051 C CA . TRP B 1 568 ? -8.453 -38.969 -19.328 1 97.31 568 TRP B CA 1
ATOM 9052 C C . TRP B 1 568 ? -9.211 -40.125 -19.953 1 97.31 568 TRP B C 1
ATOM 9054 O O . TRP B 1 568 ? -9.359 -41.188 -19.328 1 97.31 568 TRP B O 1
ATOM 9064 N N . GLY B 1 569 ? -9.75 -39.938 -21.156 1 96.56 569 GLY B N 1
ATOM 9065 C CA . GLY B 1 569 ? -10.43 -41.031 -21.844 1 96.56 569 GLY B CA 1
ATOM 9066 C C . GLY B 1 569 ? -11.883 -41.188 -21.438 1 96.56 569 GLY B C 1
ATOM 9067 O O . GLY B 1 569 ? -12.312 -40.594 -20.438 1 96.56 569 GLY B O 1
ATOM 9068 N N . ASP B 1 570 ? -12.68 -41.969 -22.125 1 97.25 570 ASP B N 1
ATOM 9069 C CA . ASP B 1 570 ? -14.094 -42.188 -21.859 1 97.25 570 ASP B CA 1
ATOM 9070 C C . ASP B 1 570 ? -14.289 -42.938 -20.531 1 97.25 570 ASP B C 1
ATOM 9072 O O . ASP B 1 570 ? -13.805 -44.062 -20.375 1 97.25 570 ASP B O 1
ATOM 9076 N N . PRO B 1 571 ? -15.008 -42.344 -19.672 1 98.38 571 PRO B N 1
ATOM 9077 C CA . PRO B 1 571 ? -15.211 -43 -18.391 1 98.38 571 PRO B CA 1
ATOM 9078 C C . PRO B 1 571 ? -15.906 -44.375 -18.516 1 98.38 571 PRO B C 1
ATOM 9080 O O . PRO B 1 571 ? -15.719 -45.25 -17.688 1 98.38 571 PRO B O 1
ATOM 9083 N N . LEU B 1 572 ? -16.672 -44.562 -19.531 1 98.19 572 LEU B N 1
ATOM 9084 C CA . LEU B 1 572 ? -17.391 -45.812 -19.75 1 98.19 572 LEU B CA 1
ATOM 9085 C C . LEU B 1 572 ? -16.438 -46.938 -20.172 1 98.19 572 LEU B C 1
ATOM 9087 O O . LEU B 1 572 ? -16.797 -48.094 -20.141 1 98.19 572 LEU B O 1
ATOM 9091 N N . ALA B 1 573 ? -15.242 -46.562 -20.484 1 97.69 573 ALA B N 1
ATOM 9092 C CA . ALA B 1 573 ? -14.234 -47.562 -20.891 1 97.69 573 ALA B CA 1
ATOM 9093 C C . ALA B 1 573 ? -13.383 -48 -19.688 1 97.69 573 ALA B C 1
ATOM 9095 O O . ALA B 1 573 ? -12.578 -48.906 -19.797 1 97.69 573 ALA B O 1
ATOM 9096 N N . ARG B 1 574 ? -13.57 -47.344 -18.562 1 98.25 574 ARG B N 1
ATOM 9097 C CA . ARG B 1 574 ? -12.789 -47.75 -17.391 1 98.25 574 ARG B CA 1
ATOM 9098 C C . ARG B 1 574 ? -13.148 -49.156 -16.953 1 98.25 574 ARG B C 1
ATOM 9100 O O . ARG B 1 574 ? -14.328 -49.5 -16.875 1 98.25 574 ARG B O 1
ATOM 9107 N N . ILE B 1 575 ? -12.188 -49.938 -16.641 1 97.62 575 ILE B N 1
ATOM 9108 C CA . ILE B 1 575 ? -12.406 -51.312 -16.234 1 97.62 575 ILE B CA 1
ATOM 9109 C C . ILE B 1 575 ? -13.195 -51.344 -14.93 1 97.62 575 ILE B C 1
ATOM 9111 O O . ILE B 1 575 ? -12.82 -50.719 -13.953 1 97.62 575 ILE B O 1
ATOM 9115 N N . PRO B 1 576 ? -14.312 -52.094 -14.844 1 98.25 576 PRO B N 1
ATOM 9116 C CA . PRO B 1 576 ? -15.188 -52.094 -13.664 1 98.25 576 PRO B CA 1
ATOM 9117 C C . PRO B 1 576 ? -14.438 -52.438 -12.375 1 98.25 576 PRO B C 1
ATOM 9119 O O . PRO B 1 576 ? -14.758 -51.906 -11.312 1 98.25 576 PRO B O 1
ATOM 9122 N N . GLU B 1 577 ? -13.406 -53.281 -12.477 1 97.5 577 GLU B N 1
ATOM 9123 C CA . GLU B 1 577 ? -12.648 -53.688 -11.297 1 97.5 577 GLU B CA 1
ATOM 9124 C C . GLU B 1 577 ? -11.906 -52.5 -10.695 1 97.5 577 GLU B C 1
ATOM 9126 O O . GLU B 1 577 ? -11.742 -52.406 -9.477 1 97.5 577 GLU B O 1
ATOM 9131 N N . LYS B 1 578 ? -11.43 -51.625 -11.508 1 97.75 578 LYS B N 1
ATOM 9132 C CA . LYS B 1 578 ? -10.773 -50.406 -11.008 1 97.75 578 LYS B CA 1
ATOM 9133 C C . LYS B 1 578 ? -11.773 -49.5 -10.32 1 97.75 578 LYS B C 1
ATOM 9135 O O . LYS B 1 578 ? -11.438 -48.844 -9.328 1 97.75 578 LYS B O 1
ATOM 9140 N N . VAL B 1 579 ? -12.953 -49.406 -10.898 1 98.38 579 VAL B N 1
ATOM 9141 C CA . VAL B 1 579 ? -14 -48.625 -10.273 1 98.38 579 VAL B CA 1
ATOM 9142 C C . VAL B 1 579 ? -14.367 -49.219 -8.914 1 98.38 579 VAL B C 1
ATOM 9144 O O . VAL B 1 579 ? -14.539 -48.469 -7.938 1 98.38 579 VAL B O 1
ATOM 9147 N N . LEU B 1 580 ? -14.492 -50.531 -8.867 1 98.25 580 LEU B N 1
ATOM 9148 C CA . LEU B 1 580 ? -14.789 -51.219 -7.613 1 98.25 580 LEU B CA 1
ATOM 9149 C C . LEU B 1 580 ? -13.711 -50.938 -6.57 1 98.25 580 LEU B C 1
ATOM 9151 O O . LEU B 1 580 ? -14.023 -50.688 -5.398 1 98.25 580 LEU B O 1
ATOM 9155 N N . GLN B 1 581 ? -12.484 -51 -6.965 1 97.81 581 GLN B N 1
ATOM 9156 C CA . GLN B 1 581 ? -11.383 -50.688 -6.059 1 97.81 581 GLN B CA 1
ATOM 9157 C C . GLN B 1 581 ? -11.492 -49.281 -5.508 1 97.81 581 GLN B C 1
ATOM 9159 O O . GLN B 1 581 ? -11.227 -49.031 -4.328 1 97.81 581 GLN B O 1
ATOM 9164 N N . ASP B 1 582 ? -11.82 -48.312 -6.375 1 97.75 582 ASP B N 1
ATOM 9165 C CA . ASP B 1 582 ? -12.023 -46.938 -5.949 1 97.75 582 ASP B CA 1
ATOM 9166 C C . ASP B 1 582 ? -13.141 -46.844 -4.914 1 97.75 582 ASP B C 1
ATOM 9168 O O . ASP B 1 582 ? -13.023 -46.094 -3.939 1 97.75 582 ASP B O 1
ATOM 9172 N N . VAL B 1 583 ? -14.219 -47.5 -5.152 1 97.75 583 VAL B N 1
ATOM 9173 C CA . VAL B 1 583 ? -15.359 -47.469 -4.242 1 97.75 583 VAL B CA 1
ATOM 9174 C C . VAL B 1 583 ? -14.961 -48.062 -2.9 1 97.75 583 VAL B C 1
ATOM 9176 O O . VAL B 1 583 ? -15.273 -47.531 -1.843 1 97.75 583 VAL B O 1
ATOM 9179 N N . ARG B 1 584 ? -14.242 -49.188 -2.918 1 97.56 584 ARG B N 1
ATOM 9180 C CA . ARG B 1 584 ? -13.812 -49.875 -1.701 1 97.56 584 ARG B CA 1
ATOM 9181 C C . ARG B 1 584 ? -12.836 -49 -0.908 1 97.56 584 ARG B C 1
ATOM 9183 O O . ARG B 1 584 ? -12.836 -49.031 0.325 1 97.56 584 ARG B O 1
ATOM 9190 N N . SER B 1 585 ? -12.094 -48.25 -1.63 1 96.75 585 SER B N 1
ATOM 9191 C CA . SER B 1 585 ? -11.102 -47.375 -1 1 96.75 585 SER B CA 1
ATOM 9192 C C . SER B 1 585 ? -11.727 -46.062 -0.534 1 96.75 585 SER B C 1
ATOM 9194 O O . SER B 1 585 ? -11.047 -45.219 0.053 1 96.75 585 SER B O 1
ATOM 9196 N N . GLY B 1 586 ? -12.984 -45.844 -0.848 1 95.31 586 GLY B N 1
ATOM 9197 C CA . GLY B 1 586 ? -13.672 -44.625 -0.408 1 95.31 586 GLY B CA 1
ATOM 9198 C C . GLY B 1 586 ? -13.359 -43.438 -1.259 1 95.31 586 GLY B C 1
ATOM 9199 O O . GLY B 1 586 ? -13.531 -42.281 -0.816 1 95.31 586 GLY B O 1
ATOM 9200 N N . LEU B 1 587 ? -12.859 -43.625 -2.449 1 97.12 587 LEU B N 1
ATOM 9201 C CA . LEU B 1 587 ? -12.477 -42.531 -3.33 1 97.12 587 LEU B CA 1
ATOM 9202 C C . LEU B 1 587 ? -13.656 -42.094 -4.199 1 97.12 587 LEU B C 1
ATOM 9204 O O . LEU B 1 587 ? -13.734 -40.938 -4.602 1 97.12 587 LEU B O 1
ATOM 9208 N N . VAL B 1 588 ? -14.469 -43.031 -4.543 1 97.38 588 VAL B N 1
ATOM 9209 C CA . VAL B 1 588 ? -15.656 -42.812 -5.367 1 97.38 588 VAL B CA 1
ATOM 9210 C C . VAL B 1 588 ? -16.875 -43.469 -4.699 1 97.38 588 VAL B C 1
ATOM 9212 O O . VAL B 1 588 ? -16.781 -44.562 -4.16 1 97.38 588 VAL B O 1
ATOM 9215 N N . SER B 1 589 ? -17.953 -42.75 -4.664 1 97.06 589 SER B N 1
ATOM 9216 C CA . SER B 1 589 ? -19.172 -43.344 -4.121 1 97.06 589 SER B CA 1
ATOM 9217 C C . SER B 1 589 ? -19.828 -44.281 -5.125 1 97.06 589 SER B C 1
ATOM 9219 O O . SER B 1 589 ? -19.609 -44.156 -6.332 1 97.06 589 SER B O 1
ATOM 9221 N N . PRO B 1 590 ? -20.609 -45.188 -4.586 1 97.06 590 PRO B N 1
ATOM 9222 C CA . PRO B 1 590 ? -21.359 -46.031 -5.52 1 97.06 590 PRO B CA 1
ATOM 9223 C C . PRO B 1 590 ? -22.25 -45.25 -6.461 1 97.06 590 PRO B C 1
ATOM 9225 O O . PRO B 1 590 ? -22.438 -45.625 -7.621 1 97.06 590 PRO B O 1
ATOM 9228 N N . GLU B 1 591 ? -22.781 -44.188 -5.957 1 95.94 591 GLU B N 1
ATOM 9229 C CA . GLU B 1 591 ? -23.656 -43.344 -6.762 1 95.94 591 GLU B CA 1
ATOM 9230 C C . GLU B 1 591 ? -22.875 -42.688 -7.91 1 95.94 591 GLU B C 1
ATOM 9232 O O . GLU B 1 591 ? -23.328 -42.688 -9.055 1 95.94 591 GLU B O 1
ATOM 9237 N N . PHE B 1 592 ? -21.734 -42.156 -7.613 1 96.88 592 PHE B N 1
ATOM 9238 C CA . PHE B 1 592 ? -20.938 -41.531 -8.648 1 96.88 592 PHE B CA 1
ATOM 9239 C C . PHE B 1 592 ? -20.391 -42.562 -9.625 1 96.88 592 PHE B C 1
ATOM 9241 O O . PHE B 1 592 ? -20.266 -42.281 -10.82 1 96.88 592 PHE B O 1
ATOM 9248 N N . ALA B 1 593 ? -20.016 -43.75 -9.117 1 98 593 ALA B N 1
ATOM 9249 C CA . ALA B 1 593 ? -19.578 -44.844 -9.977 1 98 593 ALA B CA 1
ATOM 9250 C C . ALA B 1 593 ? -20.609 -45.156 -11.047 1 98 593 ALA B C 1
ATOM 9252 O O . ALA B 1 593 ? -20.281 -45.344 -12.219 1 98 593 ALA B O 1
ATOM 9253 N N . ALA B 1 594 ? -21.844 -45.188 -10.641 1 97.81 594 ALA B N 1
ATOM 9254 C CA . ALA B 1 594 ? -22.938 -45.5 -11.562 1 97.81 594 ALA B CA 1
ATOM 9255 C C . ALA B 1 594 ? -23.188 -44.344 -12.516 1 97.81 594 ALA B C 1
ATOM 9257 O O . ALA B 1 594 ? -23.438 -44.531 -13.703 1 97.81 594 ALA B O 1
ATOM 9258 N N . ASP B 1 595 ? -23.141 -43.156 -12.031 1 96.81 595 ASP B N 1
ATOM 9259 C CA . ASP B 1 595 ? -23.531 -41.969 -12.789 1 96.81 595 ASP B CA 1
ATOM 9260 C C . ASP B 1 595 ? -22.453 -41.594 -13.797 1 96.81 595 ASP B C 1
ATOM 9262 O O . ASP B 1 595 ? -22.75 -41.125 -14.898 1 96.81 595 ASP B O 1
ATOM 9266 N N . ALA B 1 596 ? -21.188 -41.75 -13.422 1 97.88 596 ALA B N 1
ATOM 9267 C CA . ALA B 1 596 ? -20.094 -41.188 -14.242 1 97.88 596 ALA B CA 1
ATOM 9268 C C . ALA B 1 596 ? -19.391 -42.312 -15.023 1 97.88 596 ALA B C 1
ATOM 9270 O O . ALA B 1 596 ? -19 -42.094 -16.172 1 97.88 596 ALA B O 1
ATOM 9271 N N . HIS B 1 597 ? -19.25 -43.469 -14.391 1 98.31 597 HIS B N 1
ATOM 9272 C CA . HIS B 1 597 ? -18.5 -44.562 -15.016 1 98.31 597 HIS B CA 1
ATOM 9273 C C . HIS B 1 597 ? -19.438 -45.656 -15.531 1 98.31 597 HIS B C 1
ATOM 9275 O O . HIS B 1 597 ? -19.016 -46.531 -16.266 1 98.31 597 HIS B O 1
ATOM 9281 N N . GLY B 1 598 ? -20.734 -45.625 -15.133 1 98.31 598 GLY B N 1
ATOM 9282 C CA . GLY B 1 598 ? -21.703 -46.625 -15.523 1 98.31 598 GLY B CA 1
ATOM 9283 C C . GLY B 1 598 ? -21.5 -47.969 -14.844 1 98.31 598 GLY B C 1
ATOM 9284 O O . GLY B 1 598 ? -21.859 -49.031 -15.383 1 98.31 598 GLY B O 1
ATOM 9285 N N . VAL B 1 599 ? -20.875 -48 -13.758 1 98.62 599 VAL B N 1
ATOM 9286 C CA . VAL B 1 599 ? -20.609 -49.25 -13.039 1 98.62 599 VAL B CA 1
ATOM 9287 C C . VAL B 1 599 ? -21.547 -49.375 -11.844 1 98.62 599 VAL B C 1
ATOM 9289 O O . VAL B 1 599 ? -21.562 -48.5 -10.969 1 98.62 599 VAL B O 1
ATOM 9292 N N . VAL B 1 600 ? -22.266 -50.375 -11.797 1 98.5 600 VAL B N 1
ATOM 9293 C CA . VAL B 1 600 ? -23.234 -50.625 -10.727 1 98.5 600 VAL B CA 1
ATOM 9294 C C . VAL B 1 600 ? -22.641 -51.594 -9.711 1 98.5 600 VAL B C 1
ATOM 9296 O O . VAL B 1 600 ? -22.25 -52.719 -10.062 1 98.5 600 VAL B O 1
ATOM 9299 N N . ILE B 1 601 ? -22.562 -51.156 -8.516 1 97.56 601 ILE B N 1
ATOM 9300 C CA . ILE B 1 601 ? -22.047 -51.969 -7.422 1 97.56 601 ILE B CA 1
ATOM 9301 C C . ILE B 1 601 ? -23.203 -52.438 -6.551 1 97.56 601 ILE B C 1
ATOM 9303 O O . ILE B 1 601 ? -24.016 -51.656 -6.086 1 97.56 601 ILE B O 1
ATOM 9307 N N . ALA B 1 602 ? -23.297 -53.688 -6.379 1 94.12 602 ALA B N 1
ATOM 9308 C CA . ALA B 1 602 ? -24.297 -54.344 -5.531 1 94.12 602 ALA B CA 1
ATOM 9309 C C . ALA B 1 602 ? -23.641 -55.344 -4.578 1 94.12 602 ALA B C 1
ATOM 9311 O O . ALA B 1 602 ? -22.875 -56.188 -5.004 1 94.12 602 ALA B O 1
ATOM 9312 N N . ASN B 1 603 ? -24 -55.312 -3.311 1 92.81 603 ASN B N 1
ATOM 9313 C CA . ASN B 1 603 ? -23.484 -56.188 -2.266 1 92.81 603 ASN B CA 1
ATOM 9314 C C . ASN B 1 603 ? -21.969 -56.219 -2.242 1 92.81 603 ASN B C 1
ATOM 9316 O O . ASN B 1 603 ? -21.359 -57.281 -2.119 1 92.81 603 ASN B O 1
ATOM 9320 N N . GLY B 1 604 ? -21.359 -55.125 -2.588 1 93.31 604 GLY B N 1
ATOM 9321 C CA . GLY B 1 604 ? -19.922 -54.969 -2.459 1 93.31 604 GLY B CA 1
ATOM 9322 C C . GLY B 1 604 ? -19.156 -55.438 -3.684 1 93.31 604 GLY B C 1
ATOM 9323 O O . GLY B 1 604 ? -17.922 -55.375 -3.713 1 93.31 604 GLY B O 1
ATOM 9324 N N . ASP B 1 605 ? -19.906 -55.844 -4.695 1 96.75 605 ASP B N 1
ATOM 9325 C CA . ASP B 1 605 ? -19.25 -56.312 -5.914 1 96.75 605 ASP B CA 1
ATOM 9326 C C . ASP B 1 605 ? -19.875 -55.688 -7.152 1 96.75 605 ASP B C 1
ATOM 9328 O O . ASP B 1 605 ? -20.953 -55.094 -7.082 1 96.75 605 ASP B O 1
ATOM 9332 N N . VAL B 1 606 ? -19.156 -55.844 -8.273 1 98.12 606 VAL B N 1
ATOM 9333 C CA . VAL B 1 606 ? -19.688 -55.344 -9.531 1 98.12 606 VAL B CA 1
ATOM 9334 C C . VAL B 1 606 ? -20.859 -56.219 -9.992 1 98.12 606 VAL B C 1
ATOM 9336 O O . VAL B 1 606 ? -20.734 -57.438 -10.086 1 98.12 606 VAL B O 1
ATOM 9339 N N . ASP B 1 607 ? -21.969 -55.625 -10.211 1 98.19 607 ASP B N 1
ATOM 9340 C CA . ASP B 1 607 ? -23.078 -56.281 -10.914 1 98.19 607 ASP B CA 1
ATOM 9341 C C . ASP B 1 607 ? -22.891 -56.188 -12.422 1 98.19 607 ASP B C 1
ATOM 9343 O O . ASP B 1 607 ? -23.328 -55.219 -13.047 1 98.19 607 ASP B O 1
ATOM 9347 N N . GLU B 1 608 ? -22.375 -57.25 -12.977 1 97.56 608 GLU B N 1
ATOM 9348 C CA . GLU B 1 608 ? -21.969 -57.25 -14.375 1 97.56 608 GLU B CA 1
ATOM 9349 C C . GLU B 1 608 ? -23.141 -56.938 -15.297 1 97.56 608 GLU B C 1
ATOM 9351 O O . GLU B 1 608 ? -23.016 -56.156 -16.234 1 97.56 608 GLU B O 1
ATOM 9356 N N . ALA B 1 609 ? -24.266 -57.562 -15.008 1 97.69 609 ALA B N 1
ATOM 9357 C CA . ALA B 1 609 ? -25.438 -57.375 -15.852 1 97.69 609 ALA B CA 1
ATOM 9358 C C . ALA B 1 609 ? -25.969 -55.938 -15.742 1 97.69 609 ALA B C 1
ATOM 9360 O O . ALA B 1 609 ? -26.281 -55.312 -16.75 1 97.69 609 ALA B O 1
ATOM 9361 N N . ALA B 1 610 ? -26.031 -55.531 -14.555 1 98.12 610 ALA B N 1
ATOM 9362 C CA . ALA B 1 610 ? -26.531 -54.156 -14.328 1 98.12 610 ALA B CA 1
ATOM 9363 C C . ALA B 1 610 ? -25.562 -53.125 -14.898 1 98.12 610 ALA B C 1
ATOM 9365 O O . ALA B 1 610 ? -25.984 -52.094 -15.391 1 98.12 610 ALA B O 1
ATOM 9366 N N . THR B 1 611 ? -24.281 -53.344 -14.789 1 98.56 611 THR B N 1
ATOM 9367 C CA . THR B 1 611 ? -23.25 -52.469 -15.344 1 98.56 611 THR B CA 1
ATOM 9368 C C . THR B 1 611 ? -23.375 -52.375 -16.859 1 98.56 611 THR B C 1
ATOM 9370 O O . THR B 1 611 ? -23.328 -51.281 -17.438 1 98.56 611 THR B O 1
ATOM 9373 N N . ALA B 1 612 ? -23.516 -53.531 -17.484 1 98.06 612 ALA B N 1
ATOM 9374 C CA . ALA B 1 612 ? -23.688 -53.562 -18.938 1 98.06 612 ALA B CA 1
ATOM 9375 C C . ALA B 1 612 ? -24.906 -52.75 -19.359 1 98.06 612 ALA B C 1
ATOM 9377 O O . ALA B 1 612 ? -24.859 -52 -20.344 1 98.06 612 ALA B O 1
ATOM 9378 N N . ALA B 1 613 ? -25.984 -52.969 -18.609 1 98.25 613 ALA B N 1
ATOM 9379 C CA . ALA B 1 613 ? -27.234 -52.25 -18.906 1 98.25 613 ALA B CA 1
ATOM 9380 C C . ALA B 1 613 ? -27.062 -50.75 -18.703 1 98.25 613 ALA B C 1
ATOM 9382 O O . ALA B 1 613 ? -27.547 -49.969 -19.5 1 98.25 613 ALA B O 1
ATOM 9383 N N . ARG B 1 614 ? -26.469 -50.406 -17.625 1 98.25 614 ARG B N 1
ATOM 9384 C CA . ARG B 1 614 ? -26.281 -49 -17.281 1 98.25 614 ARG B CA 1
ATOM 9385 C C . ARG B 1 614 ? -25.406 -48.312 -18.312 1 98.25 614 ARG B C 1
ATOM 9387 O O . ARG B 1 614 ? -25.688 -47.188 -18.734 1 98.25 614 ARG B O 1
ATOM 9394 N N . ARG B 1 615 ? -24.297 -48.875 -18.766 1 98.38 615 ARG B N 1
ATOM 9395 C CA . ARG B 1 615 ? -23.391 -48.312 -19.766 1 98.38 615 ARG B CA 1
ATOM 9396 C C . ARG B 1 615 ? -24.094 -48.188 -21.109 1 98.38 615 ARG B C 1
ATOM 9398 O O . ARG B 1 615 ? -23.875 -47.188 -21.844 1 98.38 615 ARG B O 1
ATOM 9405 N N . ALA B 1 616 ? -24.922 -49.219 -21.406 1 97.94 616 ALA B N 1
ATOM 9406 C CA . ALA B 1 616 ? -25.703 -49.125 -22.625 1 97.94 616 ALA B CA 1
ATOM 9407 C C . ALA B 1 616 ? -26.672 -47.938 -22.578 1 97.94 616 ALA B C 1
ATOM 9409 O O . ALA B 1 616 ? -26.844 -47.219 -23.562 1 97.94 616 ALA B O 1
ATOM 9410 N N . GLN B 1 617 ? -27.266 -47.812 -21.469 1 98.12 617 GLN B N 1
ATOM 9411 C CA . GLN B 1 617 ? -28.188 -46.688 -21.266 1 98.12 617 GLN B CA 1
ATOM 9412 C C . GLN B 1 617 ? -27.469 -45.375 -21.375 1 98.12 617 GLN B C 1
ATOM 9414 O O . GLN B 1 617 ? -27.938 -44.438 -22.047 1 98.12 617 GLN B O 1
ATOM 9419 N N . LEU B 1 618 ? -26.359 -45.156 -20.703 1 97.94 618 LEU B N 1
ATOM 9420 C CA . LEU B 1 618 ? -25.594 -43.938 -20.719 1 97.94 618 LEU B CA 1
ATOM 9421 C C . LEU B 1 618 ? -25.094 -43.625 -22.125 1 97.94 618 LEU B C 1
ATOM 9423 O O . LEU B 1 618 ? -25.078 -42.469 -22.547 1 97.94 618 LEU B O 1
ATOM 9427 N N . THR B 1 619 ? -24.641 -44.656 -22.844 1 97.38 619 THR B N 1
ATOM 9428 C CA . THR B 1 619 ? -24.219 -44.469 -24.234 1 97.38 619 THR B CA 1
ATOM 9429 C C . THR B 1 619 ? -25.359 -43.938 -25.094 1 97.38 619 THR B C 1
ATOM 9431 O O . THR B 1 619 ? -25.188 -43.031 -25.891 1 97.38 619 THR B O 1
ATOM 9434 N N . ALA B 1 620 ? -26.531 -44.562 -24.891 1 97.38 620 ALA B N 1
ATOM 9435 C CA . ALA B 1 620 ? -27.703 -44.156 -25.625 1 97.38 620 ALA B CA 1
ATOM 9436 C C . ALA B 1 620 ? -28.094 -42.719 -25.281 1 97.38 620 ALA B C 1
ATOM 9438 O O . ALA B 1 620 ? -28.438 -41.906 -26.156 1 97.38 620 ALA B O 1
ATOM 9439 N N . ASP B 1 621 ? -28.078 -42.438 -24.078 1 97.56 621 ASP B N 1
ATOM 9440 C CA . ASP B 1 621 ? -28.406 -41.094 -23.609 1 97.56 621 ASP B CA 1
ATOM 9441 C C . ASP B 1 621 ? -27.406 -40.062 -24.141 1 97.56 621 ASP B C 1
ATOM 9443 O O . ASP B 1 621 ? -27.781 -38.938 -24.453 1 97.56 621 ASP B O 1
ATOM 9447 N N . ARG B 1 622 ? -26.141 -40.375 -24.078 1 96.69 622 ARG B N 1
ATOM 9448 C CA . ARG B 1 622 ? -25.109 -39.5 -24.625 1 96.69 622 ARG B CA 1
ATOM 9449 C C . ARG B 1 622 ? -25.391 -39.188 -26.094 1 96.69 622 ARG B C 1
ATOM 9451 O O . ARG B 1 622 ? -25.297 -38.031 -26.531 1 96.69 622 ARG B O 1
ATOM 9458 N N . ASP B 1 623 ? -25.75 -40.156 -26.891 1 96.12 623 ASP B N 1
ATOM 9459 C CA . ASP B 1 623 ? -26.047 -40.031 -28.312 1 96.12 623 ASP B CA 1
ATOM 9460 C C . ASP B 1 623 ? -27.25 -39.125 -28.547 1 96.12 623 ASP B C 1
ATOM 9462 O O . ASP B 1 623 ? -27.344 -38.438 -29.562 1 96.12 623 ASP B O 1
ATOM 9466 N N . GLN B 1 624 ? -28.156 -39.125 -27.594 1 96.19 624 GLN B N 1
ATOM 9467 C CA . GLN B 1 624 ? -29.359 -38.312 -27.703 1 96.19 624 GLN B CA 1
ATOM 9468 C C . GLN B 1 624 ? -29.156 -36.938 -27.047 1 96.19 624 GLN B C 1
ATOM 9470 O O . GLN B 1 624 ? -30.094 -36.125 -27 1 96.19 624 GLN B O 1
ATOM 9475 N N . GLY B 1 625 ? -28.047 -36.75 -26.5 1 93.69 625 GLY B N 1
ATOM 9476 C CA . GLY B 1 625 ? -27.734 -35.469 -25.875 1 93.69 625 GLY B CA 1
ATOM 9477 C C . GLY B 1 625 ? -28.312 -35.312 -24.484 1 93.69 625 GLY B C 1
ATOM 9478 O O . GLY B 1 625 ? -28.469 -34.219 -23.969 1 93.69 625 GLY B O 1
ATOM 9479 N N . ARG B 1 626 ? -28.625 -36.438 -23.828 1 94.56 626 ARG B N 1
ATOM 9480 C CA . ARG B 1 626 ? -29.281 -36.406 -22.516 1 94.56 626 ARG B CA 1
ATOM 9481 C C . ARG B 1 626 ? -28.281 -36.688 -21.391 1 94.56 626 ARG B C 1
ATOM 9483 O O . ARG B 1 626 ? -28.625 -36.531 -20.219 1 94.56 626 ARG B O 1
ATOM 9490 N N . TRP B 1 627 ? -27.094 -37.062 -21.828 1 94.44 627 TRP B N 1
ATOM 9491 C CA . TRP B 1 627 ? -26.078 -37.344 -20.812 1 94.44 627 TRP B CA 1
ATOM 9492 C C . TRP B 1 627 ? -24.703 -36.844 -21.297 1 94.44 627 TRP B C 1
ATOM 9494 O O . TRP B 1 627 ? -24.344 -37.031 -22.453 1 94.44 627 TRP B O 1
ATOM 9504 N N . SER B 1 628 ? -24.078 -36.188 -20.469 1 95.25 628 SER B N 1
ATOM 9505 C CA . SER B 1 628 ? -22.656 -35.875 -20.578 1 95.25 628 SER B CA 1
ATOM 9506 C C . SER B 1 628 ? -21.922 -36.25 -19.297 1 95.25 628 SER B C 1
ATOM 9508 O O . SER B 1 628 ? -22.531 -36.406 -18.234 1 95.25 628 SER B O 1
ATOM 9510 N N . VAL B 1 629 ? -20.625 -36.562 -19.406 1 96.69 629 VAL B N 1
ATOM 9511 C CA . VAL B 1 629 ? -19.859 -36.906 -18.203 1 96.69 629 VAL B CA 1
ATOM 9512 C C . VAL B 1 629 ? -20.031 -35.844 -17.141 1 96.69 629 VAL B C 1
ATOM 9514 O O . VAL B 1 629 ? -19.734 -34.656 -17.391 1 96.69 629 VAL B O 1
ATOM 9517 N N . PRO B 1 630 ? -20.547 -36.094 -16.016 1 96.12 630 PRO B N 1
ATOM 9518 C CA . PRO B 1 630 ? -20.75 -35.094 -14.984 1 96.12 630 PRO B CA 1
ATOM 9519 C C . PRO B 1 630 ? -19.438 -34.562 -14.406 1 96.12 630 PRO B C 1
ATOM 9521 O O . PRO B 1 630 ? -18.469 -35.312 -14.289 1 96.12 630 PRO B O 1
ATOM 9524 N N . VAL B 1 631 ? -19.469 -33.281 -14.055 1 97.25 631 VAL B N 1
ATOM 9525 C CA . VAL B 1 631 ? -18.375 -32.719 -13.266 1 97.25 631 VAL B CA 1
ATOM 9526 C C . VAL B 1 631 ? -18.344 -33.406 -11.898 1 97.25 631 VAL B C 1
ATOM 9528 O O . VAL B 1 631 ? -19.375 -33.594 -11.266 1 97.25 631 VAL B O 1
ATOM 9531 N N . ALA B 1 632 ? -17.203 -33.781 -11.508 1 97.88 632 ALA B N 1
ATOM 9532 C CA . ALA B 1 632 ? -17.047 -34.531 -10.258 1 97.88 632 ALA B CA 1
ATOM 9533 C C . ALA B 1 632 ? -17.469 -33.688 -9.062 1 97.88 632 ALA B C 1
ATOM 9535 O O . ALA B 1 632 ? -17.078 -32.5 -8.969 1 97.88 632 ALA B O 1
ATOM 9536 N N . THR B 1 633 ? -18.203 -34.281 -8.141 1 96.12 633 THR B N 1
ATOM 9537 C CA . THR B 1 633 ? -18.641 -33.625 -6.91 1 96.12 633 THR B CA 1
ATOM 9538 C C . THR B 1 633 ? -19.266 -34.656 -5.957 1 96.12 633 THR B C 1
ATOM 9540 O O . THR B 1 633 ? -19.953 -35.594 -6.391 1 96.12 633 THR B O 1
ATOM 9543 N N . PRO B 1 634 ? -18.984 -34.406 -4.711 1 95.25 634 PRO B N 1
ATOM 9544 C CA . PRO B 1 634 ? -19.609 -35.312 -3.752 1 95.25 634 PRO B CA 1
ATOM 9545 C C . PRO B 1 634 ? -21.141 -35.312 -3.846 1 95.25 634 PRO B C 1
ATOM 9547 O O . PRO B 1 634 ? -21.734 -34.25 -4.059 1 95.25 634 PRO B O 1
ATOM 9550 N N . ARG B 1 635 ? -21.719 -36.438 -3.619 1 88.88 635 ARG B N 1
ATOM 9551 C CA . ARG B 1 635 ? -23.172 -36.594 -3.736 1 88.88 635 ARG B CA 1
ATOM 9552 C C . ARG B 1 635 ? -23.844 -36.5 -2.369 1 88.88 635 ARG B C 1
ATOM 9554 O O . ARG B 1 635 ? -25.047 -36.25 -2.277 1 88.88 635 ARG B O 1
ATOM 9561 N N . ASN B 1 636 ? -23.141 -36.562 -1.34 1 88.19 636 ASN B N 1
ATOM 9562 C CA . ASN B 1 636 ? -23.734 -36.688 -0.011 1 88.19 636 ASN B CA 1
ATOM 9563 C C . ASN B 1 636 ? -23.406 -35.5 0.874 1 88.19 636 ASN B C 1
ATOM 9565 O O . ASN B 1 636 ? -23.062 -35.656 2.045 1 88.19 636 ASN B O 1
ATOM 9569 N N . TRP B 1 637 ? -23.469 -34.344 0.316 1 92.94 637 TRP B N 1
ATOM 9570 C CA . TRP B 1 637 ? -23.328 -33.156 1.153 1 92.94 637 TRP B CA 1
ATOM 9571 C C . TRP B 1 637 ? -24.438 -33.062 2.195 1 92.94 637 TRP B C 1
ATOM 9573 O O . TRP B 1 637 ? -25.594 -33.312 1.888 1 92.94 637 TRP B O 1
ATOM 9583 N N . ASN B 1 638 ? -24.094 -32.812 3.441 1 93.12 638 ASN B N 1
ATOM 9584 C CA . ASN B 1 638 ? -25.078 -32.594 4.504 1 93.12 638 ASN B CA 1
ATOM 9585 C C . ASN B 1 638 ? -25.297 -31.094 4.746 1 93.12 638 ASN B C 1
ATOM 9587 O O . ASN B 1 638 ? -24.359 -30.359 5.086 1 93.12 638 ASN B O 1
ATOM 9591 N N . LEU B 1 639 ? -26.578 -30.609 4.664 1 91.94 639 LEU B N 1
ATOM 9592 C CA . LEU B 1 639 ? -26.891 -29.188 4.777 1 91.94 639 LEU B CA 1
ATOM 9593 C C . LEU B 1 639 ? -27.688 -28.906 6.051 1 91.94 639 LEU B C 1
ATOM 9595 O O . LEU B 1 639 ? -28.5 -29.734 6.473 1 91.94 639 LEU B O 1
#

pLDDT: mean 92.47, std 9.63, range [24.62, 98.69]

Radius of gyration: 35.85 Å; Cα contacts (8 Å, |Δi|>4): 3752; chains: 2; bounding box: 76×108×98 Å

Foldseek 3Di:
DPPPPPCPDPVLVVLLVVLLVLQQVLQVLLLVLLLVQADFCQCVPFQQKWKFKWFQDPVGTWTLYIDQGQVLCQQLVRQLRRLLVVVDDQLPADQQWKKWFQAQLSRHWHNQKIKIWGFADDPNGRGMIIMMIHGAQAQAADFGRFQAFPAQFCNRTHDGDHIDTQDHNNHGPVVVLCVRQVRILASVNVVSSVVSRSVSVVSSNVSVVVSCVVQNPVSSVVSSVVSLVVLLVQQLVLLQVFDFDKFKFKDWWQAQNNDRDTWMFIWIWGRDHSAIEIERPPTGAQHSHAQATAASLLLLLLVLSCVQRPVDRDDIRSSPVRYHYHDDDRHSHHNDPRTHHSNPQQVSLVSNQRSQQRSCVRDVQGWFRWQSWQFKKKKWDADPDPPRGRPTDIDIFGQWAKGTFGSVAAIAGRHGRPSGPTHGGDQVVCVVRFQKHWLFWAFDAQQWWFALHTITTWIKTKMAGQAWMWMWTDFTQQLHGGQAEAQIGGGHGKWKWKAAQDDCVVCVDLLECVRTATAWHFADPVRDHDSPPGDTQVRHPDSDRGDTGDIRHHRIMMMMIRGITIYYHQLLNHDLVVLLVCCVVRRYPQVLCCQQNQWHDDPSHTPPVSSVVSSVVQVVCVVVVNDGRDHTDDDDRHD/DPPPPPCPDPVLVVLLVVLLVLQQVLQVLLLVLLLVQAQFCQCVPFQQKWKFKWFQDPVGTWTLYIDQGQVLCQQLVRQLRRLLVVVDDQLPADQQWKKWFQAQLSRHWHNQKIKIWGFADDPNGRGMIIMMIHGAQAQAADFGRFQAFPAQFCNRTHDGDHIDTQDHNNHGPVVVLCVRQVRILASVNVVSSVVSRSVSVVSSNVSVVVSCVVQNPVSSVVSSVVSLQVLLVQQLVLLQVFDFDWFKFKDWWQAQNNDRDTWMFIWIWGRDRSAIEIERPPTGAQHSHAQAGAASLLVLLLVLSCVQRPVDRDDIRSSPVRYHYHDDDRHSHHNDPRTHHSNPQQVSLVSNQRSQQRSCVRDVQGWFRWQSWQFKKKKWDADPDPPRGGPTDIDIFGQWAKGTFGSVAAIAGRHGRPSGPTHGGDQVVCVVRFQKHWLFWDFDAQQWWFALHTITTWIKTKMAGQAWMWMWTDFTQQLHGGQAEAQIGGGHGKWKWKAAQDDCVVCVDPLECVRTATAWHFADPVRDHDSPPGDTQVNHPDSDRGDTGDIRHHRIMMMMIRGITIYYHQLLNHDLVVVLVCCVVRRYPQVLCCQQNQWHDDPSHTPPVSSVVSSVVQVVCVVVVNDGRDHTDDDDRHD

Organism: NCBI:txid1990687

Secondary structure (DSSP, 8-state):
---------THHHHHHHHHHHHHHHHHHHHHHHHHHH--SHHHHTT--EEEEEEEEETTEEEEEEE-SS-HHHHHHHHHHHHHHHHTS-GGG--TT-EEEE--GGGT-SSTTEEEEEEEEEETTEEEEEEEEEEE-S---SSSTTS--TT--BGGGSS----SEEEEETTEE-HHHHHHHHHT-SSHHHHHHHHHHHHHHHHHHHHHHHHHHHHH-HHHHHHHHHHHHHHHHHHHHHHHHTSPSEEEEEEEEES--SSS-S-EEEEEEEEEETTEEEEE-TT--BPPSSS---SSGGGGGGHHHHHHHH-SSSPPSHHHHTTEEEE--TTBTTB--TTB-----HHHHHHHHHHHHHHHHTT-SS-B----S---EEEEEEEE-STTTTTEEEEEEE---BPPPPBSSSPPPSSB--SSSS-----HHHHHHHSSEEEEEEEE-TT-SPPSSBPPPP-EEEEEEESS-EEEEEE---SSS----BTTPPPPP--EEEEETT--HHHH--TTB-TTEEEEESEE-TTS-B-TTT-EETTTSS-S-SEEEEEEE-TT-EEEEEE-PPPPBS-GGGS-HHHHHHHHHTTSS-HHHIIIII---EETTEE-HHHHHHHHHHHHHHHHTTS--PPPP--S--B-/---------THHHHHHHHHHHHHHHHHHHHHHHHHHH--SHHHHTT--EEEEEEEEETTEEEEEEE-SS-HHHHHHHHHHHHHHHHTS-GGG--TT-EEEE--GGGT-SSTTEEEEEEEEEETTEEEEEEEEEEE-S---SSSTTS--TT--BGGGSS----SEEEEETTEE-HHHHHHHHHT-SSHHHHHHHHHHHHHHHHHHHHHHHHHHHHH-HHHHHHHHHHHHHHHHHHHHHHHHTSPSEEEEEEEEES--SSS-S-EEEEEEEEEETTEEEEE-TT--BPPSSS-S-SSGGGGGGHHHHHHHH-SSSPPSHHHHTTEEEE--TTBTTB--TTB-----HHHHHHHHHHHHHHHTTT-SS-B----S---EEEEEEEE-STTTTTEEEEEEE---BPPPPBSSSPPPSSB--SSSS-----HHHHHHHSSEEEEEEEE-TT-SPPSSBPPPP-EEEEEEESS-EEEEEE---SSS----BTTPPPPP--EEEEETT--HHHH--TTB-TTEEEEESEE-TTS-B-TTT-EETTTSS-S-SEEEEEEE-TT-EEEEEE-PPPPBS-GGGS-HHHHHHHHHTTSS-HHHIIIII---EETTEE-HHHHHHHHHHHHHHHHTTS--PPPP--S--B-

Nearest PDB structures (foldseek):
  5l9w-assembly1_A  TM=8.610E-01  e=2.075E-45  Aromatoleum aromaticum EbN1
  5m45-assembly2_G  TM=8.616E-01  e=2.236E-44  Xanthobacter autotrophicus Py2
  5svc-assembly1_D  TM=8.512E-01  e=1.106E-41  Xanthobacter autotrophicus Py2
  6yra-assembly2_D  TM=9.154E-01  e=6.902E-39  Pseudomonas jessenii
  5svb-assembly1_A  TM=8.161E-01  e=2.165E-39  Xanthobacter autotrophicus Py2